Protein AF-0000000085167012 (afdb_homodimer)

Structure (mmCIF, N/CA/C/O backbone):
data_AF-0000000085167012-model_v1
#
loop_
_entity.id
_entity.type
_entity.pdbx_description
1 polymer 'Inorganic triphosphatase'
#
loop_
_atom_site.group_PDB
_atom_site.id
_atom_site.type_symbol
_atom_site.label_atom_id
_atom_site.label_alt_id
_atom_site.label_comp_id
_atom_site.label_asym_id
_atom_site.label_entity_id
_atom_site.label_seq_id
_atom_site.pdbx_PDB_ins_code
_atom_site.Cartn_x
_atom_site.Cartn_y
_atom_site.Cartn_z
_atom_site.occupancy
_atom_site.B_iso_or_equiv
_atom_site.auth_seq_id
_atom_site.auth_comp_id
_atom_site.auth_asym_id
_atom_site.auth_atom_id
_atom_site.pdbx_PDB_model_num
ATOM 1 N N . MET A 1 1 ? -0.28 58.875 21.297 1 77.25 1 MET A N 1
ATOM 2 C CA . MET A 1 1 ? -0.541 57.469 21 1 77.25 1 MET A CA 1
ATOM 3 C C . MET A 1 1 ? -1.607 56.906 21.938 1 77.25 1 MET A C 1
ATOM 5 O O . MET A 1 1 ? -1.54 57.094 23.141 1 77.25 1 MET A O 1
ATOM 9 N N . GLU A 1 2 ? -2.568 56.375 21.328 1 84.88 2 GLU A N 1
ATOM 10 C CA . GLU A 1 2 ? -3.668 55.75 22.062 1 84.88 2 GLU A CA 1
ATOM 11 C C . GLU A 1 2 ? -3.385 54.281 22.375 1 84.88 2 GLU A C 1
ATOM 13 O O . GLU A 1 2 ? -2.867 53.562 21.516 1 84.88 2 GLU A O 1
ATOM 18 N N . THR A 1 3 ? -3.592 53.875 23.672 1 90.06 3 THR A N 1
ATOM 19 C CA . THR A 1 3 ? -3.504 52.5 24.062 1 90.06 3 THR A CA 1
ATOM 20 C C . THR A 1 3 ? -4.859 51.969 24.547 1 90.06 3 THR A C 1
ATOM 22 O O . THR A 1 3 ? -5.449 52.531 25.469 1 90.06 3 THR A O 1
ATOM 25 N N . GLU A 1 4 ? -5.328 51.031 23.844 1 94.56 4 GLU A N 1
ATOM 26 C CA . GLU A 1 4 ? -6.645 50.5 24.203 1 94.56 4 GLU A CA 1
ATOM 27 C C . GLU A 1 4 ? -6.668 48.969 24.156 1 94.56 4 GLU A C 1
ATOM 29 O O . GLU A 1 4 ? -5.98 48.375 23.328 1 94.56 4 GLU A O 1
ATOM 34 N N . LEU A 1 5 ? -7.352 48.344 25.062 1 95.31 5 LEU A N 1
ATOM 35 C CA . LEU A 1 5 ? -7.621 46.906 25.078 1 95.31 5 LEU A CA 1
ATOM 36 C C . LEU A 1 5 ? -9.055 46.625 24.641 1 95.31 5 LEU A C 1
ATOM 38 O O . LEU A 1 5 ? -9.992 47.25 25.141 1 95.31 5 LEU A O 1
ATOM 42 N N . LYS A 1 6 ? -9.172 45.75 23.703 1 94.88 6 LYS A N 1
ATOM 43 C CA . LYS A 1 6 ? -10.5 45.375 23.219 1 94.88 6 LYS A CA 1
ATOM 44 C C . LYS A 1 6 ? -10.883 43.969 23.641 1 94.88 6 LYS A C 1
ATOM 46 O O . LYS A 1 6 ? -10.094 43.031 23.484 1 94.88 6 LYS A O 1
ATOM 51 N N . LEU A 1 7 ? -12.086 43.844 24.172 1 95.75 7 LEU A N 1
ATOM 52 C CA . LEU A 1 7 ? -12.656 42.562 24.578 1 95.75 7 LEU A CA 1
ATOM 53 C C . LEU A 1 7 ? -14.039 42.375 23.969 1 95.75 7 LEU A C 1
ATOM 55 O O . LEU A 1 7 ? -14.82 43.312 23.875 1 95.75 7 LEU A O 1
ATOM 59 N N . LEU A 1 8 ? -14.258 41.219 23.484 1 95 8 LEU A N 1
ATOM 60 C CA . LEU A 1 8 ? -15.586 40.875 22.969 1 95 8 LEU A CA 1
ATOM 61 C C . LEU A 1 8 ? -16.453 40.281 24.078 1 95 8 LEU A C 1
ATOM 63 O O . LEU A 1 8 ? -15.969 39.531 24.922 1 95 8 LEU A O 1
ATOM 67 N N . ILE A 1 9 ? -17.719 40.656 24.078 1 96.44 9 ILE A N 1
ATOM 68 C CA . ILE A 1 9 ? -18.688 40.156 25.047 1 96.44 9 ILE A CA 1
ATOM 69 C C . ILE A 1 9 ? -19.969 39.75 24.328 1 96.44 9 ILE A C 1
ATOM 71 O O . ILE A 1 9 ? -20.391 40.438 23.375 1 96.44 9 ILE A O 1
ATOM 75 N N . ALA A 1 10 ? -20.547 38.656 24.766 1 95 10 ALA A N 1
ATOM 76 C CA . ALA A 1 10 ? -21.844 38.281 24.203 1 95 10 ALA A CA 1
ATOM 77 C C . ALA A 1 10 ? -22.922 39.25 24.656 1 95 10 ALA A C 1
ATOM 79 O O . ALA A 1 10 ? -22.922 39.688 25.797 1 95 10 ALA A O 1
ATOM 80 N N . PRO A 1 11 ? -23.859 39.438 23.75 1 95.88 11 PRO A N 1
ATOM 81 C CA . PRO A 1 11 ? -24.953 40.344 24.094 1 95.88 11 PRO A CA 1
ATOM 82 C C . PRO A 1 11 ? -25.672 39.938 25.391 1 95.88 11 PRO A C 1
ATOM 84 O O . PRO A 1 11 ? -26.062 40.781 26.172 1 95.88 11 PRO A O 1
ATOM 87 N N . ALA A 1 12 ? -25.719 38.719 25.609 1 96.12 12 ALA A N 1
ATOM 88 C CA . ALA A 1 12 ? -26.422 38.188 26.766 1 96.12 12 ALA A CA 1
ATOM 89 C C . ALA A 1 12 ? -25.719 38.594 28.062 1 96.12 12 ALA A C 1
ATOM 91 O O . ALA A 1 12 ? -26.344 38.562 29.141 1 96.12 12 ALA A O 1
ATOM 92 N N . HIS A 1 13 ? -24.484 39.031 28.016 1 97.06 13 HIS A N 1
ATOM 93 C CA . HIS A 1 13 ? -23.719 39.312 29.219 1 97.06 13 HIS A CA 1
ATOM 94 C C . HIS A 1 13 ? -23.531 40.812 29.422 1 97.06 13 HIS A C 1
ATOM 96 O O . HIS A 1 13 ? -22.844 41.219 30.359 1 97.06 13 HIS A O 1
ATOM 102 N N . THR A 1 14 ? -24.109 41.656 28.594 1 97.56 14 THR A N 1
ATOM 103 C CA . THR A 1 14 ? -23.875 43.094 28.656 1 97.56 14 THR A CA 1
ATOM 104 C C . THR A 1 14 ? -24.469 43.688 29.953 1 97.56 14 THR A C 1
ATOM 106 O O . THR A 1 14 ? -23.875 44.594 30.547 1 97.56 14 THR A O 1
ATOM 109 N N . GLN A 1 15 ? -25.609 43.156 30.359 1 97.19 15 GLN A N 1
ATOM 110 C CA . GLN A 1 15 ? -26.219 43.656 31.578 1 97.19 15 GLN A CA 1
ATOM 111 C C . GLN A 1 15 ? -25.359 43.312 32.781 1 97.19 15 GLN A C 1
ATOM 113 O O . GLN A 1 15 ? -25.219 44.125 33.719 1 97.19 15 GLN A O 1
ATOM 118 N N . ALA A 1 16 ? -24.891 42.125 32.75 1 97.5 16 ALA A N 1
ATOM 119 C CA . ALA A 1 16 ? -23.984 41.719 33.844 1 97.5 16 ALA A CA 1
ATOM 120 C C . ALA A 1 16 ? -22.75 42.625 33.875 1 97.5 16 ALA A C 1
ATOM 122 O O . ALA A 1 16 ? -22.234 42.906 34.969 1 97.5 16 ALA A O 1
ATOM 123 N N . PHE A 1 17 ? -22.297 43.031 32.781 1 97.69 17 PHE A N 1
ATOM 124 C CA . PHE A 1 17 ? -21.141 43.938 32.719 1 97.69 17 PHE A CA 1
ATOM 125 C C . PHE A 1 17 ? -21.484 45.312 33.25 1 97.69 17 PHE A C 1
ATOM 127 O O . PHE A 1 17 ? -20.734 45.875 34.062 1 97.69 17 PHE A O 1
ATOM 134 N N . ILE A 1 18 ? -22.609 45.844 32.938 1 97.62 18 ILE A N 1
ATOM 135 C CA . ILE A 1 18 ? -23.047 47.156 33.344 1 97.62 18 ILE A CA 1
ATOM 136 C C . ILE A 1 18 ? -23.203 47.219 34.844 1 97.62 18 ILE A C 1
ATOM 138 O O . ILE A 1 18 ? -22.859 48.219 35.469 1 97.62 18 ILE A O 1
ATOM 142 N N . ARG A 1 19 ? -23.578 46.156 35.375 1 96.81 19 ARG A N 1
ATOM 143 C CA . ARG A 1 19 ? -23.844 46.094 36.812 1 96.81 19 ARG A CA 1
ATOM 144 C C . ARG A 1 19 ? -22.656 45.5 37.562 1 96.81 19 ARG A C 1
ATOM 146 O O . ARG A 1 19 ? -22.766 45.219 38.75 1 96.81 19 ARG A O 1
ATOM 153 N N . HIS A 1 20 ? -21.641 45.25 36.875 1 97.44 20 HIS A N 1
ATOM 154 C CA . HIS A 1 20 ? -20.516 44.562 37.469 1 97.44 20 HIS A CA 1
ATOM 155 C C . HIS A 1 20 ? -19.938 45.344 38.656 1 97.44 20 HIS A C 1
ATOM 157 O O . HIS A 1 20 ? -19.781 46.562 38.562 1 97.44 20 HIS A O 1
ATOM 163 N N . PRO A 1 21 ? -19.562 44.719 39.719 1 97.06 21 PRO A N 1
ATOM 164 C CA . PRO A 1 21 ? -19.047 45.406 40.906 1 97.06 21 PRO A CA 1
ATOM 165 C C . PRO A 1 21 ? -17.797 46.25 40.625 1 97.06 21 PRO A C 1
ATOM 167 O O . PRO A 1 21 ? -17.594 47.281 41.25 1 97.06 21 PRO A O 1
ATOM 170 N N . LEU A 1 22 ? -17.016 45.781 39.75 1 97.19 22 LEU A N 1
ATOM 171 C CA . LEU A 1 22 ? -15.797 46.5 39.438 1 97.19 22 LEU A CA 1
ATOM 172 C C . LEU A 1 22 ? -16.109 47.844 38.781 1 97.19 22 LEU A C 1
ATOM 174 O O . LEU A 1 22 ? -15.406 48.844 39 1 97.19 22 LEU A O 1
ATOM 178 N N . ILE A 1 23 ? -17.109 47.906 37.938 1 97.06 23 ILE A N 1
ATOM 179 C CA . ILE A 1 23 ? -17.516 49.156 37.312 1 97.06 23 ILE A CA 1
ATOM 180 C C . ILE A 1 23 ? -18.062 50.094 38.375 1 97.06 23 ILE A C 1
ATOM 182 O O . ILE A 1 23 ? -17.703 51.281 38.406 1 97.06 23 ILE A O 1
ATOM 186 N N . LYS A 1 24 ? -18.828 49.562 39.25 1 95.31 24 LYS A N 1
ATOM 187 C CA . LYS A 1 24 ? -19.391 50.375 40.344 1 95.31 24 LYS A CA 1
ATOM 188 C C . LYS A 1 24 ? -18.297 50.938 41.219 1 95.31 24 LYS A C 1
ATOM 190 O O . LYS A 1 24 ? -18.359 52.094 41.656 1 95.31 24 LYS A O 1
ATOM 195 N N . ARG A 1 25 ? -17.375 50.156 41.469 1 96.88 25 ARG A N 1
ATOM 196 C CA . ARG A 1 25 ? -16.312 50.531 42.375 1 96.88 25 ARG A CA 1
ATOM 197 C C . ARG A 1 25 ? -15.445 51.625 41.781 1 96.88 25 ARG A C 1
ATOM 199 O O . ARG A 1 25 ? -15.031 52.562 42.5 1 96.88 25 ARG A O 1
ATOM 206 N N . TYR A 1 26 ? -15.156 51.562 40.531 1 97.62 26 TYR A N 1
ATOM 207 C CA . TYR A 1 26 ? -14.094 52.375 39.969 1 97.62 26 TYR A CA 1
ATOM 208 C C . TYR A 1 26 ? -14.672 53.562 39.188 1 97.62 26 TYR A C 1
ATOM 210 O O . TYR A 1 26 ? -13.961 54.531 38.875 1 97.62 26 TYR A O 1
ATOM 218 N N . ALA A 1 27 ? -15.938 53.5 38.844 1 97.5 27 ALA A N 1
ATOM 219 C CA . ALA A 1 27 ? -16.547 54.562 38.031 1 97.5 27 ALA A CA 1
ATOM 220 C C . ALA A 1 27 ? -16.641 55.844 38.812 1 97.5 27 ALA A C 1
ATOM 222 O O . ALA A 1 27 ? -17.062 55.844 39.969 1 97.5 27 ALA A O 1
ATOM 223 N N . LEU A 1 28 ? -16.25 56.875 38.219 1 96.56 28 LEU A N 1
ATOM 224 C CA . LEU A 1 28 ? -16.297 58.188 38.875 1 96.56 28 LEU A CA 1
ATOM 225 C C . LEU A 1 28 ? -17.703 58.781 38.812 1 96.56 28 LEU A C 1
ATOM 227 O O . LEU A 1 28 ? -18.031 59.656 39.594 1 96.56 28 LEU A O 1
ATOM 231 N N . ALA A 1 29 ? -18.469 58.438 37.812 1 95.62 29 ALA A N 1
ATOM 232 C CA . ALA A 1 29 ? -19.828 58.906 37.625 1 95.62 29 ALA A CA 1
ATOM 233 C C . ALA A 1 29 ? -20.641 57.906 36.812 1 95.62 29 ALA A C 1
ATOM 235 O O . ALA A 1 29 ? -20.125 56.875 36.406 1 95.62 29 ALA A O 1
ATOM 236 N N . ALA A 1 30 ? -21.938 58.156 36.75 1 95.31 30 ALA A N 1
ATOM 237 C CA . ALA A 1 30 ? -22.797 57.375 35.875 1 95.31 30 ALA A CA 1
ATOM 238 C C . ALA A 1 30 ? -22.328 57.438 34.438 1 95.31 30 ALA A C 1
ATOM 240 O O . ALA A 1 30 ? -21.719 58.406 34 1 95.31 30 ALA A O 1
ATOM 241 N N . PRO A 1 31 ? -22.609 56.344 33.75 1 96.81 31 PRO A N 1
ATOM 242 C CA . PRO A 1 31 ? -22.141 56.344 32.344 1 96.81 31 PRO A CA 1
ATOM 243 C C . PRO A 1 31 ? -22.875 57.375 31.469 1 96.81 31 PRO A C 1
ATOM 245 O O . PRO A 1 31 ? -24.047 57.656 31.719 1 96.81 31 PRO A O 1
ATOM 248 N N . ARG A 1 32 ? -22.156 57.812 30.5 1 96.75 32 ARG A N 1
ATOM 249 C CA . ARG A 1 32 ? -22.734 58.594 29.422 1 96.75 32 ARG A CA 1
ATOM 250 C C . ARG A 1 32 ? -23.094 57.688 28.234 1 96.75 32 ARG A C 1
ATOM 252 O O . ARG A 1 32 ? -22.328 56.781 27.906 1 96.75 32 ARG A O 1
ATOM 259 N N . ILE A 1 33 ? -24.281 57.969 27.703 1 96.31 33 ILE A N 1
ATOM 260 C CA . ILE A 1 33 ? -24.734 57.188 26.562 1 96.31 33 ILE A CA 1
ATOM 261 C C . ILE A 1 33 ? -24.734 58.062 25.312 1 96.31 33 ILE A C 1
ATOM 263 O O . ILE A 1 33 ? -25.234 59.188 25.328 1 96.31 33 ILE A O 1
ATOM 267 N N . LYS A 1 34 ? -24.125 57.5 24.266 1 95.56 34 LYS A N 1
ATOM 268 C CA . LYS A 1 34 ? -24.031 58.219 22.984 1 95.56 34 LYS A CA 1
ATOM 269 C C . LYS A 1 34 ? -24.438 57.312 21.828 1 95.56 34 LYS A C 1
ATOM 271 O O . LYS A 1 34 ? -24.062 56.125 21.797 1 95.56 34 LYS A O 1
ATOM 276 N N . ASP A 1 35 ? -25.234 57.875 20.953 1 96.12 35 ASP A N 1
ATOM 277 C CA . ASP A 1 35 ? -25.469 57.219 19.672 1 96.12 35 ASP A CA 1
ATOM 278 C C . ASP A 1 35 ? -24.547 57.781 18.594 1 96.12 35 ASP A C 1
ATOM 280 O O . ASP A 1 35 ? -24.547 58.969 18.312 1 96.12 35 ASP A O 1
ATOM 284 N N . GLN A 1 36 ? -23.828 56.844 18.031 1 96.44 36 GLN A N 1
ATOM 285 C CA . GLN A 1 36 ? -22.781 57.281 17.109 1 96.44 36 GLN A CA 1
ATOM 286 C C . GLN A 1 36 ? -22.922 56.594 15.758 1 96.44 36 GLN A C 1
ATOM 288 O O . GLN A 1 36 ? -23.109 55.375 15.695 1 96.44 36 GLN A O 1
ATOM 293 N N . ILE A 1 37 ? -22.891 57.344 14.711 1 96.62 37 ILE A N 1
ATOM 294 C CA . ILE A 1 37 ? -22.828 56.812 13.352 1 96.62 37 ILE A CA 1
ATOM 295 C C . ILE A 1 37 ? -21.5 57.188 12.719 1 96.62 37 ILE A C 1
ATOM 297 O O . ILE A 1 37 ? -21.172 58.375 12.57 1 96.62 37 ILE A O 1
ATOM 301 N N . GLY A 1 38 ? -20.703 56.188 12.453 1 96.88 38 GLY A N 1
ATOM 302 C CA . GLY A 1 38 ? -19.406 56.438 11.828 1 96.88 38 GLY A CA 1
ATOM 303 C C . GLY A 1 38 ? -19.344 55.969 10.383 1 96.88 38 GLY A C 1
ATOM 304 O O . GLY A 1 38 ? -19.734 54.844 10.07 1 96.88 38 GLY A O 1
ATOM 305 N N . THR A 1 39 ? -18.938 56.844 9.484 1 97.62 39 THR A N 1
ATOM 306 C CA . THR A 1 39 ? -18.719 56.5 8.086 1 97.62 39 THR A CA 1
ATOM 307 C C . THR A 1 39 ? -17.219 56.438 7.777 1 97.62 39 THR A C 1
ATOM 309 O O . THR A 1 39 ? -16.5 57.406 8.023 1 97.62 39 THR A O 1
ATOM 312 N N . TYR A 1 40 ? -16.828 55.312 7.289 1 97.94 40 TYR A N 1
ATOM 313 C CA . TYR A 1 40 ? -15.422 55.125 6.945 1 97.94 40 TYR A CA 1
ATOM 314 C C . TYR A 1 40 ? -15.18 55.406 5.469 1 97.94 40 TYR A C 1
ATOM 316 O O . TYR A 1 40 ? -15.984 55 4.617 1 97.94 40 TYR A O 1
ATOM 324 N N . PHE A 1 41 ? -14.094 56.094 5.227 1 97.19 41 PHE A N 1
ATOM 325 C CA . PHE A 1 41 ? -13.766 56.5 3.869 1 97.19 41 PHE A CA 1
ATOM 326 C C . PHE A 1 41 ? -12.445 55.875 3.42 1 97.19 41 PHE A C 1
ATOM 328 O O . PHE A 1 41 ? -11.508 55.75 4.215 1 97.19 41 PHE A O 1
ATOM 335 N N . ASP A 1 42 ? -12.367 55.531 2.199 1 97.19 42 ASP A N 1
ATOM 336 C CA . ASP A 1 42 ? -11.156 55.062 1.527 1 97.19 42 ASP A CA 1
ATOM 337 C C . ASP A 1 42 ? -11.258 55.25 0.016 1 97.19 42 ASP A C 1
ATOM 339 O O . ASP A 1 42 ? -12.305 55.656 -0.492 1 97.19 42 ASP A O 1
ATOM 343 N N . THR A 1 43 ? -10.156 55.156 -0.646 1 95.62 43 THR A N 1
ATOM 344 C CA . THR A 1 43 ? -10.219 55.125 -2.104 1 95.62 43 THR A CA 1
ATOM 345 C C . THR A 1 43 ? -10.742 53.781 -2.596 1 95.62 43 THR A C 1
ATOM 347 O O . THR A 1 43 ? -10.719 52.781 -1.861 1 95.62 43 THR A O 1
ATOM 350 N N . PRO A 1 44 ? -11.227 53.75 -3.824 1 91.12 44 PRO A N 1
ATOM 351 C CA . PRO A 1 44 ? -11.75 52.5 -4.344 1 91.12 44 PRO A CA 1
ATOM 352 C C . PRO A 1 44 ? -10.711 51.375 -4.34 1 91.12 44 PRO A C 1
ATOM 354 O O . PRO A 1 44 ? -11.062 50.188 -4.207 1 91.12 44 PRO A O 1
ATOM 357 N N . ASP A 1 45 ? -9.516 51.719 -4.477 1 91.19 45 ASP A N 1
ATOM 358 C CA . ASP A 1 45 ? -8.445 50.719 -4.484 1 91.19 45 ASP A CA 1
ATOM 359 C C . ASP A 1 45 ? -7.883 50.5 -3.084 1 91.19 45 ASP A C 1
ATOM 361 O O . ASP A 1 45 ? -6.855 49.844 -2.914 1 91.19 45 ASP A O 1
ATOM 365 N N . LEU A 1 46 ? -8.492 51.125 -2.137 1 93.38 46 LEU A N 1
ATOM 366 C CA . LEU A 1 46 ? -8.18 50.938 -0.724 1 93.38 46 LEU A CA 1
ATOM 367 C C . LEU A 1 46 ? -6.762 51.406 -0.408 1 93.38 46 LEU A C 1
ATOM 369 O O . LEU A 1 46 ? -5.98 50.656 0.187 1 93.38 46 LEU A O 1
ATOM 373 N N . LEU A 1 47 ? -6.488 52.531 -0.814 1 93.38 47 LEU A N 1
ATOM 374 C CA . LEU A 1 47 ? -5.164 53.094 -0.597 1 93.38 47 LEU A CA 1
ATOM 375 C C . LEU A 1 47 ? -4.891 53.281 0.893 1 93.38 47 LEU A C 1
ATOM 377 O O . LEU A 1 47 ? -3.777 53.031 1.358 1 93.38 47 LEU A O 1
ATOM 381 N N . LEU A 1 48 ? -5.875 53.812 1.674 1 93.69 48 LEU A N 1
ATOM 382 C CA . LEU A 1 48 ? -5.664 54.031 3.104 1 93.69 48 LEU A CA 1
ATOM 383 C C . LEU A 1 48 ? -5.414 52.688 3.814 1 93.69 48 LEU A C 1
ATOM 385 O O . LEU A 1 48 ? -4.441 52.562 4.562 1 93.69 48 LEU A O 1
ATOM 389 N N . ARG A 1 49 ? -6.258 51.75 3.568 1 90.69 49 ARG A N 1
ATOM 390 C CA . ARG A 1 49 ? -6.086 50.406 4.156 1 90.69 49 ARG A CA 1
ATOM 391 C C . ARG A 1 49 ? -4.711 49.844 3.82 1 90.69 49 ARG A C 1
ATOM 393 O O . ARG A 1 49 ? -4.062 49.25 4.676 1 90.69 49 ARG A O 1
ATOM 400 N N . GLY A 1 50 ? -4.305 50.031 2.584 1 88.19 50 GLY A N 1
ATOM 401 C CA . GLY A 1 50 ? -3.01 49.531 2.133 1 88.19 50 GLY A CA 1
ATOM 402 C C . GLY A 1 50 ? -1.846 50.188 2.854 1 88.19 50 GLY A C 1
ATOM 403 O O . GLY A 1 50 ? -0.736 49.656 2.865 1 88.19 50 GLY A O 1
ATOM 404 N N . ASN A 1 51 ? -2.115 51.281 3.4 1 87.56 51 ASN A N 1
ATOM 405 C CA . ASN A 1 51 ? -1.082 52 4.145 1 87.56 51 ASN A CA 1
ATOM 406 C C . ASN A 1 51 ? -1.354 51.969 5.645 1 87.56 51 ASN A C 1
ATOM 408 O O . ASN A 1 51 ? -0.88 52.844 6.383 1 87.56 51 ASN A O 1
ATOM 412 N N . ASP A 1 52 ? -2.176 51.094 6.059 1 86.69 52 ASP A N 1
ATOM 413 C CA . ASP A 1 52 ? -2.514 50.875 7.457 1 86.69 52 ASP A CA 1
ATOM 414 C C . ASP A 1 52 ? -3.102 52.125 8.109 1 86.69 52 ASP A C 1
ATOM 416 O O . ASP A 1 52 ? -2.738 52.469 9.227 1 86.69 52 ASP A O 1
ATOM 420 N N . ALA A 1 53 ? -3.881 52.75 7.355 1 89.88 53 ALA A N 1
ATOM 421 C CA . ALA A 1 53 ? -4.57 53.938 7.848 1 89.88 53 ALA A CA 1
ATOM 422 C C . ALA A 1 53 ? -6.086 53.781 7.734 1 89.88 53 ALA A C 1
ATOM 424 O O . ALA A 1 53 ? -6.574 53.062 6.871 1 89.88 53 ALA A O 1
ATOM 425 N N . GLY A 1 54 ? -6.82 54.438 8.664 1 93.69 54 GLY A N 1
ATOM 426 C CA . GLY A 1 54 ? -8.273 54.469 8.656 1 93.69 54 GLY A CA 1
ATOM 427 C C . GLY A 1 54 ? -8.836 55.875 8.891 1 93.69 54 GLY A C 1
ATOM 428 O O . GLY A 1 54 ? -8.383 56.594 9.781 1 93.69 54 GLY A O 1
ATOM 429 N N . LEU A 1 55 ? -9.734 56.188 7.988 1 96.38 55 LEU A N 1
ATOM 430 C CA . LEU A 1 55 ? -10.359 57.531 8.055 1 96.38 55 LEU A CA 1
ATOM 431 C C . LEU A 1 55 ? -11.867 57.406 8.266 1 96.38 55 LEU A C 1
ATOM 433 O O . LEU A 1 55 ? -12.539 56.656 7.539 1 96.38 55 LEU A O 1
ATOM 437 N N . ARG A 1 56 ? -12.297 58.156 9.273 1 97.56 56 ARG A N 1
ATOM 438 C CA . ARG A 1 56 ? -13.711 58.094 9.602 1 97.56 56 ARG A CA 1
ATOM 439 C C . ARG A 1 56 ? -14.258 59.469 9.914 1 97.56 56 ARG A C 1
ATOM 441 O O . ARG A 1 56 ? -13.547 60.312 10.453 1 97.56 56 ARG A O 1
ATOM 448 N N . VAL A 1 57 ? -15.547 59.656 9.57 1 97.69 57 VAL A N 1
ATOM 449 C CA . VAL A 1 57 ? -16.328 60.781 10.109 1 97.69 57 VAL A CA 1
ATOM 450 C C . VAL A 1 57 ? -17.453 60.219 10.992 1 97.69 57 VAL A C 1
ATOM 452 O O . VAL A 1 57 ? -18.266 59.406 10.539 1 97.69 57 VAL A O 1
ATOM 455 N N . ARG A 1 58 ? -17.422 60.656 12.18 1 97.19 58 ARG A N 1
ATOM 456 C CA . ARG A 1 58 ? -18.422 60.188 13.148 1 97.19 58 ARG A CA 1
ATOM 457 C C . ARG A 1 58 ? -19.406 61.281 13.5 1 97.19 58 ARG A C 1
ATOM 459 O O . ARG A 1 58 ? -19.016 62.406 13.828 1 97.19 58 ARG A O 1
ATOM 466 N N . ARG A 1 59 ? -20.688 60.969 13.383 1 96.5 59 ARG A N 1
ATOM 467 C CA . ARG A 1 59 ? -21.734 61.875 13.82 1 96.5 59 ARG A CA 1
ATOM 468 C C . ARG A 1 59 ? -22.219 61.5 15.227 1 96.5 59 ARG A C 1
ATOM 470 O O . ARG A 1 59 ? -22.578 60.375 15.492 1 96.5 59 ARG A O 1
ATOM 477 N N . THR A 1 60 ? -22.156 62.406 16.062 1 92.19 60 THR A N 1
ATOM 478 C CA . THR A 1 60 ? -22.734 62.344 17.406 1 92.19 60 THR A CA 1
ATOM 479 C C . THR A 1 60 ? -23.641 63.562 17.656 1 92.19 60 THR A C 1
ATOM 481 O O . THR A 1 60 ? -23.156 64.688 17.844 1 92.19 60 THR A O 1
ATOM 484 N N . GLY A 1 61 ? -24.891 63.344 17.828 1 90.38 61 GLY A N 1
ATOM 485 C CA . GLY A 1 61 ? -25.781 64.5 17.844 1 90.38 61 GLY A CA 1
ATOM 486 C C . GLY A 1 61 ? -25.688 65.375 16.609 1 90.38 61 GLY A C 1
ATOM 487 O O . GLY A 1 61 ? -25.906 64.875 15.492 1 90.38 61 GLY A O 1
ATOM 488 N N . LYS A 1 62 ? -25.266 66.562 16.828 1 90.62 62 LYS A N 1
ATOM 489 C CA . LYS A 1 62 ? -25.172 67.5 15.703 1 90.62 62 LYS A CA 1
ATOM 490 C C . LYS A 1 62 ? -23.719 67.75 15.305 1 90.62 62 LYS A C 1
ATOM 492 O O . LYS A 1 62 ? -23.438 68.5 14.352 1 90.62 62 LYS A O 1
ATOM 497 N N . GLU A 1 63 ? -22.922 67.062 15.922 1 94.75 63 GLU A N 1
ATOM 498 C CA . GLU A 1 63 ? -21.5 67.312 15.68 1 94.75 63 GLU A CA 1
ATOM 499 C C . GLU A 1 63 ? -20.906 66.188 14.805 1 94.75 63 GLU A C 1
ATOM 501 O O . GLU A 1 63 ? -21.297 65.062 14.922 1 94.75 63 GLU A O 1
ATOM 506 N N . TYR A 1 64 ? -20.031 66.625 13.953 1 96.44 64 TYR A N 1
ATOM 507 C CA . TYR A 1 64 ? -19.266 65.75 13.109 1 96.44 64 TYR A CA 1
ATOM 508 C C . TYR A 1 64 ? -17.781 65.812 13.453 1 96.44 64 TYR A C 1
ATOM 510 O O . TYR A 1 64 ? -17.172 66.875 13.414 1 96.44 64 TYR A O 1
ATOM 518 N N . ILE A 1 65 ? -17.312 64.625 13.75 1 96.62 65 ILE A N 1
ATOM 519 C CA . ILE A 1 65 ? -15.891 64.562 14.086 1 96.62 65 ILE A CA 1
ATOM 520 C C . ILE A 1 65 ? -15.188 63.594 13.102 1 96.62 65 ILE A C 1
ATOM 522 O O . ILE A 1 65 ? -15.586 62.438 12.945 1 96.62 65 ILE A O 1
ATOM 526 N N . GLN A 1 66 ? -14.117 64.125 12.422 1 96.81 66 GLN A N 1
ATOM 527 C CA . GLN A 1 66 ? -13.289 63.219 11.594 1 96.81 66 GLN A CA 1
ATOM 528 C C . GLN A 1 66 ? -12.117 62.656 12.391 1 96.81 66 GLN A C 1
ATOM 530 O O . GLN A 1 66 ? -11.547 63.375 13.234 1 96.81 66 GLN A O 1
ATOM 535 N N . THR A 1 67 ? -11.758 61.438 12.172 1 95.69 67 THR A N 1
ATOM 536 C CA . THR A 1 67 ? -10.664 60.781 12.859 1 95.69 67 THR A CA 1
ATOM 537 C C . THR A 1 67 ? -9.797 60 11.859 1 95.69 67 THR A C 1
ATOM 539 O O . THR A 1 67 ? -10.312 59.25 11.031 1 95.69 67 THR A O 1
ATOM 542 N N . LEU A 1 68 ? -8.516 60.219 11.898 1 94.31 68 LEU A N 1
ATOM 543 C CA . LEU A 1 68 ? -7.543 59.406 11.18 1 94.31 68 LEU A CA 1
ATOM 544 C C . LEU A 1 68 ? -6.676 58.625 12.148 1 94.31 68 LEU A C 1
ATOM 546 O O . LEU A 1 68 ? -6.117 59.156 13.094 1 94.31 68 LEU A O 1
ATOM 550 N N . LYS A 1 69 ? -6.711 57.344 12 1 91.75 69 LYS A N 1
ATOM 551 C CA . LYS A 1 69 ? -5.797 56.469 12.742 1 91.75 69 LYS A CA 1
ATOM 552 C C . LYS A 1 69 ? -4.758 55.844 11.812 1 91.75 69 LYS A C 1
ATOM 554 O O . LYS A 1 69 ? -5.07 55.469 10.688 1 91.75 69 LYS A O 1
ATOM 559 N N . ALA A 1 70 ? -3.502 55.938 12.242 1 87.38 70 ALA A N 1
ATOM 560 C CA . ALA A 1 70 ? -2.445 55.344 11.422 1 87.38 70 ALA A CA 1
ATOM 561 C C . ALA A 1 70 ? -1.295 54.844 12.289 1 87.38 70 ALA A C 1
ATOM 563 O O . ALA A 1 70 ? -1.111 55.281 13.414 1 87.38 70 ALA A O 1
ATOM 564 N N . GLY A 1 71 ? -0.639 53.906 11.695 1 76.62 71 GLY A N 1
ATOM 565 C CA . GLY A 1 71 ? 0.537 53.375 12.375 1 76.62 71 GLY A CA 1
ATOM 566 C C . GLY A 1 71 ? 0.2 52.531 13.594 1 76.62 71 GLY A C 1
ATOM 567 O O . GLY A 1 71 ? -0.972 52.281 13.859 1 76.62 71 GLY A O 1
ATOM 568 N N . GLY A 1 72 ? 1.164 52.031 14.266 1 73.75 72 GLY A N 1
ATOM 569 C CA . GLY A 1 72 ? 1.031 51.219 15.469 1 73.75 72 GLY A CA 1
ATOM 570 C C . GLY A 1 72 ? 0.736 49.781 15.18 1 73.75 72 GLY A C 1
ATOM 571 O O . GLY A 1 72 ? 1.138 49.25 14.141 1 73.75 72 GLY A O 1
ATOM 572 N N . GLY A 1 73 ? 0.302 49.156 16.188 1 72.44 73 GLY A N 1
ATOM 573 C CA . GLY A 1 73 ? 0.043 47.719 16.047 1 72.44 73 GLY A CA 1
ATOM 574 C C . GLY A 1 73 ? -0.796 47.156 17.172 1 72.44 73 GLY A C 1
ATOM 575 O O . GLY A 1 73 ? -1.291 47.906 18.016 1 72.44 73 GLY A O 1
ATOM 576 N N . VAL A 1 74 ? -1.163 45.938 17 1 71.75 74 VAL A N 1
ATOM 577 C CA . VAL A 1 74 ? -1.949 45.219 17.984 1 71.75 74 VAL A CA 1
ATOM 578 C C . VAL A 1 74 ? -1.123 44.062 18.562 1 71.75 74 VAL A C 1
ATOM 580 O O . VAL A 1 74 ? -0.419 43.375 17.844 1 71.75 74 VAL A O 1
ATOM 583 N N . SER A 1 75 ? -1.068 44 19.766 1 72.81 75 SER A N 1
ATOM 584 C CA . SER A 1 75 ? -0.445 42.875 20.438 1 72.81 75 SER A CA 1
ATOM 585 C C . SER A 1 75 ? -1.27 42.438 21.641 1 72.81 75 SER A C 1
ATOM 587 O O . SER A 1 75 ? -1.438 43.188 22.609 1 72.81 75 SER A O 1
ATOM 589 N N . GLY A 1 76 ? -1.769 41.281 21.625 1 68.38 76 GLY A N 1
ATOM 590 C CA . GLY A 1 76 ? -2.549 40.75 22.734 1 68.38 76 GLY A CA 1
ATOM 591 C C . GLY A 1 76 ? -3.803 41.562 23.016 1 68.38 76 GLY A C 1
ATOM 592 O O . GLY A 1 76 ? -4.117 41.844 24.188 1 68.38 76 GLY A O 1
ATOM 593 N N . GLY A 1 77 ? -4.395 42.062 22.016 1 74.25 77 GLY A N 1
ATOM 594 C CA . GLY A 1 77 ? -5.594 42.875 22.203 1 74.25 77 GLY A CA 1
ATOM 595 C C . GLY A 1 77 ? -5.305 44.344 22.516 1 74.25 77 GLY A C 1
ATOM 596 O O . GLY A 1 77 ? -6.215 45.156 22.516 1 74.25 77 GLY A O 1
ATOM 597 N N . LEU A 1 78 ? -4.109 44.5 22.797 1 82.75 78 LEU A N 1
ATOM 598 C CA . LEU A 1 78 ? -3.69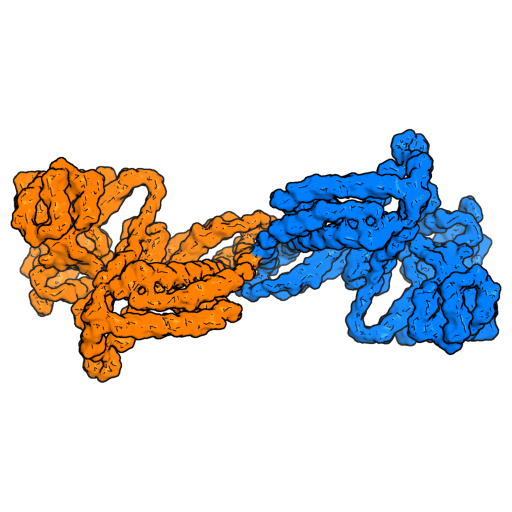7 45.875 23.016 1 82.75 78 LEU A CA 1
ATOM 599 C C . LEU A 1 78 ? -3.447 46.594 21.688 1 82.75 78 LEU A C 1
ATOM 601 O O . LEU A 1 78 ? -2.525 46.25 20.953 1 82.75 78 LEU A O 1
ATOM 605 N N . HIS A 1 79 ? -4.277 47.531 21.422 1 84.69 79 HIS A N 1
ATOM 606 C CA . HIS A 1 79 ? -4.164 48.344 20.219 1 84.69 79 HIS A CA 1
ATOM 607 C C . HIS A 1 79 ? -3.434 49.656 20.484 1 84.69 79 HIS A C 1
ATOM 609 O O . HIS A 1 79 ? -3.795 50.375 21.406 1 84.69 79 HIS A O 1
ATOM 615 N N . GLN A 1 80 ? -2.436 49.844 19.828 1 83.69 80 GLN A N 1
ATOM 616 C CA . GLN A 1 80 ? -1.701 51.094 19.906 1 83.69 80 GLN A CA 1
ATOM 617 C C . GLN A 1 80 ? -1.607 51.75 18.531 1 83.69 80 GLN A C 1
ATOM 619 O O . GLN A 1 80 ? -1.118 51.156 17.578 1 83.69 80 GLN A O 1
ATOM 624 N N . ARG A 1 81 ? -2.244 52.969 18.469 1 86 81 ARG A N 1
ATOM 625 C CA . ARG A 1 81 ? -2.27 53.719 17.203 1 86 81 ARG A CA 1
ATOM 626 C C . ARG A 1 81 ? -2.137 55.219 17.422 1 86 81 ARG A C 1
ATOM 628 O O . ARG A 1 81 ? -2.535 55.719 18.469 1 86 81 ARG A O 1
ATOM 635 N N . HIS A 1 82 ? -1.515 55.812 16.359 1 87.12 82 HIS A N 1
ATOM 636 C CA . HIS A 1 82 ? -1.638 57.281 16.312 1 87.12 82 HIS A CA 1
ATOM 637 C C . HIS A 1 82 ? -3.041 57.688 15.891 1 87.12 82 HIS A C 1
ATOM 639 O O . HIS A 1 82 ? -3.643 57.062 15.008 1 87.12 82 HIS A O 1
ATOM 645 N N . GLU A 1 83 ? -3.562 58.688 16.562 1 91.06 83 GLU A N 1
ATOM 646 C CA . GLU A 1 83 ? -4.918 59.156 16.297 1 91.06 83 GLU A CA 1
ATOM 647 C C . GLU A 1 83 ? -4.973 60.656 16.234 1 91.06 83 GLU A C 1
ATOM 649 O O . GLU A 1 83 ? -4.402 61.344 17.078 1 91.06 83 GLU A O 1
ATOM 654 N N . TRP A 1 84 ? -5.555 61.156 15.148 1 92.06 84 TRP A N 1
ATOM 655 C CA . TRP A 1 84 ? -5.805 62.562 14.969 1 92.06 84 TRP A CA 1
ATOM 656 C C . TRP A 1 84 ? -7.285 62.844 14.742 1 92.06 84 TRP A C 1
ATOM 658 O O . TRP A 1 84 ? -7.934 62.156 13.953 1 92.06 84 TRP A O 1
ATOM 668 N N . GLU A 1 85 ? -7.812 63.844 15.453 1 93.94 85 GLU A N 1
ATOM 669 C CA . GLU A 1 85 ? -9.234 64.125 15.352 1 93.94 85 GLU A CA 1
ATOM 670 C C . GLU A 1 85 ? -9.461 65.625 15.156 1 93.94 85 GLU A C 1
ATOM 672 O O . GLU A 1 85 ? -8.648 66.438 15.609 1 93.94 85 GLU A O 1
ATOM 677 N N . SER A 1 86 ? -10.492 66 14.43 1 95.12 86 SER A N 1
ATOM 678 C CA . SER A 1 86 ? -10.938 67.375 14.289 1 95.12 86 SER A CA 1
ATOM 679 C C . SER A 1 86 ? -12.422 67.438 13.961 1 95.12 86 SER A C 1
ATOM 681 O O . SER A 1 86 ? -13 66.5 13.445 1 95.12 86 SER A O 1
ATOM 683 N N . LEU A 1 87 ? -13 68.562 14.289 1 94.81 87 LEU A N 1
ATOM 684 C CA . LEU A 1 87 ? -14.375 68.812 13.867 1 94.81 87 LEU A CA 1
ATOM 685 C C . LEU A 1 87 ? -14.445 69.062 12.367 1 94.81 87 LEU A C 1
ATOM 687 O O . LEU A 1 87 ? -13.516 69.625 11.781 1 94.81 87 LEU A O 1
ATOM 691 N N . VAL A 1 88 ? -15.562 68.625 11.805 1 94.81 88 VAL A N 1
ATOM 692 C CA . VAL A 1 88 ? -15.828 68.938 10.406 1 94.81 88 VAL A CA 1
ATOM 693 C C . VAL A 1 88 ? -17.281 69.438 10.242 1 94.81 88 VAL A C 1
ATOM 695 O O . VAL A 1 88 ? -18.109 69.188 11.125 1 94.81 88 VAL A O 1
ATOM 698 N N . GLU A 1 89 ? -17.5 70.125 9.141 1 91.44 89 GLU A N 1
ATOM 699 C CA . GLU A 1 89 ? -18.766 70.812 8.945 1 91.44 89 GLU A CA 1
ATOM 700 C C . GLU A 1 89 ? -19.891 69.812 8.602 1 91.44 89 GLU A C 1
ATOM 702 O O . GLU A 1 89 ? -21.062 70.125 8.828 1 91.44 89 GLU A O 1
ATOM 707 N N . GLY A 1 90 ? -19.547 68.688 8.117 1 92.44 90 GLY A N 1
ATOM 708 C CA . GLY A 1 90 ? -20.562 67.75 7.668 1 92.44 90 GLY A CA 1
ATOM 709 C C . GLY A 1 90 ? -20.062 66.312 7.602 1 92.44 90 GLY A C 1
ATOM 710 O O . GLY A 1 90 ? -19.172 65.938 8.352 1 92.44 90 GLY A O 1
ATOM 711 N N . GLU A 1 91 ? -20.703 65.625 6.699 1 93.12 91 GLU A N 1
ATOM 712 C CA . GLU A 1 91 ? -20.5 64.188 6.645 1 93.12 91 GLU A CA 1
ATOM 713 C C . GLU A 1 91 ? -19.234 63.875 5.859 1 93.12 91 GLU A C 1
ATOM 715 O O . GLU A 1 91 ? -18.734 62.75 5.934 1 93.12 91 GLU A O 1
ATOM 720 N N . GLN A 1 92 ? -18.688 64.812 5.188 1 94.25 92 GLN A N 1
ATOM 721 C CA . GLN A 1 92 ? -17.5 64.562 4.379 1 94.25 92 GLN A CA 1
ATOM 722 C C . GLN A 1 92 ? -16.234 64.938 5.152 1 94.25 92 GLN A C 1
ATOM 724 O O . GLN A 1 92 ? -16.203 65.875 5.914 1 94.25 92 GLN A O 1
ATOM 729 N N . PRO A 1 93 ? -15.234 64.125 4.98 1 95.75 93 PRO A N 1
ATOM 730 C CA . PRO A 1 93 ? -13.969 64.438 5.656 1 95.75 93 PRO A CA 1
ATOM 731 C C . PRO A 1 93 ? -13.25 65.625 5.031 1 95.75 93 PRO A C 1
ATOM 733 O O . PRO A 1 93 ? -13.492 65.938 3.865 1 95.75 93 PRO A O 1
ATOM 736 N N . ASP A 1 94 ? -12.469 66.25 5.812 1 93.12 94 ASP A N 1
ATOM 737 C CA . ASP A 1 94 ? -11.602 67.312 5.379 1 93.12 94 ASP A CA 1
ATOM 738 C C . ASP A 1 94 ? -10.133 67 5.637 1 93.12 94 ASP A C 1
ATOM 740 O O . ASP A 1 94 ? -9.602 67.25 6.715 1 93.12 94 ASP A O 1
ATOM 744 N N . LEU A 1 95 ? -9.445 66.562 4.652 1 92.31 95 LEU A N 1
ATOM 745 C CA . LEU A 1 95 ? -8.086 66.062 4.805 1 92.31 95 LEU A CA 1
ATOM 746 C C . LEU A 1 95 ? -7.098 67.188 5.039 1 92.31 95 LEU A C 1
ATOM 748 O O . LEU A 1 95 ? -6.059 67 5.676 1 92.31 95 LEU A O 1
ATOM 752 N N . ALA A 1 96 ? -7.465 68.25 4.527 1 88.31 96 ALA A N 1
ATOM 753 C CA . ALA A 1 96 ? -6.57 69.438 4.688 1 88.31 96 ALA A CA 1
ATOM 754 C C . ALA A 1 96 ? -6.43 69.812 6.16 1 88.31 96 ALA A C 1
ATOM 756 O O . ALA A 1 96 ? -5.332 70.125 6.625 1 88.31 96 ALA A O 1
ATOM 757 N N . VAL A 1 97 ? -7.496 69.75 6.789 1 91.12 97 VAL A N 1
ATOM 758 C CA . VAL A 1 97 ? -7.488 70.062 8.211 1 91.12 97 VAL A CA 1
ATOM 759 C C . VAL A 1 97 ? -6.711 69 8.984 1 91.12 97 VAL A C 1
ATOM 761 O O . VAL A 1 97 ? -5.945 69.312 9.898 1 91.12 97 VAL A O 1
ATOM 764 N N . LEU A 1 98 ? -6.871 67.812 8.656 1 92.19 98 LEU A N 1
ATOM 765 C CA . LEU A 1 98 ? -6.176 66.75 9.336 1 92.19 98 LEU A CA 1
ATOM 766 C C . LEU A 1 98 ? -4.676 66.812 9.07 1 92.19 98 LEU A C 1
ATOM 768 O O . LEU A 1 98 ? -3.873 66.438 9.945 1 92.19 98 LEU A O 1
ATOM 772 N N . ARG A 1 99 ? -4.352 67.125 7.863 1 90.12 99 ARG A N 1
ATOM 773 C CA . ARG A 1 99 ? -2.943 67.188 7.488 1 90.12 99 ARG A CA 1
ATOM 774 C C . ARG A 1 99 ? -2.176 68.188 8.391 1 90.12 99 ARG A C 1
ATOM 776 O O . ARG A 1 99 ? -1.01 67.938 8.711 1 90.12 99 ARG A O 1
ATOM 783 N N . GLU A 1 100 ? -2.785 69.125 8.844 1 89.5 100 GLU A N 1
ATOM 784 C CA . GLU A 1 100 ? -2.162 70.125 9.719 1 89.5 100 GLU A CA 1
ATOM 785 C C . GLU A 1 100 ? -1.875 69.562 11.094 1 89.5 100 GLU A C 1
ATOM 787 O O . GLU A 1 100 ? -0.973 70 11.797 1 89.5 100 GLU A O 1
ATOM 792 N N . LEU A 1 101 ? -2.605 68.562 11.391 1 88.88 101 LEU A N 1
ATOM 793 C CA . LEU A 1 101 ? -2.467 67.938 12.719 1 88.88 101 LEU A CA 1
ATOM 794 C C . LEU A 1 101 ? -1.414 66.812 12.703 1 88.88 101 LEU A C 1
ATOM 796 O O . LEU A 1 101 ? -0.822 66.5 13.742 1 88.88 101 LEU A O 1
ATOM 800 N N . VAL A 1 102 ? -1.224 66.25 11.586 1 86.12 102 VAL A N 1
ATOM 801 C CA . VAL A 1 102 ? -0.334 65.062 11.477 1 86.12 102 VAL A CA 1
ATOM 802 C C . VAL A 1 102 ? 1.104 65.562 11.289 1 86.12 102 VAL A C 1
ATOM 804 O O . VAL A 1 102 ? 1.426 66.188 10.289 1 86.12 102 VAL A O 1
ATOM 807 N N . ASP A 1 103 ? 1.893 65.25 12.297 1 80 103 ASP A N 1
ATOM 808 C CA . ASP A 1 103 ? 3.291 65.625 12.266 1 80 103 ASP A CA 1
ATOM 809 C C . ASP A 1 103 ? 4.176 64.562 11.672 1 80 103 ASP A C 1
ATOM 811 O O . ASP A 1 103 ? 5.004 63.969 12.375 1 80 103 ASP A O 1
ATOM 815 N N . SER A 1 104 ? 3.799 64 10.672 1 75.75 104 SER A N 1
ATOM 816 C CA . SER A 1 104 ? 4.625 62.969 10.047 1 75.75 104 SER A CA 1
ATOM 817 C C . SER A 1 104 ? 4.809 63.25 8.562 1 75.75 104 SER A C 1
ATOM 819 O O . SER A 1 104 ? 3.863 63.656 7.875 1 75.75 104 SER A O 1
ATOM 821 N N . ASP A 1 105 ? 6.008 63.094 8.172 1 78.44 105 ASP A N 1
ATOM 822 C CA . ASP A 1 105 ? 6.289 63.219 6.742 1 78.44 105 ASP A CA 1
ATOM 823 C C . ASP A 1 105 ? 6.691 61.844 6.164 1 78.44 105 ASP A C 1
ATOM 825 O O . ASP A 1 105 ? 7.398 61.781 5.152 1 78.44 105 ASP A O 1
ATOM 829 N N . ALA A 1 106 ? 6.258 60.875 6.91 1 80.88 106 ALA A N 1
ATOM 830 C CA . ALA A 1 106 ? 6.539 59.531 6.441 1 80.88 106 ALA A CA 1
ATOM 831 C C . ALA A 1 106 ? 5.828 59.25 5.121 1 80.88 106 ALA A C 1
ATOM 833 O O . ALA A 1 106 ? 4.891 59.969 4.746 1 80.88 106 ALA A O 1
ATOM 834 N N . PRO A 1 107 ? 6.352 58.312 4.406 1 83.06 107 PRO A N 1
ATOM 835 C CA . PRO A 1 107 ? 5.781 58.031 3.088 1 83.06 107 PRO A CA 1
ATOM 836 C C . PRO A 1 107 ? 4.277 57.75 3.141 1 83.06 107 PRO A C 1
ATOM 838 O O . PRO A 1 107 ? 3.539 58.188 2.244 1 83.06 107 PRO A O 1
ATOM 841 N N . TRP A 1 108 ? 3.826 57.094 4.129 1 83.69 108 TRP A N 1
ATOM 842 C CA . TRP A 1 108 ? 2.396 56.812 4.219 1 83.69 108 TRP A CA 1
ATOM 843 C C . TRP A 1 108 ? 1.594 58.125 4.285 1 83.69 108 TRP A C 1
ATOM 845 O O . TRP A 1 108 ? 0.537 58.25 3.66 1 83.69 108 TRP A O 1
ATOM 855 N N . ALA A 1 109 ? 2.061 59.094 5.02 1 87.44 109 ALA A N 1
ATOM 856 C CA . ALA A 1 109 ? 1.364 60.375 5.195 1 87.44 109 ALA A CA 1
ATOM 857 C C . ALA A 1 109 ? 1.285 61.156 3.881 1 87.44 109 ALA A C 1
ATOM 859 O O . ALA A 1 109 ? 0.255 61.75 3.568 1 87.44 109 ALA A O 1
ATOM 860 N N . ARG A 1 110 ? 2.391 61.031 3.139 1 88.19 110 ARG A N 1
ATOM 861 C CA . ARG A 1 110 ? 2.402 61.719 1.846 1 88.19 110 ARG A CA 1
ATOM 862 C C . ARG A 1 110 ? 1.354 61.125 0.909 1 88.19 110 ARG A C 1
ATOM 864 O O . ARG A 1 110 ? 0.693 61.844 0.168 1 88.19 110 ARG A O 1
ATOM 871 N N . LYS A 1 111 ? 1.247 59.906 0.964 1 90.44 111 LYS A N 1
ATOM 872 C CA . LYS A 1 111 ? 0.291 59.25 0.098 1 90.44 111 LYS A CA 1
ATOM 873 C C . LYS A 1 111 ? -1.144 59.5 0.543 1 90.44 111 LYS A C 1
ATOM 875 O O . LYS A 1 111 ? -2.006 59.812 -0.279 1 90.44 111 LYS A O 1
ATOM 880 N N . VAL A 1 112 ? -1.381 59.438 1.783 1 90.06 112 VAL A N 1
ATOM 881 C CA . VAL A 1 112 ? -2.723 59.531 2.346 1 90.06 112 VAL A CA 1
ATOM 882 C C . VAL A 1 112 ? -3.25 60.969 2.178 1 90.06 112 VAL A C 1
ATOM 884 O O . VAL A 1 112 ? -4.438 61.156 1.907 1 90.06 112 VAL A O 1
ATOM 887 N N . PHE A 1 113 ? -2.32 61.938 2.221 1 90.94 113 PHE A N 1
ATOM 888 C CA . PHE A 1 113 ? -2.773 63.312 2.221 1 90.94 113 PHE A CA 1
ATOM 889 C C . PHE A 1 113 ? -2.566 63.938 0.851 1 90.94 113 PHE A C 1
ATOM 891 O O . PHE A 1 113 ? -2.664 65.188 0.706 1 90.94 113 PHE A O 1
ATOM 898 N N . SER A 1 114 ? -2.295 63.156 -0.072 1 91.06 114 SER A N 1
ATOM 899 C CA . SER A 1 114 ? -2.139 63.688 -1.424 1 91.06 114 SER A CA 1
ATOM 900 C C . SER A 1 114 ? -3.463 64.188 -1.967 1 91.06 114 SER A C 1
ATOM 902 O O . SER A 1 114 ? -4.535 63.781 -1.543 1 91.06 114 SER A O 1
ATOM 904 N N . ARG A 1 115 ? -3.375 65.125 -2.943 1 90.19 115 ARG A N 1
ATOM 905 C CA . ARG A 1 115 ? -4.555 65.688 -3.598 1 90.19 115 ARG A CA 1
ATOM 906 C C . ARG A 1 115 ? -5.324 64.625 -4.352 1 90.19 115 ARG A C 1
ATOM 908 O O . ARG A 1 115 ? -6.555 64.625 -4.414 1 90.19 115 ARG A O 1
ATOM 915 N N . GLN A 1 116 ? -4.621 63.812 -4.918 1 91.62 116 GLN A N 1
ATOM 916 C CA . GLN A 1 116 ? -5.238 62.719 -5.66 1 91.62 116 GLN A CA 1
ATOM 917 C C . GLN A 1 116 ? -6.078 61.812 -4.742 1 91.62 116 GLN A C 1
ATOM 919 O O . GLN A 1 116 ? -7.184 61.406 -5.105 1 91.62 116 GLN A O 1
ATOM 924 N N . THR A 1 117 ? -5.508 61.469 -3.576 1 92.56 117 THR A N 1
ATOM 925 C CA . THR A 1 117 ? -6.234 60.656 -2.621 1 92.56 117 THR A CA 1
ATOM 926 C C . THR A 1 117 ? -7.488 61.375 -2.131 1 92.56 117 THR A C 1
ATOM 928 O O . THR A 1 117 ? -8.57 60.781 -2.08 1 92.56 117 THR A O 1
ATOM 931 N N . ALA A 1 118 ? -7.355 62.625 -1.85 1 91.69 118 ALA A N 1
ATOM 932 C CA . ALA A 1 118 ? -8.469 63.406 -1.336 1 91.69 118 ALA A CA 1
ATOM 933 C C . ALA A 1 118 ? -9.633 63.438 -2.326 1 91.69 118 ALA A C 1
ATOM 935 O O . ALA A 1 118 ? -10.797 63.375 -1.927 1 91.69 118 ALA A O 1
ATOM 936 N N . ALA A 1 119 ? -9.289 63.469 -3.559 1 92.5 119 ALA A N 1
ATOM 937 C CA . ALA A 1 119 ? -10.297 63.594 -4.605 1 92.5 119 ALA A CA 1
ATOM 938 C C . ALA A 1 119 ? -11.016 62.25 -4.82 1 92.5 119 ALA A C 1
ATOM 940 O O . ALA A 1 119 ? -12.117 62.219 -5.371 1 92.5 119 ALA A O 1
ATOM 941 N N . ARG A 1 120 ? -10.453 61.25 -4.387 1 94.56 120 ARG A N 1
ATOM 942 C CA . ARG A 1 120 ? -10.984 59.938 -4.711 1 94.56 120 ARG A CA 1
ATOM 943 C C . ARG A 1 120 ? -11.617 59.281 -3.49 1 94.56 120 ARG A C 1
ATOM 945 O O . ARG A 1 120 ? -12.141 58.156 -3.574 1 94.56 120 ARG A O 1
ATOM 952 N N . LEU A 1 121 ? -11.656 59.906 -2.385 1 95.75 121 LEU A N 1
ATOM 953 C CA . LEU A 1 121 ? -12.227 59.344 -1.169 1 95.75 121 LEU A CA 1
ATOM 954 C C . LEU A 1 121 ? -13.727 59.094 -1.324 1 95.75 121 LEU A C 1
ATOM 956 O O . LEU A 1 121 ? -14.445 60 -1.778 1 95.75 121 LEU A O 1
ATOM 960 N N . THR A 1 122 ? -14.109 57.969 -1.036 1 95.88 122 THR A N 1
ATOM 961 C CA . THR A 1 122 ? -15.523 57.625 -1.041 1 95.88 122 THR A CA 1
ATOM 962 C C . THR A 1 122 ? -15.891 56.844 0.218 1 95.88 122 THR A C 1
ATOM 964 O O . THR A 1 122 ? -15.047 56.156 0.802 1 95.88 122 THR A O 1
ATOM 967 N N . PRO A 1 123 ? -17.156 56.969 0.678 1 96 123 PRO A N 1
ATOM 968 C CA . PRO A 1 123 ? -17.562 56.125 1.792 1 96 123 PRO A CA 1
ATOM 969 C C . PRO A 1 123 ? -17.516 54.625 1.448 1 96 123 PRO A C 1
ATOM 971 O O . PRO A 1 123 ? -17.969 54.219 0.376 1 96 123 PRO A O 1
ATOM 974 N N . ILE A 1 124 ? -16.984 53.875 2.291 1 95 124 ILE A N 1
ATOM 975 C CA . ILE A 1 124 ? -16.812 52.469 2.018 1 95 124 ILE A CA 1
ATOM 976 C C . ILE A 1 124 ? -17.734 51.625 2.908 1 95 124 ILE A C 1
ATOM 978 O O . ILE A 1 124 ? -18.375 50.688 2.443 1 95 124 ILE A O 1
ATOM 982 N N . PHE A 1 125 ? -17.797 51.812 4.16 1 95.88 125 PHE A N 1
ATOM 983 C CA . PHE A 1 125 ? -18.703 51.188 5.113 1 95.88 125 PHE A CA 1
ATOM 984 C C . PHE A 1 125 ? -19.016 52.125 6.27 1 95.88 125 PHE A C 1
ATOM 986 O O . PHE A 1 125 ? -18.422 53.219 6.375 1 95.88 125 PHE A O 1
ATOM 993 N N . SER A 1 126 ? -19.969 51.719 7.098 1 97.44 126 SER A N 1
ATOM 994 C CA . SER A 1 126 ? -20.406 52.531 8.219 1 97.44 126 SER A CA 1
ATOM 995 C C . SER A 1 126 ? -20.594 51.688 9.484 1 97.44 126 SER A C 1
ATOM 997 O O . SER A 1 126 ? -20.719 50.469 9.406 1 97.44 126 SER A O 1
ATOM 999 N N . THR A 1 127 ? -20.5 52.344 10.578 1 97.19 127 THR A N 1
ATOM 1000 C CA . THR A 1 127 ? -20.812 51.75 11.859 1 97.19 127 THR A CA 1
ATOM 1001 C C . THR A 1 127 ? -21.969 52.469 12.539 1 97.19 127 THR A C 1
ATOM 1003 O O . THR A 1 127 ? -22.094 53.688 12.422 1 97.19 127 THR A O 1
ATOM 1006 N N . ARG A 1 128 ? -22.875 51.781 13.094 1 97.38 128 ARG A N 1
ATOM 1007 C CA . ARG A 1 128 ? -23.938 52.281 13.953 1 97.38 128 ARG A CA 1
ATOM 1008 C C . ARG A 1 128 ? -23.812 51.719 15.367 1 97.38 128 ARG A C 1
ATOM 1010 O O . ARG A 1 128 ? -24.219 50.594 15.617 1 97.38 128 ARG A O 1
ATOM 1017 N N . ILE A 1 129 ? -23.453 52.625 16.281 1 97.56 129 ILE A N 1
ATOM 1018 C CA . ILE A 1 129 ? -23.047 52.125 17.578 1 97.56 129 ILE A CA 1
ATOM 1019 C C . ILE A 1 129 ? -23.734 52.906 18.688 1 97.56 129 ILE A C 1
ATOM 1021 O O . ILE A 1 129 ? -23.781 54.125 18.641 1 97.56 129 ILE A O 1
ATOM 1025 N N . GLN A 1 130 ? -24.359 52.25 19.594 1 97.88 130 GLN A N 1
ATOM 1026 C CA . GLN A 1 130 ? -24.688 52.812 20.891 1 97.88 130 GLN A CA 1
ATOM 1027 C C . GLN A 1 130 ? -23.547 52.625 21.891 1 97.88 130 GLN A C 1
ATOM 1029 O O . GLN A 1 130 ? -23.172 51.469 22.172 1 97.88 130 GLN A O 1
ATOM 1034 N N . ARG A 1 131 ? -23 53.75 22.344 1 98.06 131 ARG A N 1
ATOM 1035 C CA . ARG A 1 131 ? -21.828 53.688 23.203 1 98.06 131 ARG A CA 1
ATOM 1036 C C . ARG A 1 131 ? -22.172 54.125 24.625 1 98.06 131 ARG A C 1
ATOM 1038 O O . ARG A 1 131 ? -22.766 55.188 24.828 1 98.06 131 ARG A O 1
ATOM 1045 N N . MET A 1 132 ? -21.844 53.25 25.578 1 97.88 132 MET A N 1
ATOM 1046 C CA . MET A 1 132 ? -21.859 53.625 27 1 97.88 132 MET A CA 1
ATOM 1047 C C . MET A 1 132 ? -20.453 53.844 27.516 1 97.88 132 MET A C 1
ATOM 1049 O O . MET A 1 132 ? -19.562 53 27.312 1 97.88 132 MET A O 1
ATOM 1053 N N . VAL A 1 133 ? -20.25 55.031 28.203 1 98 133 VAL A N 1
ATOM 1054 C CA . VAL A 1 133 ? -18.891 55.406 28.578 1 98 133 VAL A CA 1
ATOM 1055 C C . VAL A 1 133 ? -18.812 55.625 30.094 1 98 133 VAL A C 1
ATOM 1057 O O . VAL A 1 133 ? -19.625 56.375 30.656 1 98 133 VAL A O 1
ATOM 1060 N N . TRP A 1 134 ? -17.844 54.969 30.75 1 98.19 134 TRP A N 1
ATOM 1061 C CA . TRP A 1 134 ? -17.484 55.219 32.125 1 98.19 134 TRP A CA 1
ATOM 1062 C C . TRP A 1 134 ? -16.062 55.781 32.25 1 98.19 134 TRP A C 1
ATOM 1064 O O . TRP A 1 134 ? -15.172 55.344 31.516 1 98.19 134 TRP A O 1
ATOM 1074 N N . ASP A 1 135 ? -15.906 56.719 33.062 1 98.19 135 ASP A N 1
ATOM 1075 C CA . ASP A 1 135 ? -14.57 57.125 33.5 1 98.19 135 ASP A CA 1
ATOM 1076 C C . ASP A 1 135 ? -14.188 56.375 34.781 1 98.19 135 ASP A C 1
ATOM 1078 O O . ASP A 1 135 ? -14.836 56.562 35.812 1 98.19 135 ASP A O 1
ATOM 1082 N N . LEU A 1 136 ? -13.133 55.625 34.625 1 98.12 136 LEU A N 1
ATOM 1083 C CA . LEU A 1 136 ? -12.719 54.812 35.781 1 98.12 136 LEU A CA 1
ATOM 1084 C C . LEU A 1 136 ? -11.406 55.344 36.344 1 98.12 136 LEU A C 1
ATOM 1086 O O . LEU A 1 136 ? -10.531 55.781 35.625 1 98.12 136 LEU A O 1
ATOM 1090 N N . LYS A 1 137 ? -11.297 55.281 37.594 1 98.19 137 LYS A N 1
ATOM 1091 C CA . LYS A 1 137 ? -10.039 55.438 38.312 1 98.19 137 LYS A CA 1
ATOM 1092 C C . LYS A 1 137 ? -9.703 54.188 39.125 1 98.19 137 LYS A C 1
ATOM 1094 O O . LYS A 1 137 ? -10.344 53.906 40.125 1 98.19 137 LYS A O 1
ATOM 1099 N N . LEU A 1 138 ? -8.703 53.531 38.719 1 97.31 138 LEU A N 1
ATOM 1100 C CA . LEU A 1 138 ? -8.352 52.25 39.312 1 97.31 138 LEU A CA 1
ATOM 1101 C C . LEU A 1 138 ? -7.523 52.438 40.562 1 97.31 138 LEU A C 1
ATOM 1103 O O . LEU A 1 138 ? -7.133 53.562 40.906 1 97.31 138 LEU A O 1
ATOM 1107 N N . ASP A 1 139 ? -7.215 51.344 41.25 1 94.81 139 ASP A N 1
ATOM 1108 C CA . ASP A 1 139 ? -6.535 51.375 42.531 1 94.81 139 ASP A CA 1
ATOM 1109 C C . ASP A 1 139 ? -5.109 51.906 42.406 1 94.81 139 ASP A C 1
ATOM 1111 O O . ASP A 1 139 ? -4.586 52.562 43.312 1 94.81 139 ASP A O 1
ATOM 1115 N N . ASP A 1 140 ? -4.496 51.625 41.312 1 94.44 140 ASP A N 1
ATOM 1116 C CA . ASP A 1 140 ? -3.102 52.031 41.125 1 94.44 140 ASP A CA 1
ATOM 1117 C C . ASP A 1 140 ? -2.994 53.438 40.594 1 94.44 140 ASP A C 1
ATOM 1119 O O . ASP A 1 140 ? -1.902 53.906 40.219 1 94.44 140 ASP A O 1
ATOM 1123 N N . GLY A 1 141 ? -4.121 54.094 40.438 1 95.44 141 GLY A N 1
ATOM 1124 C CA . GLY A 1 141 ? -4.137 55.469 40 1 95.44 141 GLY A CA 1
ATOM 1125 C C . GLY A 1 141 ? -4.375 55.625 38.5 1 95.44 141 GLY A C 1
ATOM 1126 O O . GLY A 1 141 ? -4.562 56.75 38.031 1 95.44 141 GLY A O 1
ATOM 1127 N N . ALA A 1 142 ? -4.41 54.562 37.781 1 96.38 142 ALA A N 1
ATOM 1128 C CA . ALA A 1 142 ? -4.629 54.625 36.344 1 96.38 142 ALA A CA 1
ATOM 1129 C C . ALA A 1 142 ? -6.027 55.156 36.031 1 96.38 142 ALA A C 1
ATOM 1131 O O . ALA A 1 142 ? -6.996 54.812 36.719 1 96.38 142 ALA A O 1
ATOM 1132 N N . GLU A 1 143 ? -6.09 56 35.094 1 97.69 143 GLU A N 1
ATOM 1133 C CA . GLU A 1 143 ? -7.359 56.5 34.562 1 97.69 143 GLU A CA 1
ATOM 1134 C C . GLU A 1 143 ? -7.703 55.812 33.25 1 97.69 143 GLU A C 1
ATOM 1136 O O . GLU A 1 143 ? -6.895 55.812 32.312 1 97.69 143 GLU A O 1
ATOM 1141 N N . VAL A 1 144 ? -8.891 55.219 33.219 1 97.56 144 VAL A N 1
ATOM 1142 C CA . VAL A 1 144 ? -9.289 54.375 32.094 1 97.56 144 VAL A CA 1
ATOM 1143 C C . VAL A 1 144 ? -10.672 54.812 31.609 1 97.56 144 VAL A C 1
ATOM 1145 O O . VAL A 1 144 ? -11.594 54.969 32.406 1 97.56 144 VAL A O 1
ATOM 1148 N N . GLU A 1 145 ? -10.781 55.062 30.359 1 97.88 145 GLU A N 1
ATOM 1149 C CA . GLU A 1 145 ? -12.102 55.156 29.75 1 97.88 145 GLU A CA 1
ATOM 1150 C C . GLU A 1 145 ? -12.648 53.781 29.375 1 97.88 145 GLU A C 1
ATOM 1152 O O . GLU A 1 145 ? -12.07 53.094 28.516 1 97.88 145 GLU A O 1
ATOM 1157 N N . CYS A 1 146 ? -13.664 53.375 30.062 1 98.12 146 CYS A N 1
ATOM 1158 C CA . CYS A 1 146 ? -14.312 52.094 29.812 1 98.12 146 CYS A CA 1
ATOM 1159 C C . CYS A 1 146 ? -15.562 52.25 28.969 1 98.12 146 CYS A C 1
ATOM 1161 O O . CYS A 1 146 ? -16.469 53.031 29.328 1 98.12 146 CYS A O 1
ATOM 1163 N N . VAL A 1 147 ? -15.562 51.531 27.891 1 97.94 147 VAL A N 1
ATOM 1164 C CA . VAL A 1 147 ? -16.641 51.719 26.922 1 97.94 147 VAL A CA 1
ATOM 1165 C C . VAL A 1 147 ? -17.312 50.375 26.625 1 97.94 147 VAL A C 1
ATOM 1167 O O . VAL A 1 147 ? -16.656 49.344 26.516 1 97.94 147 VAL A O 1
ATOM 1170 N N . LEU A 1 148 ? -18.625 50.344 26.594 1 98.31 148 LEU A N 1
ATOM 1171 C CA . LEU A 1 148 ? -19.422 49.281 26 1 98.31 148 LEU A CA 1
ATOM 1172 C C . LEU A 1 148 ? -20.047 49.719 24.688 1 98.31 148 LEU A C 1
ATOM 1174 O O . LEU A 1 148 ? -20.891 50.625 24.672 1 98.31 148 LEU A O 1
ATOM 1178 N N . ASP A 1 149 ? -19.609 49.125 23.625 1 98 149 ASP A N 1
ATOM 1179 C CA . ASP A 1 149 ? -20.141 49.438 22.297 1 98 149 ASP A CA 1
ATOM 1180 C C . ASP A 1 149 ? -21.078 48.344 21.812 1 98 149 ASP A C 1
ATOM 1182 O O . ASP A 1 149 ? -20.703 47.156 21.812 1 98 149 ASP A O 1
ATOM 1186 N N . ARG A 1 150 ? -22.266 48.656 21.391 1 97.94 150 ARG A N 1
ATOM 1187 C CA . ARG A 1 150 ? -23.234 47.719 20.797 1 97.94 150 ARG A CA 1
ATOM 1188 C C . ARG A 1 150 ? -23.812 48.281 19.5 1 97.94 150 ARG A C 1
ATOM 1190 O O . ARG A 1 150 ? -24.141 49.469 19.438 1 97.94 150 ARG A O 1
ATOM 1197 N N . GLY A 1 151 ? -23.812 47.469 18.5 1 97.75 151 GLY A N 1
ATOM 1198 C CA . GLY A 1 151 ? -24.375 47.906 17.234 1 97.75 151 GLY A CA 1
ATOM 1199 C C . GLY A 1 151 ? -23.938 47.062 16.062 1 97.75 151 GLY A C 1
ATOM 1200 O O . GLY A 1 151 ? -23.906 45.812 16.141 1 97.75 151 GLY A O 1
ATOM 1201 N N . THR A 1 152 ? -23.656 47.781 14.883 1 97.06 152 THR A N 1
ATOM 1202 C CA . THR A 1 152 ? -23.328 47.031 13.672 1 97.06 152 THR A CA 1
ATOM 1203 C C . THR A 1 152 ? -22.266 47.75 12.852 1 97.06 152 THR A C 1
ATOM 1205 O O . THR A 1 152 ? -22.094 48.969 12.984 1 97.06 152 THR A O 1
ATOM 1208 N N . VAL A 1 153 ? -21.516 47 12.203 1 96.69 153 VAL A N 1
ATOM 1209 C CA . VAL A 1 153 ? -20.75 47.469 11.047 1 96.69 153 VAL A CA 1
ATOM 1210 C C . VAL A 1 153 ? -21.484 47.094 9.766 1 96.69 153 VAL A C 1
ATOM 1212 O O . VAL A 1 153 ? -21.953 45.969 9.625 1 96.69 153 VAL A O 1
ATOM 1215 N N . GLU A 1 154 ? -21.562 48.031 8.805 1 96.69 154 GLU A N 1
ATOM 1216 C CA . GLU A 1 154 ? -22.438 47.781 7.656 1 96.69 154 GLU A CA 1
ATOM 1217 C C . GLU A 1 154 ? -21.75 48.188 6.355 1 96.69 154 GLU A C 1
ATOM 1219 O O . GLU A 1 154 ? -21.062 49.219 6.301 1 96.69 154 GLU A O 1
ATOM 1224 N N . HIS A 1 155 ? -21.844 47.375 5.379 1 94.56 155 HIS A N 1
ATOM 1225 C CA . HIS A 1 155 ? -21.5 47.688 3.994 1 94.56 155 HIS A CA 1
ATOM 1226 C C . HIS A 1 155 ? -22.578 47.156 3.037 1 94.56 155 HIS A C 1
ATOM 1228 O O . HIS A 1 155 ? -22.672 45.969 2.793 1 94.56 155 HIS A O 1
ATOM 1234 N N . GLY A 1 156 ? -23.25 48.125 2.389 1 89.94 156 GLY A N 1
ATOM 1235 C CA . GLY A 1 156 ? -24.359 47.688 1.558 1 89.94 156 GLY A CA 1
ATOM 1236 C C . GLY A 1 156 ? -25.406 46.906 2.32 1 89.94 156 GLY A C 1
ATOM 1237 O O . GLY A 1 156 ? -25.906 47.344 3.346 1 89.94 156 GLY A O 1
ATOM 1238 N N . ALA A 1 157 ? -25.641 45.656 1.807 1 90.62 157 ALA A N 1
ATOM 1239 C CA . ALA A 1 157 ? -26.625 44.781 2.434 1 90.62 157 ALA A CA 1
ATOM 1240 C C . ALA A 1 157 ? -25.984 43.906 3.504 1 90.62 157 ALA A C 1
ATOM 1242 O O . ALA A 1 157 ? -26.688 43.281 4.297 1 90.62 157 ALA A O 1
ATOM 1243 N N . LEU A 1 158 ? -24.719 43.969 3.576 1 92.25 158 LEU A N 1
ATOM 1244 C CA . LEU A 1 158 ? -24 43.125 4.527 1 92.25 158 LEU A CA 1
ATOM 1245 C C . LEU A 1 158 ? -23.812 43.844 5.859 1 92.25 158 LEU A C 1
ATOM 1247 O O . LEU A 1 158 ? -23.625 45.062 5.891 1 92.25 158 LEU A O 1
ATOM 1251 N N . GLN A 1 159 ? -23.938 43.125 6.938 1 94.75 159 GLN A N 1
ATOM 1252 C CA . GLN A 1 159 ? -23.719 43.719 8.258 1 94.75 159 GLN A CA 1
ATOM 1253 C C . GLN A 1 159 ? -23.125 42.688 9.219 1 94.75 159 GLN A C 1
ATOM 1255 O O . GLN A 1 159 ? -23.281 41.469 9.016 1 94.75 159 GLN A O 1
ATOM 1260 N N . THR A 1 160 ? -22.422 43.094 10.172 1 92.25 160 THR A N 1
ATOM 1261 C CA . THR A 1 160 ? -21.938 42.281 11.273 1 92.25 160 THR A CA 1
ATOM 1262 C C . THR A 1 160 ? -22.172 43 12.617 1 92.25 160 THR A C 1
ATOM 1264 O O . THR A 1 160 ? -22.047 44.219 12.711 1 92.25 160 THR A O 1
ATOM 1267 N N . GLU A 1 161 ? -22.516 42.188 13.594 1 93.5 161 GLU A N 1
ATOM 1268 C CA . GLU A 1 161 ? -22.812 42.75 14.914 1 93.5 161 GLU A CA 1
ATOM 1269 C C . GLU A 1 161 ? -21.531 43.125 15.656 1 93.5 161 GLU A C 1
ATOM 1271 O O . GLU A 1 161 ? -20.5 42.438 15.508 1 93.5 161 GLU A O 1
ATOM 1276 N N . VAL A 1 162 ? -21.641 44.188 16.391 1 95.56 162 VAL A N 1
ATOM 1277 C CA . VAL A 1 162 ? -20.562 44.625 17.266 1 95.56 162 VAL A CA 1
ATOM 1278 C C . VAL A 1 162 ? -21.047 44.625 18.719 1 95.56 162 VAL A C 1
ATOM 1280 O O . VAL A 1 162 ? -22.078 45.219 19.031 1 95.56 162 VAL A O 1
ATOM 1283 N N . CYS A 1 163 ? -20.469 43.938 19.562 1 96.81 163 CYS A N 1
ATOM 1284 C CA . CYS A 1 163 ? -20.641 43.969 21.016 1 96.81 163 CYS A CA 1
ATOM 1285 C C . CYS A 1 163 ? -19.297 43.812 21.719 1 96.81 163 CYS A C 1
ATOM 1287 O O . CYS A 1 163 ? -18.797 42.688 21.844 1 96.81 163 CYS A O 1
ATOM 1289 N N . GLU A 1 164 ? -18.734 44.938 22.109 1 97.12 164 GLU A N 1
ATOM 1290 C CA . GLU A 1 164 ? -17.359 44.844 22.609 1 97.12 164 GLU A CA 1
ATOM 1291 C C . GLU A 1 164 ? -17.141 45.844 23.734 1 97.12 164 GLU A C 1
ATOM 1293 O O . GLU A 1 164 ? -17.859 46.844 23.859 1 97.12 164 GLU A O 1
ATOM 1298 N N . ILE A 1 165 ? -16.219 45.5 24.594 1 97.69 165 ILE A N 1
ATOM 1299 C CA . ILE A 1 165 ? -15.695 46.375 25.641 1 97.69 165 ILE A CA 1
ATOM 1300 C C . ILE A 1 165 ? -14.352 46.969 25.219 1 97.69 165 ILE A C 1
ATOM 1302 O O . ILE A 1 165 ? -13.469 46.219 24.75 1 97.69 165 ILE A O 1
ATOM 1306 N N . GLU A 1 166 ? -14.219 48.25 25.281 1 97.19 166 GLU A N 1
ATOM 1307 C CA . GLU A 1 166 ? -12.93 48.906 25.047 1 97.19 166 GLU A CA 1
ATOM 1308 C C . GLU A 1 166 ? -12.43 49.594 26.312 1 97.19 166 GLU A C 1
ATOM 1310 O O . GLU A 1 166 ? -13.18 50.312 26.969 1 97.19 166 GLU A O 1
ATOM 1315 N N . LEU A 1 167 ? -11.242 49.312 26.703 1 97.38 167 LEU A N 1
ATOM 1316 C CA . LEU A 1 167 ? -10.547 49.969 27.797 1 97.38 167 LEU A CA 1
ATOM 1317 C C . LEU A 1 167 ? -9.422 50.844 27.266 1 97.38 167 LEU A C 1
ATOM 1319 O O . LEU A 1 167 ? -8.367 50.344 26.859 1 97.38 167 LEU A O 1
ATOM 1323 N N . GLU A 1 168 ? -9.648 52.094 27.281 1 96.56 168 GLU A N 1
ATOM 1324 C CA . GLU A 1 168 ? -8.648 53.031 26.781 1 96.56 168 GLU A CA 1
ATOM 1325 C C . GLU A 1 168 ? -7.875 53.656 27.938 1 96.56 168 GLU A C 1
ATOM 1327 O O . GLU A 1 168 ? -8.469 54.219 28.859 1 96.56 168 GLU A O 1
ATOM 1332 N N . LEU A 1 169 ? -6.602 53.594 27.828 1 96 169 LEU A N 1
ATOM 1333 C CA . LEU A 1 169 ? -5.738 54.156 28.859 1 96 169 LEU A CA 1
ATOM 1334 C C . LEU A 1 169 ? -5.629 55.688 28.703 1 96 169 LEU A C 1
ATOM 1336 O O . LEU A 1 169 ? -5.141 56.156 27.688 1 96 169 LEU A O 1
ATOM 1340 N N . LYS A 1 170 ? -6.094 56.406 29.672 1 95.44 170 LYS A N 1
ATOM 1341 C CA . LYS A 1 170 ? -5.945 57.875 29.672 1 95.44 170 LYS A CA 1
ATOM 1342 C C . LYS A 1 170 ? -4.68 58.281 30.406 1 95.44 170 LYS A C 1
ATOM 1344 O O . LYS A 1 170 ? -4.016 59.25 30.016 1 95.44 170 LYS A O 1
ATOM 1349 N N . SER A 1 171 ? -4.418 57.625 31.469 1 95.25 171 SER A N 1
ATOM 1350 C CA . SER A 1 171 ? -3.178 57.781 32.219 1 95.25 171 SER A CA 1
ATOM 1351 C C . SER A 1 171 ? -2.816 56.531 32.969 1 95.25 171 SER A C 1
ATOM 1353 O O . SER A 1 171 ? -3.701 55.781 33.406 1 95.25 171 SER A O 1
ATOM 1355 N N . GLY A 1 172 ? -1.537 56.312 33.094 1 94.38 172 GLY A N 1
ATOM 1356 C CA . GLY A 1 172 ? -1.067 55.125 33.781 1 94.38 172 GLY A CA 1
ATOM 1357 C C . GLY A 1 172 ? -0.344 54.156 32.875 1 94.38 172 GLY A C 1
ATOM 1358 O O . GLY A 1 172 ? 0.169 54.562 31.812 1 94.38 172 GLY A O 1
ATOM 1359 N N . GLU A 1 173 ? -0.277 52.844 33.344 1 93.06 173 GLU A N 1
ATOM 1360 C CA . GLU A 1 173 ? 0.439 51.844 32.594 1 93.06 173 GLU A CA 1
ATOM 1361 C C . GLU A 1 173 ? -0.53 50.875 31.891 1 93.06 173 GLU A C 1
ATOM 1363 O O . GLU A 1 173 ? -1.595 50.562 32.438 1 93.06 173 GLU A O 1
ATOM 1368 N N . ALA A 1 174 ? -0.073 50.438 30.781 1 92.88 174 ALA A N 1
ATOM 1369 C CA . ALA A 1 174 ? -0.901 49.5 30 1 92.88 174 ALA A CA 1
ATOM 1370 C C . ALA A 1 174 ? -1.222 48.25 30.797 1 92.88 174 ALA A C 1
ATOM 1372 O O . ALA A 1 174 ? -2.275 47.625 30.609 1 92.88 174 ALA A O 1
ATOM 1373 N N . THR A 1 175 ? -0.374 47.812 31.703 1 93.94 175 THR A N 1
ATOM 1374 C CA . THR A 1 175 ? -0.572 46.625 32.5 1 93.94 175 THR A CA 1
ATOM 1375 C C . THR A 1 175 ? -1.82 46.75 33.375 1 93.94 175 THR A C 1
ATOM 1377 O O . THR A 1 175 ? -2.434 45.75 33.75 1 93.94 175 THR A O 1
ATOM 1380 N N . SER A 1 176 ? -2.197 47.969 33.688 1 95.44 176 SER A N 1
ATOM 1381 C CA . SER A 1 176 ? -3.404 48.219 34.469 1 95.44 176 SER A CA 1
ATOM 1382 C C . SER A 1 176 ? -4.652 47.75 33.719 1 95.44 176 SER A C 1
ATOM 1384 O O . SER A 1 176 ? -5.582 47.219 34.312 1 95.44 176 SER A O 1
ATOM 1386 N N . LEU A 1 177 ? -4.648 48 32.406 1 96.31 177 LEU A N 1
ATOM 1387 C CA . LEU A 1 177 ? -5.762 47.531 31.578 1 96.31 177 LEU A CA 1
ATOM 1388 C C . LEU A 1 177 ? -5.875 46.031 31.625 1 96.31 177 LEU A C 1
ATOM 1390 O O . LEU A 1 177 ? -6.973 45.469 31.766 1 96.31 177 LEU A O 1
ATOM 1394 N N . LEU A 1 178 ? -4.746 45.375 31.5 1 96.06 178 LEU A N 1
ATOM 1395 C CA . LEU A 1 178 ? -4.711 43.906 31.484 1 96.06 178 LEU A CA 1
ATOM 1396 C C . LEU A 1 178 ? -5.168 43.312 32.812 1 96.06 178 LEU A C 1
ATOM 1398 O O . LEU A 1 178 ? -5.922 42.344 32.844 1 96.06 178 LEU A O 1
ATOM 1402 N N . GLY A 1 179 ? -4.66 43.938 33.906 1 96.12 179 GLY A N 1
ATOM 1403 C CA . GLY A 1 179 ? -5.094 43.5 35.219 1 96.12 179 GLY A CA 1
ATOM 1404 C C . GLY A 1 179 ? -6.59 43.656 35.438 1 96.12 179 GLY A C 1
ATOM 1405 O O . GLY A 1 179 ? -7.234 42.75 36 1 96.12 179 GLY A O 1
ATOM 1406 N N . PHE A 1 180 ? -7.09 44.75 35.031 1 96.88 180 PHE A N 1
ATOM 1407 C CA . PHE A 1 180 ? -8.523 45 35.156 1 96.88 180 PHE A CA 1
ATOM 1408 C C . PHE A 1 180 ? -9.32 44 34.344 1 96.88 180 PHE A C 1
ATOM 1410 O O . PHE A 1 180 ? -10.305 43.438 34.812 1 96.88 180 PHE A O 1
ATOM 1417 N N . ALA A 1 181 ? -8.914 43.75 33.125 1 97.25 181 ALA A N 1
ATOM 1418 C CA . ALA A 1 181 ? -9.586 42.781 32.25 1 97.25 181 ALA A CA 1
ATOM 1419 C C . ALA A 1 181 ? -9.586 41.375 32.875 1 97.25 181 ALA A C 1
ATOM 1421 O O . ALA A 1 181 ? -10.578 40.656 32.781 1 97.25 181 ALA A O 1
ATOM 1422 N N . LEU A 1 182 ? -8.414 40.969 33.469 1 97.38 182 LEU A N 1
ATOM 1423 C CA . LEU A 1 182 ? -8.305 39.656 34.094 1 97.38 182 LEU A CA 1
ATOM 1424 C C . LEU A 1 182 ? -9.297 39.5 35.25 1 97.38 182 LEU A C 1
ATOM 1426 O O . LEU A 1 182 ? -9.867 38.438 35.469 1 97.38 182 LEU A O 1
ATOM 1430 N N . ARG A 1 183 ? -9.523 40.625 35.906 1 97.31 183 ARG A N 1
ATOM 1431 C CA . ARG A 1 183 ? -10.5 40.594 37 1 97.31 183 ARG A CA 1
ATOM 1432 C C . ARG A 1 183 ? -11.922 40.5 36.438 1 97.31 183 ARG A C 1
ATOM 1434 O O . ARG A 1 183 ? -12.75 39.75 37 1 97.31 183 ARG A O 1
ATOM 1441 N N . LEU A 1 184 ? -12.227 41.188 35.406 1 97.38 184 LEU A N 1
ATOM 1442 C CA . LEU A 1 184 ? -13.539 41.094 34.781 1 97.38 184 LEU A CA 1
ATOM 1443 C C . LEU A 1 184 ? -13.805 39.656 34.312 1 97.38 184 LEU A C 1
ATOM 1445 O O . LEU A 1 184 ? -14.93 39.156 34.406 1 97.38 184 LEU A O 1
ATOM 1449 N N . LEU A 1 185 ? -12.758 39 33.844 1 96.69 185 LEU A N 1
ATOM 1450 C CA . LEU A 1 185 ? -12.852 37.688 33.219 1 96.69 185 LEU A CA 1
ATOM 1451 C C . LEU A 1 185 ? -13.219 36.625 34.281 1 96.69 185 LEU A C 1
ATOM 1453 O O . LEU A 1 185 ? -13.68 35.531 33.938 1 96.69 185 LEU A O 1
ATOM 1457 N N . GLN A 1 186 ? -12.992 36.938 35.5 1 96.69 186 GLN A N 1
ATOM 1458 C CA . GLN A 1 186 ? -13.367 36.031 36.562 1 96.69 186 GLN A CA 1
ATOM 1459 C C . GLN A 1 186 ? -14.883 35.844 36.625 1 96.69 186 GLN A C 1
ATOM 1461 O O . GLN A 1 186 ? -15.367 34.781 37.031 1 96.69 186 GLN A O 1
ATOM 1466 N N . ASP A 1 187 ? -15.609 36.875 36.125 1 96.38 187 ASP A N 1
ATOM 1467 C CA . ASP A 1 187 ? -17.062 36.812 36.281 1 96.38 187 ASP A CA 1
ATOM 1468 C C . ASP A 1 187 ? -17.75 36.844 34.906 1 96.38 187 ASP A C 1
ATOM 1470 O O . ASP A 1 187 ? -18.938 36.531 34.812 1 96.38 187 ASP A O 1
ATOM 1474 N N . LEU A 1 188 ? -17.078 37.281 33.906 1 97.06 188 LEU A N 1
ATOM 1475 C CA . LEU A 1 188 ? -17.656 37.406 32.562 1 97.06 188 LEU A CA 1
ATOM 1476 C C . LEU A 1 188 ? -16.859 36.656 31.531 1 97.06 188 LEU A C 1
ATOM 1478 O O . LEU A 1 188 ? -15.625 36.75 31.484 1 97.06 188 LEU A O 1
ATOM 1482 N N . PRO A 1 189 ? -17.5 35.812 30.688 1 96.44 189 PRO A N 1
ATOM 1483 C CA . PRO A 1 189 ? -16.781 35.094 29.625 1 96.44 189 PRO A CA 1
ATOM 1484 C C . PRO A 1 189 ? -16.391 36 28.453 1 96.44 189 PRO A C 1
ATOM 1486 O O . PRO A 1 189 ? -17.016 35.938 27.391 1 96.44 189 PRO A O 1
ATOM 1489 N N . LEU A 1 190 ? -15.328 36.75 28.609 1 96.5 190 LEU A N 1
ATOM 1490 C CA . LEU A 1 190 ? -14.867 37.688 27.609 1 96.5 190 LEU A CA 1
ATOM 1491 C C . LEU A 1 190 ? -13.867 37.031 26.656 1 96.5 190 LEU A C 1
ATOM 1493 O O . LEU A 1 190 ? -13.195 36.062 27.031 1 96.5 190 LEU A O 1
ATOM 1497 N N . ARG A 1 191 ? -13.844 37.5 25.5 1 94.69 191 ARG A N 1
ATOM 1498 C CA . ARG A 1 191 ? -12.875 37.062 24.5 1 94.69 191 ARG A CA 1
ATOM 1499 C C . ARG A 1 191 ? -11.984 38.219 24.047 1 94.69 191 ARG A C 1
ATOM 1501 O O . ARG A 1 191 ? -12.414 39.375 24.047 1 94.69 191 ARG A O 1
ATOM 1508 N N . ILE A 1 192 ? -10.797 37.875 23.703 1 92.06 192 ILE A N 1
ATOM 1509 C CA . ILE A 1 192 ? -9.875 38.906 23.234 1 92.06 192 ILE A CA 1
ATOM 1510 C C . ILE A 1 192 ? -10.359 39.438 21.891 1 92.06 192 ILE A C 1
ATOM 1512 O O . ILE A 1 192 ? -10.766 38.656 21.016 1 92.06 192 ILE A O 1
ATOM 1516 N N . GLY A 1 193 ? -10.422 40.719 21.766 1 90.94 193 GLY A N 1
ATOM 1517 C CA . GLY A 1 193 ? -10.773 41.375 20.516 1 90.94 193 GLY A CA 1
ATOM 1518 C C . GLY A 1 193 ? -9.562 41.781 19.688 1 90.94 193 GLY A C 1
ATOM 1519 O O . GLY A 1 193 ? -8.859 42.719 20.047 1 90.94 193 GLY A O 1
ATOM 1520 N N . ILE A 1 194 ? -9.367 41.125 18.562 1 85.56 194 ILE A N 1
ATOM 1521 C CA . ILE A 1 194 ? -8.172 41.375 17.766 1 85.56 194 ILE A CA 1
ATOM 1522 C C . ILE A 1 194 ? -8.508 42.281 16.609 1 85.56 194 ILE A C 1
ATOM 1524 O O . ILE A 1 194 ? -7.707 43.156 16.234 1 85.56 194 ILE A O 1
ATOM 1528 N N . GLN A 1 195 ? -9.672 42.25 16.156 1 86.31 195 GLN A N 1
ATOM 1529 C CA . GLN A 1 195 ? -10.062 43.062 14.992 1 86.31 195 GLN A CA 1
ATOM 1530 C C . GLN A 1 195 ? -10.688 44.375 15.422 1 86.31 195 GLN A C 1
ATOM 1532 O O . GLN A 1 195 ? -11.539 44.406 16.312 1 86.31 195 GLN A O 1
ATOM 1537 N N . SER A 1 196 ? -10.219 45.375 14.758 1 88.44 196 SER A N 1
ATOM 1538 C CA . SER A 1 196 ? -10.875 46.656 14.93 1 88.44 196 SER A CA 1
ATOM 1539 C C . SER A 1 196 ? -12.188 46.719 14.148 1 88.44 196 SER A C 1
ATOM 1541 O O . SER A 1 196 ? -12.453 45.875 13.305 1 88.44 196 SER A O 1
ATOM 1543 N N . LYS A 1 197 ? -13.008 47.688 14.461 1 92.06 197 LYS A N 1
ATOM 1544 C CA . LYS A 1 197 ? -14.258 47.875 13.719 1 92.06 197 LYS A CA 1
ATOM 1545 C C . LYS A 1 197 ? -13.984 48.156 12.25 1 92.06 197 LYS A C 1
ATOM 1547 O O . LYS A 1 197 ? -14.742 47.75 11.375 1 92.06 197 LYS A O 1
ATOM 1552 N N . ALA A 1 198 ? -12.883 48.906 12.07 1 91.12 198 ALA A N 1
ATOM 1553 C CA . ALA A 1 198 ? -12.492 49.188 10.695 1 91.12 198 ALA A CA 1
ATOM 1554 C C . ALA A 1 198 ? -12.156 47.906 9.953 1 91.12 198 ALA A C 1
ATOM 1556 O O . ALA A 1 198 ? -12.57 47.719 8.805 1 91.12 198 ALA A O 1
ATOM 1557 N N . GLN A 1 199 ? -11.391 47.062 10.539 1 87.62 199 GLN A N 1
ATOM 1558 C CA . GLN A 1 199 ? -11.008 45.812 9.914 1 87.62 199 GLN A CA 1
ATOM 1559 C C . GLN A 1 199 ? -12.242 44.969 9.594 1 87.62 199 GLN A C 1
ATOM 1561 O O . GLN A 1 199 ? -12.297 44.312 8.539 1 87.62 199 GLN A O 1
ATOM 1566 N N . ARG A 1 200 ? -13.172 44.906 10.469 1 89.44 200 ARG A N 1
ATOM 1567 C CA . ARG A 1 200 ? -14.422 44.188 10.219 1 89.44 200 ARG A CA 1
ATOM 1568 C C . ARG A 1 200 ? -15.156 44.781 9.016 1 89.44 200 ARG A C 1
ATOM 1570 O O . ARG A 1 200 ? -15.742 44.031 8.219 1 89.44 200 ARG A O 1
ATOM 1577 N N . GLY A 1 201 ? -15.172 46.094 8.953 1 92.06 201 GLY A N 1
ATOM 1578 C CA . GLY A 1 201 ? -15.781 46.75 7.805 1 92.06 201 GLY A CA 1
ATOM 1579 C C . GLY A 1 201 ? -15.117 46.375 6.488 1 92.06 201 GLY A C 1
ATOM 1580 O O . GLY A 1 201 ? -15.797 46.125 5.5 1 92.06 201 GLY A O 1
ATOM 1581 N N . TYR A 1 202 ? -13.789 46.438 6.508 1 90.44 202 TYR A N 1
ATOM 1582 C CA . TYR A 1 202 ? -13.062 46.062 5.297 1 90.44 202 TYR A CA 1
ATOM 1583 C C . TYR A 1 202 ? -13.344 44.625 4.91 1 90.44 202 TYR A C 1
ATOM 1585 O O . TYR A 1 202 ? -13.383 44.281 3.725 1 90.44 202 TYR A O 1
ATOM 1593 N N . THR A 1 203 ? -13.5 43.75 5.883 1 86 203 THR A N 1
ATOM 1594 C CA . THR A 1 203 ? -13.859 42.375 5.613 1 86 203 THR A CA 1
ATOM 1595 C C . THR A 1 203 ? -15.188 42.312 4.863 1 86 203 THR A C 1
ATOM 1597 O O . THR A 1 203 ? -15.32 41.531 3.902 1 86 203 THR A O 1
ATOM 1600 N N . LEU A 1 204 ? -16.172 43.031 5.305 1 88.69 204 LEU A N 1
ATOM 1601 C CA . LEU A 1 204 ? -17.453 43.094 4.629 1 88.69 204 LEU A CA 1
ATOM 1602 C C . LEU A 1 204 ? -17.297 43.594 3.205 1 88.69 204 LEU A C 1
ATOM 1604 O O . LEU A 1 204 ? -17.953 43.125 2.281 1 88.69 204 LEU A O 1
ATOM 1608 N N . PHE A 1 205 ? -16.484 44.625 3.125 1 90.19 205 PHE A N 1
ATOM 1609 C CA . PHE A 1 205 ? -16.219 45.188 1.814 1 90.19 205 PHE A CA 1
ATOM 1610 C C . PHE A 1 205 ? -15.688 44.125 0.85 1 90.19 205 PHE A C 1
ATOM 1612 O O . PHE A 1 205 ? -16.156 44.031 -0.283 1 90.19 205 PHE A O 1
ATOM 1619 N N . HIS A 1 206 ? -14.734 43.375 1.272 1 85.62 206 HIS A N 1
ATOM 1620 C CA . HIS A 1 206 ? -14.148 42.344 0.441 1 85.62 206 HIS A CA 1
ATOM 1621 C C . HIS A 1 206 ? -15.156 41.219 0.142 1 85.62 206 HIS A C 1
ATOM 1623 O O . HIS A 1 206 ? -15.172 40.688 -0.964 1 85.62 206 HIS A O 1
ATOM 1629 N N . GLN A 1 207 ? -15.93 40.906 1.117 1 83.62 207 GLN A N 1
ATOM 1630 C CA . GLN A 1 207 ? -16.953 39.875 0.929 1 83.62 207 GLN A CA 1
ATOM 1631 C C . GLN A 1 207 ? -17.953 40.281 -0.151 1 83.62 207 GLN A C 1
ATOM 1633 O O . GLN A 1 207 ? -18.375 39.438 -0.95 1 83.62 207 GLN A O 1
ATOM 1638 N N . ALA A 1 208 ? -18.297 41.438 -0.128 1 85.44 208 ALA A N 1
ATOM 1639 C CA . ALA A 1 208 ? -19.266 41.969 -1.1 1 85.44 208 ALA A CA 1
ATOM 1640 C C . ALA A 1 208 ? -18.688 41.906 -2.514 1 85.44 208 ALA A C 1
ATOM 1642 O O . ALA A 1 208 ? -19.422 41.688 -3.479 1 85.44 208 ALA A O 1
ATOM 1643 N N . ARG A 1 209 ? -17.453 42.156 -2.641 1 82.88 209 ARG A N 1
ATOM 1644 C CA . ARG A 1 209 ? -16.812 42.188 -3.945 1 82.88 209 ARG A CA 1
ATOM 1645 C C . ARG A 1 209 ? -16.562 40.781 -4.465 1 82.88 209 ARG A C 1
ATOM 1647 O O . ARG A 1 209 ? -16.5 40.562 -5.676 1 82.88 209 ARG A O 1
ATOM 1654 N N . GLN A 1 210 ? -16.078 39.938 -3.623 1 75.44 210 GLN A N 1
ATOM 1655 C CA . GLN A 1 210 ? -15.773 38.562 -4.031 1 75.44 210 GLN A CA 1
ATOM 1656 C C . GLN A 1 210 ? -17.031 37.844 -4.469 1 75.44 210 GLN A C 1
ATOM 1658 O O . GLN A 1 210 ? -16.969 36.938 -5.312 1 75.44 210 GLN A O 1
ATOM 1663 N N . GLY A 1 211 ? -18.156 38.344 -4.195 1 61.47 211 GLY A N 1
ATOM 1664 C CA . GLY A 1 211 ? -19.375 37.625 -4.543 1 61.47 211 GLY A CA 1
ATOM 1665 C C . GLY A 1 211 ? -19.328 36.156 -4.16 1 61.47 211 GLY A C 1
ATOM 1666 O O . GLY A 1 211 ? -19.047 35.812 -3.012 1 61.47 211 GLY A O 1
ATOM 1667 N N . ASP A 1 212 ? -19.656 35.125 -5.176 1 58.44 212 ASP A N 1
ATOM 1668 C CA . ASP A 1 212 ? -19.766 33.688 -5.012 1 58.44 212 ASP A CA 1
ATOM 1669 C C . ASP A 1 212 ? -18.391 33.031 -5.121 1 58.44 212 ASP A C 1
ATOM 1671 O O . ASP A 1 212 ? -18.297 31.797 -5.098 1 58.44 212 ASP A O 1
ATOM 1675 N N . ALA A 1 213 ? -17.422 33.844 -5.289 1 55.78 213 ALA A N 1
ATOM 1676 C CA . ALA A 1 213 ? -16.141 33.188 -5.512 1 55.78 213 ALA A CA 1
ATOM 1677 C C . ALA A 1 213 ? -15.602 32.562 -4.219 1 55.78 213 ALA A C 1
ATOM 1679 O O . ALA A 1 213 ? -15.914 33.031 -3.125 1 55.78 213 ALA A O 1
ATOM 1680 N N . ALA A 1 214 ? -15.133 31.484 -4.492 1 54.91 214 ALA A N 1
ATOM 1681 C CA . ALA A 1 214 ? -14.555 30.734 -3.373 1 54.91 214 ALA A CA 1
ATOM 1682 C C . ALA A 1 214 ? -13.688 31.641 -2.508 1 54.91 214 ALA A C 1
ATOM 1684 O O . ALA A 1 214 ? -12.859 32.406 -3.023 1 54.91 214 ALA A O 1
ATOM 1685 N N . ALA A 1 215 ? -14.023 31.734 -1.283 1 56.41 215 ALA A N 1
ATOM 1686 C CA . ALA A 1 215 ? -13.406 32.656 -0.316 1 56.41 215 ALA A CA 1
ATOM 1687 C C . ALA A 1 215 ? -11.898 32.406 -0.237 1 56.41 215 ALA A C 1
ATOM 1689 O O . ALA A 1 215 ? -11.445 31.281 -0.093 1 56.41 215 ALA A O 1
ATOM 1690 N N . SER A 1 216 ? -11.055 33.219 -0.928 1 65 216 SER A N 1
ATOM 1691 C CA . SER A 1 216 ? -9.609 33.188 -0.705 1 65 216 SER A CA 1
ATOM 1692 C C . SER A 1 216 ? -9.281 33.281 0.779 1 65 216 SER A C 1
ATOM 1694 O O . SER A 1 216 ? -10.016 33.938 1.537 1 65 216 SER A O 1
ATOM 1696 N N . SER A 1 217 ? -8.344 32.5 1.273 1 75.31 217 SER A N 1
ATOM 1697 C CA . SER A 1 217 ? -7.949 32.5 2.68 1 75.31 217 SER A CA 1
ATOM 1698 C C . SER A 1 217 ? -7.457 33.875 3.121 1 75.31 217 SER A C 1
ATOM 1700 O O . SER A 1 217 ? -6.801 34.594 2.354 1 75.31 217 SER A O 1
ATOM 1702 N N . SER A 1 218 ? -7.848 34.344 4.25 1 79.62 218 SER A N 1
ATOM 1703 C CA . SER A 1 218 ? -7.383 35.594 4.848 1 79.62 218 SER A CA 1
ATOM 1704 C C . SER A 1 218 ? -6.203 35.344 5.781 1 79.62 218 SER A C 1
ATOM 1706 O O . SER A 1 218 ? -5.887 36.188 6.617 1 79.62 218 SER A O 1
ATOM 1708 N N . ALA A 1 219 ? -5.586 34.156 5.641 1 88.31 219 ALA A N 1
ATOM 1709 C CA . ALA A 1 219 ? -4.469 33.812 6.508 1 88.31 219 ALA A CA 1
ATOM 1710 C C . ALA A 1 219 ? -3.289 34.75 6.305 1 88.31 219 ALA A C 1
ATOM 1712 O O . ALA A 1 219 ? -3.078 35.281 5.199 1 88.31 219 ALA A O 1
ATOM 1713 N N . THR A 1 220 ? -2.639 35.094 7.34 1 88.69 220 THR A N 1
ATOM 1714 C CA . THR A 1 220 ? -1.478 35.969 7.32 1 88.69 220 THR A CA 1
ATOM 1715 C C . THR A 1 220 ? -0.215 35.188 7.719 1 88.69 220 THR A C 1
ATOM 1717 O O . THR A 1 220 ? -0.206 34.469 8.719 1 88.69 220 THR A O 1
ATOM 1720 N N . ARG A 1 221 ? 0.855 35.438 7.008 1 89.88 221 ARG A N 1
ATOM 1721 C CA . ARG A 1 221 ? 2.152 34.844 7.32 1 89.88 221 ARG A CA 1
ATOM 1722 C C . ARG A 1 221 ? 2.98 35.781 8.203 1 89.88 221 ARG A C 1
ATOM 1724 O O . ARG A 1 221 ? 2.635 36.938 8.375 1 89.88 221 ARG A O 1
ATOM 1731 N N . ALA A 1 222 ? 4.004 35.219 8.703 1 92.12 222 ALA A N 1
ATOM 1732 C CA . ALA A 1 222 ? 4.914 36 9.516 1 92.12 222 ALA A CA 1
ATOM 1733 C C . ALA A 1 222 ? 5.555 37.125 8.695 1 92.12 222 ALA A C 1
ATOM 1735 O O . ALA A 1 222 ? 5.906 36.906 7.527 1 92.12 222 ALA A O 1
ATOM 1736 N N . GLN A 1 223 ? 5.734 38.25 9.297 1 88.62 223 GLN A N 1
ATOM 1737 C CA . GLN A 1 223 ? 6.41 39.375 8.656 1 88.62 223 GLN A CA 1
ATOM 1738 C C . GLN A 1 223 ? 7.922 39.312 8.875 1 88.62 223 GLN A C 1
ATOM 1740 O O . GLN A 1 223 ? 8.383 38.719 9.852 1 88.62 223 GLN A O 1
ATOM 1745 N N . PRO A 1 224 ? 8.672 39.906 7.977 1 89.44 224 PRO A N 1
ATOM 1746 C CA . PRO A 1 224 ? 10.117 39.938 8.211 1 89.44 224 PRO A CA 1
ATOM 1747 C C . PRO A 1 224 ? 10.484 40.781 9.453 1 89.44 224 PRO A C 1
ATOM 1749 O O . PRO A 1 224 ? 9.867 41.812 9.719 1 89.44 224 PRO A O 1
ATOM 1752 N N . LEU A 1 225 ? 11.461 40.312 10.109 1 92.44 225 LEU A N 1
ATOM 1753 C CA . LEU A 1 225 ? 11.93 41 11.32 1 92.44 225 LEU A CA 1
ATOM 1754 C C . LEU A 1 225 ? 12.984 42.031 10.984 1 92.44 225 LEU A C 1
ATOM 1756 O O . LEU A 1 225 ? 13.805 41.844 10.086 1 92.44 225 LEU A O 1
ATOM 1760 N N . GLN A 1 226 ? 12.891 43.125 11.68 1 90.69 226 GLN A N 1
ATOM 1761 C CA . GLN A 1 226 ? 13.914 44.156 11.57 1 90.69 226 GLN A CA 1
ATOM 1762 C C . GLN A 1 226 ? 14.844 44.125 12.781 1 90.69 226 GLN A C 1
ATOM 1764 O O . GLN A 1 226 ? 14.57 44.781 13.789 1 90.69 226 GLN A O 1
ATOM 1769 N N . LEU A 1 227 ? 15.922 43.406 12.641 1 94.12 227 LEU A N 1
ATOM 1770 C CA . LEU A 1 227 ? 16.922 43.312 13.695 1 94.12 227 LEU A CA 1
ATOM 1771 C C . LEU A 1 227 ? 18.266 43.875 13.25 1 94.12 227 LEU A C 1
ATOM 1773 O O . LEU A 1 227 ? 18.562 43.906 12.055 1 94.12 227 LEU A O 1
ATOM 1777 N N . THR A 1 228 ? 18.969 44.375 14.203 1 94.44 228 THR A N 1
ATOM 1778 C CA . THR A 1 228 ? 20.312 44.906 13.922 1 94.44 228 THR A CA 1
ATOM 1779 C C . THR A 1 228 ? 21.359 44.125 14.727 1 94.44 228 THR A C 1
ATOM 1781 O O . THR A 1 228 ? 21.047 43.562 15.781 1 94.44 228 THR A O 1
ATOM 1784 N N . ARG A 1 229 ? 22.562 44.188 14.305 1 93.75 229 ARG A N 1
ATOM 1785 C CA . ARG A 1 229 ? 23.656 43.438 14.891 1 93.75 229 ARG A CA 1
ATOM 1786 C C . ARG A 1 229 ? 23.953 43.875 16.312 1 93.75 229 ARG A C 1
ATOM 1788 O O . ARG A 1 229 ? 24.219 43.062 17.188 1 93.75 229 ARG A O 1
ATOM 1795 N N . LYS A 1 230 ? 23.828 45.156 16.578 1 94.38 230 LYS A N 1
ATOM 1796 C CA . LYS A 1 230 ? 24.219 45.719 17.859 1 94.38 230 LYS A CA 1
ATOM 1797 C C . LYS A 1 230 ? 23.016 45.812 18.797 1 94.38 230 LYS A C 1
ATOM 1799 O O . LYS A 1 230 ? 23.156 46.188 19.969 1 94.38 230 LYS A O 1
ATOM 1804 N N . MET A 1 231 ? 21.906 45.375 18.312 1 94.56 231 MET A N 1
ATOM 1805 C CA . MET A 1 231 ? 20.688 45.406 19.109 1 94.56 231 MET A CA 1
ATOM 1806 C C . MET A 1 231 ? 20.844 44.562 20.375 1 94.56 231 MET A C 1
ATOM 1808 O O . MET A 1 231 ? 21.359 43.469 20.328 1 94.56 231 MET A O 1
ATOM 1812 N N . PRO A 1 232 ? 20.516 45.188 21.547 1 95.06 232 PRO A N 1
ATOM 1813 C CA . PRO A 1 232 ? 20.578 44.375 22.766 1 95.06 232 PRO A CA 1
ATOM 1814 C C . PRO A 1 232 ? 19.672 43.156 22.703 1 95.06 232 PRO A C 1
ATOM 1816 O O . PRO A 1 232 ? 18.578 43.219 22.141 1 95.06 232 PRO A O 1
ATOM 1819 N N . LEU A 1 233 ? 20.078 42.156 23.328 1 94.69 233 LEU A N 1
ATOM 1820 C CA . LEU A 1 233 ? 19.406 40.875 23.266 1 94.69 233 LEU A CA 1
ATOM 1821 C C . LEU A 1 233 ? 17.953 40.969 23.734 1 94.69 233 LEU A C 1
ATOM 1823 O O . LEU A 1 233 ? 17.062 40.344 23.172 1 94.69 233 LEU A O 1
ATOM 1827 N N . GLU A 1 234 ? 17.734 41.719 24.734 1 94.19 234 GLU A N 1
ATOM 1828 C CA . GLU A 1 234 ? 16.375 41.875 25.25 1 94.19 234 GLU A CA 1
ATOM 1829 C C . GLU A 1 234 ? 15.453 42.5 24.219 1 94.19 234 GLU A C 1
ATOM 1831 O O . GLU A 1 234 ? 14.297 42.094 24.078 1 94.19 234 GLU A O 1
ATOM 1836 N N . GLN A 1 235 ? 15.984 43.469 23.562 1 94.31 235 GLN A N 1
ATOM 1837 C CA . GLN A 1 235 ? 15.203 44.125 22.5 1 94.31 235 GLN A CA 1
ATOM 1838 C C . GLN A 1 235 ? 14.914 43.156 21.359 1 94.31 235 GLN A C 1
ATOM 1840 O O . GLN A 1 235 ? 13.82 43.156 20.797 1 94.31 235 GLN A O 1
ATOM 1845 N N . ALA A 1 236 ? 15.898 42.375 21.062 1 95.44 236 ALA A N 1
ATOM 1846 C CA . ALA A 1 236 ? 15.727 41.375 20.016 1 95.44 236 ALA A CA 1
ATOM 1847 C C . ALA A 1 236 ? 14.688 40.312 20.422 1 95.44 236 ALA A C 1
ATOM 1849 O O . ALA A 1 236 ? 13.875 39.906 19.594 1 95.44 236 ALA A O 1
ATOM 1850 N N . PHE A 1 237 ? 14.766 39.938 21.656 1 95.25 237 PHE A N 1
ATOM 1851 C CA . PHE A 1 237 ? 13.797 39 22.203 1 95.25 237 PHE A CA 1
ATOM 1852 C C . PHE A 1 237 ? 12.375 39.5 22.031 1 95.25 237 PHE A C 1
ATOM 1854 O O . PHE A 1 237 ? 11.508 38.812 21.516 1 95.25 237 PHE A O 1
ATOM 1861 N N . LEU A 1 238 ? 12.156 40.719 22.406 1 94.12 238 LEU A N 1
ATOM 1862 C CA . LEU A 1 238 ? 10.836 41.344 22.328 1 94.12 238 LEU A CA 1
ATOM 1863 C C . LEU A 1 238 ? 10.367 41.438 20.875 1 94.12 238 LEU A C 1
ATOM 1865 O O . LEU A 1 238 ? 9.188 41.25 20.578 1 94.12 238 LEU A O 1
ATOM 1869 N N . ALA A 1 239 ? 11.273 41.719 20 1 94.31 239 ALA A N 1
ATOM 1870 C CA . ALA A 1 239 ? 10.938 41.812 18.578 1 94.31 239 ALA A CA 1
ATOM 1871 C C . ALA A 1 239 ? 10.508 40.469 18.016 1 94.31 239 ALA A C 1
ATOM 1873 O O . ALA A 1 239 ? 9.5 40.375 17.297 1 94.31 239 ALA A O 1
ATOM 1874 N N . VAL A 1 240 ? 11.25 39.438 18.328 1 95.94 240 VAL A N 1
ATOM 1875 C CA . VAL A 1 240 ? 10.977 38.094 17.812 1 95.94 240 VAL A CA 1
ATOM 1876 C C . VAL A 1 240 ? 9.656 37.594 18.375 1 95.94 240 VAL A C 1
ATOM 1878 O O . VAL A 1 240 ? 8.812 37.094 17.641 1 95.94 240 VAL A O 1
ATOM 1881 N N . ILE A 1 241 ? 9.5 37.719 19.672 1 96.31 241 ILE A N 1
ATOM 1882 C CA . ILE A 1 241 ? 8.289 37.25 20.328 1 96.31 241 ILE A CA 1
ATOM 1883 C C . ILE A 1 241 ? 7.082 38.031 19.812 1 96.31 241 ILE A C 1
ATOM 1885 O O . ILE A 1 241 ? 6.043 37.438 19.5 1 96.31 241 ILE A O 1
ATOM 1889 N N . GLY A 1 242 ? 7.242 39.344 19.734 1 93.31 242 GLY A N 1
ATOM 1890 C CA . GLY A 1 242 ? 6.18 40.156 19.172 1 93.31 242 GLY A CA 1
ATOM 1891 C C . GLY A 1 242 ? 5.773 39.75 17.766 1 93.31 242 GLY A C 1
ATOM 1892 O O . GLY A 1 242 ? 4.586 39.75 17.438 1 93.31 242 GLY A O 1
ATOM 1893 N N . ASN A 1 243 ? 6.738 39.406 16.984 1 94.06 243 ASN A N 1
ATOM 1894 C CA . ASN A 1 243 ? 6.508 38.938 15.625 1 94.06 243 ASN A CA 1
ATOM 1895 C C . ASN A 1 243 ? 5.676 37.656 15.609 1 94.06 243 ASN A C 1
ATOM 1897 O O . ASN A 1 243 ? 4.746 37.531 14.812 1 94.06 243 ASN A O 1
ATOM 1901 N N . CYS A 1 244 ? 5.988 36.719 16.469 1 96.31 244 CYS A N 1
ATOM 1902 C CA . CYS A 1 244 ? 5.262 35.469 16.562 1 96.31 244 CYS A CA 1
ATOM 1903 C C . CYS A 1 244 ? 3.83 35.688 17.031 1 96.31 244 CYS A C 1
ATOM 1905 O O . CYS A 1 244 ? 2.887 35.125 16.484 1 96.31 244 CYS A O 1
ATOM 1907 N N . VAL A 1 245 ? 3.715 36.531 18 1 94.62 245 VAL A N 1
ATOM 1908 C CA . VAL A 1 245 ? 2.404 36.812 18.578 1 94.62 245 VAL A CA 1
ATOM 1909 C C . VAL A 1 245 ? 1.521 37.5 17.531 1 94.62 245 VAL A C 1
ATOM 1911 O O . VAL A 1 245 ? 0.332 37.188 17.422 1 94.62 245 VAL A O 1
ATOM 1914 N N . ALA A 1 246 ? 2.094 38.375 16.812 1 91.19 246 ALA A N 1
ATOM 1915 C CA . ALA A 1 246 ? 1.347 39.062 15.75 1 91.19 246 ALA A CA 1
ATOM 1916 C C . ALA A 1 246 ? 0.796 38.062 14.742 1 91.19 246 ALA A C 1
ATOM 1918 O O . ALA A 1 246 ? -0.345 38.188 14.289 1 91.19 246 ALA A O 1
ATOM 1919 N N . GLN A 1 247 ? 1.579 37.125 14.414 1 93.62 247 GLN A N 1
ATOM 1920 C CA . GLN A 1 247 ? 1.144 36.094 13.477 1 93.62 247 GLN A CA 1
ATOM 1921 C C . GLN A 1 247 ? 0.011 35.25 14.062 1 93.62 247 GLN A C 1
ATOM 1923 O O . GLN A 1 247 ? -0.964 34.938 13.375 1 93.62 247 GLN A O 1
ATOM 1928 N N . ILE A 1 248 ? 0.152 34.844 15.305 1 95.25 248 ILE A N 1
ATOM 1929 C CA . ILE A 1 248 ? -0.871 34.062 15.984 1 95.25 248 ILE A CA 1
ATOM 1930 C C . ILE A 1 248 ? -2.188 34.844 16.016 1 95.25 248 ILE A C 1
ATOM 1932 O O . ILE A 1 248 ? -3.234 34.312 15.633 1 95.25 248 ILE A O 1
ATOM 1936 N N . GLN A 1 249 ? -2.119 36.094 16.344 1 90.88 249 GLN A N 1
ATOM 1937 C CA . GLN A 1 249 ? -3.311 36.906 16.516 1 90.88 249 GLN A CA 1
ATOM 1938 C C . GLN A 1 249 ? -3.953 37.25 15.18 1 90.88 249 GLN A C 1
ATOM 1940 O O . GLN A 1 249 ? -5.18 37.25 15.055 1 90.88 249 GLN A O 1
ATOM 1945 N N . ALA A 1 250 ? -3.139 37.5 14.195 1 87.94 250 ALA A N 1
ATOM 1946 C CA . ALA A 1 250 ? -3.658 37.812 12.859 1 87.94 250 ALA A CA 1
ATOM 1947 C C . ALA A 1 250 ? -4.441 36.625 12.297 1 87.94 250 ALA A C 1
ATOM 1949 O O . ALA A 1 250 ? -5.297 36.781 11.422 1 87.94 250 ALA A O 1
ATOM 1950 N N . ASN A 1 251 ? -4.184 35.469 12.859 1 92.31 251 ASN A N 1
ATOM 1951 C CA . ASN A 1 251 ? -4.82 34.25 12.336 1 92.31 251 ASN A CA 1
ATOM 1952 C C . ASN A 1 251 ? -5.793 33.656 13.344 1 92.31 251 ASN A C 1
ATOM 1954 O O . ASN A 1 251 ? -6.078 32.469 13.305 1 92.31 251 ASN A O 1
ATOM 1958 N N . ASP A 1 252 ? -6.215 34.469 14.258 1 89.94 252 ASP A N 1
ATOM 1959 C CA . ASP A 1 252 ? -7.188 34 15.242 1 89.94 252 ASP A CA 1
ATOM 1960 C C . ASP A 1 252 ? -8.406 33.375 14.555 1 89.94 252 ASP A C 1
ATOM 1962 O O . ASP A 1 252 ? -9.18 34.094 13.906 1 89.94 252 ASP A O 1
ATOM 1966 N N . ILE A 1 253 ? -8.672 32.125 14.766 1 87.75 253 ILE A N 1
ATOM 1967 C CA . ILE A 1 253 ? -9.648 31.359 14 1 87.75 253 ILE A CA 1
ATOM 1968 C C . ILE A 1 253 ? -11.031 31.5 14.633 1 87.75 253 ILE A C 1
ATOM 1970 O O . ILE A 1 253 ? -12.031 31.062 14.062 1 87.75 253 ILE A O 1
ATOM 1974 N N . ALA A 1 254 ? -11.078 32 15.766 1 86.75 254 ALA A N 1
ATOM 1975 C CA . ALA A 1 254 ? -12.383 32.188 16.406 1 86.75 254 ALA A CA 1
ATOM 1976 C C . ALA A 1 254 ? -13.055 33.469 15.875 1 86.75 254 ALA A C 1
ATOM 1978 O O . ALA A 1 254 ? -14.25 33.688 16.109 1 86.75 254 ALA A O 1
ATOM 1979 N N . ASP A 1 255 ? -12.188 34.188 15.133 1 75.44 255 ASP A N 1
ATOM 1980 C CA . ASP A 1 255 ? -12.711 35.438 14.602 1 75.44 255 ASP A CA 1
ATOM 1981 C C . ASP A 1 255 ? -13.258 35.25 13.188 1 75.44 255 ASP A C 1
ATOM 1983 O O . ASP A 1 255 ? -12.555 34.75 12.305 1 75.44 255 ASP A O 1
ATOM 1987 N N . GLN A 1 256 ? -14.438 35.594 12.703 1 64.56 256 GLN A N 1
ATOM 1988 C CA . GLN A 1 256 ? -15.211 35.75 11.469 1 64.56 256 GLN A CA 1
ATOM 1989 C C . GLN A 1 256 ? -15.039 34.531 10.578 1 64.56 256 GLN A C 1
ATOM 1991 O O . GLN A 1 256 ? -16.016 34.031 10.008 1 64.56 256 GLN A O 1
ATOM 1996 N N . ASP A 1 257 ? -13.609 33.938 10.367 1 76.69 257 ASP A N 1
ATOM 1997 C CA . ASP A 1 257 ? -13.406 32.875 9.367 1 76.69 257 ASP A CA 1
ATOM 1998 C C . ASP A 1 257 ? -13.016 31.562 10.031 1 76.69 257 ASP A C 1
ATOM 2000 O O . ASP A 1 257 ? -11.984 30.984 9.703 1 76.69 257 ASP A O 1
ATOM 2004 N N . SER A 1 258 ? -14.008 31.047 10.734 1 77.94 258 SER A N 1
ATOM 2005 C CA . SER A 1 258 ? -13.711 29.875 11.555 1 77.94 258 SER A CA 1
ATOM 2006 C C . SER A 1 258 ? -13.531 28.625 10.703 1 77.94 258 SER A C 1
ATOM 2008 O O . SER A 1 258 ? -12.992 27.625 11.172 1 77.94 258 SER A O 1
ATOM 2010 N N . GLY A 1 259 ? -13.883 28.734 9.492 1 84.62 259 GLY A N 1
ATOM 2011 C CA . GLY A 1 259 ? -13.742 27.562 8.633 1 84.62 259 GLY A CA 1
ATOM 2012 C C . GLY A 1 259 ? -12.477 27.594 7.797 1 84.62 259 GLY A C 1
ATOM 2013 O O . GLY A 1 259 ? -12.18 26.641 7.086 1 84.62 259 GLY A O 1
ATOM 2014 N N . ASP A 1 260 ? -11.75 28.594 7.867 1 88.62 260 ASP A N 1
ATOM 2015 C CA . ASP A 1 260 ? -10.555 28.766 7.051 1 88.62 260 ASP A CA 1
ATOM 2016 C C . ASP A 1 260 ? -9.414 27.859 7.535 1 88.62 260 ASP A C 1
ATOM 2018 O O . ASP A 1 260 ? -8.75 28.172 8.523 1 88.62 260 ASP A O 1
ATOM 2022 N N . ILE A 1 261 ? -9.102 26.875 6.836 1 92.38 261 ILE A N 1
ATOM 2023 C CA . ILE A 1 261 ? -8.109 25.875 7.203 1 92.38 261 ILE A CA 1
ATOM 2024 C C . ILE A 1 261 ? -6.715 26.5 7.184 1 92.38 261 ILE A C 1
ATOM 2026 O O . ILE A 1 261 ? -5.867 26.172 8.016 1 92.38 261 ILE A O 1
ATOM 2030 N N . GLU A 1 262 ? -6.508 27.391 6.293 1 93.62 262 GLU A N 1
ATOM 2031 C CA . GLU A 1 262 ? -5.191 28.016 6.191 1 93.62 262 GLU A CA 1
ATOM 2032 C C . GLU A 1 262 ? -4.926 28.938 7.375 1 93.62 262 GLU A C 1
ATOM 2034 O O . GLU A 1 262 ? -3.785 29.062 7.824 1 93.62 262 GLU A O 1
ATOM 2039 N N . ARG A 1 263 ? -5.93 29.609 7.883 1 93.56 263 ARG A N 1
ATOM 2040 C CA . ARG A 1 263 ? -5.77 30.422 9.086 1 93.56 263 ARG A CA 1
ATOM 2041 C C . ARG A 1 263 ? -5.344 29.562 10.273 1 93.56 263 ARG A C 1
ATOM 2043 O O . ARG A 1 263 ? -4.449 29.938 11.031 1 93.56 263 ARG A O 1
ATOM 2050 N N . LEU A 1 264 ? -6.035 28.469 10.375 1 95.69 264 LEU A N 1
ATOM 2051 C CA . LEU A 1 264 ? -5.656 27.547 11.438 1 95.69 264 LEU A CA 1
ATOM 2052 C C . LEU A 1 264 ? -4.207 27.094 11.273 1 95.69 264 LEU A C 1
ATOM 2054 O O . LEU A 1 264 ? -3.461 27.031 12.258 1 95.69 264 LEU A O 1
ATOM 2058 N N . HIS A 1 265 ? -3.832 26.812 10.086 1 95.56 265 HIS A N 1
ATOM 2059 C CA . HIS A 1 265 ? -2.463 26.406 9.789 1 95.56 265 HIS A CA 1
ATOM 2060 C C . HIS A 1 265 ? -1.464 27.469 10.203 1 95.56 265 HIS A C 1
ATOM 2062 O O . HIS A 1 265 ? -0.473 27.188 10.875 1 95.56 265 HIS A O 1
ATOM 2068 N N . GLN A 1 266 ? -1.718 28.656 9.836 1 96.06 266 GLN A N 1
ATOM 2069 C CA . GLN A 1 266 ? -0.792 29.75 10.133 1 96.06 266 GLN A CA 1
ATOM 2070 C C . GLN A 1 266 ? -0.771 30.062 11.625 1 96.06 266 GLN A C 1
ATOM 2072 O O . GLN A 1 266 ? 0.269 30.438 12.172 1 96.06 266 GLN A O 1
ATOM 2077 N N . MET A 1 267 ? -1.921 29.953 12.25 1 96.19 267 MET A N 1
ATOM 2078 C CA . MET A 1 267 ? -1.929 30.094 13.703 1 96.19 267 MET A CA 1
ATOM 2079 C C . MET A 1 267 ? -1.015 29.062 14.352 1 96.19 267 MET A C 1
ATOM 2081 O O . MET A 1 267 ? -0.249 29.391 15.266 1 96.19 267 MET A O 1
ATOM 2085 N N . ARG A 1 268 ? -1.072 27.828 13.852 1 96.75 268 ARG A N 1
ATOM 2086 C CA . ARG A 1 268 ? -0.199 26.766 14.344 1 96.75 268 ARG A CA 1
ATOM 2087 C C . ARG A 1 268 ? 1.268 27.109 14.102 1 96.75 268 ARG A C 1
ATOM 2089 O O . ARG A 1 268 ? 2.109 26.906 14.977 1 96.75 268 ARG A O 1
ATOM 2096 N N . VAL A 1 269 ? 1.537 27.547 12.906 1 96 269 VAL A N 1
ATOM 2097 C CA . VAL A 1 269 ? 2.908 27.922 12.57 1 96 269 VAL A CA 1
ATOM 2098 C C . VAL A 1 269 ? 3.393 29.016 13.531 1 96 269 VAL A C 1
ATOM 2100 O O . VAL A 1 269 ? 4.512 28.938 14.039 1 96 269 VAL A O 1
ATOM 2103 N N . GLY A 1 270 ? 2.559 30 13.773 1 96.94 270 GLY A N 1
ATOM 2104 C CA . GLY A 1 270 ? 2.906 31.047 14.719 1 96.94 270 GLY A CA 1
ATOM 2105 C C . GLY A 1 270 ? 3.207 30.516 16.109 1 96.94 270 GLY A C 1
ATOM 2106 O O . GLY A 1 270 ? 4.16 30.953 16.75 1 96.94 270 GLY A O 1
ATOM 2107 N N . LEU A 1 271 ? 2.4 29.594 16.547 1 97.5 271 LEU A N 1
ATOM 2108 C CA . LEU A 1 271 ? 2.609 28.984 17.859 1 97.5 271 LEU A CA 1
ATOM 2109 C C . LEU A 1 271 ? 3.916 28.203 17.891 1 97.5 271 LEU A C 1
ATOM 2111 O O . LEU A 1 271 ? 4.637 28.234 18.891 1 97.5 271 LEU A O 1
ATOM 2115 N N . ARG A 1 272 ? 4.199 27.531 16.844 1 95.69 272 ARG A N 1
ATOM 2116 C CA . ARG A 1 272 ? 5.441 26.781 16.766 1 95.69 272 ARG A CA 1
ATOM 2117 C C . ARG A 1 272 ? 6.648 27.703 16.75 1 95.69 272 ARG A C 1
ATOM 2119 O O . ARG A 1 272 ? 7.668 27.406 17.391 1 95.69 272 ARG A O 1
ATOM 2126 N N . ARG A 1 273 ? 6.582 28.734 16 1 96.81 273 ARG A N 1
ATOM 2127 C CA . ARG A 1 273 ? 7.633 29.75 15.992 1 96.81 273 ARG A CA 1
ATOM 2128 C C . ARG A 1 273 ? 7.844 30.328 17.391 1 96.81 273 ARG A C 1
ATOM 2130 O O . ARG A 1 273 ? 8.984 30.531 17.812 1 96.81 273 ARG A O 1
ATOM 2137 N N . LEU A 1 274 ? 6.734 30.609 18.047 1 97.25 274 LEU A N 1
ATOM 2138 C CA . LEU A 1 274 ? 6.809 31.141 19.406 1 97.25 274 LEU A CA 1
ATOM 2139 C C . LEU A 1 274 ? 7.555 30.172 20.328 1 97.25 274 LEU A C 1
ATOM 2141 O O . LEU A 1 274 ? 8.43 30.594 21.094 1 97.25 274 LEU A O 1
ATOM 2145 N N . ARG A 1 275 ? 7.172 28.922 20.234 1 95.69 275 ARG A N 1
ATOM 2146 C CA . ARG A 1 275 ? 7.848 27.906 21.031 1 95.69 275 ARG A CA 1
ATOM 2147 C C . ARG A 1 275 ? 9.336 27.844 20.703 1 95.69 275 ARG A C 1
ATOM 2149 O O . ARG A 1 275 ? 10.172 27.75 21.609 1 95.69 275 ARG A O 1
ATOM 2156 N N . SER A 1 276 ? 9.656 27.891 19.453 1 95.31 276 SER A N 1
ATOM 2157 C CA . SER A 1 276 ? 11.047 27.875 19.016 1 95.31 276 SER A CA 1
ATOM 2158 C C . SER A 1 276 ? 11.805 29.094 19.531 1 95.31 276 SER A C 1
ATOM 2160 O O . SER A 1 276 ? 12.977 28.984 19.906 1 95.31 276 SER A O 1
ATOM 2162 N N . ALA A 1 277 ? 11.18 30.188 19.516 1 96.56 277 ALA A N 1
ATOM 2163 C CA . ALA A 1 277 ? 11.789 31.422 20 1 96.56 277 ALA A CA 1
ATOM 2164 C C . ALA A 1 277 ? 12.141 31.312 21.484 1 96.56 277 ALA A C 1
ATOM 2166 O O . ALA A 1 277 ? 13.227 31.719 21.906 1 96.56 277 ALA A O 1
ATOM 2167 N N . PHE A 1 278 ? 11.273 30.75 22.234 1 95.88 278 PHE A N 1
ATOM 2168 C CA . PHE A 1 278 ? 11.539 30.609 23.656 1 95.88 278 PHE A CA 1
ATOM 2169 C C . PHE A 1 278 ? 12.648 29.594 23.906 1 95.88 278 PHE A C 1
ATOM 2171 O O . PHE A 1 278 ? 13.43 29.734 24.859 1 95.88 278 PHE A O 1
ATOM 2178 N N . THR A 1 279 ? 12.688 28.594 23.062 1 93.38 279 THR A N 1
ATOM 2179 C CA . THR A 1 279 ? 13.812 27.656 23.156 1 93.38 279 THR A CA 1
ATOM 2180 C C . THR A 1 279 ? 15.117 28.359 22.797 1 93.38 279 THR A C 1
ATOM 2182 O O . THR A 1 279 ? 16.141 28.141 23.469 1 93.38 279 THR A O 1
ATOM 2185 N N . LEU A 1 280 ? 15.07 29.141 21.812 1 93.44 280 LEU A N 1
ATOM 2186 C CA . LEU A 1 280 ? 16.219 29.875 21.312 1 93.44 280 LEU A CA 1
ATOM 2187 C C . LEU A 1 280 ? 16.781 30.812 22.391 1 93.44 280 LEU A C 1
ATOM 2189 O O . LEU A 1 280 ? 17.984 30.859 22.609 1 93.44 280 LEU A O 1
ATOM 2193 N N . PHE A 1 281 ? 15.914 31.562 23.078 1 94.12 281 PHE A N 1
ATOM 2194 C CA . PHE A 1 281 ? 16.328 32.562 24.062 1 94.12 281 PHE A CA 1
ATOM 2195 C C . PHE A 1 281 ? 16.312 31.953 25.469 1 94.12 281 PHE A C 1
ATOM 2197 O O . PHE A 1 281 ? 16.516 32.688 26.453 1 94.12 281 PHE A O 1
ATOM 2204 N N . GLY A 1 282 ? 16.062 30.719 25.609 1 91.62 282 GLY A N 1
ATOM 2205 C CA . GLY A 1 282 ? 15.773 30.062 26.875 1 91.62 282 GLY A CA 1
ATOM 2206 C C . GLY A 1 282 ? 16.891 30.203 27.891 1 91.62 282 GLY A C 1
ATOM 2207 O O . GLY A 1 282 ? 16.625 30.188 29.094 1 91.62 282 GLY A O 1
ATOM 2208 N N . GLN A 1 283 ? 18.109 30.375 27.453 1 86.44 283 GLN A N 1
ATOM 2209 C CA . GLN A 1 283 ? 19.234 30.5 28.375 1 86.44 283 GLN A CA 1
ATOM 2210 C C . GLN A 1 283 ? 19.234 31.875 29.047 1 86.44 283 GLN A C 1
ATOM 2212 O O . GLN A 1 283 ? 19.812 32.031 30.125 1 86.44 283 GLN A O 1
ATOM 2217 N N . VAL A 1 284 ? 18.625 32.812 28.484 1 89.38 284 VAL A N 1
ATOM 2218 C CA . VAL A 1 284 ? 18.656 34.156 28.984 1 89.38 284 VAL A CA 1
ATOM 2219 C C . VAL A 1 284 ? 17.281 34.562 29.547 1 89.38 284 VAL A C 1
ATOM 2221 O O . VAL A 1 284 ? 17.188 35.219 30.578 1 89.38 284 VAL A O 1
ATOM 2224 N N . ILE A 1 285 ? 16.25 34.188 28.859 1 92.69 285 ILE A N 1
ATOM 2225 C CA . ILE A 1 285 ? 14.875 34.469 29.25 1 92.69 285 ILE A CA 1
ATOM 2226 C C . ILE A 1 285 ? 14.055 33.188 29.266 1 92.69 285 ILE A C 1
ATOM 2228 O O . ILE A 1 285 ? 13.898 32.531 28.234 1 92.69 285 ILE A O 1
ATOM 2232 N N . THR A 1 286 ? 13.508 32.938 30.375 1 91.56 286 THR A N 1
ATOM 2233 C CA . THR A 1 286 ? 12.75 31.703 30.531 1 91.56 286 THR A CA 1
ATOM 2234 C C . THR A 1 286 ? 11.258 32 30.672 1 91.56 286 THR A C 1
ATOM 2236 O O . THR A 1 286 ? 10.859 32.844 31.469 1 91.56 286 THR A O 1
ATOM 2239 N N . LEU A 1 287 ? 10.469 31.344 29.938 1 94.06 287 LEU A N 1
ATOM 2240 C CA . LEU A 1 287 ? 9.016 31.422 30.031 1 94.06 287 LEU A CA 1
ATOM 2241 C C . L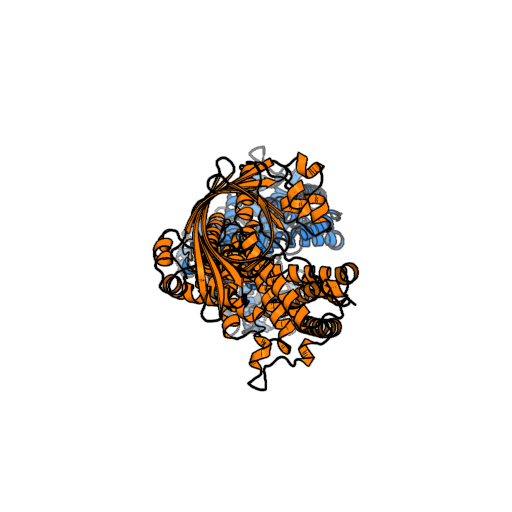EU A 1 287 ? 8.516 30.734 31.297 1 94.06 287 LEU A C 1
ATOM 2243 O O . LEU A 1 287 ? 8.891 29.594 31.578 1 94.06 287 LEU A O 1
ATOM 2247 N N . PRO A 1 288 ? 7.707 31.391 32.062 1 94.5 288 PRO A N 1
ATOM 2248 C CA . PRO A 1 288 ? 7.16 30.75 33.25 1 94.5 288 PRO A CA 1
ATOM 2249 C C . PRO A 1 288 ? 6.414 29.453 32.938 1 94.5 288 PRO A C 1
ATOM 2251 O O . PRO A 1 288 ? 5.707 29.375 31.938 1 94.5 288 PRO A O 1
ATOM 2254 N N . ALA A 1 289 ? 6.48 28.516 33.812 1 94.94 289 ALA A N 1
ATOM 2255 C CA . ALA A 1 289 ? 5.922 27.188 33.625 1 94.94 289 ALA A CA 1
ATOM 2256 C C . ALA A 1 289 ? 4.418 27.25 33.375 1 94.94 289 ALA A C 1
ATOM 2258 O O . ALA A 1 289 ? 3.877 26.484 32.562 1 94.94 289 ALA A O 1
ATOM 2259 N N . ALA A 1 290 ? 3.789 28.062 34.094 1 95.56 290 ALA A N 1
ATOM 2260 C CA . ALA A 1 290 ? 2.34 28.188 33.969 1 95.56 290 ALA A CA 1
ATOM 2261 C C . ALA A 1 290 ? 1.948 28.625 32.562 1 95.56 290 ALA A C 1
ATOM 2263 O O . ALA A 1 290 ? 0.982 28.109 32 1 95.56 290 ALA A O 1
ATOM 2264 N N . LEU A 1 291 ? 2.666 29.578 31.984 1 96.88 291 LEU A N 1
ATOM 2265 C CA . LEU A 1 291 ? 2.4 30.031 30.625 1 96.88 291 LEU A CA 1
ATOM 2266 C C . LEU A 1 291 ? 2.764 28.969 29.594 1 96.88 291 LEU A C 1
ATOM 2268 O O . LEU A 1 291 ? 2.051 28.781 28.609 1 96.88 291 LEU A O 1
ATOM 2272 N N . GLU A 1 292 ? 3.818 28.312 29.844 1 97 292 GLU A N 1
ATOM 2273 C CA . GLU A 1 292 ? 4.238 27.234 28.969 1 97 292 GLU A CA 1
ATOM 2274 C C . GLU A 1 292 ? 3.156 26.172 28.844 1 97 292 GLU A C 1
ATOM 2276 O O . GLU A 1 292 ? 2.861 25.703 27.734 1 97 292 GLU A O 1
ATOM 2281 N N . SER A 1 293 ? 2.623 25.797 29.969 1 97.5 293 SER A N 1
ATOM 2282 C CA . SER A 1 293 ? 1.573 24.797 29.984 1 97.5 293 SER A CA 1
ATOM 2283 C C . SER A 1 293 ? 0.358 25.234 29.172 1 97.5 293 SER A C 1
ATOM 2285 O O . SER A 1 293 ? -0.266 24.438 28.484 1 97.5 293 SER A O 1
ATOM 2287 N N . GLU A 1 294 ? 0.019 26.484 29.297 1 97.94 294 GLU A N 1
ATOM 2288 C CA . GLU A 1 294 ? -1.127 27 28.562 1 97.94 294 GLU A CA 1
ATOM 2289 C C . GLU A 1 294 ? -0.854 27.031 27.062 1 97.94 294 GLU A C 1
ATOM 2291 O O . GLU A 1 294 ? -1.745 26.75 26.25 1 97.94 294 GLU A O 1
ATOM 2296 N N . PHE A 1 295 ? 0.351 27.391 26.672 1 97.88 295 PHE A N 1
ATOM 2297 C CA . PHE A 1 295 ? 0.708 27.391 25.266 1 97.88 295 PHE A CA 1
ATOM 2298 C C . PHE A 1 295 ? 0.715 25.969 24.719 1 97.88 295 PHE A C 1
ATOM 2300 O O . PHE A 1 295 ? 0.359 25.75 23.547 1 97.88 295 PHE A O 1
ATOM 2307 N N . GLU A 1 296 ? 1.109 25.016 25.531 1 97.38 296 GLU A N 1
ATOM 2308 C CA . GLU A 1 296 ? 1.053 23.609 25.125 1 97.38 296 GLU A CA 1
ATOM 2309 C C . GLU A 1 296 ? -0.386 23.172 24.891 1 97.38 296 GLU A C 1
ATOM 2311 O O . GLU A 1 296 ? -0.668 22.453 23.922 1 97.38 296 GLU A O 1
ATOM 2316 N N . TRP A 1 297 ? -1.213 23.547 25.797 1 97.75 297 TRP A N 1
ATOM 2317 C CA . TRP A 1 297 ? -2.631 23.219 25.688 1 97.75 297 TRP A CA 1
ATOM 2318 C C . TRP A 1 297 ? -3.199 23.719 24.359 1 97.75 297 TRP A C 1
ATOM 2320 O O . TRP A 1 297 ? -3.811 22.938 23.609 1 97.75 297 TRP A O 1
ATOM 2330 N N . ILE A 1 298 ? -3.008 25 24 1 97.94 298 ILE A N 1
ATOM 2331 C CA . ILE A 1 298 ? -3.607 25.562 22.797 1 97.94 298 ILE A CA 1
ATOM 2332 C C . ILE A 1 298 ? -2.92 24.984 21.562 1 97.94 298 ILE A C 1
ATOM 2334 O O . ILE A 1 298 ? -3.561 24.766 20.531 1 97.94 298 ILE A O 1
ATOM 2338 N N . ALA A 1 299 ? -1.627 24.734 21.625 1 97.75 299 ALA A N 1
ATOM 2339 C CA . ALA A 1 299 ? -0.89 24.125 20.516 1 97.75 299 ALA A CA 1
ATOM 2340 C C . ALA A 1 299 ? -1.412 22.734 20.203 1 97.75 299 ALA A C 1
ATOM 2342 O O . ALA A 1 299 ? -1.5 22.344 19.031 1 97.75 299 ALA A O 1
ATOM 2343 N N . GLU A 1 300 ? -1.718 22.016 21.219 1 97.31 300 GLU A N 1
ATOM 2344 C CA . GLU A 1 300 ? -2.246 20.672 21.047 1 97.31 300 GLU A CA 1
ATOM 2345 C C . GLU A 1 300 ? -3.613 20.703 20.375 1 97.31 300 GLU A C 1
ATOM 2347 O O . GLU A 1 300 ? -3.879 19.906 19.469 1 97.31 300 GLU A O 1
ATOM 2352 N N . ALA A 1 301 ? -4.434 21.562 20.844 1 96.94 301 ALA A N 1
ATOM 2353 C CA . ALA A 1 301 ? -5.766 21.672 20.266 1 96.94 301 ALA A CA 1
ATOM 2354 C C . ALA A 1 301 ? -5.691 22.031 18.781 1 96.94 301 ALA A C 1
ATOM 2356 O O . ALA A 1 301 ? -6.359 21.406 17.953 1 96.94 301 ALA A O 1
ATOM 2357 N N . ILE A 1 302 ? -4.898 22.984 18.453 1 97.56 302 ILE A N 1
ATOM 2358 C CA . ILE A 1 302 ? -4.766 23.453 17.078 1 97.56 302 ILE A CA 1
ATOM 2359 C C . ILE A 1 302 ? -4.051 22.406 16.234 1 97.56 302 ILE A C 1
ATOM 2361 O O . ILE A 1 302 ? -4.406 22.172 15.078 1 97.56 302 ILE A O 1
ATOM 2365 N N . GLY A 1 303 ? -3.084 21.75 16.812 1 97.06 303 GLY A N 1
ATOM 2366 C CA . GLY A 1 303 ? -2.328 20.719 16.125 1 97.06 303 GLY A CA 1
ATOM 2367 C C . GLY A 1 303 ? -3.182 19.531 15.711 1 97.06 303 GLY A C 1
ATOM 2368 O O . GLY A 1 303 ? -3.061 19.047 14.586 1 97.06 303 GLY A O 1
ATOM 2369 N N . THR A 1 304 ? -4 19.047 16.609 1 97.06 304 THR A N 1
ATOM 2370 C CA . THR A 1 304 ? -4.895 17.938 16.312 1 97.06 304 THR A CA 1
ATOM 2371 C C . THR A 1 304 ? -5.812 18.266 15.141 1 97.06 304 THR A C 1
ATOM 2373 O O . THR A 1 304 ? -5.98 17.469 14.227 1 97.06 304 THR A O 1
ATOM 2376 N N . ALA A 1 305 ? -6.375 19.453 15.219 1 97.56 305 ALA A N 1
ATOM 2377 C CA . ALA A 1 305 ? -7.258 19.906 14.141 1 97.56 305 ALA A CA 1
ATOM 2378 C C . ALA A 1 305 ? -6.508 19.969 12.812 1 97.56 305 ALA A C 1
ATOM 2380 O O . ALA A 1 305 ? -7.023 19.531 11.781 1 97.56 305 ALA A O 1
ATOM 2381 N N . ARG A 1 306 ? -5.336 20.469 12.859 1 96.75 306 ARG A N 1
ATOM 2382 C CA . ARG A 1 306 ? -4.527 20.609 11.656 1 96.75 306 ARG A CA 1
ATOM 2383 C C . ARG A 1 306 ? -4.23 19.25 11.039 1 96.75 306 ARG A C 1
ATOM 2385 O O . ARG A 1 306 ? -4.25 19.094 9.82 1 96.75 306 ARG A O 1
ATOM 2392 N N . ASP A 1 307 ? -3.898 18.328 11.828 1 96.81 307 ASP A N 1
ATOM 2393 C CA . ASP A 1 307 ? -3.568 16.984 11.336 1 96.81 307 ASP A CA 1
ATOM 2394 C C . ASP A 1 307 ? -4.754 16.375 10.594 1 96.81 307 ASP A C 1
ATOM 2396 O O . ASP A 1 307 ? -4.582 15.789 9.523 1 96.81 307 ASP A O 1
ATOM 2400 N N . TRP A 1 308 ? -5.883 16.531 11.125 1 97.44 308 TRP A N 1
ATOM 2401 C CA . TRP A 1 308 ? -7.082 15.992 10.484 1 97.44 308 TRP A CA 1
ATOM 2402 C C . TRP A 1 308 ? -7.398 16.75 9.203 1 97.44 308 TRP A C 1
ATOM 2404 O O . TRP A 1 308 ? -7.805 16.141 8.203 1 97.44 308 TRP A O 1
ATOM 2414 N N . ASP A 1 309 ? -7.207 18.094 9.25 1 96.12 309 ASP A N 1
ATOM 2415 C CA . ASP A 1 309 ? -7.406 18.891 8.039 1 96.12 309 ASP A CA 1
ATOM 2416 C C . ASP A 1 309 ? -6.508 18.406 6.906 1 96.12 309 ASP A C 1
ATOM 2418 O O . ASP A 1 309 ? -6.961 18.25 5.773 1 96.12 309 ASP A O 1
ATOM 2422 N N . VAL A 1 310 ? -5.281 18.188 7.246 1 95.12 310 VAL A N 1
ATOM 2423 C CA . VAL A 1 310 ? -4.309 17.75 6.246 1 95.12 310 VAL A CA 1
ATOM 2424 C C . VAL A 1 310 ? -4.695 16.375 5.707 1 95.12 310 VAL A C 1
ATOM 2426 O O . VAL A 1 310 ? -4.656 16.156 4.496 1 95.12 310 VAL A O 1
ATOM 2429 N N . LEU A 1 311 ? -5.07 15.469 6.574 1 96.31 311 LEU A N 1
ATOM 2430 C CA . LEU A 1 311 ? -5.48 14.141 6.129 1 96.31 311 LEU A CA 1
ATOM 2431 C C . LEU A 1 311 ? -6.66 14.227 5.164 1 96.31 311 LEU A C 1
ATOM 2433 O O . LEU A 1 311 ? -6.617 13.664 4.07 1 96.31 311 LEU A O 1
ATOM 2437 N N . ALA A 1 312 ? -7.68 14.977 5.543 1 96.62 312 ALA A N 1
ATOM 2438 C CA . ALA A 1 312 ? -8.969 14.984 4.848 1 96.62 312 ALA A CA 1
ATOM 2439 C C . ALA A 1 312 ? -8.891 15.797 3.559 1 96.62 312 ALA A C 1
ATOM 2441 O O . ALA A 1 312 ? -9.547 15.461 2.568 1 96.62 312 ALA A O 1
ATOM 2442 N N . THR A 1 313 ? -8.039 16.844 3.557 1 94.12 313 THR A N 1
ATOM 2443 C CA . THR A 1 313 ? -8.141 17.781 2.445 1 94.12 313 THR A CA 1
ATOM 2444 C C . THR A 1 313 ? -6.902 17.719 1.561 1 94.12 313 THR A C 1
ATOM 2446 O O . THR A 1 313 ? -6.91 18.219 0.431 1 94.12 313 THR A O 1
ATOM 2449 N N . GLU A 1 314 ? -5.875 17.125 2.023 1 91.94 314 GLU A N 1
ATOM 2450 C CA . GLU A 1 314 ? -4.648 17.078 1.228 1 91.94 314 GLU A CA 1
ATOM 2451 C C . GLU A 1 314 ? -4.203 15.641 0.991 1 91.94 314 GLU A C 1
ATOM 2453 O O . GLU A 1 314 ? -4.164 15.18 -0.15 1 91.94 314 GLU A O 1
ATOM 2458 N N . THR A 1 315 ? -3.969 14.891 2.02 1 92.12 315 THR A N 1
ATOM 2459 C CA . THR A 1 315 ? -3.363 13.562 1.921 1 92.12 315 THR A CA 1
ATOM 2460 C C . THR A 1 315 ? -4.27 12.609 1.15 1 92.12 315 THR A C 1
ATOM 2462 O O . THR A 1 315 ? -3.871 12.055 0.123 1 92.12 315 THR A O 1
ATOM 2465 N N . LEU A 1 316 ? -5.488 12.422 1.584 1 93.19 316 LEU A N 1
ATOM 2466 C CA . LEU A 1 316 ? -6.387 11.43 0.993 1 93.19 316 LEU A CA 1
ATOM 2467 C C . LEU A 1 316 ? -6.754 11.82 -0.435 1 93.19 316 LEU A C 1
ATOM 2469 O O . LEU A 1 316 ? -6.707 10.984 -1.341 1 93.19 316 LEU A O 1
ATOM 2473 N N . PRO A 1 317 ? -7.023 13.156 -0.685 1 89.81 317 PRO A N 1
ATOM 2474 C CA . PRO A 1 317 ? -7.398 13.531 -2.051 1 89.81 317 PRO A CA 1
ATOM 2475 C C . PRO A 1 317 ? -6.23 13.43 -3.031 1 89.81 317 PRO A C 1
ATOM 2477 O O . PRO A 1 317 ? -6.445 13.203 -4.227 1 89.81 317 PRO A O 1
ATOM 2480 N N . LEU A 1 318 ? -5.035 13.57 -2.59 1 80.38 318 LEU A N 1
ATOM 2481 C CA . LEU A 1 318 ? -3.881 13.609 -3.479 1 80.38 318 LEU A CA 1
ATOM 2482 C C . LEU A 1 318 ? -3.375 12.195 -3.768 1 80.38 318 LEU A C 1
ATOM 2484 O O . LEU A 1 318 ? -2.607 11.992 -4.711 1 80.38 318 LEU A O 1
ATOM 2488 N N . LEU A 1 319 ? -3.832 11.258 -2.961 1 80.62 319 LEU A N 1
ATOM 2489 C CA . LEU A 1 319 ? -3.404 9.883 -3.199 1 80.62 319 LEU A CA 1
ATOM 2490 C C . LEU A 1 319 ? -4.125 9.297 -4.406 1 80.62 319 LEU A C 1
ATOM 2492 O O . LEU A 1 319 ? -5.355 9.328 -4.48 1 80.62 319 LEU A O 1
ATOM 2496 N N . GLU A 1 320 ? -3.393 8.922 -5.414 1 81.25 320 GLU A N 1
ATOM 2497 C CA . GLU A 1 320 ? -3.955 8.203 -6.555 1 81.25 320 GLU A CA 1
ATOM 2498 C C . GLU A 1 320 ? -4.191 6.734 -6.223 1 81.25 320 GLU A C 1
ATOM 2500 O O . GLU A 1 320 ? -3.367 5.879 -6.547 1 81.25 320 GLU A O 1
ATOM 2505 N N . MET A 1 321 ? -5.297 6.469 -5.664 1 84.94 321 MET A N 1
ATOM 2506 C CA . MET A 1 321 ? -5.633 5.105 -5.262 1 84.94 321 MET A CA 1
ATOM 2507 C C . MET A 1 321 ? -6.484 4.422 -6.328 1 84.94 321 MET A C 1
ATOM 2509 O O . MET A 1 321 ? -7.488 4.973 -6.777 1 84.94 321 MET A O 1
ATOM 2513 N N . PRO A 1 322 ? -6.059 3.205 -6.723 1 83.38 322 PRO A N 1
ATOM 2514 C CA . PRO A 1 322 ? -6.902 2.467 -7.664 1 83.38 322 PRO A CA 1
ATOM 2515 C C . PRO A 1 322 ? -8.203 1.969 -7.031 1 83.38 322 PRO A C 1
ATOM 2517 O O . PRO A 1 322 ? -8.289 1.862 -5.805 1 83.38 322 PRO A O 1
ATOM 2520 N N . THR A 1 323 ? -9.156 1.743 -7.949 1 84.62 323 THR A N 1
ATOM 2521 C CA . THR A 1 323 ? -10.383 1.115 -7.473 1 84.62 323 THR A CA 1
ATOM 2522 C C . THR A 1 323 ? -10.117 -0.312 -7.004 1 84.62 323 THR A C 1
ATOM 2524 O O . THR A 1 323 ? -9.336 -1.039 -7.629 1 84.62 323 THR A O 1
ATOM 2527 N N . ALA A 1 324 ? -10.648 -0.679 -5.902 1 86.94 324 ALA A N 1
ATOM 2528 C CA . ALA A 1 324 ? -10.5 -2.021 -5.344 1 86.94 324 ALA A CA 1
ATOM 2529 C C . ALA A 1 324 ? -11.852 -2.6 -4.941 1 86.94 324 ALA A C 1
ATOM 2531 O O . ALA A 1 324 ? -12.672 -1.909 -4.332 1 86.94 324 ALA A O 1
ATOM 2532 N N . ALA A 1 325 ? -12.047 -3.812 -5.359 1 86.94 325 ALA A N 1
ATOM 2533 C CA . ALA A 1 325 ? -13.305 -4.473 -5.039 1 86.94 325 ALA A CA 1
ATOM 2534 C C . ALA A 1 325 ? -13.516 -4.551 -3.529 1 86.94 325 ALA A C 1
ATOM 2536 O O . ALA A 1 325 ? -12.602 -4.914 -2.787 1 86.94 325 ALA A O 1
ATOM 2537 N N . GLY A 1 326 ? -14.695 -4.102 -3.078 1 87.25 326 GLY A N 1
ATOM 2538 C CA . GLY A 1 326 ? -15.055 -4.199 -1.672 1 87.25 326 GLY A CA 1
ATOM 2539 C C . GLY A 1 326 ? -14.531 -3.039 -0.843 1 87.25 326 GLY A C 1
ATOM 2540 O O . GLY A 1 326 ? -14.641 -3.053 0.385 1 87.25 326 GLY A O 1
ATOM 2541 N N . VAL A 1 327 ? -13.922 -2.061 -1.483 1 92.06 327 VAL A N 1
ATOM 2542 C CA . VAL A 1 327 ? -13.375 -0.905 -0.78 1 92.06 327 VAL A CA 1
ATOM 2543 C C . VAL A 1 327 ? -14.125 0.357 -1.197 1 92.06 327 VAL A C 1
ATOM 2545 O O . VAL A 1 327 ? -14.25 0.648 -2.389 1 92.06 327 VAL A O 1
ATOM 2548 N N . ASP A 1 328 ? -14.656 1.037 -0.254 1 93.94 328 ASP A N 1
ATOM 2549 C CA . ASP A 1 328 ? -15.375 2.285 -0.499 1 93.94 328 ASP A CA 1
ATOM 2550 C C . ASP A 1 328 ? -14.523 3.492 -0.115 1 93.94 328 ASP A C 1
ATOM 2552 O O . ASP A 1 328 ? -14.617 3.998 1.005 1 93.94 328 ASP A O 1
ATOM 2556 N N . LEU A 1 329 ? -13.766 4.008 -1.03 1 94 329 LEU A N 1
ATOM 2557 C CA . LEU A 1 329 ? -12.82 5.098 -0.791 1 94 329 LEU A CA 1
ATOM 2558 C C . LEU A 1 329 ? -13.555 6.398 -0.498 1 94 329 LEU A C 1
ATOM 2560 O O . LEU A 1 329 ? -13.094 7.211 0.306 1 94 329 LEU A O 1
ATOM 2564 N N . ASP A 1 330 ? -14.719 6.555 -1.123 1 94.38 330 ASP A N 1
ATOM 2565 C CA . ASP A 1 330 ? -15.508 7.762 -0.901 1 94.38 330 ASP A CA 1
ATOM 2566 C C . ASP A 1 330 ? -16.031 7.824 0.533 1 94.38 330 ASP A C 1
ATOM 2568 O O . ASP A 1 330 ? -16.062 8.891 1.143 1 94.38 330 ASP A O 1
ATOM 2572 N N . ALA A 1 331 ? -16.406 6.691 0.973 1 94.62 331 ALA A N 1
ATOM 2573 C CA . ALA A 1 331 ? -16.875 6.637 2.354 1 94.62 331 ALA A CA 1
ATOM 2574 C C . ALA A 1 331 ? -15.75 6.988 3.328 1 94.62 331 ALA A C 1
ATOM 2576 O O . ALA A 1 331 ? -15.992 7.645 4.348 1 94.62 331 ALA A O 1
ATOM 2577 N N . VAL A 1 332 ? -14.555 6.562 3.041 1 95.44 332 VAL A N 1
ATOM 2578 C CA . VAL A 1 332 ? -13.406 6.859 3.895 1 95.44 332 VAL A CA 1
ATOM 2579 C C . VAL A 1 332 ? -13.125 8.359 3.871 1 95.44 332 VAL A C 1
ATOM 2581 O O . VAL A 1 332 ? -12.922 8.977 4.918 1 95.44 332 VAL A O 1
ATOM 2584 N N . ARG A 1 333 ? -13.156 8.977 2.676 1 95.69 333 ARG A N 1
ATOM 2585 C CA . ARG A 1 333 ? -12.914 10.406 2.525 1 95.69 333 ARG A CA 1
ATOM 2586 C C . ARG A 1 333 ? -13.961 11.219 3.271 1 95.69 333 ARG A C 1
ATOM 2588 O O . ARG A 1 333 ? -13.625 12.195 3.947 1 95.69 333 ARG A O 1
ATOM 2595 N N . LYS A 1 334 ? -15.195 10.805 3.143 1 95.88 334 LYS A N 1
ATOM 2596 C CA . LYS A 1 334 ? -16.281 11.492 3.816 1 95.88 334 LYS A CA 1
ATOM 2597 C C . LYS A 1 334 ? -16.141 11.398 5.332 1 95.88 334 LYS A C 1
ATOM 2599 O O . LYS A 1 334 ? -16.359 12.383 6.043 1 95.88 334 LYS A O 1
ATOM 2604 N N . ALA A 1 335 ? -15.773 10.219 5.793 1 96.19 335 ALA A N 1
ATOM 2605 C CA . ALA A 1 335 ? -15.586 10.031 7.23 1 96.19 335 ALA A CA 1
ATOM 2606 C C . ALA A 1 335 ? -14.453 10.898 7.754 1 96.19 335 ALA A C 1
ATOM 2608 O O . ALA A 1 335 ? -14.555 11.469 8.844 1 96.19 335 ALA A O 1
ATOM 2609 N N . ALA A 1 336 ? -13.383 11.008 7.012 1 96.75 336 ALA A N 1
ATOM 2610 C CA . ALA A 1 336 ? -12.25 11.836 7.398 1 96.75 336 ALA A CA 1
ATOM 2611 C C . ALA A 1 336 ? -12.633 13.312 7.426 1 96.75 336 ALA A C 1
ATOM 2613 O O . ALA A 1 336 ? -12.234 14.055 8.328 1 96.75 336 ALA A O 1
ATOM 2614 N N . LEU A 1 337 ? -13.453 13.719 6.461 1 96.62 337 LEU A N 1
ATOM 2615 C CA . LEU A 1 337 ? -13.906 15.102 6.387 1 96.62 337 LEU A CA 1
ATOM 2616 C C . LEU A 1 337 ? -14.781 15.453 7.582 1 96.62 337 LEU A C 1
ATOM 2618 O O . LEU A 1 337 ? -14.664 16.531 8.148 1 96.62 337 LEU A O 1
ATOM 2622 N N . ILE A 1 338 ? -15.641 14.516 7.918 1 96.75 338 ILE A N 1
ATOM 2623 C CA . ILE A 1 338 ? -16.531 14.719 9.055 1 96.75 338 ILE A CA 1
ATOM 2624 C C . ILE A 1 338 ? -15.711 14.859 10.336 1 96.75 338 ILE A C 1
ATOM 2626 O O . ILE A 1 338 ? -15.938 15.773 11.133 1 96.75 338 ILE A O 1
ATOM 2630 N N . GLN A 1 339 ? -14.75 13.992 10.492 1 96.81 339 GLN A N 1
ATOM 2631 C CA . GLN A 1 339 ? -13.914 14.039 11.688 1 96.81 339 GLN A CA 1
ATOM 2632 C C . GLN A 1 339 ? -13.062 15.305 11.711 1 96.81 339 GLN A C 1
ATOM 2634 O O . GLN A 1 339 ? -12.867 15.914 12.766 1 96.81 339 GLN A O 1
ATOM 2639 N N . ALA A 1 340 ? -12.547 15.75 10.586 1 97.38 340 ALA A N 1
ATOM 2640 C CA . ALA A 1 340 ? -11.789 17 10.484 1 97.38 340 ALA A CA 1
ATOM 2641 C C . ALA A 1 340 ? -12.633 18.188 10.906 1 97.38 340 ALA A C 1
ATOM 2643 O O . ALA A 1 340 ? -12.148 19.078 11.617 1 97.38 340 ALA A O 1
ATOM 2644 N N . GLY A 1 341 ? -13.859 18.188 10.469 1 96.88 341 GLY A N 1
ATOM 2645 C CA . GLY A 1 341 ? -14.766 19.25 10.859 1 96.88 341 GLY A CA 1
ATOM 2646 C C . GLY A 1 341 ? -14.992 19.312 12.359 1 96.88 341 GLY A C 1
ATOM 2647 O O . GLY A 1 341 ? -15.023 20.406 12.938 1 96.88 341 GLY A O 1
ATOM 2648 N N . LYS A 1 342 ? -15.117 18.125 12.938 1 96.62 342 LYS A N 1
ATOM 2649 C CA . LYS A 1 342 ? -15.32 18.062 14.383 1 96.62 342 LYS A CA 1
ATOM 2650 C C . LYS A 1 342 ? -14.102 18.594 15.133 1 96.62 342 LYS A C 1
ATOM 2652 O O . LYS A 1 342 ? -14.242 19.391 16.062 1 96.62 342 LYS A O 1
ATOM 2657 N N . GLU A 1 343 ? -12.938 18.172 14.727 1 97.25 343 GLU A N 1
ATOM 2658 C CA . GLU A 1 343 ? -11.719 18.609 15.398 1 97.25 343 GLU A CA 1
ATOM 2659 C C . GLU A 1 343 ? -11.453 20.094 15.164 1 97.25 343 GLU A C 1
ATOM 2661 O O . GLU A 1 343 ? -10.945 20.781 16.047 1 97.25 343 GLU A O 1
ATOM 2666 N N . HIS A 1 344 ? -11.766 20.562 13.984 1 97 344 HIS A N 1
ATOM 2667 C CA . HIS A 1 344 ? -11.633 21.984 13.68 1 97 344 HIS A CA 1
ATOM 2668 C C . HIS A 1 344 ? -12.531 22.812 14.578 1 97 344 HIS A C 1
ATOM 2670 O O . HIS A 1 344 ? -12.102 23.844 15.109 1 97 344 HIS A O 1
ATOM 2676 N N . ALA A 1 345 ? -13.734 22.375 14.781 1 96.5 345 ALA A N 1
ATOM 2677 C CA . ALA A 1 345 ? -14.672 23.078 15.648 1 96.5 345 ALA A CA 1
ATOM 2678 C C . ALA A 1 345 ? -14.164 23.109 17.094 1 96.5 345 ALA A C 1
ATOM 2680 O O . ALA A 1 345 ? -14.336 24.109 17.797 1 96.5 345 ALA A O 1
ATOM 2681 N N . LEU A 1 346 ? -13.57 22.047 17.484 1 97 346 LEU A N 1
ATOM 2682 C CA . LEU A 1 346 ? -13.008 21.984 18.828 1 97 346 LEU A CA 1
ATOM 2683 C C . LEU A 1 346 ? -11.867 22.969 18.984 1 97 346 LEU A C 1
ATOM 2685 O O . LEU A 1 346 ? -11.727 23.594 20.047 1 97 346 LEU A O 1
ATOM 2689 N N . ALA A 1 347 ? -11.055 23.109 17.969 1 97.5 347 ALA A N 1
ATOM 2690 C CA . ALA A 1 347 ? -9.969 24.078 18 1 97.5 347 ALA A CA 1
ATOM 2691 C C . ALA A 1 347 ? -10.508 25.5 18.062 1 97.5 347 ALA A C 1
ATOM 2693 O O . ALA A 1 347 ? -9.992 26.344 18.812 1 97.5 347 ALA A O 1
ATOM 2694 N N . VAL A 1 348 ? -11.539 25.766 17.297 1 96.31 348 VAL A N 1
ATOM 2695 C CA . VAL A 1 348 ? -12.172 27.078 17.297 1 96.31 348 VAL A CA 1
ATOM 2696 C C . VAL A 1 348 ? -12.734 27.391 18.672 1 96.31 348 VAL A C 1
ATOM 2698 O O . VAL A 1 348 ? -12.57 28.5 19.188 1 96.31 348 VAL A O 1
ATOM 2701 N N . HIS A 1 349 ? -13.336 26.422 19.312 1 96.06 349 HIS A N 1
ATOM 2702 C CA . HIS A 1 349 ? -13.891 26.594 20.641 1 96.06 349 HIS A CA 1
ATOM 2703 C C . HIS A 1 349 ? -12.789 26.875 21.672 1 96.06 349 HIS A C 1
ATOM 2705 O O . HIS A 1 349 ? -12.992 27.672 22.594 1 96.06 349 HIS A O 1
ATOM 2711 N N . ALA A 1 350 ? -11.68 26.219 21.469 1 97.19 350 ALA A N 1
ATOM 2712 C CA . ALA A 1 350 ? -10.555 26.453 22.375 1 97.19 350 ALA A CA 1
ATOM 2713 C C . ALA A 1 350 ? -10.055 27.891 22.266 1 97.19 350 ALA A C 1
ATOM 2715 O O . ALA A 1 350 ? -9.828 28.547 23.281 1 97.19 350 ALA A O 1
ATOM 2716 N N . VAL A 1 351 ? -9.945 28.406 21.062 1 96.12 351 VAL A N 1
ATOM 2717 C CA . VAL A 1 351 ? -9.445 29.766 20.828 1 96.12 351 VAL A CA 1
ATOM 2718 C C . VAL A 1 351 ? -10.484 30.781 21.281 1 96.12 351 VAL A C 1
ATOM 2720 O O . VAL A 1 351 ? -10.133 31.875 21.734 1 96.12 351 VAL A O 1
ATOM 2723 N N . ALA A 1 352 ? -11.75 30.438 21.234 1 94.5 352 ALA A N 1
ATOM 2724 C CA . ALA A 1 352 ? -12.836 31.328 21.625 1 94.5 352 ALA A CA 1
ATOM 2725 C C . ALA A 1 352 ? -13.078 31.266 23.125 1 94.5 352 ALA A C 1
ATOM 2727 O O . ALA A 1 352 ? -13.891 32.031 23.656 1 94.5 352 ALA A O 1
ATOM 2728 N N . SER A 1 353 ? -12.344 30.5 23.844 1 95.69 353 SER A N 1
ATOM 2729 C CA . SER A 1 353 ? -12.609 30.25 25.266 1 95.69 353 SER A CA 1
ATOM 2730 C C . SER A 1 353 ? -12.047 31.359 26.141 1 95.69 353 SER A C 1
ATOM 2732 O O . SER A 1 353 ? -11.078 32.031 25.75 1 95.69 353 SER A O 1
ATOM 2734 N N . PRO A 1 354 ? -12.602 31.516 27.312 1 95.94 354 PRO A N 1
ATOM 2735 C CA . PRO A 1 354 ? -12.008 32.438 28.297 1 95.94 354 PRO A CA 1
ATOM 2736 C C . PRO A 1 354 ? -10.594 32.031 28.703 1 95.94 354 PRO A C 1
ATOM 2738 O O . PRO A 1 354 ? -9.758 32.875 29 1 95.94 354 PRO A O 1
ATOM 2741 N N . ARG A 1 355 ? -10.367 30.719 28.641 1 96.94 355 ARG A N 1
ATOM 2742 C CA . ARG A 1 355 ? -9.039 30.219 28.969 1 96.94 355 ARG A CA 1
ATOM 2743 C C . ARG A 1 355 ? -7.977 30.797 28.047 1 96.94 355 ARG A C 1
ATOM 2745 O O . ARG A 1 355 ? -6.906 31.203 28.5 1 96.94 355 ARG A O 1
ATOM 2752 N N . TYR A 1 356 ? -8.305 30.844 26.781 1 97.12 356 TYR A N 1
ATOM 2753 C CA . TYR A 1 356 ? -7.371 31.422 25.812 1 97.12 356 TYR A CA 1
ATOM 2754 C C . TYR A 1 356 ? -7.199 32.906 26.047 1 97.12 356 TYR A C 1
ATOM 2756 O O . TYR A 1 356 ? -6.094 33.438 25.922 1 97.12 356 TYR A O 1
ATOM 2764 N N . THR A 1 357 ? -8.25 33.594 26.391 1 96.31 357 THR A N 1
ATOM 2765 C CA . THR A 1 357 ? -8.188 35.031 26.688 1 96.31 357 THR A CA 1
ATOM 2766 C C . THR A 1 357 ? -7.273 35.281 27.891 1 96.31 357 THR A C 1
ATOM 2768 O O . THR A 1 357 ? -6.449 36.219 27.859 1 96.31 357 THR A O 1
ATOM 2771 N N . VAL A 1 358 ? -7.406 34.469 28.875 1 97.38 358 VAL A N 1
ATOM 2772 C CA . VAL A 1 358 ? -6.559 34.594 30.047 1 97.38 358 VAL A CA 1
ATOM 2773 C C . VAL A 1 358 ? -5.094 34.406 29.656 1 97.38 358 VAL A C 1
ATOM 2775 O O . VAL A 1 358 ? -4.223 35.156 30.109 1 97.38 358 VAL A O 1
ATOM 2778 N N . LEU A 1 359 ? -4.859 33.406 28.844 1 97.44 359 LEU A N 1
ATOM 2779 C CA . LEU A 1 359 ? -3.502 33.156 28.375 1 97.44 359 LEU A CA 1
ATOM 2780 C C . LEU A 1 359 ? -2.918 34.375 27.672 1 97.44 359 LEU A C 1
ATOM 2782 O O . LEU A 1 359 ? -1.799 34.781 27.984 1 97.44 359 LEU A O 1
ATOM 2786 N N . VAL A 1 360 ? -3.668 34.969 26.781 1 96.19 360 VAL A N 1
ATOM 2787 C CA . VAL A 1 360 ? -3.199 36.125 26 1 96.19 360 VAL A CA 1
ATOM 2788 C C . VAL A 1 360 ? -2.928 37.312 26.922 1 96.19 360 VAL A C 1
ATOM 2790 O O . VAL A 1 360 ? -1.877 37.938 26.828 1 96.19 360 VAL A O 1
ATOM 2793 N N . LEU A 1 361 ? -3.807 37.531 27.859 1 96.12 361 LEU A N 1
ATOM 2794 C CA . LEU A 1 361 ? -3.68 38.688 28.766 1 96.12 361 LEU A CA 1
ATOM 2795 C C . LEU A 1 361 ? -2.5 38.5 29.703 1 96.12 361 LEU A C 1
ATOM 2797 O O . LEU A 1 361 ? -1.721 39.438 29.922 1 96.12 361 LEU A O 1
ATOM 2801 N N . GLN A 1 362 ? -2.408 37.344 30.25 1 96.44 362 GLN A N 1
ATOM 2802 C CA . GLN A 1 362 ? -1.323 37.062 31.188 1 96.44 362 GLN A CA 1
ATOM 2803 C C . GLN A 1 362 ? 0.033 37.125 30.484 1 96.44 362 GLN A C 1
ATOM 2805 O O . GLN A 1 362 ? 1.013 37.594 31.062 1 96.44 362 GLN A O 1
ATOM 2810 N N . PHE A 1 363 ? 0.045 36.594 29.359 1 96.44 363 PHE A N 1
ATOM 2811 C CA . PHE A 1 363 ? 1.287 36.594 28.594 1 96.44 363 PHE A CA 1
ATOM 2812 C C . PHE A 1 363 ? 1.701 38.031 28.266 1 96.44 363 PHE A C 1
ATOM 2814 O O . PHE A 1 363 ? 2.867 38.406 28.422 1 96.44 363 PHE A O 1
ATOM 2821 N N . ASN A 1 364 ? 0.755 38.812 27.781 1 94.06 364 ASN A N 1
ATOM 2822 C CA . ASN A 1 364 ? 1.036 40.219 27.469 1 94.06 364 ASN A CA 1
ATOM 2823 C C . ASN A 1 364 ? 1.481 41 28.703 1 94.06 364 ASN A C 1
ATOM 2825 O O . ASN A 1 364 ? 2.363 41.844 28.625 1 94.06 364 ASN A O 1
ATOM 2829 N N . ARG A 1 365 ? 0.84 40.719 29.766 1 94 365 ARG A N 1
ATOM 2830 C CA . ARG A 1 365 ? 1.23 41.344 31.016 1 94 365 ARG A CA 1
ATOM 2831 C C . ARG A 1 365 ? 2.666 41 31.391 1 94 365 ARG A C 1
ATOM 2833 O O . ARG A 1 365 ? 3.443 41.875 31.781 1 94 365 ARG A O 1
ATOM 2840 N N . TRP A 1 366 ? 3.006 39.719 31.25 1 94.5 366 TRP A N 1
ATOM 2841 C CA . TRP A 1 366 ? 4.355 39.219 31.531 1 94.5 366 TRP A CA 1
ATOM 2842 C C . TRP A 1 366 ? 5.383 39.938 30.656 1 94.5 366 TRP A C 1
ATOM 2844 O O . TRP A 1 366 ? 6.461 40.312 31.125 1 94.5 366 TRP A O 1
ATOM 2854 N N . LEU A 1 367 ? 5.055 40.156 29.406 1 93.75 367 LEU A N 1
ATOM 2855 C CA . LEU A 1 367 ? 5.949 40.812 28.469 1 93.75 367 LEU A CA 1
ATOM 2856 C C . LEU A 1 367 ? 6.121 42.281 28.828 1 93.75 367 LEU A C 1
ATOM 2858 O O . LEU A 1 367 ? 7.246 42.812 28.875 1 93.75 367 LEU A O 1
ATOM 2862 N N . LEU A 1 368 ? 5.062 42.969 29.094 1 91.06 368 LEU A N 1
ATOM 2863 C CA . LEU A 1 368 ? 5.082 44.406 29.359 1 91.06 368 LEU A CA 1
ATOM 2864 C C . LEU A 1 368 ? 5.836 44.688 30.656 1 91.06 368 LEU A C 1
ATOM 2866 O O . LEU A 1 368 ? 6.512 45.719 30.766 1 91.06 368 LEU A O 1
ATOM 2870 N N . GLN A 1 369 ? 5.738 43.812 31.547 1 91.5 369 GLN A N 1
ATOM 2871 C CA . GLN A 1 369 ? 6.395 44 32.844 1 91.5 369 GLN A CA 1
ATOM 2872 C C . GLN A 1 369 ? 7.84 43.531 32.812 1 91.5 369 GLN A C 1
ATOM 2874 O O . GLN A 1 369 ? 8.57 43.625 33.781 1 91.5 369 GLN A O 1
ATOM 2879 N N . ARG A 1 370 ? 8.18 42.969 31.688 1 92.31 370 ARG A N 1
ATOM 2880 C CA . ARG A 1 370 ? 9.492 42.344 31.609 1 92.31 370 ARG A CA 1
ATOM 2881 C C . ARG A 1 370 ? 9.688 41.375 32.781 1 92.31 370 ARG A C 1
ATOM 2883 O O . ARG A 1 370 ? 10.703 41.438 33.469 1 92.31 370 ARG A O 1
ATOM 2890 N N . GLY A 1 371 ? 8.711 40.531 32.938 1 90.69 371 GLY A N 1
ATOM 2891 C CA . GLY A 1 371 ? 8.609 39.625 34.094 1 90.69 371 GLY A CA 1
ATOM 2892 C C . GLY A 1 371 ? 9.844 38.781 34.25 1 90.69 371 GLY A C 1
ATOM 2893 O O . GLY A 1 371 ? 10.039 38.156 35.312 1 90.69 371 GLY A O 1
ATOM 2894 N N . TRP A 1 372 ? 10.703 38.719 33.281 1 90.94 372 TRP A N 1
ATOM 2895 C CA . TRP A 1 372 ? 11.914 37.875 33.344 1 90.94 372 TRP A CA 1
ATOM 2896 C C . TRP A 1 372 ? 12.992 38.594 34.156 1 90.94 372 TRP A C 1
ATOM 2898 O O . TRP A 1 372 ? 13.984 37.969 34.562 1 90.94 372 TRP A O 1
ATOM 2908 N N . ARG A 1 373 ? 12.781 39.969 34.406 1 87.31 373 ARG A N 1
ATOM 2909 C CA . ARG A 1 373 ? 13.781 40.688 35.188 1 87.31 373 ARG A CA 1
ATOM 2910 C C . ARG A 1 373 ? 13.562 40.5 36.688 1 87.31 373 ARG A C 1
ATOM 2912 O O . ARG A 1 373 ? 14.5 40.625 37.469 1 87.31 373 ARG A O 1
ATOM 2919 N N . GLU A 1 374 ? 12.289 40.562 37.219 1 70.06 374 GLU A N 1
ATOM 2920 C CA . GLU A 1 374 ? 11.945 40.531 38.656 1 70.06 374 GLU A CA 1
ATOM 2921 C C . GLU A 1 374 ? 12.219 39.125 39.219 1 70.06 374 GLU A C 1
ATOM 2923 O O . GLU A 1 374 ? 12.445 39 40.438 1 70.06 374 GLU A O 1
ATOM 2928 N N . ASN A 1 375 ? 11.938 38.188 38.531 1 54.38 375 ASN A N 1
ATOM 2929 C CA . ASN A 1 375 ? 12.195 36.906 39.188 1 54.38 375 ASN A CA 1
ATOM 2930 C C . ASN A 1 375 ? 13.617 36.844 39.75 1 54.38 375 ASN A C 1
ATOM 2932 O O . ASN A 1 375 ? 14.148 35.75 40 1 54.38 375 ASN A O 1
ATOM 2936 N N . GLN A 1 376 ? 14.203 38.062 39.812 1 45.69 376 GLN A N 1
ATOM 2937 C CA . GLN A 1 376 ? 15.586 38.125 40.281 1 45.69 376 GLN A CA 1
ATOM 2938 C C . GLN A 1 376 ? 15.672 37.75 41.781 1 45.69 376 GLN A C 1
ATOM 2940 O O . GLN A 1 376 ? 16.75 37.812 42.344 1 45.69 376 GLN A O 1
ATOM 2945 N N . GLY A 1 377 ? 14.727 37.875 42.469 1 42.66 377 GLY A N 1
ATOM 2946 C CA . GLY A 1 377 ? 15.047 37.531 43.844 1 42.66 377 GLY A CA 1
ATOM 2947 C C . GLY A 1 377 ? 15.703 36.156 43.969 1 42.66 377 GLY A C 1
ATOM 2948 O O . GLY A 1 377 ? 16.312 35.875 45 1 42.66 377 GLY A O 1
ATOM 2949 N N . GLN A 1 378 ? 15.055 35.062 43.594 1 44.38 378 GLN A N 1
ATOM 2950 C CA . GLN A 1 378 ? 15.805 33.844 43.812 1 44.38 378 GLN A CA 1
ATOM 2951 C C . GLN A 1 378 ? 16.969 33.719 42.844 1 44.38 378 GLN A C 1
ATOM 2953 O O . GLN A 1 378 ? 16.859 34.094 41.688 1 44.38 378 GLN A O 1
ATOM 2958 N N . GLU A 1 379 ? 18.234 33.594 43.281 1 44.78 379 GLU A N 1
ATOM 2959 C CA . GLU A 1 379 ? 19.594 33.656 42.75 1 44.78 379 GLU A CA 1
ATOM 2960 C C . GLU A 1 379 ? 19.656 33.156 41.312 1 44.78 379 GLU A C 1
ATOM 2962 O O . GLU A 1 379 ? 20.359 33.719 40.5 1 44.78 379 GLU A O 1
ATOM 2967 N N . GLN A 1 380 ? 19.141 31.906 41 1 47.56 380 GLN A N 1
ATOM 2968 C CA . GLN A 1 380 ? 19.656 31.047 39.906 1 47.56 380 GLN A CA 1
ATOM 2969 C C . GLN A 1 380 ? 19.047 31.438 38.562 1 47.56 380 GLN A C 1
ATOM 2971 O O . GLN A 1 380 ? 19.656 31.219 37.531 1 47.56 380 GLN A O 1
ATOM 2976 N N . ASP A 1 381 ? 17.688 31.828 38.406 1 49.53 381 ASP A N 1
ATOM 2977 C CA . ASP A 1 381 ? 17.109 31.766 37.062 1 49.53 381 ASP A CA 1
ATOM 2978 C C . ASP A 1 381 ? 16.953 33.156 36.469 1 49.53 381 ASP A C 1
ATOM 2980 O O . ASP A 1 381 ? 16.094 33.406 35.625 1 49.53 381 ASP A O 1
ATOM 2984 N N . GLN A 1 382 ? 17.422 34.281 37.062 1 54.59 382 GLN A N 1
ATOM 2985 C CA . GLN A 1 382 ? 17.281 35.625 36.531 1 54.59 382 GLN A CA 1
ATOM 2986 C C . GLN A 1 382 ? 18.25 35.875 35.375 1 54.59 382 GLN A C 1
ATOM 2988 O O . GLN A 1 382 ? 19.406 35.438 35.438 1 54.59 382 GLN A O 1
ATOM 2993 N N . ALA A 1 383 ? 17.578 36.438 34.281 1 64.31 383 ALA A N 1
ATOM 2994 C CA . ALA A 1 383 ? 18.453 36.812 33.188 1 64.31 383 ALA A CA 1
ATOM 2995 C C . ALA A 1 383 ? 19.438 37.906 33.625 1 64.31 383 ALA A C 1
ATOM 2997 O O . ALA A 1 383 ? 19.016 38.969 34.125 1 64.31 383 ALA A O 1
ATOM 2998 N N . ALA A 1 384 ? 20.719 37.625 33.75 1 73.06 384 ALA A N 1
ATOM 2999 C CA . ALA A 1 384 ? 21.75 38.625 34.094 1 73.06 384 ALA A CA 1
ATOM 3000 C C . ALA A 1 384 ? 21.672 39.844 33.188 1 73.06 384 ALA A C 1
ATOM 3002 O O . ALA A 1 384 ? 21.562 39.719 31.969 1 73.06 384 ALA A O 1
ATOM 3003 N N . PRO A 1 385 ? 21.406 41 33.844 1 75.69 385 PRO A N 1
ATOM 3004 C CA . PRO A 1 385 ? 21.359 42.25 33.031 1 75.69 385 PRO A CA 1
ATOM 3005 C C . PRO A 1 385 ? 22.453 42.281 31.969 1 75.69 385 PRO A C 1
ATOM 3007 O O . PRO A 1 385 ? 22.203 42.781 30.859 1 75.69 385 PRO A O 1
ATOM 3010 N N . SER A 1 386 ? 23.516 41.781 32.344 1 81.06 386 SER A N 1
ATOM 3011 C CA . SER A 1 386 ? 24.609 41.75 31.375 1 81.06 386 SER A CA 1
ATOM 3012 C C . SER A 1 386 ? 24.297 40.875 30.172 1 81.06 386 SER A C 1
ATOM 3014 O O . SER A 1 386 ? 24.625 41.188 29.031 1 81.06 386 SER A O 1
ATOM 3016 N N . ALA A 1 387 ? 23.641 39.844 30.484 1 86.38 387 ALA A N 1
ATOM 3017 C CA . ALA A 1 387 ? 23.281 38.938 29.422 1 86.38 387 ALA A CA 1
ATOM 3018 C C . ALA A 1 387 ? 22.219 39.531 28.5 1 86.38 387 ALA A C 1
ATOM 3020 O O . ALA A 1 387 ? 22.25 39.312 27.281 1 86.38 387 ALA A O 1
ATOM 3021 N N . LEU A 1 388 ? 21.359 40.281 29.016 1 90.44 388 LEU A N 1
ATOM 3022 C CA . LEU A 1 388 ? 20.281 40.938 28.266 1 90.44 388 LEU A CA 1
ATOM 3023 C C . LEU A 1 388 ? 20.797 42.062 27.391 1 90.44 388 LEU A C 1
ATOM 3025 O O . LEU A 1 388 ? 20.188 42.406 26.375 1 90.44 388 LEU A O 1
ATOM 3029 N N . ALA A 1 389 ? 21.938 42.531 27.781 1 91.44 389 ALA A N 1
ATOM 3030 C CA . ALA A 1 389 ? 22.484 43.719 27.094 1 91.44 389 ALA A CA 1
ATOM 3031 C C . ALA A 1 389 ? 23.484 43.281 26.016 1 91.44 389 ALA A C 1
ATOM 3033 O O . ALA A 1 389 ? 23.938 44.125 25.219 1 91.44 389 ALA A O 1
ATOM 3034 N N . GLN A 1 390 ? 23.75 42.031 25.938 1 92.19 390 GLN A N 1
ATOM 3035 C CA . GLN A 1 390 ? 24.719 41.562 24.953 1 92.19 390 GLN A CA 1
ATOM 3036 C C . GLN A 1 390 ? 24.219 41.812 23.531 1 92.19 390 GLN A C 1
ATOM 3038 O O . GLN A 1 390 ? 23.031 41.75 23.25 1 92.19 390 GLN A O 1
ATOM 3043 N N . PRO A 1 391 ? 25.203 42.094 22.625 1 93.75 391 PRO A N 1
ATOM 3044 C CA . PRO A 1 391 ? 24.812 42.312 21.234 1 93.75 391 PRO A CA 1
ATOM 3045 C C . PRO A 1 391 ? 24.234 41.062 20.578 1 93.75 391 PRO A C 1
ATOM 3047 O O . PRO A 1 391 ? 24.719 39.938 20.828 1 93.75 391 PRO A O 1
ATOM 3050 N N . LEU A 1 392 ? 23.281 41.219 19.766 1 94.81 392 LEU A N 1
ATOM 3051 C CA . LEU A 1 392 ? 22.5 40.125 19.156 1 94.81 392 LEU A CA 1
ATOM 3052 C C . LEU A 1 392 ? 23.359 39.281 18.25 1 94.81 392 LEU A C 1
ATOM 3054 O O . LEU A 1 392 ? 23.188 38.062 18.172 1 94.81 392 LEU A O 1
ATOM 3058 N N . ALA A 1 393 ? 24.297 39.906 17.547 1 94.25 393 ALA A N 1
ATOM 3059 C CA . ALA A 1 393 ? 25.094 39.219 16.531 1 94.25 393 ALA A CA 1
ATOM 3060 C C . ALA A 1 393 ? 25.844 38.031 17.125 1 94.25 393 ALA A C 1
ATOM 3062 O O . ALA A 1 393 ? 25.891 36.969 16.531 1 94.25 393 ALA A O 1
ATOM 3063 N N . ARG A 1 394 ? 26.422 38.219 18.234 1 91.88 394 ARG A N 1
ATOM 3064 C CA . ARG A 1 394 ? 27.172 37.156 18.891 1 91.88 394 ARG A CA 1
ATOM 3065 C C . ARG A 1 394 ? 26.25 36 19.328 1 91.88 394 ARG A C 1
ATOM 3067 O O . ARG A 1 394 ? 26.562 34.844 19.141 1 91.88 394 ARG A O 1
ATOM 3074 N N . PHE A 1 395 ? 25.219 36.375 19.906 1 93.69 395 PHE A N 1
ATOM 3075 C CA . PHE A 1 395 ? 24.234 35.406 20.359 1 93.69 395 PHE A CA 1
ATOM 3076 C C . PHE A 1 395 ? 23.688 34.594 19.188 1 93.69 395 PHE A C 1
ATOM 3078 O O . PHE A 1 395 ? 23.594 33.375 19.266 1 93.69 395 PHE A O 1
ATOM 3085 N N . ALA A 1 396 ? 23.312 35.281 18.156 1 94.75 396 ALA A N 1
ATOM 3086 C CA . ALA A 1 396 ? 22.734 34.656 16.969 1 94.75 396 ALA A CA 1
ATOM 3087 C C . ALA A 1 396 ? 23.688 33.625 16.375 1 94.75 396 ALA A C 1
ATOM 3089 O O . ALA A 1 396 ? 23.281 32.5 16.031 1 94.75 396 ALA A O 1
ATOM 3090 N N . ARG A 1 397 ? 24.906 34 16.25 1 93.06 397 ARG A N 1
ATOM 3091 C CA . ARG A 1 397 ? 25.922 33.094 15.688 1 93.06 397 ARG A CA 1
ATOM 3092 C C . ARG A 1 397 ? 26.078 31.844 16.547 1 93.06 397 ARG A C 1
ATOM 3094 O O . ARG A 1 397 ? 26.125 30.734 16.031 1 93.06 397 ARG A O 1
ATOM 3101 N N . GLN A 1 398 ? 26.156 32.062 17.781 1 93.44 398 GLN A N 1
ATOM 3102 C CA . GLN A 1 398 ? 26.344 30.953 18.703 1 93.44 398 GLN A CA 1
ATOM 3103 C C . GLN A 1 398 ? 25.156 30 18.641 1 93.44 398 GLN A C 1
ATOM 3105 O O . GLN A 1 398 ? 25.344 28.781 18.594 1 93.44 398 GLN A O 1
ATOM 3110 N N . MET A 1 399 ? 23.969 30.516 18.641 1 94 399 MET A N 1
ATOM 3111 C CA . MET A 1 399 ? 22.766 29.703 18.641 1 94 399 MET A CA 1
ATOM 3112 C C . MET A 1 399 ? 22.609 28.938 17.328 1 94 399 MET A C 1
ATOM 3114 O O . MET A 1 399 ? 22.234 27.766 17.328 1 94 399 MET A O 1
ATOM 3118 N N . LEU A 1 400 ? 22.906 29.578 16.203 1 94.38 400 LEU A N 1
ATOM 3119 C CA . LEU A 1 400 ? 22.781 28.922 14.898 1 94.38 400 LEU A CA 1
ATOM 3120 C C . LEU A 1 400 ? 23.781 27.797 14.766 1 94.38 400 LEU A C 1
ATOM 3122 O O . LEU A 1 400 ? 23.469 26.75 14.188 1 94.38 400 LEU A O 1
ATOM 3126 N N . GLN A 1 401 ? 24.953 28.016 15.289 1 94.81 401 GLN A N 1
ATOM 3127 C CA . GLN A 1 401 ? 25.969 26.969 15.266 1 94.81 401 GLN A CA 1
ATOM 3128 C C . GLN A 1 401 ? 25.531 25.766 16.109 1 94.81 401 GLN A C 1
ATOM 3130 O O . GLN A 1 401 ? 25.734 24.625 15.695 1 94.81 401 GLN A O 1
ATOM 3135 N N . ARG A 1 402 ? 24.984 26.062 17.188 1 94 402 ARG A N 1
ATOM 3136 C CA . ARG A 1 402 ? 24.484 25 18.062 1 94 402 ARG A CA 1
ATOM 3137 C C . ARG A 1 402 ? 23.375 24.219 17.375 1 94 402 ARG A C 1
ATOM 3139 O O . ARG A 1 402 ? 23.344 22.984 17.438 1 94 402 ARG A O 1
ATOM 3146 N N . ASP A 1 403 ? 22.438 24.906 16.781 1 93.94 403 ASP A N 1
ATOM 3147 C CA . ASP A 1 403 ? 21.328 24.25 16.094 1 93.94 403 ASP A CA 1
ATOM 3148 C C . ASP A 1 403 ? 21.797 23.438 14.906 1 93.94 403 ASP A C 1
ATOM 3150 O O . ASP A 1 403 ? 21.266 22.359 14.625 1 93.94 403 ASP A O 1
ATOM 3154 N N . GLN A 1 404 ? 22.766 23.984 14.195 1 94.06 404 GLN A N 1
ATOM 3155 C CA . GLN A 1 404 ? 23.328 23.234 13.07 1 94.06 404 GLN A CA 1
ATOM 3156 C C . GLN A 1 404 ? 23.984 21.938 13.547 1 94.06 404 GLN A C 1
ATOM 3158 O O . GLN A 1 404 ? 23.844 20.906 12.898 1 94.06 404 GLN A O 1
ATOM 3163 N N . LYS A 1 405 ? 24.703 22.016 14.633 1 94.31 405 LYS A N 1
ATOM 3164 C CA . LYS A 1 405 ? 25.312 20.828 15.211 1 94.31 405 LYS A CA 1
ATOM 3165 C C . LYS A 1 405 ? 24.266 19.812 15.625 1 94.31 405 LYS A C 1
ATOM 3167 O O . LYS A 1 405 ? 24.422 18.609 15.391 1 94.31 405 LYS A O 1
ATOM 3172 N N . ARG A 1 406 ? 23.234 20.281 16.219 1 93.44 406 ARG A N 1
ATOM 3173 C CA . ARG A 1 406 ? 22.141 19.406 16.656 1 93.44 406 ARG A CA 1
ATOM 3174 C C . ARG A 1 406 ? 21.469 18.734 15.453 1 93.44 406 ARG A C 1
ATOM 3176 O O . ARG A 1 406 ? 21.188 17.531 15.492 1 93.44 406 ARG A O 1
ATOM 3183 N N . LEU A 1 407 ? 21.188 19.484 14.398 1 93.88 407 LEU A N 1
ATOM 3184 C CA . LEU A 1 407 ? 20.578 18.953 13.188 1 93.88 407 LEU A CA 1
ATOM 3185 C C . LEU A 1 407 ? 21.484 17.906 12.547 1 93.88 407 LEU A C 1
ATOM 3187 O O . LEU A 1 407 ? 21.016 16.859 12.117 1 93.88 407 LEU A O 1
ATOM 3191 N N . SER A 1 408 ? 22.75 18.219 12.531 1 93.19 408 SER A N 1
ATOM 3192 C CA . SER A 1 408 ? 23.719 17.281 11.961 1 93.19 408 SER A CA 1
ATOM 3193 C C . SER A 1 408 ? 23.766 15.977 12.75 1 93.19 408 SER A C 1
ATOM 3195 O O . SER A 1 408 ? 23.812 14.891 12.164 1 93.19 408 SER A O 1
ATOM 3197 N N . LYS A 1 409 ? 23.703 16.062 14.016 1 92.94 409 LYS A N 1
ATOM 3198 C CA . LYS A 1 409 ? 23.734 14.883 14.875 1 92.94 409 LYS A CA 1
ATOM 3199 C C . LYS A 1 409 ? 22.484 14.031 14.688 1 92.94 409 LYS A C 1
ATOM 3201 O O . LYS A 1 409 ? 22.578 12.812 14.562 1 92.94 409 LYS A O 1
ATOM 3206 N N . ARG A 1 410 ? 21.375 14.617 14.656 1 91.25 410 ARG A N 1
ATOM 3207 C CA . ARG A 1 410 ? 20.125 13.898 14.5 1 91.25 410 ARG A CA 1
ATOM 3208 C C . ARG A 1 410 ? 19.984 13.312 13.102 1 91.25 410 ARG A C 1
ATOM 3210 O O . ARG A 1 410 ? 19.484 12.203 12.922 1 91.25 410 ARG A O 1
ATOM 3217 N N . GLY A 1 411 ? 20.469 14.062 12.141 1 89.38 411 GLY A N 1
ATOM 3218 C CA . GLY A 1 411 ? 20.375 13.641 10.75 1 89.38 411 GLY A CA 1
ATOM 3219 C C . GLY A 1 411 ? 21.25 12.438 10.438 1 89.38 411 GLY A C 1
ATOM 3220 O O . GLY A 1 411 ? 20.984 11.719 9.469 1 89.38 411 GLY A O 1
ATOM 3221 N N . ALA A 1 412 ? 22.188 12.188 11.25 1 87.56 412 ALA A N 1
ATOM 3222 C CA . ALA A 1 412 ? 23.062 11.031 11.07 1 87.56 412 ALA A CA 1
ATOM 3223 C C . ALA A 1 412 ? 22.281 9.727 11.25 1 87.56 412 ALA A C 1
ATOM 3225 O O . ALA A 1 412 ? 22.703 8.68 10.75 1 87.56 412 ALA A O 1
ATOM 3226 N N . HIS A 1 413 ? 21.172 9.797 11.875 1 85.19 413 HIS A N 1
ATOM 3227 C CA . HIS A 1 413 ? 20.359 8.609 12.164 1 85.19 413 HIS A CA 1
ATOM 3228 C C . HIS A 1 413 ? 19.062 8.617 11.359 1 85.19 413 HIS A C 1
ATOM 3230 O O . HIS A 1 413 ? 18.109 7.918 11.711 1 85.19 413 HIS A O 1
ATOM 3236 N N . LEU A 1 414 ? 19.047 9.352 10.289 1 83.31 414 LEU A N 1
ATOM 3237 C CA . LEU A 1 414 ? 17.844 9.672 9.539 1 83.31 414 LEU A CA 1
ATOM 3238 C C . LEU A 1 414 ? 17.203 8.406 8.969 1 83.31 414 LEU A C 1
ATOM 3240 O O . LEU A 1 414 ? 15.977 8.336 8.836 1 83.31 414 LEU A O 1
ATOM 3244 N N . GLU A 1 415 ? 17.969 7.336 8.75 1 78.5 415 GLU A N 1
ATOM 3245 C CA . GLU A 1 415 ? 17.453 6.168 8.047 1 78.5 415 GLU A CA 1
ATOM 3246 C C . GLU A 1 415 ? 17.094 5.047 9.016 1 78.5 415 GLU A C 1
ATOM 3248 O O . GLU A 1 415 ? 16.609 3.988 8.602 1 78.5 415 GLU A O 1
ATOM 3253 N N . GLU A 1 416 ? 17.188 5.312 10.281 1 79.12 416 GLU A N 1
ATOM 3254 C CA . GLU A 1 416 ? 17.078 4.242 11.266 1 79.12 416 GLU A CA 1
ATOM 3255 C C . GLU A 1 416 ? 15.617 3.934 11.578 1 79.12 416 GLU A C 1
ATOM 3257 O O . GLU A 1 416 ? 15.25 2.771 11.758 1 79.12 416 GLU A O 1
ATOM 3262 N N . SER A 1 417 ? 14.812 4.969 11.734 1 82.38 417 SER A N 1
ATOM 3263 C CA . SER A 1 417 ? 13.43 4.75 12.133 1 82.38 417 SER A CA 1
ATOM 3264 C C . SER A 1 417 ? 12.57 5.977 11.844 1 82.38 417 SER A C 1
ATOM 3266 O O . SER A 1 417 ? 13.094 7.055 11.562 1 82.38 417 SER A O 1
ATOM 3268 N N . ASP A 1 418 ? 11.266 5.793 11.938 1 81.19 418 ASP A N 1
ATOM 3269 C CA . ASP A 1 418 ? 10.336 6.91 11.82 1 81.19 418 ASP A CA 1
ATOM 3270 C C . ASP A 1 418 ? 10.562 7.934 12.93 1 81.19 418 ASP A C 1
ATOM 3272 O O . ASP A 1 418 ? 10.445 9.141 12.711 1 81.19 418 ASP A O 1
ATOM 3276 N N . ARG A 1 419 ? 10.859 7.438 14.055 1 85.12 419 ARG A N 1
ATOM 3277 C CA . ARG A 1 419 ? 11.125 8.305 15.195 1 85.12 419 ARG A CA 1
ATOM 3278 C C . ARG A 1 419 ? 12.352 9.172 14.953 1 85.12 419 ARG A C 1
ATOM 3280 O O . ARG A 1 419 ? 12.344 10.367 15.25 1 85.12 419 ARG A O 1
ATOM 3287 N N . ALA A 1 420 ? 13.383 8.523 14.391 1 88.31 420 ALA A N 1
ATOM 3288 C CA . ALA A 1 420 ? 14.609 9.25 14.086 1 88.31 420 ALA A CA 1
ATOM 3289 C C . ALA A 1 420 ? 14.352 10.328 13.031 1 88.31 420 ALA A C 1
ATOM 3291 O O . ALA A 1 420 ? 14.844 11.453 13.156 1 88.31 420 ALA A O 1
ATOM 3292 N N . ARG A 1 421 ? 13.578 10.008 12.078 1 88.19 421 ARG A N 1
ATOM 3293 C CA . ARG A 1 421 ? 13.234 10.961 11.031 1 88.19 421 ARG A CA 1
ATOM 3294 C C . ARG A 1 421 ? 12.422 12.117 11.594 1 88.19 421 ARG A C 1
ATOM 3296 O O . ARG A 1 421 ? 12.617 13.273 11.211 1 88.19 421 ARG A O 1
ATOM 3303 N N . HIS A 1 422 ? 11.586 11.766 12.492 1 89.62 422 HIS A N 1
ATOM 3304 C CA . HIS A 1 422 ? 10.75 12.781 13.117 1 89.62 422 HIS A CA 1
ATOM 3305 C C . HIS A 1 422 ? 11.594 13.758 13.93 1 89.62 422 HIS A C 1
ATOM 3307 O O . HIS A 1 422 ? 11.367 14.969 13.883 1 89.62 422 HIS A O 1
ATOM 3313 N N . ARG A 1 423 ? 12.539 13.289 14.633 1 91.38 423 ARG A N 1
ATOM 3314 C CA . ARG A 1 423 ? 13.438 14.133 15.414 1 91.38 423 ARG A CA 1
ATOM 3315 C C . ARG A 1 423 ? 14.266 15.039 14.516 1 91.38 423 ARG A C 1
ATOM 3317 O O . ARG A 1 423 ? 14.492 16.203 14.836 1 91.38 423 ARG A O 1
ATOM 3324 N N . THR A 1 424 ? 14.711 14.445 13.43 1 91.62 424 THR A N 1
ATOM 3325 C CA . THR A 1 424 ? 15.461 15.227 12.461 1 91.62 424 THR A CA 1
ATOM 3326 C C . THR A 1 424 ? 14.602 16.344 11.867 1 91.62 424 THR A C 1
ATOM 3328 O O . THR A 1 424 ? 15.055 17.469 11.703 1 91.62 424 THR A O 1
ATOM 3331 N N . ARG A 1 425 ? 13.375 16.031 11.625 1 91.38 425 ARG A N 1
ATOM 3332 C CA . ARG A 1 425 ? 12.43 17.016 11.094 1 91.38 425 ARG A CA 1
ATOM 3333 C C . ARG A 1 425 ? 12.258 18.188 12.07 1 91.38 425 ARG A C 1
ATOM 3335 O O . ARG A 1 425 ? 12.258 19.344 11.656 1 91.38 425 ARG A O 1
ATOM 3342 N N . ILE A 1 426 ? 12.109 17.875 13.32 1 92 426 ILE A N 1
ATOM 3343 C CA . ILE A 1 426 ? 11.914 18.891 14.344 1 92 426 ILE A CA 1
ATOM 3344 C C . ILE A 1 426 ? 13.141 19.812 14.406 1 92 426 ILE A C 1
ATOM 3346 O O . ILE A 1 426 ? 13.008 21.031 14.484 1 92 426 ILE A O 1
ATOM 3350 N N . ALA A 1 427 ? 14.281 19.156 14.328 1 93.31 427 ALA A N 1
ATOM 3351 C CA . ALA A 1 427 ? 15.523 19.922 14.352 1 93.31 427 ALA A CA 1
ATOM 3352 C C . ALA A 1 427 ? 15.648 20.812 13.117 1 93.31 427 ALA A C 1
ATOM 3354 O O . ALA A 1 427 ? 16.109 21.953 13.211 1 93.31 427 ALA A O 1
ATOM 3355 N N . ALA A 1 428 ? 15.281 20.281 12.008 1 93.69 428 ALA A N 1
ATOM 3356 C CA . ALA A 1 428 ? 15.336 21.047 10.766 1 93.69 428 ALA A CA 1
ATOM 3357 C C . ALA A 1 428 ? 14.391 22.234 10.812 1 93.69 428 ALA A C 1
ATOM 3359 O O . ALA A 1 428 ? 14.734 23.344 10.375 1 93.69 428 ALA A O 1
ATOM 3360 N N . LYS A 1 429 ? 13.219 22.062 11.344 1 93.44 429 LYS A N 1
ATOM 3361 C CA . LYS A 1 429 ? 12.242 23.141 11.477 1 93.44 429 LYS A CA 1
ATOM 3362 C C . LYS A 1 429 ? 12.758 24.234 12.398 1 93.44 429 LYS A C 1
ATOM 3364 O O . LYS A 1 429 ? 12.625 25.422 12.094 1 93.44 429 LYS A O 1
ATOM 3369 N N . LYS A 1 430 ? 13.258 23.781 13.508 1 93.62 430 LYS A N 1
ATOM 3370 C CA . LYS A 1 430 ? 13.812 24.75 14.461 1 93.62 430 LYS A CA 1
ATOM 3371 C C . LYS A 1 430 ? 14.938 25.562 13.828 1 93.62 430 LYS A C 1
ATOM 3373 O O . LYS A 1 430 ? 14.984 26.781 13.977 1 93.62 430 LYS A O 1
ATOM 3378 N N . MET A 1 431 ? 15.797 24.844 13.125 1 94.06 431 MET A N 1
ATOM 3379 C CA . MET A 1 431 ? 16.891 25.516 12.438 1 94.06 431 MET A CA 1
ATOM 3380 C C . MET A 1 431 ? 16.359 26.547 11.438 1 94.06 431 MET A C 1
ATOM 3382 O O . MET A 1 431 ? 16.859 27.656 11.359 1 94.06 431 MET A O 1
ATOM 3386 N N . ARG A 1 432 ? 15.414 26.125 10.766 1 94.31 432 ARG A N 1
ATOM 3387 C CA . ARG A 1 432 ? 14.844 27.031 9.766 1 94.31 432 ARG A CA 1
ATOM 3388 C C . ARG A 1 432 ? 14.25 28.266 10.422 1 94.31 432 ARG A C 1
ATOM 3390 O O . ARG A 1 432 ? 14.5 29.391 9.977 1 94.31 432 ARG A O 1
ATOM 3397 N N . TYR A 1 433 ? 13.469 28.109 11.477 1 93.56 433 TYR A N 1
ATOM 3398 C CA . TYR A 1 433 ? 12.867 29.234 12.18 1 93.56 433 TYR A CA 1
ATOM 3399 C C . TYR A 1 433 ? 13.938 30.188 12.719 1 93.56 433 TYR A C 1
ATOM 3401 O O . TYR A 1 433 ? 13.82 31.406 12.586 1 93.56 433 TYR A O 1
ATOM 3409 N N . ASP A 1 434 ? 14.945 29.625 13.273 1 93.88 434 ASP A N 1
ATOM 3410 C CA . ASP A 1 434 ? 16 30.438 13.867 1 93.88 434 ASP A CA 1
ATOM 3411 C C . ASP A 1 434 ? 16.734 31.234 12.805 1 93.88 434 ASP A C 1
ATOM 3413 O O . ASP A 1 434 ? 17.047 32.406 13 1 93.88 434 ASP A O 1
ATOM 3417 N N . VAL A 1 435 ? 17 30.609 11.688 1 93.5 435 VAL A N 1
ATOM 3418 C CA . VAL A 1 435 ? 17.656 31.328 10.594 1 93.5 435 VAL A CA 1
ATOM 3419 C C . VAL A 1 435 ? 16.734 32.438 10.07 1 93.5 435 VAL A C 1
ATOM 3421 O O . VAL A 1 435 ? 17.188 33.531 9.758 1 93.5 435 VAL A O 1
ATOM 3424 N N . GLU A 1 436 ? 15.508 32.156 10.031 1 94.19 436 GLU A N 1
ATOM 3425 C CA . GLU A 1 436 ? 14.539 33.156 9.57 1 94.19 436 GLU A CA 1
ATOM 3426 C C . GLU A 1 436 ? 14.438 34.312 10.547 1 94.19 436 GLU A C 1
ATOM 3428 O O . GLU A 1 436 ? 14.328 35.469 10.133 1 94.19 436 GLU A O 1
ATOM 3433 N N . PHE A 1 437 ? 14.477 34 11.828 1 94.81 437 PHE A N 1
ATOM 3434 C CA . PHE A 1 437 ? 14.453 35.062 12.836 1 94.81 437 PHE A CA 1
ATOM 3435 C C . PHE A 1 437 ? 15.625 36 12.656 1 94.81 437 PHE A C 1
ATOM 3437 O O . PHE A 1 437 ? 15.469 37.219 12.797 1 94.81 437 PHE A O 1
ATOM 3444 N N . PHE A 1 438 ? 16.797 35.5 12.281 1 94.56 438 PHE A N 1
ATOM 3445 C CA . PHE A 1 438 ? 18.016 36.281 12.266 1 94.56 438 PHE A CA 1
ATOM 3446 C C . PHE A 1 438 ? 18.375 36.688 10.844 1 94.56 438 PHE A C 1
ATOM 3448 O O . PHE A 1 438 ? 19.484 37.156 10.586 1 94.56 438 PHE A O 1
ATOM 3455 N N . GLN A 1 439 ? 17.484 36.469 9.953 1 92.69 439 GLN A N 1
ATOM 3456 C CA . GLN A 1 439 ? 17.781 36.688 8.547 1 92.69 439 GLN A CA 1
ATOM 3457 C C . GLN A 1 439 ? 18.219 38.125 8.312 1 92.69 439 GLN A C 1
ATOM 3459 O O . GLN A 1 439 ? 19.078 38.375 7.457 1 92.69 439 GLN A O 1
ATOM 3464 N N . ALA A 1 440 ? 17.703 39.062 9.047 1 91.06 440 ALA A N 1
ATOM 3465 C CA . ALA A 1 440 ? 18.016 40.5 8.906 1 91.06 440 ALA A CA 1
ATOM 3466 C C . ALA A 1 440 ? 19.484 40.75 9.219 1 91.06 440 ALA A C 1
ATOM 3468 O O . ALA A 1 440 ? 20.062 41.719 8.711 1 91.06 440 ALA A O 1
ATOM 3469 N N . LEU A 1 441 ? 20.078 39.969 9.984 1 92.88 441 LEU A N 1
ATOM 3470 C CA . LEU A 1 441 ? 21.484 40.156 10.375 1 92.88 441 LEU A CA 1
ATOM 3471 C C . LEU A 1 441 ? 22.422 39.781 9.227 1 92.88 441 LEU A C 1
ATOM 3473 O O . LEU A 1 441 ? 23.547 40.281 9.156 1 92.88 441 LEU A O 1
ATOM 3477 N N . TYR A 1 442 ? 21.906 38.906 8.359 1 91.5 442 TYR A N 1
ATOM 3478 C CA . TYR A 1 442 ? 22.797 38.312 7.363 1 91.5 442 TYR A CA 1
ATOM 3479 C C . TYR A 1 442 ? 22.391 38.719 5.957 1 91.5 442 TYR A C 1
ATOM 3481 O O . TYR A 1 442 ? 23.188 38.656 5.02 1 91.5 442 TYR A O 1
ATOM 3489 N N . GLY A 1 443 ? 21.172 39.156 5.824 1 89.94 443 GLY A N 1
ATOM 3490 C CA . GLY A 1 443 ? 20.672 39.531 4.512 1 89.94 443 GLY A CA 1
ATOM 3491 C C . GLY A 1 443 ? 20 38.375 3.779 1 89.94 443 GLY A C 1
ATOM 3492 O O . GLY A 1 443 ? 20.328 37.219 3.998 1 89.94 443 GLY A O 1
ATOM 3493 N N . GLU A 1 444 ? 19.125 38.719 2.951 1 88.06 444 GLU A N 1
ATOM 3494 C CA . GLU A 1 444 ? 18.344 37.719 2.201 1 88.06 444 GLU A CA 1
ATOM 3495 C C . GLU A 1 444 ? 19.219 36.938 1.234 1 88.06 444 GLU A C 1
ATOM 3497 O O . GLU A 1 444 ? 19.078 35.719 1.104 1 88.06 444 GLU A O 1
ATOM 3502 N N . LYS A 1 445 ? 20.078 37.531 0.59 1 89.06 445 LYS A N 1
ATOM 3503 C CA . LYS A 1 445 ? 20.922 36.906 -0.417 1 89.06 445 LYS A CA 1
ATOM 3504 C C . LYS A 1 445 ? 21.859 35.875 0.215 1 89.06 445 LYS A C 1
ATOM 3506 O O . LYS A 1 445 ? 22.016 34.75 -0.314 1 89.06 445 LYS A O 1
ATOM 3511 N N . ASN A 1 446 ? 22.391 36.188 1.374 1 89.56 446 ASN A N 1
ATOM 3512 C CA . ASN A 1 446 ? 23.359 35.312 2.027 1 89.56 446 ASN A CA 1
ATOM 3513 C C . ASN A 1 446 ? 22.688 34.125 2.703 1 89.56 446 ASN A C 1
ATOM 3515 O O . ASN A 1 446 ? 23.344 33.125 3 1 89.56 446 ASN A O 1
ATOM 3519 N N . SER A 1 447 ? 21.391 34.25 2.906 1 92.06 447 SER A N 1
ATOM 3520 C CA . SER A 1 447 ? 20.688 33.219 3.637 1 92.06 447 SER A CA 1
ATOM 3521 C C . SER A 1 447 ? 19.859 32.344 2.699 1 92.06 447 SER A C 1
ATOM 3523 O O . SER A 1 447 ? 19.422 31.25 3.082 1 92.06 447 SER A O 1
ATOM 3525 N N . ARG A 1 448 ? 19.703 32.75 1.521 1 91.62 448 ARG A N 1
ATOM 3526 C CA . ARG A 1 448 ? 18.734 32.156 0.601 1 91.62 448 ARG A CA 1
ATOM 3527 C C . ARG A 1 448 ? 19.047 30.703 0.321 1 91.62 448 ARG A C 1
ATOM 3529 O O . ARG A 1 448 ? 18.172 29.844 0.419 1 91.62 448 ARG A O 1
ATOM 3536 N N . ALA A 1 449 ? 20.281 30.422 -0.029 1 92.44 449 ALA A N 1
ATOM 3537 C CA . ALA A 1 449 ? 20.672 29.062 -0.395 1 92.44 449 ALA A CA 1
ATOM 3538 C C . ALA A 1 449 ? 20.5 28.109 0.786 1 92.44 449 ALA A C 1
ATOM 3540 O O . ALA A 1 449 ? 20 26.984 0.624 1 92.44 449 ALA A O 1
ATOM 3541 N N . TYR A 1 450 ? 20.953 28.531 1.923 1 93.5 450 TYR A N 1
ATOM 3542 C CA . TYR A 1 450 ? 20.844 27.719 3.135 1 93.5 450 TYR A CA 1
ATOM 3543 C C . TYR A 1 450 ? 19.391 27.453 3.482 1 93.5 450 TYR A C 1
ATOM 3545 O O . TYR A 1 450 ? 19.016 26.312 3.773 1 93.5 450 TYR A O 1
ATOM 3553 N N . LEU A 1 451 ? 18.562 28.438 3.395 1 93.69 451 LEU A N 1
ATOM 3554 C CA . LEU A 1 451 ? 17.156 28.328 3.738 1 93.69 451 LEU A CA 1
ATOM 3555 C C . LEU A 1 451 ? 16.422 27.469 2.721 1 93.69 451 LEU A C 1
ATOM 3557 O O . LEU A 1 451 ? 15.523 26.703 3.086 1 93.69 451 LEU A O 1
ATOM 3561 N N . LYS A 1 452 ? 16.781 27.609 1.512 1 93.62 452 LYS A N 1
ATOM 3562 C CA . LYS A 1 452 ? 16.141 26.812 0.467 1 93.62 452 LYS A CA 1
ATOM 3563 C C . LYS A 1 452 ? 16.438 25.328 0.659 1 93.62 452 LYS A C 1
ATOM 3565 O O . LYS A 1 452 ? 15.531 24.484 0.549 1 93.62 452 LYS A O 1
ATOM 3570 N N . ALA A 1 453 ? 17.672 25.016 0.909 1 93.19 453 ALA A N 1
ATOM 3571 C CA . ALA A 1 453 ? 18.047 23.625 1.146 1 93.19 453 ALA A CA 1
ATOM 3572 C C . ALA A 1 453 ? 17.344 23.062 2.379 1 93.19 453 ALA A C 1
ATOM 3574 O O . ALA A 1 453 ? 16.875 21.922 2.367 1 93.19 453 ALA A O 1
ATOM 3575 N N . LEU A 1 454 ? 17.328 23.875 3.359 1 93.06 454 LEU A N 1
ATOM 3576 C CA . LEU A 1 454 ? 16.672 23.453 4.598 1 93.06 454 LEU A CA 1
ATOM 3577 C C . LEU A 1 454 ? 15.172 23.266 4.387 1 93.06 454 LEU A C 1
ATOM 3579 O O . LEU A 1 454 ? 14.578 22.328 4.922 1 93.06 454 LEU A O 1
ATOM 3583 N N . ALA A 1 455 ? 14.586 24.141 3.668 1 93.31 455 ALA A N 1
ATOM 3584 C CA . ALA A 1 455 ? 13.156 24.062 3.381 1 93.31 455 ALA A CA 1
ATOM 3585 C C . ALA A 1 455 ? 12.828 22.797 2.602 1 93.31 455 ALA A C 1
ATOM 3587 O O . ALA A 1 455 ? 11.82 22.125 2.881 1 93.31 455 ALA A O 1
ATOM 3588 N N . ARG A 1 456 ? 13.617 22.438 1.668 1 92.25 456 ARG A N 1
ATOM 3589 C CA . ARG A 1 456 ? 13.406 21.234 0.871 1 92.25 456 ARG A CA 1
ATOM 3590 C C . ARG A 1 456 ? 13.523 19.984 1.73 1 92.25 456 ARG A C 1
ATOM 3592 O O . ARG A 1 456 ? 12.719 19.062 1.598 1 92.25 456 ARG A O 1
ATOM 3599 N N . LEU A 1 457 ? 14.555 19.969 2.52 1 91.75 457 LEU A N 1
ATOM 3600 C CA . LEU A 1 457 ? 14.742 18.844 3.434 1 91.75 457 LEU A CA 1
ATOM 3601 C C . LEU A 1 457 ? 13.547 18.703 4.379 1 91.75 457 LEU A C 1
ATOM 3603 O O . LEU A 1 457 ? 13 17.609 4.539 1 91.75 457 LEU A O 1
ATOM 3607 N N . GLN A 1 458 ? 13.156 19.828 4.922 1 91.06 458 GLN A N 1
ATOM 3608 C CA . GLN A 1 458 ? 12.039 19.844 5.859 1 91.06 458 GLN A CA 1
ATOM 3609 C C . GLN A 1 458 ? 10.742 19.422 5.18 1 91.06 458 GLN A C 1
ATOM 3611 O O . GLN A 1 458 ? 9.938 18.688 5.766 1 91.06 458 GLN A O 1
ATOM 3616 N N . ASP A 1 459 ? 10.57 19.859 4.008 1 89.88 459 ASP A N 1
ATOM 3617 C CA . ASP A 1 459 ? 9.367 19.516 3.26 1 89.88 459 ASP A CA 1
ATOM 3618 C C . ASP A 1 459 ? 9.281 18.016 3.002 1 89.88 459 ASP A C 1
ATOM 3620 O O . ASP A 1 459 ? 8.219 17.422 3.162 1 89.88 459 ASP A O 1
ATOM 3624 N N . HIS A 1 460 ? 10.383 17.484 2.584 1 88.44 460 HIS A N 1
ATOM 3625 C CA . HIS A 1 460 ? 10.414 16.062 2.305 1 88.44 460 HIS A CA 1
ATOM 3626 C C . HIS A 1 460 ? 10.188 15.242 3.574 1 88.44 460 HIS A C 1
ATOM 3628 O O . HIS A 1 460 ? 9.406 14.289 3.57 1 88.44 460 HIS A O 1
ATOM 3634 N N . LEU A 1 461 ? 10.867 15.602 4.656 1 89 461 LEU A N 1
ATOM 3635 C CA . LEU A 1 461 ? 10.672 14.922 5.93 1 89 461 LEU A CA 1
ATOM 3636 C C . LEU A 1 461 ? 9.242 15.109 6.426 1 89 461 LEU A C 1
ATOM 3638 O O . LEU A 1 461 ? 8.672 14.211 7.055 1 89 461 LEU A O 1
ATOM 3642 N N . GLY A 1 462 ? 8.695 16.281 6.102 1 89.62 462 GLY A N 1
ATOM 3643 C CA . GLY A 1 462 ? 7.316 16.578 6.453 1 89.62 462 GLY A CA 1
ATOM 3644 C C . GLY A 1 462 ? 6.316 15.68 5.738 1 89.62 462 GLY A C 1
ATOM 3645 O O . GLY A 1 462 ? 5.348 15.219 6.344 1 89.62 462 GLY A O 1
ATOM 3646 N N . GLN A 1 463 ? 6.57 15.453 4.551 1 85.38 463 GLN A N 1
ATOM 3647 C CA . GLN A 1 463 ? 5.703 14.57 3.777 1 85.38 463 GLN A CA 1
ATOM 3648 C C . GLN A 1 463 ? 5.723 13.156 4.332 1 85.38 463 GLN A C 1
ATOM 3650 O O . GLN A 1 463 ? 4.68 12.508 4.434 1 85.38 463 GLN A O 1
ATOM 3655 N N . GLN A 1 464 ? 6.871 12.695 4.645 1 84.25 464 GLN A N 1
ATOM 3656 C CA . GLN A 1 464 ? 7 11.367 5.227 1 84.25 464 GLN A CA 1
ATOM 3657 C C . GLN A 1 464 ? 6.277 11.281 6.57 1 84.25 464 GLN A C 1
ATOM 3659 O O . GLN A 1 464 ? 5.625 10.273 6.867 1 84.25 464 GLN A O 1
ATOM 3664 N N . ASN A 1 465 ? 6.434 12.297 7.336 1 88.44 465 ASN A N 1
ATOM 3665 C CA . ASN A 1 465 ? 5.758 12.336 8.633 1 88.44 465 ASN A CA 1
ATOM 3666 C C . ASN A 1 465 ? 4.242 12.383 8.469 1 88.44 465 ASN A C 1
ATOM 3668 O O . ASN A 1 465 ? 3.508 11.812 9.281 1 88.44 465 ASN A O 1
ATOM 3672 N N . ASP A 1 466 ? 3.811 13.117 7.465 1 88.5 466 ASP A N 1
ATOM 3673 C CA . ASP A 1 466 ? 2.377 13.211 7.215 1 88.5 466 ASP A CA 1
ATOM 3674 C C . ASP A 1 466 ? 1.774 11.836 6.945 1 88.5 466 ASP A C 1
ATOM 3676 O O . ASP A 1 466 ? 0.628 11.57 7.312 1 88.5 466 ASP A O 1
ATOM 3680 N N . LEU A 1 467 ? 2.531 11 6.355 1 85.81 467 LEU A N 1
ATOM 3681 C CA . LEU A 1 467 ? 2.047 9.656 6.082 1 85.81 467 LEU A CA 1
ATOM 3682 C C . LEU A 1 467 ? 1.921 8.852 7.375 1 85.81 467 LEU A C 1
ATOM 3684 O O . LEU A 1 467 ? 0.958 8.102 7.555 1 85.81 467 LEU A O 1
ATOM 3688 N N . VAL A 1 468 ? 2.887 8.969 8.219 1 87.69 468 VAL A N 1
ATOM 3689 C CA . VAL A 1 468 ? 2.863 8.289 9.508 1 87.69 468 VAL A CA 1
ATOM 3690 C C . VAL A 1 468 ? 1.674 8.781 10.328 1 87.69 468 VAL A C 1
ATOM 3692 O O . VAL A 1 468 ? 0.939 7.973 10.906 1 87.69 468 VAL A O 1
ATOM 3695 N N . VAL A 1 469 ? 1.492 10.07 10.305 1 93.44 469 VAL A N 1
ATOM 3696 C CA . VAL A 1 469 ? 0.387 10.664 11.047 1 93.44 469 VAL A CA 1
ATOM 3697 C C . VAL A 1 469 ? -0.942 10.234 10.43 1 93.44 469 VAL A C 1
ATOM 3699 O O . VAL A 1 469 ? -1.901 9.945 11.148 1 93.44 469 VAL A O 1
ATOM 3702 N N . ALA A 1 470 ? -0.984 10.211 9.133 1 94.5 470 ALA A N 1
ATOM 3703 C CA . ALA A 1 470 ? -2.193 9.781 8.438 1 94.5 470 ALA A CA 1
ATOM 3704 C C . ALA A 1 470 ? -2.607 8.375 8.875 1 94.5 470 ALA A C 1
ATOM 3706 O O . ALA A 1 470 ? -3.785 8.125 9.141 1 94.5 470 ALA A O 1
ATOM 3707 N N . ASP A 1 471 ? -1.681 7.496 8.93 1 93.25 471 ASP A N 1
ATOM 3708 C CA . ASP A 1 471 ? -1.979 6.129 9.352 1 93.25 471 ASP A CA 1
ATOM 3709 C C . ASP A 1 471 ? -2.564 6.105 10.758 1 93.25 471 ASP A C 1
ATOM 3711 O O . ASP A 1 471 ? -3.531 5.387 11.023 1 93.25 471 ASP A O 1
ATOM 3715 N N . ALA A 1 472 ? -1.94 6.863 11.664 1 94.19 472 ALA A N 1
ATOM 3716 C CA . ALA A 1 472 ? -2.416 6.91 13.047 1 94.19 472 ALA A CA 1
ATOM 3717 C C . ALA A 1 472 ? -3.838 7.457 13.117 1 94.19 472 ALA A C 1
ATOM 3719 O O . ALA A 1 472 ? -4.668 6.945 13.875 1 94.19 472 ALA A O 1
ATOM 3720 N N . LEU A 1 473 ? -4.148 8.453 12.375 1 96.75 473 LEU A N 1
ATOM 3721 C CA . LEU A 1 473 ? -5.477 9.055 12.367 1 96.75 473 LEU A CA 1
ATOM 3722 C C . LEU A 1 473 ? -6.5 8.102 11.766 1 96.75 473 LEU A C 1
ATOM 3724 O O . LEU A 1 473 ? -7.617 7.98 12.273 1 96.75 473 LEU A O 1
ATOM 3728 N N . LEU A 1 474 ? -6.102 7.465 10.711 1 96.31 474 LEU A N 1
ATOM 3729 C CA . LEU A 1 474 ? -6.992 6.5 10.078 1 96.31 474 LEU A CA 1
ATOM 3730 C C . LEU A 1 474 ? -7.266 5.324 11.016 1 96.31 474 LEU A C 1
ATOM 3732 O O . LEU A 1 474 ? -8.375 4.777 11.031 1 96.31 474 LEU A O 1
ATOM 3736 N N . GLN A 1 475 ? -6.227 4.926 11.75 1 94.44 475 GLN A N 1
ATOM 3737 C CA . GLN A 1 475 ? -6.434 3.887 12.75 1 94.44 475 GLN A CA 1
ATOM 3738 C C . GLN A 1 475 ? -7.488 4.309 13.773 1 94.44 475 GLN A C 1
ATOM 3740 O O . GLN A 1 475 ? -8.336 3.506 14.164 1 94.44 475 GLN A O 1
ATOM 3745 N N . GLN A 1 476 ? -7.391 5.539 14.195 1 94.25 476 GLN A N 1
ATOM 3746 C CA . GLN A 1 476 ? -8.391 6.082 15.109 1 94.25 476 GLN A CA 1
ATOM 3747 C C . GLN A 1 476 ? -9.781 6.07 14.477 1 94.25 476 GLN A C 1
ATOM 3749 O O . GLN A 1 476 ? -10.758 5.699 15.117 1 94.25 476 GLN A O 1
ATOM 3754 N N . LEU A 1 477 ? -9.828 6.461 13.242 1 94.31 477 LEU A N 1
ATOM 3755 C CA . LEU A 1 477 ? -11.086 6.48 12.508 1 94.31 477 LEU A CA 1
ATOM 3756 C C . LEU A 1 477 ? -11.664 5.074 12.383 1 94.31 477 LEU A C 1
ATOM 3758 O O . LEU A 1 477 ? -12.875 4.883 12.5 1 94.31 477 LEU A O 1
ATOM 3762 N N . GLN A 1 478 ? -10.758 4.117 12.109 1 92.5 478 GLN A N 1
ATOM 3763 C CA . GLN A 1 478 ? -11.133 2.717 11.938 1 92.5 478 GLN A CA 1
ATOM 3764 C C . GLN A 1 478 ? -11.797 2.172 13.203 1 92.5 478 GLN A C 1
ATOM 3766 O O . GLN A 1 478 ? -12.75 1.391 13.117 1 92.5 478 GLN A O 1
ATOM 3771 N N . GLN A 1 479 ? -11.297 2.553 14.344 1 89.56 479 GLN A N 1
ATOM 3772 C CA . GLN A 1 479 ? -11.82 2.09 15.625 1 89.56 479 GLN A CA 1
ATOM 3773 C C . GLN A 1 479 ? -13.242 2.602 15.852 1 89.56 479 GLN A C 1
ATOM 3775 O O . GLN A 1 479 ? -14.055 1.936 16.5 1 89.56 479 GLN A O 1
ATOM 3780 N N . GLY A 1 480 ? -13.57 3.729 15.242 1 85.75 480 GLY A N 1
ATOM 3781 C CA . GLY A 1 480 ? -14.883 4.32 15.453 1 85.75 480 GLY A CA 1
ATOM 3782 C C . GLY A 1 480 ? -15.875 3.971 14.359 1 85.75 480 GLY A C 1
ATOM 3783 O O . GLY A 1 480 ? -17.062 4.277 14.469 1 85.75 480 GLY A O 1
ATOM 3784 N N . GLN A 1 481 ? -15.367 3.324 13.312 1 86.19 481 GLN A N 1
ATOM 3785 C CA . GLN A 1 481 ? -16.203 3.021 12.156 1 86.19 481 GLN A CA 1
ATOM 3786 C C . GLN A 1 481 ? -16.125 1.542 11.797 1 86.19 481 GLN A C 1
ATOM 3788 O O . GLN A 1 481 ? -15.469 1.173 10.82 1 86.19 481 GLN A O 1
ATOM 3793 N N . THR A 1 482 ? -16.969 0.697 12.344 1 82.19 482 THR A N 1
ATOM 3794 C CA . THR A 1 482 ? -16.891 -0.75 12.172 1 82.19 482 THR A CA 1
ATOM 3795 C C . THR A 1 482 ? -17.234 -1.143 10.742 1 82.19 482 THR A C 1
ATOM 3797 O O . THR A 1 482 ? -16.562 -1.986 10.148 1 82.19 482 THR A O 1
ATOM 3800 N N . ARG A 1 483 ? -18.203 -0.432 10.172 1 85.75 483 ARG A N 1
ATOM 3801 C CA . ARG A 1 483 ? -18.672 -0.785 8.828 1 85.75 483 ARG A CA 1
ATOM 3802 C C . ARG A 1 483 ? -17.625 -0.45 7.777 1 85.75 483 ARG A C 1
ATOM 3804 O O . ARG A 1 483 ? -17.484 -1.162 6.781 1 85.75 483 ARG A O 1
ATOM 3811 N N . GLN A 1 484 ? -16.859 0.593 8.039 1 91.25 484 GLN A N 1
ATOM 3812 C CA . GLN A 1 484 ? -15.898 1.062 7.051 1 91.25 484 GLN A CA 1
ATOM 3813 C C . GLN A 1 484 ? -14.492 0.573 7.383 1 91.25 484 GLN A C 1
ATOM 3815 O O . GLN A 1 484 ? -13.523 0.951 6.719 1 91.25 484 GLN A O 1
ATOM 3820 N N . ALA A 1 485 ? -14.398 -0.276 8.391 1 93.19 485 ALA A N 1
ATOM 3821 C CA . ALA A 1 485 ? -13.094 -0.676 8.906 1 93.19 485 ALA A CA 1
ATOM 3822 C C . ALA A 1 485 ? -12.234 -1.313 7.816 1 93.19 485 ALA A C 1
ATOM 3824 O O . ALA A 1 485 ? -11.062 -0.979 7.668 1 93.19 485 ALA A O 1
ATOM 3825 N N . PRO A 1 486 ? -12.812 -2.211 6.926 1 93.38 486 PRO A N 1
ATOM 3826 C CA . PRO A 1 486 ? -11.969 -2.789 5.875 1 93.38 486 PRO A CA 1
ATOM 3827 C C . PRO A 1 486 ? -11.492 -1.752 4.859 1 93.38 486 PRO A C 1
ATOM 3829 O O . PRO A 1 486 ? -10.344 -1.798 4.41 1 93.38 486 PRO A O 1
ATOM 3832 N N . SER A 1 487 ? -12.391 -0.811 4.547 1 95.62 487 SER A N 1
ATOM 3833 C CA . SER A 1 487 ? -12.016 0.229 3.596 1 95.62 487 SER A CA 1
ATOM 3834 C C . SER A 1 487 ? -10.93 1.132 4.16 1 95.62 487 SER A C 1
ATOM 3836 O O . SER A 1 487 ? -9.992 1.503 3.449 1 95.62 487 SER A O 1
ATOM 3838 N N . ILE A 1 488 ? -11.047 1.5 5.422 1 96.19 488 ILE A N 1
ATOM 3839 C CA . ILE A 1 488 ? -10.047 2.336 6.082 1 96.19 488 ILE A CA 1
ATOM 3840 C C . ILE A 1 488 ? -8.719 1.584 6.168 1 96.19 488 ILE A C 1
ATOM 3842 O O . ILE A 1 488 ? -7.66 2.15 5.895 1 96.19 488 ILE A O 1
ATOM 3846 N N . ALA A 1 489 ? -8.805 0.291 6.555 1 95.5 489 ALA A N 1
ATOM 3847 C CA . ALA A 1 489 ? -7.602 -0.536 6.641 1 95.5 489 ALA A CA 1
ATOM 3848 C C . ALA A 1 489 ? -6.898 -0.625 5.289 1 95.5 489 ALA A C 1
ATOM 3850 O O . ALA A 1 489 ? -5.668 -0.615 5.219 1 95.5 489 ALA A O 1
ATOM 3851 N N . TRP A 1 490 ? -7.688 -0.765 4.18 1 95.62 490 TRP A N 1
ATOM 3852 C CA . TRP A 1 490 ? -7.121 -0.795 2.836 1 95.62 490 TRP A CA 1
ATOM 3853 C C . TRP A 1 490 ? -6.309 0.465 2.561 1 95.62 490 TRP A C 1
ATOM 3855 O O . TRP A 1 490 ? -5.188 0.39 2.053 1 95.62 490 TRP A O 1
ATOM 3865 N N . VAL A 1 491 ? -6.848 1.604 2.9 1 95.31 491 VAL A N 1
ATOM 3866 C CA . VAL A 1 491 ? -6.164 2.873 2.68 1 95.31 491 VAL A CA 1
ATOM 3867 C C . VAL A 1 491 ? -4.875 2.914 3.496 1 95.31 491 VAL A C 1
ATOM 3869 O O . VAL A 1 491 ? -3.838 3.375 3.012 1 95.31 491 VAL A O 1
ATOM 3872 N N . ARG A 1 492 ? -4.961 2.506 4.754 1 94.56 492 ARG A N 1
ATOM 3873 C CA . ARG A 1 492 ? -3.779 2.447 5.605 1 94.56 492 ARG A CA 1
ATOM 3874 C C . ARG A 1 492 ? -2.688 1.591 4.969 1 94.56 492 ARG A C 1
ATOM 3876 O O . ARG A 1 492 ? -1.516 1.971 4.965 1 94.56 492 ARG A O 1
ATOM 3883 N N . GLY A 1 493 ? -3.08 0.43 4.477 1 93.06 493 GLY A N 1
ATOM 3884 C CA . GLY A 1 493 ? -2.131 -0.417 3.771 1 93.06 493 GLY A CA 1
ATOM 3885 C C . GLY A 1 493 ? -1.519 0.254 2.557 1 93.06 493 GLY A C 1
ATOM 3886 O O . GLY A 1 493 ? -0.313 0.148 2.324 1 93.06 493 GLY A O 1
ATOM 3887 N N . PHE A 1 494 ? -2.373 0.897 1.798 1 92.31 494 PHE A N 1
ATOM 3888 C CA . PHE A 1 494 ? -1.918 1.611 0.611 1 92.31 494 PHE A CA 1
ATOM 3889 C C . PHE A 1 494 ? -0.855 2.643 0.973 1 92.31 494 PHE A C 1
ATOM 3891 O O . PHE A 1 494 ? 0.169 2.75 0.296 1 92.31 494 PHE A O 1
ATOM 3898 N N . LEU A 1 495 ? -1.112 3.365 2.027 1 90.5 495 LEU A N 1
ATOM 3899 C CA . LEU A 1 495 ? -0.161 4.359 2.51 1 90.5 495 LEU A CA 1
ATOM 3900 C C . LEU A 1 495 ? 1.17 3.709 2.871 1 90.5 495 LEU A C 1
ATOM 3902 O O . LEU A 1 495 ? 2.234 4.23 2.531 1 90.5 495 LEU A O 1
ATOM 3906 N N . ALA A 1 496 ? 1.132 2.604 3.539 1 88.19 496 ALA A N 1
ATOM 3907 C CA . ALA A 1 496 ? 2.33 1.882 3.961 1 88.19 496 ALA A CA 1
ATOM 3908 C C . ALA A 1 496 ? 3.141 1.413 2.756 1 88.19 496 ALA A C 1
ATOM 3910 O O . ALA A 1 496 ? 4.371 1.373 2.807 1 88.19 496 ALA A O 1
ATOM 3911 N N . GLY A 1 497 ? 2.441 1.062 1.732 1 84 497 GLY A N 1
ATOM 3912 C CA . GLY A 1 497 ? 3.102 0.596 0.523 1 84 497 GLY A CA 1
ATOM 3913 C C . GLY A 1 497 ? 3.781 1.709 -0.251 1 84 497 GLY A C 1
ATOM 3914 O O . GLY A 1 497 ? 4.703 1.456 -1.033 1 84 497 GLY A O 1
ATOM 3915 N N . GLN A 1 498 ? 3.398 2.951 -0.043 1 77.81 498 GLN A N 1
ATOM 3916 C CA . GLN A 1 498 ? 3.943 4.109 -0.747 1 77.81 498 GLN A CA 1
ATOM 3917 C C . GLN A 1 498 ? 5.281 4.531 -0.151 1 77.81 498 GLN A C 1
ATOM 3919 O O . GLN A 1 498 ? 6.051 5.258 -0.789 1 77.81 498 GLN A O 1
ATOM 3924 N N . THR A 1 499 ? 5.66 4.234 1.044 1 68.44 499 THR A N 1
ATOM 3925 C CA . THR A 1 499 ? 6.781 4.781 1.801 1 68.44 499 THR A CA 1
ATOM 3926 C C . THR A 1 499 ? 8.102 4.227 1.279 1 68.44 499 THR A C 1
ATOM 3928 O O . THR A 1 499 ? 9.164 4.805 1.528 1 68.44 499 THR A O 1
ATOM 3931 N N . ARG A 1 500 ? 8.32 3.332 0.375 1 60.66 500 ARG A N 1
ATOM 3932 C CA . ARG A 1 500 ? 9.594 2.691 0.064 1 60.66 500 ARG A CA 1
ATOM 3933 C C . ARG A 1 500 ? 10.539 3.662 -0.64 1 60.66 500 ARG A C 1
ATOM 3935 O O . ARG A 1 500 ? 11.75 3.633 -0.415 1 60.66 500 ARG A O 1
ATOM 3942 N N . ASP A 1 501 ? 10.148 4.379 -1.654 1 58.88 501 ASP A N 1
ATOM 3943 C CA . ASP A 1 501 ? 11.117 5.062 -2.502 1 58.88 501 ASP A CA 1
ATOM 3944 C C . ASP A 1 501 ? 11.672 6.309 -1.813 1 58.88 501 ASP A C 1
ATOM 3946 O O . ASP A 1 501 ? 12.438 7.066 -2.41 1 58.88 501 ASP A O 1
ATOM 3950 N N . GLY A 1 502 ? 11.516 6.52 -0.431 1 63.41 502 GLY A N 1
ATOM 3951 C CA . GLY A 1 502 ? 11.805 7.84 0.103 1 63.41 502 GLY A CA 1
ATOM 3952 C C . GLY A 1 502 ? 13.188 7.945 0.717 1 63.41 502 GLY A C 1
ATOM 3953 O O . GLY A 1 502 ? 13.68 9.047 0.975 1 63.41 502 GLY A O 1
ATOM 3954 N N . HIS A 1 503 ? 13.969 6.773 0.713 1 71.19 503 HIS A N 1
ATOM 3955 C CA . HIS A 1 503 ? 15.234 6.824 1.442 1 71.19 503 HIS A CA 1
ATOM 3956 C C . HIS A 1 503 ? 16.328 7.457 0.598 1 71.19 503 HIS A C 1
ATOM 3958 O O . HIS A 1 503 ? 17.109 8.281 1.095 1 71.19 503 HIS A O 1
ATOM 3964 N N . ALA A 1 504 ? 16.344 7.117 -0.651 1 76.12 504 ALA A N 1
ATOM 3965 C CA . ALA A 1 504 ? 17.375 7.691 -1.517 1 76.12 504 ALA A CA 1
ATOM 3966 C C . ALA A 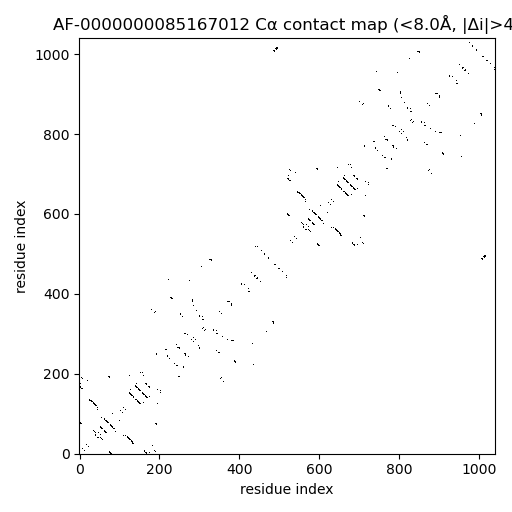1 504 ? 17.188 9.195 -1.678 1 76.12 504 ALA A C 1
ATOM 3968 O O . ALA A 1 504 ? 18.156 9.953 -1.656 1 76.12 504 ALA A O 1
ATOM 3969 N N . HIS A 1 505 ? 15.984 9.594 -1.79 1 82.69 505 HIS A N 1
ATOM 3970 C CA . HIS A 1 505 ? 15.68 11.016 -1.939 1 82.69 505 HIS A CA 1
ATOM 3971 C C . HIS A 1 505 ? 15.992 11.781 -0.662 1 82.69 505 HIS A C 1
ATOM 3973 O O . HIS A 1 505 ? 16.516 12.898 -0.718 1 82.69 505 HIS A O 1
ATOM 3979 N N . THR A 1 506 ? 15.734 11.234 0.461 1 85 506 THR A N 1
ATOM 3980 C CA . THR A 1 506 ? 16.047 11.844 1.749 1 85 506 THR A CA 1
ATOM 3981 C C . THR A 1 506 ? 17.547 12.062 1.897 1 85 506 THR A C 1
ATOM 3983 O O . THR A 1 506 ? 17.984 13.125 2.348 1 85 506 THR A O 1
ATOM 3986 N N . ARG A 1 507 ? 18.297 11.07 1.422 1 84.75 507 ARG A N 1
ATOM 3987 C CA . ARG A 1 507 ? 19.75 11.156 1.514 1 84.75 507 ARG A CA 1
ATOM 3988 C C . ARG A 1 507 ? 20.297 12.266 0.62 1 84.75 507 ARG A C 1
ATOM 3990 O O . ARG A 1 507 ? 21.219 12.977 1.002 1 84.75 507 ARG A O 1
ATOM 3997 N N . ARG A 1 508 ? 19.719 12.398 -0.495 1 88.06 508 ARG A N 1
ATOM 3998 C CA . ARG A 1 508 ? 20.156 13.438 -1.425 1 88.06 508 ARG A CA 1
ATOM 3999 C C . ARG A 1 508 ? 19.891 14.828 -0.853 1 88.06 508 ARG A C 1
ATOM 4001 O O . ARG A 1 508 ? 20.75 15.711 -0.938 1 88.06 508 ARG A O 1
ATOM 4008 N N . LEU A 1 509 ? 18.719 15.047 -0.309 1 89.56 509 LEU A N 1
ATOM 4009 C CA . LEU A 1 509 ? 18.359 16.344 0.271 1 89.56 509 LEU A CA 1
ATOM 4010 C C . LEU A 1 509 ? 19.219 16.641 1.501 1 89.56 509 LEU A C 1
ATOM 4012 O O . LEU A 1 509 ? 19.594 17.781 1.739 1 89.56 509 LEU A O 1
ATOM 4016 N N . TRP A 1 510 ? 19.516 15.57 2.248 1 90.44 510 TRP A N 1
ATOM 4017 C CA . TRP A 1 510 ? 20.375 15.703 3.422 1 90.44 510 TRP A CA 1
ATOM 4018 C C . TRP A 1 510 ? 21.766 16.172 3.029 1 90.44 510 TRP A C 1
ATOM 4020 O O . TRP A 1 510 ? 22.297 17.109 3.615 1 90.44 510 TRP A O 1
ATOM 4030 N N . LYS A 1 511 ? 22.328 15.539 1.998 1 90.5 511 LYS A N 1
ATOM 4031 C CA . LYS A 1 511 ? 23.656 15.898 1.509 1 90.5 511 LYS A CA 1
ATOM 4032 C C . LYS A 1 511 ? 23.672 17.328 0.958 1 90.5 511 LYS A C 1
ATOM 4034 O O . LYS A 1 511 ? 24.656 18.047 1.135 1 90.5 511 LYS A O 1
ATOM 4039 N N . LYS A 1 512 ? 22.641 17.688 0.298 1 91 512 LYS A N 1
ATOM 4040 C CA . LYS A 1 512 ? 22.531 19.047 -0.242 1 91 512 LYS A CA 1
ATOM 4041 C C . LYS A 1 512 ? 22.547 20.078 0.875 1 91 512 LYS A C 1
ATOM 4043 O O . LYS A 1 512 ? 23.203 21.109 0.757 1 91 512 LYS A O 1
ATOM 4048 N N . TRP A 1 513 ? 21.859 19.828 1.913 1 90.81 513 TRP A N 1
ATOM 4049 C CA . TRP A 1 513 ? 21.844 20.75 3.033 1 90.81 513 TRP A CA 1
ATOM 4050 C C . TRP A 1 513 ? 23.219 20.797 3.715 1 90.81 513 TRP A C 1
ATOM 4052 O O . TRP A 1 513 ? 23.703 21.875 4.062 1 90.81 513 TRP A O 1
ATOM 4062 N N . GLN A 1 514 ? 23.828 19.641 3.855 1 90.19 514 GLN A N 1
ATOM 4063 C CA . GLN A 1 514 ? 25.125 19.562 4.516 1 90.19 514 GLN A CA 1
ATOM 4064 C C . GLN A 1 514 ? 26.172 20.359 3.754 1 90.19 514 GLN A C 1
ATOM 4066 O O . GLN A 1 514 ? 27.141 20.859 4.352 1 90.19 514 GLN A O 1
ATOM 4071 N N . SER A 1 515 ? 25.922 20.5 2.514 1 90.94 515 SER A N 1
ATOM 4072 C CA . SER A 1 515 ? 26.906 21.188 1.677 1 90.94 515 SER A CA 1
ATOM 4073 C C . SER A 1 515 ? 26.75 22.703 1.787 1 90.94 515 SER A C 1
ATOM 4075 O O . SER A 1 515 ? 27.609 23.453 1.325 1 90.94 515 SER A O 1
ATOM 4077 N N . GLN A 1 516 ? 25.703 23.125 2.424 1 90.5 516 GLN A N 1
ATOM 4078 C CA . GLN A 1 516 ? 25.484 24.562 2.562 1 90.5 516 GLN A CA 1
ATOM 4079 C C . GLN A 1 516 ? 26.234 25.125 3.764 1 90.5 516 GLN A C 1
ATOM 4081 O O . GLN A 1 516 ? 26.438 24.422 4.758 1 90.5 516 GLN A O 1
ATOM 4086 N N . GLU A 1 517 ? 26.625 26.422 3.633 1 90.12 517 GLU A N 1
ATOM 4087 C CA . GLU A 1 517 ? 27.281 27.109 4.73 1 90.12 517 GLU A CA 1
ATOM 4088 C C . GLU A 1 517 ? 26.297 28 5.5 1 90.12 517 GLU A C 1
ATOM 4090 O O . GLU A 1 517 ? 25.422 28.625 4.902 1 90.12 517 GLU A O 1
ATOM 4095 N N . LEU A 1 518 ? 26.484 27.984 6.781 1 90.94 518 LEU A N 1
ATOM 4096 C CA . LEU A 1 518 ? 25.688 28.875 7.613 1 90.94 518 LEU A CA 1
ATOM 4097 C C . LEU A 1 518 ? 25.859 30.328 7.168 1 90.94 518 LEU A C 1
ATOM 4099 O O . LEU A 1 518 ? 26.969 30.766 6.852 1 90.94 518 LEU A O 1
ATOM 4103 N N . PRO A 1 519 ? 24.812 30.969 7.117 1 87.69 519 PRO A N 1
ATOM 4104 C CA . PRO A 1 519 ? 24.906 32.375 6.715 1 87.69 519 PRO A CA 1
ATOM 4105 C C . PRO A 1 519 ? 25.844 33.188 7.613 1 87.69 519 PRO A C 1
ATOM 4107 O O . PRO A 1 519 ? 25.891 32.969 8.828 1 87.69 519 PRO A O 1
ATOM 4110 N N . ARG A 1 520 ? 26.672 34.094 6.887 1 83.75 520 ARG A N 1
ATOM 4111 C CA . ARG A 1 520 ? 27.594 34.938 7.605 1 83.75 520 ARG A CA 1
ATOM 4112 C C . ARG A 1 520 ? 27.453 36.406 7.16 1 83.75 520 ARG A C 1
ATOM 4114 O O . ARG A 1 520 ? 27.062 36.656 6.02 1 83.75 520 ARG A O 1
ATOM 4121 N N . MET B 1 1 ? 9.578 -55.531 -27.688 1 77.06 1 MET B N 1
ATOM 4122 C CA . MET B 1 1 ? 9.102 -54.406 -26.906 1 77.06 1 MET B CA 1
ATOM 4123 C C . MET B 1 1 ? 7.77 -54.719 -26.234 1 77.06 1 MET B C 1
ATOM 4125 O O . MET B 1 1 ? 6.855 -55.25 -26.891 1 77.06 1 MET B O 1
ATOM 4129 N N . GLU B 1 2 ? 7.754 -54.531 -24.984 1 84.94 2 GLU B N 1
ATOM 4130 C CA . GLU B 1 2 ? 6.547 -54.781 -24.203 1 84.94 2 GLU B CA 1
ATOM 4131 C C . GLU B 1 2 ? 5.684 -53.531 -24.109 1 84.94 2 GLU B C 1
ATOM 4133 O O . GLU B 1 2 ? 6.199 -52.438 -23.922 1 84.94 2 GLU B O 1
ATOM 4138 N N . THR B 1 3 ? 4.332 -53.688 -24.391 1 89.94 3 THR B N 1
ATOM 4139 C CA . THR B 1 3 ? 3.365 -52.625 -24.203 1 89.94 3 THR B CA 1
ATOM 4140 C C . THR B 1 3 ? 2.361 -52.969 -23.109 1 89.94 3 THR B C 1
ATOM 4142 O O . THR B 1 3 ? 1.677 -54 -23.203 1 89.94 3 THR B O 1
ATOM 4145 N N . GLU B 1 4 ? 2.369 -52.188 -22.109 1 94.44 4 GLU B N 1
ATOM 4146 C CA . GLU B 1 4 ? 1.473 -52.5 -21 1 94.44 4 GLU B CA 1
ATOM 4147 C C . GLU B 1 4 ? 0.794 -51.219 -20.469 1 94.44 4 GLU B C 1
ATOM 4149 O O . GLU B 1 4 ? 1.381 -50.156 -20.5 1 94.44 4 GLU B O 1
ATOM 4154 N N . LEU B 1 5 ? -0.446 -51.312 -20.109 1 95.31 5 LEU B N 1
ATOM 4155 C CA . LEU B 1 5 ? -1.209 -50.281 -19.438 1 95.31 5 LEU B CA 1
ATOM 4156 C C . LEU B 1 5 ? -1.368 -50.562 -17.953 1 95.31 5 LEU B C 1
ATOM 4158 O O . LEU B 1 5 ? -1.734 -51.688 -17.578 1 95.31 5 LEU B O 1
ATOM 4162 N N . LYS B 1 6 ? -1.019 -49.594 -17.156 1 94.88 6 LYS B N 1
ATOM 4163 C CA . LYS B 1 6 ? -1.136 -49.781 -15.719 1 94.88 6 LYS B CA 1
ATOM 4164 C C . LYS B 1 6 ? -2.266 -48.906 -15.148 1 94.88 6 LYS B C 1
ATOM 4166 O O . LYS B 1 6 ? -2.359 -47.719 -15.453 1 94.88 6 LYS B O 1
ATOM 4171 N N . LEU B 1 7 ? -3.092 -49.562 -14.336 1 95.81 7 LEU B N 1
ATOM 4172 C CA . LEU B 1 7 ? -4.188 -48.875 -13.641 1 95.81 7 LEU B CA 1
ATOM 4173 C C . LEU B 1 7 ? -4.145 -49.188 -12.148 1 95.81 7 LEU B C 1
ATOM 4175 O O . LEU B 1 7 ? -3.844 -50.312 -11.742 1 95.81 7 LEU B O 1
ATOM 4179 N N . LEU B 1 8 ? -4.316 -48.188 -11.375 1 95.06 8 LEU B N 1
ATOM 4180 C CA . LEU B 1 8 ? -4.402 -48.344 -9.93 1 95.06 8 LEU B CA 1
ATOM 4181 C C . LEU B 1 8 ? -5.844 -48.625 -9.5 1 95.06 8 LEU B C 1
ATOM 4183 O O . LEU B 1 8 ? -6.777 -48.031 -10.047 1 95.06 8 LEU B O 1
ATOM 4187 N N . ILE B 1 9 ? -6.016 -49.5 -8.555 1 96.44 9 ILE B N 1
ATOM 4188 C CA . ILE B 1 9 ? -7.324 -49.875 -8.016 1 96.44 9 ILE B CA 1
ATOM 4189 C C . ILE B 1 9 ? -7.25 -49.906 -6.488 1 96.44 9 ILE B C 1
ATOM 4191 O O . ILE B 1 9 ? -6.258 -50.375 -5.926 1 96.44 9 ILE B O 1
ATOM 4195 N N . ALA B 1 10 ? -8.289 -49.406 -5.863 1 94.94 10 ALA B N 1
ATOM 4196 C CA . ALA B 1 10 ? -8.344 -49.531 -4.406 1 94.94 10 ALA B CA 1
ATOM 4197 C C . ALA B 1 10 ? -8.562 -51 -3.992 1 94.94 10 ALA B C 1
ATOM 4199 O O . ALA B 1 10 ? -9.312 -51.719 -4.641 1 94.94 10 ALA B O 1
ATOM 4200 N N . PRO B 1 11 ? -7.949 -51.312 -2.871 1 95.88 11 PRO B N 1
ATOM 4201 C CA . PRO B 1 11 ? -8.117 -52.688 -2.385 1 95.88 11 PRO B CA 1
ATOM 4202 C C . PRO B 1 11 ? -9.586 -53.062 -2.23 1 95.88 11 PRO B C 1
ATOM 4204 O O . PRO B 1 11 ? -9.945 -54.219 -2.512 1 95.88 11 PRO B O 1
ATOM 4207 N N . ALA B 1 12 ? -10.359 -52.156 -1.904 1 96.06 12 ALA B N 1
ATOM 4208 C CA . ALA B 1 12 ? -11.781 -52.406 -1.654 1 96.06 12 ALA B CA 1
ATOM 4209 C C . ALA B 1 12 ? -12.5 -52.812 -2.939 1 96.06 12 ALA B C 1
ATOM 4211 O O . ALA B 1 12 ? -13.562 -53.438 -2.893 1 96.06 12 ALA B O 1
ATOM 4212 N N . HIS B 1 13 ? -11.906 -52.594 -4.094 1 97 13 HIS B N 1
ATOM 4213 C CA . HIS B 1 13 ? -12.594 -52.844 -5.355 1 97 13 HIS B CA 1
ATOM 4214 C C . HIS B 1 13 ? -12.008 -54.031 -6.078 1 97 13 HIS B C 1
ATOM 4216 O O . HIS B 1 13 ? -12.406 -54.344 -7.203 1 97 13 HIS B O 1
ATOM 4222 N N . THR B 1 14 ? -11.07 -54.75 -5.496 1 97.56 14 THR B N 1
ATOM 4223 C CA . THR B 1 14 ? -10.383 -55.844 -6.168 1 97.56 14 THR B CA 1
ATOM 4224 C C . THR B 1 14 ? -11.344 -57 -6.43 1 97.56 14 THR B C 1
ATOM 4226 O O . THR B 1 14 ? -11.266 -57.656 -7.473 1 97.56 14 THR B O 1
ATOM 4229 N N . GLN B 1 15 ? -12.234 -57.25 -5.48 1 97.12 15 GLN B N 1
ATOM 4230 C CA . GLN B 1 15 ? -13.195 -58.344 -5.676 1 97.12 15 GLN B CA 1
ATOM 4231 C C . GLN B 1 15 ? -14.141 -58.031 -6.832 1 97.12 15 GLN B C 1
ATOM 4233 O O . GLN B 1 15 ? -14.5 -58.906 -7.605 1 97.12 15 GLN B O 1
ATOM 4238 N N . ALA B 1 16 ? -14.555 -56.812 -6.828 1 97.5 16 ALA B N 1
ATOM 4239 C CA . ALA B 1 16 ? -15.406 -56.375 -7.938 1 97.5 16 ALA B CA 1
ATOM 4240 C C . ALA B 1 16 ? -14.695 -56.562 -9.273 1 97.5 16 ALA B C 1
ATOM 4242 O O . ALA B 1 16 ? -15.32 -56.906 -10.281 1 97.5 16 ALA B O 1
ATOM 4243 N N . PHE B 1 17 ? -13.453 -56.344 -9.312 1 97.69 17 PHE B N 1
ATOM 4244 C CA . PHE B 1 17 ? -12.656 -56.531 -10.523 1 97.69 17 PHE B CA 1
ATOM 4245 C C . PHE B 1 17 ? -12.578 -58 -10.906 1 97.69 17 PHE B C 1
ATOM 4247 O O . PHE B 1 17 ? -12.797 -58.344 -12.07 1 97.69 17 PHE B O 1
ATOM 4254 N N . ILE B 1 18 ? -12.328 -58.875 -9.984 1 97.62 18 ILE B N 1
ATOM 4255 C CA . ILE B 1 18 ? -12.156 -60.281 -10.203 1 97.62 18 ILE B CA 1
ATOM 4256 C C . ILE B 1 18 ? -13.453 -60.875 -10.773 1 97.62 18 ILE B C 1
ATOM 4258 O O . ILE B 1 18 ? -13.414 -61.75 -11.656 1 97.62 18 ILE B O 1
ATOM 4262 N N . ARG B 1 19 ? -14.5 -60.344 -10.344 1 96.75 19 ARG B N 1
ATOM 4263 C CA . ARG B 1 19 ? -15.805 -60.875 -10.734 1 96.75 19 ARG B CA 1
ATOM 4264 C C . ARG B 1 19 ? -16.406 -60.062 -11.875 1 96.75 19 ARG B C 1
ATOM 4266 O O . ARG B 1 19 ? -17.578 -60.219 -12.219 1 96.75 19 ARG B O 1
ATOM 4273 N N . HIS B 1 20 ? -15.664 -59.156 -12.352 1 97.44 20 HIS B N 1
ATOM 4274 C CA . HIS B 1 20 ? -16.203 -58.219 -13.344 1 97.44 20 HIS B CA 1
ATOM 4275 C C . HIS B 1 20 ? -16.656 -58.969 -14.594 1 97.44 20 HIS B C 1
ATOM 4277 O O . HIS B 1 20 ? -15.969 -59.875 -15.07 1 97.44 20 HIS B O 1
ATOM 4283 N N . PRO B 1 21 ? -17.766 -58.625 -15.211 1 97 21 PRO B N 1
ATOM 4284 C CA . PRO B 1 21 ? -18.312 -59.312 -16.375 1 97 21 PRO B CA 1
ATOM 4285 C C . PRO B 1 21 ? -17.344 -59.312 -17.562 1 97 21 PRO B C 1
ATOM 4287 O O . PRO B 1 21 ? -17.328 -60.281 -18.344 1 97 21 PRO B O 1
ATOM 4290 N N . LEU B 1 22 ? -16.609 -58.312 -17.672 1 97.12 22 LEU B N 1
ATOM 4291 C CA . LEU B 1 22 ? -15.672 -58.219 -18.797 1 97.12 22 LEU B CA 1
ATOM 4292 C C . LEU B 1 22 ? -14.578 -59.281 -18.656 1 97.12 22 LEU B C 1
ATOM 4294 O O . LEU B 1 22 ? -14.125 -59.844 -19.672 1 97.12 22 LEU B O 1
ATOM 4298 N N . ILE B 1 23 ? -14.094 -59.531 -17.469 1 97.12 23 ILE B N 1
ATOM 4299 C CA . ILE B 1 23 ? -13.094 -60.562 -17.234 1 97.12 23 ILE B CA 1
ATOM 4300 C C . ILE B 1 23 ? -13.688 -61.938 -17.531 1 97.12 23 ILE B C 1
ATOM 4302 O O . ILE B 1 23 ? -13.062 -62.75 -18.219 1 97.12 23 ILE B O 1
ATOM 4306 N N . LYS B 1 24 ? -14.891 -62.125 -17.109 1 95.31 24 LYS B N 1
ATOM 4307 C CA . LYS B 1 24 ? -15.578 -63.406 -17.375 1 95.31 24 LYS B CA 1
ATOM 4308 C C . LYS B 1 24 ? -15.766 -63.625 -18.859 1 95.31 24 LYS B C 1
ATOM 4310 O O . LYS B 1 24 ? -15.586 -64.75 -19.359 1 95.31 24 LYS B O 1
ATOM 4315 N N . ARG B 1 25 ? -16.094 -62.625 -19.484 1 96.88 25 ARG B N 1
ATOM 4316 C CA . ARG B 1 25 ? -16.406 -62.719 -20.906 1 96.88 25 ARG B CA 1
ATOM 4317 C C . ARG B 1 25 ? -15.156 -63.031 -21.734 1 96.88 25 ARG B C 1
ATOM 4319 O O . ARG B 1 25 ? -15.211 -63.812 -22.672 1 96.88 25 ARG B O 1
ATOM 4326 N N . TYR B 1 26 ? -14.047 -62.438 -21.391 1 97.62 26 TYR B N 1
ATOM 4327 C CA . TYR B 1 26 ? -12.914 -62.438 -22.297 1 97.62 26 TYR B CA 1
ATOM 4328 C C . TYR B 1 26 ? -11.844 -63.438 -21.828 1 97.62 26 TYR B C 1
ATOM 4330 O O . TYR B 1 26 ? -10.953 -63.812 -22.594 1 97.62 26 TYR B O 1
ATOM 4338 N N . ALA B 1 27 ? -11.922 -63.875 -20.594 1 97.56 27 ALA B N 1
ATOM 4339 C CA . ALA B 1 27 ? -10.914 -64.75 -20.062 1 97.56 27 ALA B CA 1
ATOM 4340 C C . ALA B 1 27 ? -10.992 -66.125 -20.734 1 97.56 27 ALA B C 1
ATOM 4342 O O . ALA B 1 27 ? -12.078 -66.688 -20.891 1 97.56 27 ALA B O 1
ATOM 4343 N N . LEU B 1 28 ? -9.898 -66.625 -21.109 1 96.62 28 LEU B N 1
ATOM 4344 C CA . LEU B 1 28 ? -9.836 -67.938 -21.781 1 96.62 28 LEU B CA 1
ATOM 4345 C C . LEU B 1 28 ? -9.891 -69.062 -20.766 1 96.62 28 LEU B C 1
ATOM 4347 O O . LEU B 1 28 ? -10.281 -70.188 -21.094 1 96.62 28 LEU B O 1
ATOM 4351 N N . ALA B 1 29 ? -9.422 -68.812 -19.578 1 95.62 29 ALA B N 1
ATOM 4352 C CA . ALA B 1 29 ? -9.406 -69.812 -18.5 1 95.62 29 ALA B CA 1
ATOM 4353 C C . ALA B 1 29 ? -9.414 -69.125 -17.141 1 95.62 29 ALA B C 1
ATOM 4355 O O . ALA B 1 29 ? -9.422 -67.875 -17.062 1 95.62 29 ALA B O 1
ATOM 4356 N N . ALA B 1 30 ? -9.586 -69.875 -16.094 1 95.31 30 ALA B N 1
ATOM 4357 C CA . ALA B 1 30 ? -9.469 -69.375 -14.734 1 95.31 30 ALA B CA 1
ATOM 4358 C C . ALA B 1 30 ? -8.094 -68.75 -14.508 1 95.31 30 ALA B C 1
ATOM 4360 O O . ALA B 1 30 ? -7.113 -69.125 -15.148 1 95.31 30 ALA B O 1
ATOM 4361 N N . PRO B 1 31 ? -8.07 -67.812 -13.633 1 96.88 31 PRO B N 1
ATOM 4362 C CA . PRO B 1 31 ? -6.777 -67.125 -13.422 1 96.88 31 PRO B CA 1
ATOM 4363 C C . PRO B 1 31 ? -5.766 -68.062 -12.727 1 96.88 31 PRO B C 1
ATOM 4365 O O . PRO B 1 31 ? -6.145 -68.875 -11.938 1 96.88 31 PRO B O 1
ATOM 4368 N N . ARG B 1 32 ? -4.555 -67.75 -13.039 1 96.81 32 ARG B N 1
ATOM 4369 C CA . ARG B 1 32 ? -3.439 -68.375 -12.297 1 96.81 32 ARG B CA 1
ATOM 4370 C C . ARG B 1 32 ? -2.961 -67.438 -11.203 1 96.81 32 ARG B C 1
ATOM 4372 O O . ARG B 1 32 ? -2.904 -66.188 -11.406 1 96.81 32 ARG B O 1
ATOM 4379 N N . ILE B 1 33 ? -2.697 -68.062 -10.055 1 96.38 33 ILE B N 1
ATOM 4380 C CA . ILE B 1 33 ? -2.227 -67.25 -8.922 1 96.38 33 ILE B CA 1
ATOM 4381 C C . ILE B 1 33 ? -0.763 -67.562 -8.641 1 96.38 33 ILE B C 1
ATOM 4383 O O . ILE B 1 33 ? -0.382 -68.75 -8.578 1 96.38 33 ILE B O 1
ATOM 4387 N N . LYS B 1 34 ? 0.015 -66.5 -8.5 1 95.62 34 LYS B N 1
ATOM 4388 C CA . LYS B 1 34 ? 1.442 -66.688 -8.234 1 95.62 34 LYS B CA 1
ATOM 4389 C C . LYS B 1 34 ? 1.889 -65.75 -7.109 1 95.62 34 LYS B C 1
ATOM 4391 O O . LYS B 1 34 ? 1.462 -64.562 -7.039 1 95.62 34 LYS B O 1
ATOM 4396 N N . ASP B 1 35 ? 2.674 -66.312 -6.219 1 96.12 35 ASP B N 1
ATOM 4397 C CA . ASP B 1 35 ? 3.381 -65.5 -5.246 1 96.12 35 ASP B CA 1
ATOM 4398 C C . ASP B 1 35 ? 4.797 -65.188 -5.723 1 96.12 35 ASP B C 1
ATOM 4400 O O . ASP B 1 35 ? 5.598 -66.062 -5.957 1 96.12 35 ASP B O 1
ATOM 4404 N N . GLN B 1 36 ? 5.023 -63.875 -5.805 1 96.44 36 GLN B N 1
ATOM 4405 C CA . GLN B 1 36 ? 6.285 -63.469 -6.406 1 96.44 36 GLN B CA 1
ATOM 4406 C C . GLN B 1 36 ? 7.066 -62.562 -5.473 1 96.44 36 GLN B C 1
ATOM 4408 O O . GLN B 1 36 ? 6.496 -61.625 -4.898 1 96.44 36 GLN B O 1
ATOM 4413 N N . ILE B 1 37 ? 8.305 -62.844 -5.266 1 96.69 37 ILE B N 1
ATOM 4414 C CA . ILE B 1 37 ? 9.219 -61.969 -4.555 1 96.69 37 ILE B CA 1
ATOM 4415 C C . ILE B 1 37 ? 10.289 -61.438 -5.52 1 96.69 37 ILE B C 1
ATOM 4417 O O . ILE B 1 37 ? 11.062 -62.219 -6.074 1 96.69 37 ILE B O 1
ATOM 4421 N N . GLY B 1 38 ? 10.258 -60.156 -5.766 1 96.88 38 GLY B N 1
ATOM 4422 C CA . GLY B 1 38 ? 11.242 -59.562 -6.648 1 96.88 38 GLY B CA 1
ATOM 4423 C C . GLY B 1 38 ? 12.25 -58.688 -5.914 1 96.88 38 GLY B C 1
ATOM 4424 O O . GLY B 1 38 ? 11.883 -57.844 -5.113 1 96.88 38 GLY B O 1
ATOM 4425 N N . THR B 1 39 ? 13.531 -58.938 -6.117 1 97.62 39 THR B N 1
ATOM 4426 C CA . THR B 1 39 ? 14.602 -58.125 -5.582 1 97.62 39 THR B CA 1
ATOM 4427 C C . THR B 1 39 ? 15.242 -57.281 -6.684 1 97.62 39 THR B C 1
ATOM 4429 O O . THR B 1 39 ? 15.695 -57.812 -7.695 1 97.62 39 THR B O 1
ATOM 4432 N N . TYR B 1 40 ? 15.219 -56 -6.457 1 97.94 40 TYR B N 1
ATOM 4433 C CA . TYR B 1 40 ? 15.797 -55.094 -7.43 1 97.94 40 TYR B CA 1
ATOM 4434 C C . TYR B 1 40 ? 17.234 -54.75 -7.066 1 97.94 40 TYR B C 1
ATOM 4436 O O . TYR B 1 40 ? 17.562 -54.531 -5.891 1 97.94 40 TYR B O 1
ATOM 4444 N N . PHE B 1 41 ? 18.047 -54.719 -8.07 1 97.19 41 PHE B N 1
ATOM 4445 C CA . PHE B 1 41 ? 19.484 -54.5 -7.883 1 97.19 41 PHE B CA 1
ATOM 4446 C C . PHE B 1 41 ? 19.922 -53.219 -8.602 1 97.19 41 PHE B C 1
ATOM 4448 O O . PHE B 1 41 ? 19.438 -52.906 -9.695 1 97.19 41 PHE B O 1
ATOM 4455 N N . ASP B 1 42 ? 20.812 -52.5 -8.031 1 97.19 42 ASP B N 1
ATOM 4456 C CA . ASP B 1 42 ? 21.484 -51.344 -8.602 1 97.19 42 ASP B CA 1
ATOM 4457 C C . ASP B 1 42 ? 22.812 -51.094 -7.906 1 97.19 42 ASP B C 1
ATOM 4459 O O . ASP B 1 42 ? 23.141 -51.75 -6.922 1 97.19 42 ASP B O 1
ATOM 4463 N N . THR B 1 43 ? 23.609 -50.281 -8.508 1 95.62 43 THR B N 1
ATOM 4464 C CA . THR B 1 43 ? 24.812 -49.844 -7.805 1 95.62 43 THR B CA 1
ATOM 4465 C C . THR B 1 43 ? 24.453 -48.812 -6.727 1 95.62 43 THR B C 1
ATOM 4467 O O . THR B 1 43 ? 23.375 -48.219 -6.77 1 95.62 43 THR B O 1
ATOM 4470 N N . PRO B 1 44 ? 25.328 -48.656 -5.75 1 91.12 44 PRO B N 1
ATOM 4471 C CA . PRO B 1 44 ? 25.031 -47.688 -4.688 1 91.12 44 PRO B CA 1
ATOM 4472 C C . PRO B 1 44 ? 24.781 -46.281 -5.215 1 91.12 44 PRO B C 1
ATOM 4474 O O . PRO B 1 44 ? 24.031 -45.5 -4.609 1 91.12 44 PRO B O 1
ATOM 4477 N N . ASP B 1 45 ? 25.391 -45.938 -6.262 1 91.12 45 ASP B N 1
ATOM 4478 C CA . ASP B 1 45 ? 25.219 -44.625 -6.844 1 91.12 45 ASP B CA 1
ATOM 4479 C C . ASP B 1 45 ? 24.094 -44.594 -7.879 1 91.12 45 ASP B C 1
ATOM 4481 O O . ASP B 1 45 ? 23.922 -43.625 -8.609 1 91.12 45 ASP B O 1
ATOM 4485 N N . LEU B 1 46 ? 23.422 -45.688 -7.984 1 93.31 46 LEU B N 1
ATOM 4486 C CA . LEU B 1 46 ? 22.219 -45.844 -8.805 1 93.31 46 LEU B CA 1
ATOM 4487 C C . LEU B 1 46 ? 22.547 -45.656 -10.281 1 93.31 46 LEU B C 1
ATOM 4489 O O . LEU B 1 46 ? 21.906 -44.844 -10.969 1 93.31 46 LEU B O 1
ATOM 4493 N N . LEU B 1 47 ? 23.5 -46.312 -10.688 1 93.31 47 LEU B N 1
ATOM 4494 C CA . LEU B 1 47 ? 23.953 -46.25 -12.078 1 93.31 47 LEU B CA 1
ATOM 4495 C C . LEU B 1 47 ? 22.859 -46.719 -13.023 1 93.31 47 LEU B C 1
ATOM 4497 O O . LEU B 1 47 ? 22.641 -46.125 -14.086 1 93.31 47 LEU B O 1
ATOM 4501 N N . LEU B 1 48 ? 22.188 -47.875 -12.711 1 93.56 48 LEU B N 1
ATOM 4502 C CA . LEU B 1 48 ? 21.141 -48.406 -13.578 1 93.56 48 LEU B CA 1
ATOM 4503 C C . LEU B 1 48 ? 19.984 -47.406 -13.695 1 93.56 48 LEU B C 1
ATOM 4505 O O . LEU B 1 48 ? 19.547 -47.062 -14.797 1 93.56 48 LEU B O 1
ATOM 4509 N N . ARG B 1 49 ? 19.516 -46.938 -12.562 1 90.62 49 ARG B N 1
ATOM 4510 C CA . ARG B 1 49 ? 18.438 -45.938 -12.555 1 90.62 49 ARG B CA 1
ATOM 4511 C C . ARG B 1 49 ? 18.812 -44.719 -13.383 1 90.62 49 ARG B C 1
ATOM 4513 O O . ARG B 1 49 ? 18 -44.188 -14.133 1 90.62 49 ARG B O 1
ATOM 4520 N N . GLY B 1 50 ? 20.047 -44.281 -13.242 1 88 50 GLY B N 1
ATOM 4521 C CA . GLY B 1 50 ? 20.547 -43.125 -13.984 1 88 50 GLY B CA 1
ATOM 4522 C C . GLY B 1 50 ? 20.562 -43.344 -15.484 1 88 50 GLY B C 1
ATOM 4523 O O . GLY B 1 50 ? 20.594 -42.375 -16.25 1 88 50 GLY B O 1
ATOM 4524 N N . ASN B 1 51 ? 20.547 -44.562 -15.844 1 87.31 51 ASN B N 1
ATOM 4525 C CA . ASN B 1 51 ? 20.531 -44.906 -17.266 1 87.31 51 ASN B CA 1
ATOM 4526 C C . ASN B 1 51 ? 19.188 -45.469 -17.688 1 87.31 51 ASN B C 1
ATOM 4528 O O . ASN B 1 51 ? 19.109 -46.219 -18.672 1 87.31 51 ASN B O 1
ATOM 4532 N N . ASP B 1 52 ? 18.203 -45.25 -16.906 1 86.56 52 ASP B N 1
ATOM 4533 C CA . ASP B 1 52 ? 16.828 -45.656 -17.156 1 86.56 52 ASP B CA 1
ATOM 4534 C C . ASP B 1 52 ? 16.703 -47.156 -17.344 1 86.56 52 ASP B C 1
ATOM 4536 O O . ASP B 1 52 ? 16.031 -47.625 -18.266 1 86.56 52 ASP B O 1
ATOM 4540 N N . ALA B 1 53 ? 17.422 -47.812 -16.562 1 89.75 53 ALA B N 1
ATOM 4541 C CA . ALA B 1 53 ? 17.375 -49.281 -16.562 1 89.75 53 ALA B CA 1
ATOM 4542 C C . ALA B 1 53 ? 17 -49.812 -15.188 1 89.75 53 ALA B C 1
ATOM 4544 O O . ALA B 1 53 ? 17.234 -49.188 -14.172 1 89.75 53 ALA B O 1
ATOM 4545 N N . GLY B 1 54 ? 16.328 -51 -15.195 1 93.56 54 GLY B N 1
ATOM 4546 C CA . GLY B 1 54 ? 15.969 -51.719 -13.977 1 93.56 54 GLY B CA 1
ATOM 4547 C C . GLY B 1 54 ? 16.266 -53.219 -14.039 1 93.56 54 GLY B C 1
ATOM 4548 O O . GLY B 1 54 ? 15.977 -53.875 -15.039 1 93.56 54 GLY B O 1
ATOM 4549 N N . LEU B 1 55 ? 16.953 -53.625 -12.992 1 96.38 55 LEU B N 1
ATOM 4550 C CA . LEU B 1 55 ? 17.344 -55.031 -12.914 1 96.38 55 LEU B CA 1
ATOM 4551 C C . LEU B 1 55 ? 16.703 -55.688 -11.703 1 96.38 55 LEU B C 1
ATOM 4553 O O . LEU B 1 55 ? 16.797 -55.188 -10.586 1 96.38 55 LEU B O 1
ATOM 4557 N N . ARG B 1 56 ? 16.109 -56.844 -12.023 1 97.56 56 ARG B N 1
ATOM 4558 C CA . ARG B 1 56 ? 15.414 -57.562 -10.961 1 97.56 56 ARG B CA 1
ATOM 4559 C C . ARG B 1 56 ? 15.656 -59.062 -11.07 1 97.56 56 ARG B C 1
ATOM 4561 O O . ARG B 1 56 ? 15.797 -59.594 -12.18 1 97.56 56 ARG B O 1
ATOM 4568 N N . VAL B 1 57 ? 15.695 -59.719 -9.898 1 97.69 57 VAL B N 1
ATOM 4569 C CA . VAL B 1 57 ? 15.555 -61.156 -9.828 1 97.69 57 VAL B CA 1
ATOM 4570 C C . VAL B 1 57 ? 14.258 -61.5 -9.094 1 97.69 57 VAL B C 1
ATOM 4572 O O . VAL B 1 57 ? 14.039 -61.094 -7.957 1 97.69 57 VAL B O 1
ATOM 4575 N N . ARG B 1 58 ? 13.461 -62.219 -9.773 1 97.19 58 ARG B N 1
ATOM 4576 C CA . ARG B 1 58 ? 12.164 -62.594 -9.219 1 97.19 58 ARG B CA 1
ATOM 4577 C C . ARG B 1 58 ? 12.117 -64.062 -8.883 1 97.19 58 ARG B C 1
ATOM 4579 O O . ARG B 1 58 ? 12.469 -64.938 -9.711 1 97.19 58 ARG B O 1
ATOM 4586 N N . ARG B 1 59 ? 11.734 -64.375 -7.672 1 96.5 59 ARG B N 1
ATOM 4587 C CA . ARG B 1 59 ? 11.5 -65.75 -7.258 1 96.5 59 ARG B CA 1
ATOM 4588 C C . ARG B 1 59 ? 10.023 -66.125 -7.359 1 96.5 59 ARG B C 1
ATOM 4590 O O . ARG B 1 59 ? 9.172 -65.438 -6.805 1 96.5 59 ARG B O 1
ATOM 4597 N N . THR B 1 60 ? 9.75 -67.125 -8.062 1 92.25 60 THR B N 1
ATOM 4598 C CA . THR B 1 60 ? 8.438 -67.75 -8.125 1 92.25 60 THR B CA 1
ATOM 4599 C C . THR B 1 60 ? 8.539 -69.25 -7.855 1 92.25 60 THR B C 1
ATOM 4601 O O . THR B 1 60 ? 9.031 -70 -8.695 1 92.25 60 THR B O 1
ATOM 4604 N N . GLY B 1 61 ? 7.973 -69.688 -6.824 1 90.5 61 GLY B N 1
ATOM 4605 C CA . GLY B 1 61 ? 8.25 -71.062 -6.434 1 90.5 61 GLY B CA 1
ATOM 4606 C C . GLY B 1 61 ? 9.727 -71.375 -6.23 1 90.5 61 GLY B C 1
ATOM 4607 O O . GLY B 1 61 ? 10.375 -70.688 -5.402 1 90.5 61 GLY B O 1
ATOM 4608 N N . LYS B 1 62 ? 10.234 -72.25 -7.07 1 90.62 62 LYS B N 1
ATOM 4609 C CA . LYS B 1 62 ? 11.641 -72.625 -6.938 1 90.62 62 LYS B CA 1
ATOM 4610 C C . LYS B 1 62 ? 12.477 -72 -8.055 1 90.62 62 LYS B C 1
ATOM 4612 O O . LYS B 1 62 ? 13.695 -72.188 -8.102 1 90.62 62 LYS B O 1
ATOM 4617 N N . GLU B 1 63 ? 11.852 -71.25 -8.797 1 94.75 63 GLU B N 1
ATOM 4618 C CA . GLU B 1 63 ? 12.539 -70.75 -9.953 1 94.75 63 GLU B CA 1
ATOM 4619 C C . GLU B 1 63 ? 12.922 -69.25 -9.727 1 94.75 63 GLU B C 1
ATOM 4621 O O . GLU B 1 63 ? 12.172 -68.5 -9.094 1 94.75 63 GLU B O 1
ATOM 4626 N N . TYR B 1 64 ? 14.086 -68.938 -10.219 1 96.44 64 TYR B N 1
ATOM 4627 C CA . TYR B 1 64 ? 14.57 -67.562 -10.203 1 96.44 64 TYR B CA 1
ATOM 4628 C C . TYR B 1 64 ? 14.703 -67 -11.625 1 96.44 64 TYR B C 1
ATOM 4630 O O . TYR B 1 64 ? 15.398 -67.625 -12.453 1 96.44 64 TYR B O 1
ATOM 4638 N N . ILE B 1 65 ? 14.047 -65.938 -11.797 1 96.56 65 ILE B N 1
ATOM 4639 C CA . ILE B 1 65 ? 14.102 -65.312 -13.109 1 96.56 65 ILE B CA 1
ATOM 4640 C C . ILE B 1 65 ? 14.672 -63.906 -12.977 1 96.56 65 ILE B C 1
ATOM 4642 O O . ILE B 1 65 ? 14.156 -63.062 -12.211 1 96.56 65 ILE B O 1
ATOM 4646 N N . GLN B 1 66 ? 15.773 -63.594 -13.742 1 96.75 66 GLN B N 1
ATOM 4647 C CA . GLN B 1 66 ? 16.266 -62.219 -13.789 1 96.75 66 GLN B CA 1
ATOM 4648 C C . GLN B 1 66 ? 15.656 -61.469 -14.961 1 96.75 66 GLN B C 1
ATOM 4650 O O . GLN B 1 66 ? 15.43 -62.031 -16.031 1 96.75 66 GLN B O 1
ATOM 4655 N N . THR B 1 67 ? 15.359 -60.219 -14.781 1 95.69 67 THR B N 1
ATOM 4656 C CA . THR B 1 67 ? 14.75 -59.375 -15.789 1 95.69 67 THR B CA 1
ATOM 4657 C C . THR B 1 67 ? 15.461 -58 -15.836 1 95.69 67 THR B C 1
ATOM 4659 O O . THR B 1 67 ? 15.672 -57.375 -14.805 1 95.69 67 THR B O 1
ATOM 4662 N N . LEU B 1 68 ? 15.883 -57.594 -17 1 94.19 68 LEU B N 1
ATOM 4663 C CA . LEU B 1 68 ? 16.375 -56.25 -17.25 1 94.19 68 LEU B CA 1
ATOM 4664 C C . LEU B 1 68 ? 15.414 -55.469 -18.156 1 94.19 68 LEU B C 1
ATOM 4666 O O . LEU B 1 68 ? 15.031 -55.969 -19.219 1 94.19 68 LEU B O 1
ATOM 4670 N N . LYS B 1 69 ? 14.93 -54.406 -17.656 1 91.62 69 LYS B N 1
ATOM 4671 C CA . LYS B 1 69 ? 14.141 -53.469 -18.484 1 91.62 69 LYS B CA 1
ATOM 4672 C C . LYS B 1 69 ? 14.906 -52.188 -18.75 1 91.62 69 LYS B C 1
ATOM 4674 O O . LYS B 1 69 ? 15.594 -51.688 -17.875 1 91.62 69 LYS B O 1
ATOM 4679 N N . ALA B 1 70 ? 14.93 -51.781 -20.016 1 87.19 70 ALA B N 1
ATOM 4680 C CA . ALA B 1 70 ? 15.625 -50.531 -20.359 1 87.19 70 ALA B CA 1
ATOM 4681 C C . ALA B 1 70 ? 14.969 -49.844 -21.562 1 87.19 70 ALA B C 1
ATOM 4683 O O . ALA B 1 70 ? 14.297 -50.5 -22.359 1 87.19 70 ALA B O 1
ATOM 4684 N N . GLY B 1 71 ? 15.219 -48.594 -21.562 1 76.31 71 GLY B N 1
ATOM 4685 C CA . GLY B 1 71 ? 14.719 -47.844 -22.688 1 76.31 71 GLY B CA 1
ATOM 4686 C C . GLY B 1 71 ? 13.211 -47.656 -22.672 1 76.31 71 GLY B C 1
ATOM 4687 O O . GLY B 1 71 ? 12.547 -48.062 -21.719 1 76.31 71 GLY B O 1
ATOM 4688 N N . GLY B 1 72 ? 12.664 -47.031 -23.641 1 73.31 72 GLY B N 1
ATOM 4689 C CA . GLY B 1 72 ? 11.234 -46.781 -23.812 1 73.31 72 GLY B CA 1
ATOM 4690 C C . GLY B 1 72 ? 10.711 -45.625 -22.984 1 73.31 72 GLY B C 1
ATOM 4691 O O . GLY B 1 72 ? 11.453 -44.688 -22.688 1 73.31 72 GLY B O 1
ATOM 4692 N N . GLY B 1 73 ? 9.461 -45.625 -22.875 1 71.81 73 GLY B N 1
ATOM 4693 C CA . GLY B 1 73 ? 8.852 -44.531 -22.141 1 71.81 73 GLY B CA 1
ATOM 4694 C C . GLY B 1 73 ? 7.406 -44.812 -21.766 1 71.81 73 GLY B C 1
ATOM 4695 O O . GLY B 1 73 ? 6.902 -45.906 -21.969 1 71.81 73 GLY B O 1
ATOM 4696 N N . VAL B 1 74 ? 6.879 -43.938 -20.984 1 71.31 74 VAL B N 1
ATOM 4697 C CA . VAL B 1 74 ? 5.488 -44 -20.547 1 71.31 74 VAL B CA 1
ATOM 4698 C C . VAL B 1 74 ? 4.688 -42.875 -21.141 1 71.31 74 VAL B C 1
ATOM 4700 O O . VAL B 1 74 ? 5.156 -41.719 -21.172 1 71.31 74 VAL B O 1
ATOM 4703 N N . SER B 1 75 ? 3.662 -43.156 -21.703 1 72.38 75 SER B N 1
ATOM 4704 C CA . SER B 1 75 ? 2.727 -42.125 -22.172 1 72.38 75 SER B CA 1
ATOM 4705 C C . SER B 1 75 ? 1.285 -42.531 -21.875 1 72.38 75 SER B C 1
ATOM 4707 O O . SER B 1 75 ? 0.792 -43.531 -22.391 1 72.38 75 SER B O 1
ATOM 4709 N N . GLY B 1 76 ? 0.631 -41.812 -21.094 1 68.38 76 GLY B N 1
ATOM 4710 C CA . GLY B 1 76 ? -0.758 -42.094 -20.766 1 68.38 76 GLY B CA 1
ATOM 4711 C C . GLY B 1 76 ? -0.956 -43.438 -20.078 1 68.38 76 GLY B C 1
ATOM 4712 O O . GLY B 1 76 ? -1.885 -44.188 -20.406 1 68.38 76 GLY B O 1
ATOM 4713 N N . GLY B 1 77 ? -0.032 -43.812 -19.297 1 74.06 77 GLY B N 1
ATOM 4714 C CA . GLY B 1 77 ? -0.141 -45.094 -18.625 1 74.06 77 GLY B CA 1
ATOM 4715 C C . GLY B 1 77 ? 0.368 -46.25 -19.453 1 74.06 77 GLY B C 1
ATOM 4716 O O . GLY B 1 77 ? 0.495 -47.375 -18.953 1 74.06 77 GLY B O 1
ATOM 4717 N N . LEU B 1 78 ? 0.52 -45.938 -20.641 1 82.62 78 LEU B N 1
ATOM 4718 C CA . LEU B 1 78 ? 1.093 -46.938 -21.516 1 82.62 78 LEU B CA 1
ATOM 4719 C C . LEU B 1 78 ? 2.609 -47 -21.359 1 82.62 78 LEU B C 1
ATOM 4721 O O . LEU B 1 78 ? 3.307 -46.031 -21.688 1 82.62 78 LEU B O 1
ATOM 4725 N N . HIS B 1 79 ? 3.055 -48.062 -20.844 1 84.44 79 HIS B N 1
ATOM 4726 C CA . HIS B 1 79 ? 4.48 -48.312 -20.641 1 84.44 79 HIS B CA 1
ATOM 4727 C C . HIS B 1 79 ? 5.059 -49.125 -21.797 1 84.44 79 HIS B C 1
ATOM 4729 O O . HIS B 1 79 ? 4.535 -50.188 -22.125 1 84.44 79 HIS B O 1
ATOM 4735 N N . GLN B 1 80 ? 5.977 -48.625 -22.406 1 83.19 80 GLN B N 1
ATOM 4736 C CA . GLN B 1 80 ? 6.699 -49.344 -23.453 1 83.19 80 GLN B CA 1
ATOM 4737 C C . GLN B 1 80 ? 8.188 -49.406 -23.125 1 83.19 80 GLN B C 1
ATOM 4739 O O . GLN B 1 80 ? 8.844 -48.375 -22.938 1 83.19 80 GLN B O 1
ATOM 4744 N N . ARG B 1 81 ? 8.648 -50.719 -22.953 1 85.88 81 ARG B N 1
ATOM 4745 C CA . ARG B 1 81 ? 10.055 -50.906 -22.594 1 85.88 81 ARG B CA 1
ATOM 4746 C C . ARG B 1 81 ? 10.609 -52.156 -23.266 1 85.88 81 ARG B C 1
ATOM 4748 O O . ARG B 1 81 ? 9.859 -53.094 -23.562 1 85.88 81 ARG B O 1
ATOM 4755 N N . HIS B 1 82 ? 11.961 -52.031 -23.5 1 86.81 82 HIS B N 1
ATOM 4756 C CA . HIS B 1 82 ? 12.641 -53.281 -23.828 1 86.81 82 HIS B CA 1
ATOM 4757 C C . HIS B 1 82 ? 12.812 -54.156 -22.594 1 86.81 82 HIS B C 1
ATOM 4759 O O . HIS B 1 82 ? 13.094 -53.656 -21.5 1 86.81 82 HIS B O 1
ATOM 4765 N N . GLU B 1 83 ? 12.562 -55.438 -22.75 1 90.88 83 GLU B N 1
ATOM 4766 C CA . GLU B 1 83 ? 12.648 -56.375 -21.641 1 90.88 83 GLU B CA 1
ATOM 4767 C C . GLU B 1 83 ? 13.398 -57.656 -22.047 1 90.88 83 GLU B C 1
ATOM 4769 O O . GLU B 1 83 ? 13.148 -58.219 -23.109 1 90.88 83 GLU B O 1
ATOM 4774 N N . TRP B 1 84 ? 14.375 -57.969 -21.219 1 91.94 84 TRP B N 1
ATOM 4775 C CA . TRP B 1 84 ? 15.125 -59.219 -21.375 1 91.94 84 TRP B CA 1
ATOM 4776 C C . TRP B 1 84 ? 15.047 -60.062 -20.109 1 91.94 84 TRP B C 1
ATOM 4778 O O . TRP B 1 84 ? 15.227 -59.531 -19 1 91.94 84 TRP B O 1
ATOM 4788 N N . GLU B 1 85 ? 14.789 -61.344 -20.297 1 93.94 85 GLU B N 1
ATOM 4789 C CA . GLU B 1 85 ? 14.633 -62.25 -19.156 1 93.94 85 GLU B CA 1
ATOM 4790 C C . GLU B 1 85 ? 15.438 -63.531 -19.344 1 93.94 85 GLU B C 1
ATOM 4792 O O . GLU B 1 85 ? 15.656 -63.969 -20.484 1 93.94 85 GLU B O 1
ATOM 4797 N N . SER B 1 86 ? 15.93 -64.062 -18.266 1 95.12 86 SER B N 1
ATOM 4798 C CA . SER B 1 86 ? 16.578 -65.375 -18.266 1 95.12 86 SER B CA 1
ATOM 4799 C C . SER B 1 86 ? 16.484 -66 -16.891 1 95.12 86 SER B C 1
ATOM 4801 O O . SER B 1 86 ? 16.312 -65.375 -15.875 1 95.12 86 SER B O 1
ATOM 4803 N N . LEU B 1 87 ? 16.578 -67.312 -16.906 1 94.81 87 LEU B N 1
ATOM 4804 C CA . LEU B 1 87 ? 16.688 -68.062 -15.641 1 94.81 87 LEU B CA 1
ATOM 4805 C C . LEU B 1 87 ? 18.047 -67.812 -14.992 1 94.81 87 LEU B C 1
ATOM 4807 O O . LEU B 1 87 ? 19.047 -67.688 -15.695 1 94.81 87 LEU B O 1
ATOM 4811 N N . VAL B 1 88 ? 18.031 -67.812 -13.672 1 94.81 88 VAL B N 1
ATOM 4812 C CA . VAL B 1 88 ? 19.281 -67.75 -12.922 1 94.81 88 VAL B CA 1
ATOM 4813 C C . VAL B 1 88 ? 19.25 -68.812 -11.789 1 94.81 88 VAL B C 1
ATOM 4815 O O . VAL B 1 88 ? 18.172 -69.25 -11.398 1 94.81 88 VAL B O 1
ATOM 4818 N N . GLU B 1 89 ? 20.422 -69.125 -11.32 1 91.44 89 GLU B N 1
ATOM 4819 C CA . GLU B 1 89 ? 20.578 -70.188 -10.391 1 91.44 89 GLU B CA 1
ATOM 4820 C C . GLU B 1 89 ? 20.109 -69.812 -8.992 1 91.44 89 GLU B C 1
ATOM 4822 O O . GLU B 1 89 ? 19.734 -70.688 -8.188 1 91.44 89 GLU B O 1
ATOM 4827 N N . GLY B 1 90 ? 20.078 -68.562 -8.703 1 92.44 90 GLY B N 1
ATOM 4828 C CA . GLY B 1 90 ? 19.75 -68.125 -7.355 1 92.44 90 GLY B CA 1
ATOM 4829 C C . GLY B 1 90 ? 19.266 -66.688 -7.301 1 92.44 90 GLY B C 1
ATOM 4830 O O . GLY B 1 90 ? 18.672 -66.188 -8.266 1 92.44 90 GLY B O 1
ATOM 4831 N N . GLU B 1 91 ? 19.531 -66.188 -6.148 1 93.12 91 GLU B N 1
ATOM 4832 C CA . GLU B 1 91 ? 18.953 -64.875 -5.848 1 93.12 91 GLU B CA 1
ATOM 4833 C C . GLU B 1 91 ? 19.797 -63.75 -6.457 1 93.12 91 GLU B C 1
ATOM 4835 O O . GLU B 1 91 ? 19.344 -62.625 -6.539 1 93.12 91 GLU B O 1
ATOM 4840 N N . GLN B 1 92 ? 20.969 -64.062 -6.93 1 94.19 92 GLN B N 1
ATOM 4841 C CA . GLN B 1 92 ? 21.859 -63.062 -7.492 1 94.19 92 GLN B CA 1
ATOM 4842 C C . GLN B 1 92 ? 21.703 -63 -9.008 1 94.19 92 GLN B C 1
ATOM 4844 O O . GLN B 1 92 ? 21.531 -64 -9.68 1 94.19 92 GLN B O 1
ATOM 4849 N N . PRO B 1 93 ? 21.719 -61.812 -9.523 1 95.69 93 PRO B N 1
ATOM 4850 C CA . PRO B 1 93 ? 21.641 -61.688 -10.984 1 95.69 93 PRO B CA 1
ATOM 4851 C C . PRO B 1 93 ? 22.922 -62.125 -11.68 1 95.69 93 PRO B C 1
ATOM 4853 O O . PRO B 1 93 ? 23.984 -62.156 -11.07 1 95.69 93 PRO B O 1
ATOM 4856 N N . ASP B 1 94 ? 22.766 -62.531 -12.883 1 92.88 94 ASP B N 1
ATOM 4857 C CA . ASP B 1 94 ? 23.875 -62.875 -13.758 1 92.88 94 ASP B CA 1
ATOM 4858 C C . ASP B 1 94 ? 23.891 -62 -15 1 92.88 94 ASP B C 1
ATOM 4860 O O . ASP B 1 94 ? 23.266 -62.312 -16.016 1 92.88 94 ASP B O 1
ATOM 4864 N N . LEU B 1 95 ? 24.703 -61 -15.008 1 92.31 95 LEU B N 1
ATOM 4865 C CA . LEU B 1 95 ? 24.703 -60 -16.062 1 92.31 95 LEU B CA 1
ATOM 4866 C C . LEU B 1 95 ? 25.297 -60.531 -17.344 1 92.31 95 LEU B C 1
ATOM 4868 O O . LEU B 1 95 ? 24.953 -60.094 -18.438 1 92.31 95 LEU B O 1
ATOM 4872 N N . ALA B 1 96 ? 26.141 -61.438 -17.141 1 88.19 96 ALA B N 1
ATOM 4873 C CA . ALA B 1 96 ? 26.781 -62.031 -18.328 1 88.19 96 ALA B CA 1
ATOM 4874 C C . ALA B 1 96 ? 25.75 -62.75 -19.219 1 88.19 96 ALA B C 1
ATOM 4876 O O . ALA B 1 96 ? 25.797 -62.625 -20.438 1 88.19 96 ALA B O 1
ATOM 4877 N N . VAL B 1 97 ? 24.922 -63.375 -18.562 1 91.06 97 VAL B N 1
ATOM 4878 C CA . VAL B 1 97 ? 23.875 -64.125 -19.297 1 91.06 97 VAL B CA 1
ATOM 4879 C C . VAL B 1 97 ? 22.938 -63.094 -19.969 1 91.06 97 VAL B C 1
ATOM 4881 O O . VAL B 1 97 ? 22.531 -63.281 -21.109 1 91.06 97 VAL B O 1
ATOM 4884 N N . LEU B 1 98 ? 22.609 -62.094 -19.312 1 92.19 98 LEU B N 1
ATOM 4885 C CA . LEU B 1 98 ? 21.719 -61.062 -19.859 1 92.19 98 LEU B CA 1
ATOM 4886 C C . LEU B 1 98 ? 22.359 -60.344 -21.016 1 92.19 98 LEU B C 1
ATOM 4888 O O . LEU B 1 98 ? 21.688 -59.969 -21.984 1 92.19 98 LEU B O 1
ATOM 4892 N N . ARG B 1 99 ? 23.641 -60.094 -20.875 1 90.12 99 ARG B N 1
ATOM 4893 C CA . ARG B 1 99 ? 24.359 -59.344 -21.922 1 90.12 99 ARG B CA 1
ATOM 4894 C C . ARG B 1 99 ? 24.25 -60.062 -23.266 1 90.12 99 ARG B C 1
ATOM 4896 O O . ARG B 1 99 ? 24.172 -59.438 -24.312 1 90.12 99 ARG B O 1
ATOM 4903 N N . GLU B 1 100 ? 24.172 -61.312 -23.234 1 89.31 100 GLU B N 1
ATOM 4904 C CA . GLU B 1 100 ? 24.078 -62.094 -24.453 1 89.31 100 GLU B CA 1
ATOM 4905 C C . GLU B 1 100 ? 22.719 -61.906 -25.125 1 89.31 100 GLU B C 1
ATOM 4907 O O . GLU B 1 100 ? 22.578 -62.094 -26.344 1 89.31 100 GLU B O 1
ATOM 4912 N N . LEU B 1 101 ? 21.797 -61.531 -24.328 1 88.81 101 LEU B N 1
ATOM 4913 C CA . LEU B 1 101 ? 20.438 -61.375 -24.844 1 88.81 101 LEU B CA 1
ATOM 4914 C C . LEU B 1 101 ? 20.219 -59.969 -25.375 1 88.81 101 LEU B C 1
ATOM 4916 O O . LEU B 1 101 ? 19.359 -59.75 -26.234 1 88.81 101 LEU B O 1
ATOM 4920 N N . VAL B 1 102 ? 20.922 -59.031 -24.859 1 86 102 VAL B N 1
ATOM 4921 C CA . VAL B 1 102 ? 20.719 -57.625 -25.203 1 86 102 VAL B CA 1
ATOM 4922 C C . VAL B 1 102 ? 21.484 -57.281 -26.469 1 86 102 VAL B C 1
ATOM 4924 O O . VAL B 1 102 ? 22.719 -57.344 -26.5 1 86 102 VAL B O 1
ATOM 4927 N N . ASP B 1 103 ? 20.688 -57 -27.5 1 79.81 103 ASP B N 1
ATOM 4928 C CA . ASP B 1 103 ? 21.281 -56.656 -28.781 1 79.81 103 ASP B CA 1
ATOM 4929 C C . ASP B 1 103 ? 21.516 -55.156 -28.938 1 79.81 103 ASP B C 1
ATOM 4931 O O . ASP B 1 103 ? 20.875 -54.5 -29.766 1 79.81 103 ASP B O 1
ATOM 4935 N N . SER B 1 104 ? 21.969 -54.562 -28 1 75.75 104 SER B N 1
ATOM 4936 C CA . SER B 1 104 ? 22.234 -53.125 -28.094 1 75.75 104 SER B CA 1
ATOM 4937 C C . SER B 1 104 ? 23.656 -52.812 -27.672 1 75.75 104 SER B C 1
ATOM 4939 O O . SER B 1 104 ? 24.156 -53.344 -26.688 1 75.75 104 SER B O 1
ATOM 4941 N N . ASP B 1 105 ? 24.266 -52 -28.469 1 78.25 105 ASP B N 1
ATOM 4942 C CA . ASP B 1 105 ? 25.578 -51.531 -28.094 1 78.25 105 ASP B CA 1
ATOM 4943 C C . ASP B 1 105 ? 25.547 -50.031 -27.766 1 78.25 105 ASP B C 1
ATOM 4945 O O . ASP B 1 105 ? 26.547 -49.344 -27.906 1 78.25 105 ASP B O 1
ATOM 4949 N N . ALA B 1 106 ? 24.328 -49.656 -27.422 1 80.81 106 ALA B N 1
ATOM 4950 C CA . ALA B 1 106 ? 24.172 -48.25 -27.031 1 80.81 106 ALA B CA 1
ATOM 4951 C C . ALA B 1 106 ? 24.953 -47.938 -25.766 1 80.81 106 ALA B C 1
ATOM 4953 O O . ALA B 1 106 ? 25.359 -48.875 -25.031 1 80.81 106 ALA B O 1
ATOM 4954 N N . PRO B 1 107 ? 25.266 -46.688 -25.609 1 83.12 107 PRO B N 1
ATOM 4955 C CA . PRO B 1 107 ? 26.094 -46.312 -24.453 1 83.12 107 PRO B CA 1
ATOM 4956 C C . PRO B 1 107 ? 25.516 -46.812 -23.125 1 83.12 107 PRO B C 1
ATOM 4958 O O . PRO B 1 107 ? 26.266 -47.219 -22.234 1 83.12 107 PRO B O 1
ATOM 4961 N N . TRP B 1 108 ? 24.25 -46.812 -22.984 1 83.44 108 TRP B N 1
ATOM 4962 C CA . TRP B 1 108 ? 23.672 -47.25 -21.734 1 83.44 108 TRP B CA 1
ATOM 4963 C C . TRP B 1 108 ? 24 -48.719 -21.484 1 83.44 108 TRP B C 1
ATOM 4965 O O . TRP B 1 108 ? 24.297 -49.125 -20.359 1 83.44 108 TRP B O 1
ATOM 4975 N N . ALA B 1 109 ? 23.969 -49.562 -22.516 1 87.38 109 ALA B N 1
ATOM 4976 C CA . ALA B 1 109 ? 24.219 -50.969 -22.406 1 87.38 109 ALA B CA 1
ATOM 4977 C C . ALA B 1 109 ? 25.672 -51.25 -22 1 87.38 109 ALA B C 1
ATOM 4979 O O . ALA B 1 109 ? 25.938 -52.125 -21.172 1 87.38 109 ALA B O 1
ATOM 4980 N N . ARG B 1 110 ? 26.547 -50.406 -22.578 1 88.06 110 ARG B N 1
ATOM 4981 C CA . ARG B 1 110 ? 27.953 -50.562 -22.234 1 88.06 110 ARG B CA 1
ATOM 4982 C C . ARG B 1 110 ? 28.188 -50.25 -20.75 1 88.06 110 ARG B C 1
ATOM 4984 O O . ARG B 1 110 ? 28.969 -50.938 -20.094 1 88.06 110 ARG B O 1
ATOM 4991 N N . LYS B 1 111 ? 27.547 -49.344 -20.312 1 90.38 111 LYS B N 1
ATOM 4992 C CA . LYS B 1 111 ? 27.703 -48.969 -18.906 1 90.38 111 LYS B CA 1
ATOM 4993 C C . LYS B 1 111 ? 27.062 -50 -17.984 1 90.38 111 LYS B C 1
ATOM 4995 O O . LYS B 1 111 ? 27.672 -50.406 -16.984 1 90.38 111 LYS B O 1
ATOM 5000 N N . VAL B 1 112 ? 25.922 -50.438 -18.297 1 90 112 VAL B N 1
ATOM 5001 C CA . VAL B 1 112 ? 25.141 -51.312 -17.453 1 90 112 VAL B CA 1
ATOM 5002 C C . VAL B 1 112 ? 25.812 -52.688 -17.375 1 90 112 VAL B C 1
ATOM 5004 O O . VAL B 1 112 ? 25.828 -53.312 -16.312 1 90 112 VAL B O 1
ATOM 5007 N N . PHE B 1 113 ? 26.469 -53.062 -18.469 1 90.88 113 PHE B N 1
ATOM 5008 C CA . PHE B 1 113 ? 27 -54.438 -18.531 1 90.88 113 PHE B CA 1
ATOM 5009 C C . PHE B 1 113 ? 28.5 -54.438 -18.297 1 90.88 113 PHE B C 1
ATOM 5011 O O . PHE B 1 113 ? 29.172 -55.438 -18.531 1 90.88 113 PHE B O 1
ATOM 5018 N N . SER B 1 114 ? 28.984 -53.344 -17.875 1 90.88 114 SER B N 1
ATOM 5019 C CA . SER B 1 114 ? 30.406 -53.281 -17.578 1 90.88 114 SER B CA 1
ATOM 5020 C C . SER B 1 114 ? 30.766 -54.188 -16.391 1 90.88 114 SER B C 1
ATOM 5022 O O . SER B 1 114 ? 29.906 -54.469 -15.547 1 90.88 114 SER B O 1
ATOM 5024 N N . ARG B 1 115 ? 32.031 -54.594 -16.312 1 90.12 115 ARG B N 1
ATOM 5025 C CA . ARG B 1 115 ? 32.531 -55.406 -15.203 1 90.12 115 ARG B CA 1
ATOM 5026 C C . ARG B 1 115 ? 32.438 -54.625 -13.883 1 90.12 115 ARG B C 1
ATOM 5028 O O . ARG B 1 115 ? 32.188 -55.219 -12.828 1 90.12 115 ARG B O 1
ATOM 5035 N N . GLN B 1 116 ? 32.75 -53.469 -13.984 1 91.44 116 GLN B N 1
ATOM 5036 C CA . GLN B 1 116 ? 32.688 -52.625 -12.797 1 91.44 116 GLN B CA 1
ATOM 5037 C C . GLN B 1 116 ? 31.281 -52.594 -12.219 1 91.44 116 GLN B C 1
ATOM 5039 O O . GLN B 1 116 ? 31.109 -52.656 -11 1 91.44 116 GLN B O 1
ATOM 5044 N N . THR B 1 117 ? 30.297 -52.375 -13.102 1 92.44 117 THR B N 1
ATOM 5045 C CA . THR B 1 117 ? 28.906 -52.344 -12.648 1 92.44 117 THR B CA 1
ATOM 5046 C C . THR B 1 117 ? 28.5 -53.688 -12.031 1 92.44 117 THR B C 1
ATOM 5048 O O . THR B 1 117 ? 27.891 -53.719 -10.961 1 92.44 117 THR B O 1
ATOM 5051 N N . ALA B 1 118 ? 28.891 -54.75 -12.656 1 91.69 118 ALA B N 1
ATOM 5052 C CA . ALA B 1 118 ? 28.516 -56.062 -12.195 1 91.69 118 ALA B CA 1
ATOM 5053 C C . ALA B 1 118 ? 29.047 -56.344 -10.781 1 91.69 118 ALA B C 1
ATOM 5055 O O . ALA B 1 118 ? 28.375 -56.938 -9.953 1 91.69 118 ALA B O 1
ATOM 5056 N N . ALA B 1 119 ? 30.203 -55.844 -10.555 1 92.5 119 ALA B N 1
ATOM 5057 C CA . ALA B 1 119 ? 30.875 -56.062 -9.273 1 92.5 119 ALA B CA 1
ATOM 5058 C C . ALA B 1 119 ? 30.234 -55.25 -8.164 1 92.5 119 ALA B C 1
ATOM 5060 O O . ALA B 1 119 ? 30.391 -55.562 -6.977 1 92.5 119 ALA B O 1
ATOM 5061 N N . ARG B 1 120 ? 29.547 -54.281 -8.508 1 94.44 120 ARG B N 1
ATOM 5062 C CA . ARG B 1 120 ? 29.062 -53.344 -7.5 1 94.44 120 ARG B CA 1
ATOM 5063 C C . ARG B 1 120 ? 27.547 -53.469 -7.305 1 94.44 120 ARG B C 1
ATOM 5065 O O . ARG B 1 120 ? 26.953 -52.781 -6.488 1 94.44 120 ARG B O 1
ATOM 5072 N N . LEU B 1 121 ? 26.906 -54.344 -7.949 1 95.75 121 LEU B N 1
ATOM 5073 C CA . LEU B 1 121 ? 25.469 -54.531 -7.832 1 95.75 121 LEU B CA 1
ATOM 5074 C C . LEU B 1 121 ? 25.078 -55 -6.43 1 95.75 121 LEU B C 1
ATOM 5076 O O . LEU B 1 121 ? 25.688 -55.938 -5.898 1 95.75 121 LEU B O 1
ATOM 5080 N N . THR B 1 122 ? 24.203 -54.312 -5.883 1 95.88 122 THR B N 1
ATOM 5081 C CA . THR B 1 122 ? 23.672 -54.688 -4.578 1 95.88 122 THR B CA 1
ATOM 5082 C C . THR B 1 122 ? 22.141 -54.625 -4.586 1 95.88 122 THR B C 1
ATOM 5084 O O . THR B 1 122 ? 21.562 -53.844 -5.348 1 95.88 122 THR B O 1
ATOM 5087 N N . PRO B 1 123 ? 21.484 -55.469 -3.768 1 96.06 123 PRO B N 1
ATOM 5088 C CA . PRO B 1 123 ? 20.031 -55.312 -3.643 1 96.06 123 PRO B CA 1
ATOM 5089 C C . PRO B 1 123 ? 19.625 -53.938 -3.07 1 96.06 123 PRO B C 1
ATOM 5091 O O . PRO B 1 123 ? 20.219 -53.5 -2.086 1 96.06 123 PRO B O 1
ATOM 5094 N N . ILE B 1 124 ? 18.703 -53.344 -3.65 1 95 124 ILE B N 1
ATOM 5095 C CA . ILE B 1 124 ? 18.312 -52 -3.242 1 95 124 ILE B CA 1
ATOM 5096 C C . ILE B 1 124 ? 16.938 -52.031 -2.6 1 95 124 ILE B C 1
ATOM 5098 O O . ILE B 1 124 ? 16.703 -51.406 -1.56 1 95 124 ILE B O 1
ATOM 5102 N N . PHE B 1 125 ? 15.953 -52.625 -3.156 1 95.88 125 PHE B N 1
ATOM 5103 C CA . PHE B 1 125 ? 14.609 -52.812 -2.623 1 95.88 125 PHE B CA 1
ATOM 5104 C C . PHE B 1 125 ? 14 -54.094 -3.162 1 95.88 125 PHE B C 1
ATOM 5106 O O . PHE B 1 125 ? 14.57 -54.75 -4.043 1 95.88 125 PHE B O 1
ATOM 5113 N N . SER B 1 126 ? 12.852 -54.438 -2.596 1 97.44 126 SER B N 1
ATOM 5114 C CA . SER B 1 126 ? 12.18 -55.688 -2.988 1 97.44 126 SER B CA 1
ATOM 5115 C C . SER B 1 126 ? 10.68 -55.469 -3.131 1 97.44 126 SER B C 1
ATOM 5117 O O . SER B 1 126 ? 10.133 -54.5 -2.611 1 97.44 126 SER B O 1
ATOM 5119 N N . THR B 1 127 ? 10.094 -56.312 -3.895 1 97.25 127 THR B N 1
ATOM 5120 C CA . THR B 1 127 ? 8.641 -56.375 -4.012 1 97.25 127 THR B CA 1
ATOM 5121 C C . THR B 1 127 ? 8.102 -57.719 -3.566 1 97.25 127 THR B C 1
ATOM 5123 O O . THR B 1 127 ? 8.742 -58.75 -3.791 1 97.25 127 THR B O 1
ATOM 5126 N N . ARG B 1 128 ? 7.07 -57.719 -2.834 1 97.38 128 ARG B N 1
ATOM 5127 C CA . ARG B 1 128 ? 6.301 -58.906 -2.477 1 97.38 128 ARG B CA 1
ATOM 5128 C C . ARG B 1 128 ? 4.879 -58.844 -3.021 1 97.38 128 ARG B C 1
ATOM 5130 O O . ARG B 1 128 ? 4.027 -58.156 -2.443 1 97.38 128 ARG B O 1
ATOM 5137 N N . ILE B 1 129 ? 4.629 -59.688 -4.02 1 97.56 129 ILE B N 1
ATOM 5138 C CA . ILE B 1 129 ? 3.4 -59.469 -4.777 1 97.56 129 ILE B CA 1
ATOM 5139 C C . ILE B 1 129 ? 2.662 -60.812 -4.93 1 97.56 129 ILE B C 1
ATOM 5141 O O . ILE B 1 129 ? 3.27 -61.812 -5.25 1 97.56 129 ILE B O 1
ATOM 5145 N N . GLN B 1 130 ? 1.431 -60.812 -4.609 1 97.88 130 GLN B N 1
ATOM 5146 C CA . GLN B 1 130 ? 0.522 -61.844 -5.09 1 97.88 130 GLN B CA 1
ATOM 5147 C C . GLN B 1 130 ? -0.11 -61.469 -6.422 1 97.88 130 GLN B C 1
ATOM 5149 O O . GLN B 1 130 ? -0.79 -60.438 -6.508 1 97.88 130 GLN B O 1
ATOM 5154 N N . ARG B 1 131 ? 0.159 -62.281 -7.43 1 98.06 131 ARG B N 1
ATOM 5155 C CA . ARG B 1 131 ? -0.274 -61.969 -8.789 1 98.06 131 ARG B CA 1
ATOM 5156 C C . ARG B 1 131 ? -1.355 -62.906 -9.266 1 98.06 131 ARG B C 1
ATOM 5158 O O . ARG B 1 131 ? -1.189 -64.125 -9.18 1 98.06 131 ARG B O 1
ATOM 5165 N N . MET B 1 132 ? -2.465 -62.344 -9.68 1 97.88 132 MET B N 1
ATOM 5166 C CA . MET B 1 132 ? -3.486 -63.094 -10.406 1 97.88 132 MET B CA 1
ATOM 5167 C C . MET B 1 132 ? -3.439 -62.781 -11.898 1 97.88 132 MET B C 1
ATOM 5169 O O . MET B 1 132 ? -3.432 -61.625 -12.289 1 97.88 132 MET B O 1
ATOM 5173 N N . VAL B 1 133 ? -3.395 -63.875 -12.742 1 98 133 VAL B N 1
ATOM 5174 C CA . VAL B 1 133 ? -3.176 -63.656 -14.172 1 98 133 VAL B CA 1
ATOM 5175 C C . VAL B 1 133 ? -4.324 -64.312 -14.969 1 98 133 VAL B C 1
ATOM 5177 O O . VAL B 1 133 ? -4.66 -65.438 -14.781 1 98 133 VAL B O 1
ATOM 5180 N N . TRP B 1 134 ? -4.938 -63.469 -15.859 1 98.19 134 TRP B N 1
ATOM 5181 C CA . TRP B 1 134 ? -5.895 -63.938 -16.859 1 98.19 134 TRP B CA 1
ATOM 5182 C C . TRP B 1 134 ? -5.336 -63.781 -18.266 1 98.19 134 TRP B 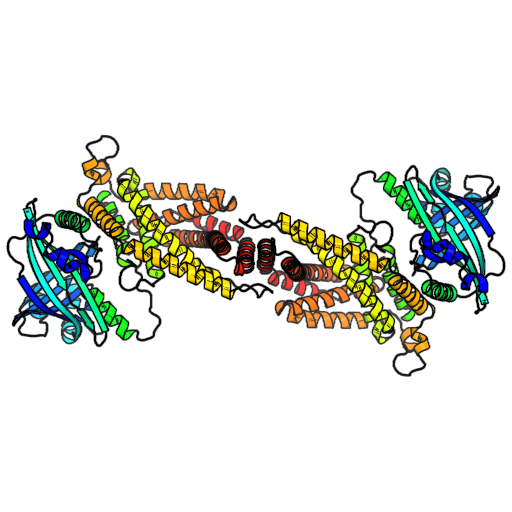C 1
ATOM 5184 O O . TRP B 1 134 ? -4.691 -62.781 -18.578 1 98.19 134 TRP B O 1
ATOM 5194 N N . ASP B 1 135 ? -5.531 -64.75 -19.078 1 98.19 135 ASP B N 1
ATOM 5195 C CA . ASP B 1 135 ? -5.359 -64.562 -20.516 1 98.19 135 ASP B CA 1
ATOM 5196 C C . ASP B 1 135 ? -6.68 -64.188 -21.172 1 98.19 135 ASP B C 1
ATOM 5198 O O . ASP B 1 135 ? -7.641 -65 -21.156 1 98.19 135 ASP B O 1
ATOM 5202 N N . LEU B 1 136 ? -6.633 -63.031 -21.75 1 98.12 136 LEU B N 1
ATOM 5203 C CA . LEU B 1 136 ? -7.859 -62.5 -22.359 1 98.12 136 LEU B CA 1
ATOM 5204 C C . LEU B 1 136 ? -7.754 -62.5 -23.875 1 98.12 136 LEU B C 1
ATOM 5206 O O . LEU B 1 136 ? -6.684 -62.25 -24.422 1 98.12 136 LEU B O 1
ATOM 5210 N N . LYS B 1 137 ? -8.789 -62.781 -24.5 1 98.19 137 LYS B N 1
ATOM 5211 C CA . LYS B 1 137 ? -8.984 -62.562 -25.922 1 98.19 137 LYS B CA 1
ATOM 5212 C C . LYS B 1 137 ? -10.156 -61.625 -26.188 1 98.19 137 LYS B C 1
ATOM 5214 O O . LYS B 1 137 ? -11.32 -62 -26 1 98.19 137 LYS B O 1
ATOM 5219 N N . LEU B 1 138 ? -9.859 -60.469 -26.641 1 97.31 138 LEU B N 1
ATOM 5220 C CA . LEU B 1 138 ? -10.867 -59.438 -26.781 1 97.31 138 LEU B CA 1
ATOM 5221 C C . LEU B 1 138 ? -11.617 -59.594 -28.109 1 97.31 138 LEU B C 1
ATOM 5223 O O . LEU B 1 138 ? -11.266 -60.438 -28.922 1 97.31 138 LEU B O 1
ATOM 5227 N N . ASP B 1 139 ? -12.633 -58.75 -28.328 1 94.88 139 ASP B N 1
ATOM 5228 C CA . ASP B 1 139 ? -13.523 -58.875 -29.484 1 94.88 139 ASP B CA 1
ATOM 5229 C C . ASP B 1 139 ? -12.766 -58.594 -30.781 1 94.88 139 ASP B C 1
ATOM 5231 O O . ASP B 1 139 ? -13.078 -59.156 -31.828 1 94.88 139 ASP B O 1
ATOM 5235 N N . ASP B 1 140 ? -11.828 -57.75 -30.734 1 94.5 140 ASP B N 1
ATOM 5236 C CA . ASP B 1 140 ? -11.109 -57.344 -31.938 1 94.5 140 ASP B CA 1
ATOM 5237 C C . ASP B 1 140 ? -9.953 -58.312 -32.219 1 94.5 140 ASP B C 1
ATOM 5239 O O . ASP B 1 140 ? -9.156 -58.062 -33.156 1 94.5 140 ASP B O 1
ATOM 5243 N N . GLY B 1 141 ? -9.812 -59.312 -31.422 1 95.5 141 GLY B N 1
ATOM 5244 C CA . GLY B 1 141 ? -8.805 -60.344 -31.641 1 95.5 141 GLY B CA 1
ATOM 5245 C C . GLY B 1 141 ? -7.543 -60.125 -30.828 1 95.5 141 GLY B C 1
ATOM 5246 O O . GLY B 1 141 ? -6.656 -61 -30.812 1 95.5 141 GLY B O 1
ATOM 5247 N N . ALA B 1 142 ? -7.441 -59.031 -30.156 1 96.38 142 ALA B N 1
ATOM 5248 C CA . ALA B 1 142 ? -6.254 -58.75 -29.344 1 96.38 142 ALA B CA 1
ATOM 5249 C C . ALA B 1 142 ? -6.117 -59.719 -28.203 1 96.38 142 ALA B C 1
ATOM 5251 O O . ALA B 1 142 ? -7.109 -60.125 -27.578 1 96.38 142 ALA B O 1
ATOM 5252 N N . GLU B 1 143 ? -4.965 -60.188 -28.016 1 97.69 143 GLU B N 1
ATOM 5253 C CA . GLU B 1 143 ? -4.629 -61 -26.859 1 97.69 143 GLU B CA 1
ATOM 5254 C C . GLU B 1 143 ? -3.93 -60.188 -25.766 1 97.69 143 GLU B C 1
ATOM 5256 O O . GLU B 1 143 ? -2.928 -59.531 -26.031 1 97.69 143 GLU B O 1
ATOM 5261 N N . VAL B 1 144 ? -4.516 -60.25 -24.578 1 97.5 144 VAL B N 1
ATOM 5262 C CA . VAL B 1 144 ? -4.062 -59.406 -23.484 1 97.5 144 VAL B CA 1
ATOM 5263 C C . VAL B 1 144 ? -3.82 -60.25 -22.234 1 97.5 144 VAL B C 1
ATOM 5265 O O . VAL B 1 144 ? -4.66 -61.062 -21.859 1 97.5 144 VAL B O 1
ATOM 5268 N N . GLU B 1 145 ? -2.678 -60.125 -21.672 1 97.88 145 GLU B N 1
ATOM 5269 C CA . GLU B 1 145 ? -2.471 -60.625 -20.312 1 97.88 145 GLU B CA 1
ATOM 5270 C C . GLU B 1 145 ? -2.932 -59.625 -19.266 1 97.88 145 GLU B C 1
ATOM 5272 O O . GLU B 1 145 ? -2.377 -58.531 -19.156 1 97.88 145 GLU B O 1
ATOM 5277 N N . CYS B 1 146 ? -3.986 -60 -18.594 1 98.12 146 CYS B N 1
ATOM 5278 C CA . CYS B 1 146 ? -4.559 -59.156 -17.531 1 98.12 146 CYS B CA 1
ATOM 5279 C C . CYS B 1 146 ? -4.102 -59.625 -16.156 1 98.12 146 CYS B C 1
ATOM 5281 O O . CYS B 1 146 ? -4.301 -60.781 -15.797 1 98.12 146 CYS B O 1
ATOM 5283 N N . VAL B 1 147 ? -3.533 -58.656 -15.445 1 97.94 147 VAL B N 1
ATOM 5284 C CA . VAL B 1 147 ? -2.922 -59.031 -14.172 1 97.94 147 VAL B CA 1
ATOM 5285 C C . VAL B 1 147 ? -3.477 -58.156 -13.055 1 97.94 147 VAL B C 1
ATOM 5287 O O . VAL B 1 147 ? -3.689 -56.969 -13.25 1 97.94 147 VAL B O 1
ATOM 5290 N N . LEU B 1 148 ? -3.82 -58.75 -11.93 1 98.25 148 LEU B N 1
ATOM 5291 C CA . LEU B 1 148 ? -4.047 -58.031 -10.672 1 98.25 148 LEU B CA 1
ATOM 5292 C C . LEU B 1 148 ? -2.908 -58.312 -9.695 1 98.25 148 LEU B C 1
ATOM 5294 O O . LEU B 1 148 ? -2.697 -59.438 -9.266 1 98.25 148 LEU B O 1
ATOM 5298 N N . ASP B 1 149 ? -2.156 -57.281 -9.43 1 98 149 ASP B N 1
ATOM 5299 C CA . ASP B 1 149 ? -1.041 -57.375 -8.492 1 98 149 ASP B CA 1
ATOM 5300 C C . ASP B 1 149 ? -1.409 -56.75 -7.145 1 98 149 ASP B C 1
ATOM 5302 O O . ASP B 1 149 ? -1.845 -55.594 -7.082 1 98 149 ASP B O 1
ATOM 5306 N N . ARG B 1 150 ? -1.225 -57.438 -6.047 1 97.94 150 ARG B N 1
ATOM 5307 C CA . ARG B 1 150 ? -1.423 -56.938 -4.684 1 97.94 150 ARG B CA 1
ATOM 5308 C C . ARG B 1 150 ? -0.224 -57.281 -3.803 1 97.94 150 ARG B C 1
ATOM 5310 O O . ARG B 1 150 ? 0.298 -58.406 -3.855 1 97.94 150 ARG B O 1
ATOM 5317 N N . GLY B 1 151 ? 0.225 -56.281 -3.088 1 97.75 151 GLY B N 1
ATOM 5318 C CA . GLY B 1 151 ? 1.346 -56.531 -2.189 1 97.75 151 GLY B CA 1
ATOM 5319 C C . GLY B 1 151 ? 2.061 -55.25 -1.783 1 97.75 151 GLY B C 1
ATOM 5320 O O . GLY B 1 151 ? 1.418 -54.25 -1.475 1 97.75 151 GLY B O 1
ATOM 5321 N N . THR B 1 152 ? 3.457 -55.344 -1.715 1 97.06 152 THR B N 1
ATOM 5322 C CA . THR B 1 152 ? 4.211 -54.188 -1.225 1 97.06 152 THR B CA 1
ATOM 5323 C C . THR B 1 152 ? 5.527 -54.062 -1.981 1 97.06 152 THR B C 1
ATOM 5325 O O . THR B 1 152 ? 6.027 -55.031 -2.561 1 97.06 152 THR B O 1
ATOM 5328 N N . VAL B 1 153 ? 5.934 -52.875 -2.098 1 96.69 153 VAL B N 1
ATOM 5329 C CA . VAL B 1 153 ? 7.328 -52.531 -2.373 1 96.69 153 VAL B CA 1
ATOM 5330 C C . VAL B 1 153 ? 8.039 -52.156 -1.075 1 96.69 153 VAL B C 1
ATOM 5332 O O . VAL B 1 153 ? 7.5 -51.406 -0.27 1 96.69 153 VAL B O 1
ATOM 5335 N N . GLU B 1 154 ? 9.258 -52.688 -0.87 1 96.69 154 GLU B N 1
ATOM 5336 C CA . GLU B 1 154 ? 9.875 -52.531 0.445 1 96.69 154 GLU B CA 1
ATOM 5337 C C . GLU B 1 154 ? 11.344 -52.156 0.325 1 96.69 154 GLU B C 1
ATOM 5339 O O . GLU B 1 154 ? 12.055 -52.656 -0.555 1 96.69 154 GLU B O 1
ATOM 5344 N N . HIS B 1 155 ? 11.758 -51.25 1.083 1 94.62 155 HIS B N 1
ATOM 5345 C CA . HIS B 1 155 ? 13.156 -50.875 1.313 1 94.62 155 HIS B CA 1
ATOM 5346 C C . HIS B 1 155 ? 13.43 -50.656 2.797 1 94.62 155 HIS B C 1
ATOM 5348 O O . HIS B 1 155 ? 13.047 -49.625 3.359 1 94.62 155 HIS B O 1
ATOM 5354 N N . GLY B 1 156 ? 14.242 -51.562 3.357 1 90 156 GLY B N 1
ATOM 5355 C CA . GLY B 1 156 ? 14.438 -51.469 4.793 1 90 156 GLY B CA 1
ATOM 5356 C C . GLY B 1 156 ? 13.141 -51.531 5.582 1 90 156 GLY B C 1
ATOM 5357 O O . GLY B 1 156 ? 12.352 -52.469 5.418 1 90 156 GLY B O 1
ATOM 5358 N N . ALA B 1 157 ? 12.938 -50.469 6.391 1 90.69 157 ALA B N 1
ATOM 5359 C CA . ALA B 1 157 ? 11.734 -50.406 7.215 1 90.69 157 ALA B CA 1
ATOM 5360 C C . ALA B 1 157 ? 10.594 -49.719 6.473 1 90.69 157 ALA B C 1
ATOM 5362 O O . ALA B 1 157 ? 9.438 -49.75 6.902 1 90.69 157 ALA B O 1
ATOM 5363 N N . LEU B 1 158 ? 10.906 -49.188 5.359 1 92.19 158 LEU B N 1
ATOM 5364 C CA . LEU B 1 158 ? 9.906 -48.438 4.598 1 92.19 158 LEU B CA 1
ATOM 5365 C C . LEU B 1 158 ? 9.172 -49.375 3.631 1 92.19 158 LEU B C 1
ATOM 5367 O O . LEU B 1 158 ? 9.773 -50.281 3.078 1 92.19 158 LEU B O 1
ATOM 5371 N N . GLN B 1 159 ? 7.898 -49.156 3.477 1 94.69 159 GLN B N 1
ATOM 5372 C CA . GLN B 1 159 ? 7.113 -49.969 2.529 1 94.69 159 GLN B CA 1
ATOM 5373 C C . GLN B 1 159 ? 5.98 -49.125 1.932 1 94.69 159 GLN B C 1
ATOM 5375 O O . GLN B 1 159 ? 5.535 -48.156 2.533 1 94.69 159 GLN B O 1
ATOM 5380 N N . THR B 1 160 ? 5.574 -49.438 0.779 1 92.19 160 THR B N 1
ATOM 5381 C CA . THR B 1 160 ? 4.395 -48.875 0.133 1 92.19 160 THR B CA 1
ATOM 5382 C C . THR B 1 160 ? 3.535 -49.969 -0.476 1 92.19 160 THR B C 1
ATOM 5384 O O . THR B 1 160 ? 4.059 -50.969 -0.99 1 92.19 160 THR B O 1
ATOM 5387 N N . GLU B 1 161 ? 2.25 -49.812 -0.364 1 93.56 161 GLU B N 1
ATOM 5388 C CA . GLU B 1 161 ? 1.311 -50.781 -0.869 1 93.56 161 GLU B CA 1
ATOM 5389 C C . GLU B 1 161 ? 1.208 -50.75 -2.391 1 93.56 161 GLU B C 1
ATOM 5391 O O . GLU B 1 161 ? 1.291 -49.656 -2.982 1 93.56 161 GLU B O 1
ATOM 5396 N N . VAL B 1 162 ? 1.054 -51.906 -2.963 1 95.69 162 VAL B N 1
ATOM 5397 C CA . VAL B 1 162 ? 0.807 -52.031 -4.395 1 95.69 162 VAL B CA 1
ATOM 5398 C C . VAL B 1 162 ? -0.539 -52.719 -4.625 1 95.69 162 VAL B C 1
ATOM 5400 O O . VAL B 1 162 ? -0.795 -53.781 -4.09 1 95.69 162 VAL B O 1
ATOM 5403 N N . CYS B 1 163 ? -1.406 -52.156 -5.27 1 96.88 163 CYS B N 1
ATOM 5404 C CA . CYS B 1 163 ? -2.662 -52.688 -5.773 1 96.88 163 CYS B CA 1
ATOM 5405 C C . CYS B 1 163 ? -2.975 -52.156 -7.16 1 96.88 163 CYS B C 1
ATOM 5407 O O . CYS B 1 163 ? -3.479 -51.031 -7.293 1 96.88 163 CYS B O 1
ATOM 5409 N N . GLU B 1 164 ? -2.625 -52.938 -8.164 1 97.06 164 GLU B N 1
ATOM 5410 C CA . GLU B 1 164 ? -2.719 -52.375 -9.516 1 97.06 164 GLU B CA 1
ATOM 5411 C C . GLU B 1 164 ? -3.129 -53.438 -10.523 1 97.06 164 GLU B C 1
ATOM 5413 O O . GLU B 1 164 ? -2.943 -54.656 -10.273 1 97.06 164 GLU B O 1
ATOM 5418 N N . ILE B 1 165 ? -3.764 -53 -11.562 1 97.69 165 ILE B N 1
ATOM 5419 C CA . ILE B 1 165 ? -4.102 -53.812 -12.734 1 97.69 165 ILE B CA 1
ATOM 5420 C C . ILE B 1 165 ? -3.111 -53.531 -13.859 1 97.69 165 ILE B C 1
ATOM 5422 O O . ILE B 1 165 ? -2.83 -52.344 -14.164 1 97.69 165 ILE B O 1
ATOM 5426 N N . GLU B 1 166 ? -2.52 -54.531 -14.398 1 97.19 166 GLU B N 1
ATOM 5427 C CA . GLU B 1 166 ? -1.67 -54.406 -15.578 1 97.19 166 GLU B CA 1
ATOM 5428 C C . GLU B 1 166 ? -2.268 -55.125 -16.781 1 97.19 166 GLU B C 1
ATOM 5430 O O . GLU B 1 166 ? -2.688 -56.281 -16.656 1 97.19 166 GLU B O 1
ATOM 5435 N N . LEU B 1 167 ? -2.434 -54.438 -17.859 1 97.38 167 LEU B N 1
ATOM 5436 C CA . LEU B 1 167 ? -2.852 -55 -19.125 1 97.38 167 LEU B CA 1
ATOM 5437 C C . LEU B 1 167 ? -1.688 -55.031 -20.109 1 97.38 167 LEU B C 1
ATOM 5439 O O . LEU B 1 167 ? -1.295 -54 -20.656 1 97.38 167 LEU B O 1
ATOM 5443 N N . GLU B 1 168 ? -1.178 -56.188 -20.312 1 96.56 168 GLU B N 1
ATOM 5444 C CA . GLU B 1 168 ? -0.051 -56.344 -21.234 1 96.56 168 GLU B CA 1
ATOM 5445 C C . GLU B 1 168 ? -0.512 -56.875 -22.594 1 96.56 168 GLU B C 1
ATOM 5447 O O . GLU B 1 168 ? -1.175 -57.906 -22.672 1 96.56 168 GLU B O 1
ATOM 5452 N N . LEU B 1 169 ? -0.121 -56.156 -23.594 1 95.94 169 LEU B N 1
ATOM 5453 C CA . LEU B 1 169 ? -0.493 -56.562 -24.953 1 95.94 169 LEU B CA 1
ATOM 5454 C C . LEU B 1 169 ? 0.377 -57.719 -25.438 1 95.94 169 LEU B C 1
ATOM 5456 O O . LEU B 1 169 ? 1.598 -57.562 -25.547 1 95.94 169 LEU B O 1
ATOM 5460 N N . LYS B 1 170 ? -0.21 -58.812 -25.719 1 95.44 170 LYS B N 1
ATOM 5461 C CA . LYS B 1 170 ? 0.509 -59.969 -26.297 1 95.44 170 LYS B CA 1
ATOM 5462 C C . LYS B 1 170 ? 0.431 -59.938 -27.828 1 95.44 170 LYS B C 1
ATOM 5464 O O . LYS B 1 170 ? 1.4 -60.281 -28.5 1 95.44 170 LYS B O 1
ATOM 5469 N N . SER B 1 171 ? -0.699 -59.625 -28.312 1 95.25 171 SER B N 1
ATOM 5470 C CA . SER B 1 171 ? -0.919 -59.406 -29.734 1 95.25 171 SER B CA 1
ATOM 5471 C C . SER B 1 171 ? -2.057 -58.406 -29.969 1 95.25 171 SER B C 1
ATOM 5473 O O . SER B 1 171 ? -3.002 -58.344 -29.188 1 95.25 171 SER B O 1
ATOM 5475 N N . GLY B 1 172 ? -1.908 -57.688 -31.031 1 94.38 172 GLY B N 1
ATOM 5476 C CA . GLY B 1 172 ? -2.916 -56.688 -31.359 1 94.38 172 GLY B CA 1
ATOM 5477 C C . GLY B 1 172 ? -2.402 -55.25 -31.266 1 94.38 172 GLY B C 1
ATOM 5478 O O . GLY B 1 172 ? -1.198 -55.031 -31.375 1 94.38 172 GLY B O 1
ATOM 5479 N N . GLU B 1 173 ? -3.383 -54.312 -31.125 1 93 173 GLU B N 1
ATOM 5480 C CA . GLU B 1 173 ? -3.039 -52.875 -31.078 1 93 173 GLU B CA 1
ATOM 5481 C C . GLU B 1 173 ? -3.168 -52.344 -29.656 1 93 173 GLU B C 1
ATOM 5483 O O . GLU B 1 173 ? -4.051 -52.75 -28.906 1 93 173 GLU B O 1
ATOM 5488 N N . ALA B 1 174 ? -2.316 -51.406 -29.406 1 92.88 174 ALA B N 1
ATOM 5489 C CA . ALA B 1 174 ? -2.318 -50.781 -28.078 1 92.88 174 ALA B CA 1
ATOM 5490 C C . ALA B 1 174 ? -3.668 -50.156 -27.766 1 92.88 174 ALA B C 1
ATOM 5492 O O . ALA B 1 174 ? -4.078 -50.062 -26.609 1 92.88 174 ALA B O 1
ATOM 5493 N N . THR B 1 175 ? -4.41 -49.688 -28.75 1 93.94 175 THR B N 1
ATOM 5494 C CA . THR B 1 175 ? -5.703 -49.031 -28.578 1 93.94 175 THR B CA 1
ATOM 5495 C C . THR B 1 175 ? -6.707 -50 -27.953 1 93.94 175 THR B C 1
ATOM 5497 O O . THR B 1 175 ? -7.656 -49.562 -27.281 1 93.94 175 THR B O 1
ATOM 5500 N N . SER B 1 176 ? -6.488 -51.281 -28.141 1 95.44 176 SER B N 1
ATOM 5501 C CA . SER B 1 176 ? -7.359 -52.281 -27.547 1 95.44 176 SER B CA 1
ATOM 5502 C C . SER B 1 176 ? -7.281 -52.25 -26.031 1 95.44 176 SER B C 1
ATOM 5504 O O . SER B 1 176 ? -8.289 -52.438 -25.344 1 95.44 176 SER B O 1
ATOM 5506 N N . LEU B 1 177 ? -6.055 -52.062 -25.531 1 96.25 177 LEU B N 1
ATOM 5507 C CA . LEU B 1 177 ? -5.883 -51.938 -24.078 1 96.25 177 LEU B CA 1
ATOM 5508 C C . LEU B 1 177 ? -6.66 -50.75 -23.531 1 96.25 177 LEU B C 1
ATOM 5510 O O . LEU B 1 177 ? -7.332 -50.875 -22.5 1 96.25 177 LEU B O 1
ATOM 5514 N N . LEU B 1 178 ? -6.566 -49.625 -24.219 1 96 178 LEU B N 1
ATOM 5515 C CA . LEU B 1 178 ? -7.219 -48.406 -23.781 1 96 178 LEU B CA 1
ATOM 5516 C C . LEU B 1 178 ? -8.734 -48.562 -23.797 1 96 178 LEU B C 1
ATOM 5518 O O . LEU B 1 178 ? -9.422 -48.125 -22.875 1 96 178 LEU B O 1
ATOM 5522 N N . GLY B 1 179 ? -9.234 -49.156 -24.906 1 96.12 179 GLY B N 1
ATOM 5523 C CA . GLY B 1 179 ? -10.656 -49.406 -24.984 1 96.12 179 GLY B CA 1
ATOM 5524 C C . GLY B 1 179 ? -11.172 -50.312 -23.875 1 96.12 179 GLY B C 1
ATOM 5525 O O . GLY B 1 179 ? -12.219 -50.031 -23.281 1 96.12 179 GLY B O 1
ATOM 5526 N N . PHE B 1 180 ? -10.438 -51.344 -23.625 1 96.81 180 PHE B N 1
ATOM 5527 C CA . PHE B 1 180 ? -10.797 -52.25 -22.547 1 96.81 180 PHE B CA 1
ATOM 5528 C C . PHE B 1 180 ? -10.812 -51.531 -21.203 1 96.81 180 PHE B C 1
ATOM 5530 O O . PHE B 1 180 ? -11.75 -51.688 -20.422 1 96.81 180 PHE B O 1
ATOM 5537 N N . ALA B 1 181 ? -9.805 -50.75 -20.922 1 97.25 181 ALA B N 1
ATOM 5538 C CA . ALA B 1 181 ? -9.703 -50 -19.672 1 97.25 181 ALA B CA 1
ATOM 5539 C C . ALA B 1 181 ? -10.875 -49.062 -19.516 1 97.25 181 ALA B C 1
ATOM 5541 O O . ALA B 1 181 ? -11.414 -48.906 -18.422 1 97.25 181 ALA B O 1
ATOM 5542 N N . LEU B 1 182 ? -11.25 -48.312 -20.625 1 97.38 182 LEU B N 1
ATOM 5543 C CA . LEU B 1 182 ? -12.375 -47.375 -20.594 1 97.38 182 LEU B CA 1
ATOM 5544 C C . LEU B 1 182 ? -13.672 -48.094 -20.219 1 97.38 182 LEU B C 1
ATOM 5546 O O . LEU B 1 182 ? -14.508 -47.562 -19.5 1 97.38 182 LEU B O 1
ATOM 5550 N N . ARG B 1 183 ? -13.781 -49.312 -20.688 1 97.31 183 ARG B N 1
ATOM 5551 C CA . ARG B 1 183 ? -14.961 -50.094 -20.328 1 97.31 183 ARG B CA 1
ATOM 5552 C C . ARG B 1 183 ? -14.93 -50.5 -18.859 1 97.31 183 ARG B C 1
ATOM 5554 O O . ARG B 1 183 ? -15.961 -50.469 -18.188 1 97.31 183 ARG B O 1
ATOM 5561 N N . LEU B 1 184 ? -13.805 -50.906 -18.359 1 97.38 184 LEU B N 1
ATOM 5562 C CA . LEU B 1 184 ? -13.672 -51.25 -16.938 1 97.38 184 LEU B CA 1
ATOM 5563 C C . LEU B 1 184 ? -14.031 -50.031 -16.062 1 97.38 184 LEU B C 1
ATOM 5565 O O . LEU B 1 184 ? -14.664 -50.219 -15.016 1 97.38 184 LEU B O 1
ATOM 5569 N N . LEU B 1 185 ? -13.648 -48.875 -16.531 1 96.62 185 LEU B N 1
ATOM 5570 C CA . LEU B 1 185 ? -13.797 -47.625 -15.773 1 96.62 185 LEU B CA 1
ATOM 5571 C C . LEU B 1 185 ? -15.266 -47.281 -15.602 1 96.62 185 LEU B C 1
ATOM 5573 O O . LEU B 1 185 ? -15.617 -46.469 -14.727 1 96.62 185 LEU B O 1
ATOM 5577 N N . GLN B 1 186 ? -16.109 -47.781 -16.438 1 96.69 186 GLN B N 1
ATOM 5578 C CA . GLN B 1 186 ? -17.531 -47.531 -16.312 1 96.69 186 GLN B CA 1
ATOM 5579 C C . GLN B 1 186 ? -18.078 -48.125 -14.992 1 96.69 186 GLN B C 1
ATOM 5581 O O . GLN B 1 186 ? -19.047 -47.594 -14.445 1 96.69 186 GLN B O 1
ATOM 5586 N N . ASP B 1 187 ? -17.375 -49.156 -14.5 1 96.38 187 ASP B N 1
ATOM 5587 C CA . ASP B 1 187 ? -17.906 -49.844 -13.328 1 96.38 187 ASP B CA 1
ATOM 5588 C C . ASP B 1 187 ? -16.938 -49.781 -12.156 1 96.38 187 ASP B C 1
ATOM 5590 O O . ASP B 1 187 ? -17.312 -50.031 -11.008 1 96.38 187 ASP B O 1
ATOM 5594 N N . LEU B 1 188 ? -15.703 -49.469 -12.391 1 97.06 188 LEU B N 1
ATOM 5595 C CA . LEU B 1 188 ? -14.672 -49.469 -11.359 1 97.06 188 LEU B CA 1
ATOM 5596 C C . LEU B 1 188 ? -13.938 -48.125 -11.344 1 97.06 188 LEU B C 1
ATOM 5598 O O . LEU B 1 188 ? -13.516 -47.625 -12.391 1 97.06 188 LEU B O 1
ATOM 5602 N N . PRO B 1 189 ? -13.797 -47.469 -10.164 1 96.44 189 PRO B N 1
ATOM 5603 C CA . PRO B 1 189 ? -13.047 -46.219 -10.078 1 96.44 189 PRO B CA 1
ATOM 5604 C C . PRO B 1 189 ? -11.539 -46.438 -10.172 1 96.44 189 PRO B C 1
ATOM 5606 O O . PRO B 1 189 ? -10.844 -46.375 -9.156 1 96.44 189 PRO B O 1
ATOM 5609 N N . LEU B 1 190 ? -11.023 -46.594 -11.352 1 96.5 190 LEU B N 1
ATOM 5610 C CA . LEU B 1 190 ? -9.609 -46.844 -11.594 1 96.5 190 LEU B CA 1
ATOM 5611 C C . LEU B 1 190 ? -8.844 -45.531 -11.812 1 96.5 190 LEU B C 1
ATOM 5613 O O . LEU B 1 190 ? -9.422 -44.531 -12.242 1 96.5 190 LEU B O 1
ATOM 5617 N N . ARG B 1 191 ? -7.652 -45.562 -11.469 1 94.75 191 ARG B N 1
ATOM 5618 C CA . ARG B 1 191 ? -6.754 -44.438 -11.703 1 94.75 191 ARG B CA 1
ATOM 5619 C C . ARG B 1 191 ? -5.602 -44.844 -12.617 1 94.75 191 ARG B C 1
ATOM 5621 O O . ARG B 1 191 ? -5.172 -46 -12.617 1 94.75 191 ARG B O 1
ATOM 5628 N N . ILE B 1 192 ? -5.172 -43.875 -13.352 1 92 192 ILE B N 1
ATOM 5629 C CA . ILE B 1 192 ? -4.047 -44.125 -14.234 1 92 192 ILE B CA 1
ATOM 5630 C C . ILE B 1 192 ? -2.787 -44.375 -13.406 1 92 192 ILE B C 1
ATOM 5632 O O . ILE B 1 192 ? -2.52 -43.688 -12.438 1 92 192 ILE B O 1
ATOM 5636 N N . GLY B 1 193 ? -2.096 -45.438 -13.703 1 90.88 193 GLY B N 1
ATOM 5637 C CA . GLY B 1 193 ? -0.83 -45.75 -13.047 1 90.88 193 GLY B CA 1
ATOM 5638 C C . GLY B 1 193 ? 0.374 -45.25 -13.836 1 90.88 193 GLY B C 1
ATOM 5639 O O . GLY B 1 193 ? 0.711 -45.812 -14.875 1 90.88 193 GLY B O 1
ATOM 5640 N N . ILE B 1 194 ? 1.072 -44.281 -13.297 1 85.62 194 ILE B N 1
ATOM 5641 C CA . ILE B 1 194 ? 2.18 -43.688 -14.023 1 85.62 194 ILE B CA 1
ATOM 5642 C C . ILE B 1 194 ? 3.504 -44.25 -13.508 1 85.62 194 ILE B C 1
ATOM 5644 O O . ILE B 1 194 ? 4.438 -44.469 -14.289 1 85.62 194 ILE B O 1
ATOM 5648 N N . GLN B 1 195 ? 3.562 -44.625 -12.32 1 86.31 195 GLN B N 1
ATOM 5649 C CA . GLN B 1 195 ? 4.805 -45.094 -11.727 1 86.31 195 GLN B CA 1
ATOM 5650 C C . GLN B 1 195 ? 4.898 -46.625 -11.797 1 86.31 195 GLN B C 1
ATOM 5652 O O . GLN B 1 195 ? 3.938 -47.312 -11.484 1 86.31 195 GLN B O 1
ATOM 5657 N N . SER B 1 196 ? 6.055 -47 -12.219 1 88.44 196 SER B N 1
ATOM 5658 C CA . SER B 1 196 ? 6.336 -48.438 -12.141 1 88.44 196 SER B CA 1
ATOM 5659 C C . SER B 1 196 ? 6.668 -48.875 -10.719 1 88.44 196 SER B C 1
ATOM 5661 O O . SER B 1 196 ? 6.91 -48.031 -9.852 1 88.44 196 SER B O 1
ATOM 5663 N N . LYS B 1 197 ? 6.633 -50.156 -10.453 1 92.19 197 LYS B N 1
ATOM 5664 C CA . LYS B 1 197 ? 7.012 -50.656 -9.141 1 92.19 197 LYS B CA 1
ATOM 5665 C C . LYS B 1 197 ? 8.453 -50.312 -8.805 1 92.19 197 LYS B C 1
ATOM 5667 O O . LYS B 1 197 ? 8.773 -50 -7.656 1 92.19 197 LYS B O 1
ATOM 5672 N N . ALA B 1 198 ? 9.258 -50.344 -9.891 1 91.19 198 ALA B N 1
ATOM 5673 C CA . ALA B 1 198 ? 10.656 -49.969 -9.695 1 91.19 198 ALA B CA 1
ATOM 5674 C C . ALA B 1 198 ? 10.758 -48.5 -9.242 1 91.19 198 ALA B C 1
ATOM 5676 O O . ALA B 1 198 ? 11.516 -48.188 -8.32 1 91.19 198 ALA B O 1
ATOM 5677 N N . GLN B 1 199 ? 10.078 -47.656 -9.898 1 87.62 199 GLN B N 1
ATOM 5678 C CA . GLN B 1 199 ? 10.109 -46.25 -9.547 1 87.62 199 GLN B CA 1
ATOM 5679 C C . GLN B 1 199 ? 9.656 -46.031 -8.102 1 87.62 199 GLN B C 1
ATOM 5681 O O . GLN B 1 199 ? 10.234 -45.219 -7.383 1 87.62 199 GLN B O 1
ATOM 5686 N N . ARG B 1 200 ? 8.648 -46.688 -7.684 1 89.44 200 ARG B N 1
ATOM 5687 C CA . ARG B 1 200 ? 8.188 -46.594 -6.301 1 89.44 200 ARG B CA 1
ATOM 5688 C C . ARG B 1 200 ? 9.273 -47.062 -5.336 1 89.44 200 ARG B C 1
ATOM 5690 O O . ARG B 1 200 ? 9.445 -46.469 -4.262 1 89.44 200 ARG B O 1
ATOM 5697 N N . GLY B 1 201 ? 9.938 -48.125 -5.703 1 92.06 201 GLY B N 1
ATOM 5698 C CA . GLY B 1 201 ? 11.047 -48.594 -4.895 1 92.06 201 GLY B CA 1
ATOM 5699 C C . GLY B 1 201 ? 12.164 -47.594 -4.758 1 92.06 201 GLY B C 1
ATOM 5700 O O . GLY B 1 201 ? 12.68 -47.375 -3.66 1 92.06 201 GLY B O 1
ATOM 5701 N N . TYR B 1 202 ? 12.516 -47 -5.895 1 90.38 202 TYR B N 1
ATOM 5702 C CA . TYR B 1 202 ? 13.562 -45.969 -5.852 1 90.38 202 TYR B CA 1
ATOM 5703 C C . TYR B 1 202 ? 13.133 -44.812 -4.992 1 90.38 202 TYR B C 1
ATOM 5705 O O . TYR B 1 202 ? 13.961 -44.156 -4.332 1 90.38 202 TYR B O 1
ATOM 5713 N N . THR B 1 203 ? 11.875 -44.469 -5.031 1 85.88 203 THR B N 1
ATOM 5714 C CA . THR B 1 203 ? 11.352 -43.406 -4.176 1 85.88 203 THR B CA 1
ATOM 5715 C C . THR B 1 203 ? 11.594 -43.75 -2.705 1 85.88 203 THR B C 1
ATOM 5717 O O . THR B 1 203 ? 12.016 -42.875 -1.935 1 85.88 203 THR B O 1
ATOM 5720 N N . LEU B 1 204 ? 11.297 -44.938 -2.303 1 88.75 204 LEU B N 1
ATOM 5721 C CA . LEU B 1 204 ? 11.547 -45.375 -0.933 1 88.75 204 LEU B CA 1
ATOM 5722 C C . LEU B 1 204 ? 13.031 -45.281 -0.598 1 88.75 204 LEU B C 1
ATOM 5724 O O . LEU B 1 204 ? 13.406 -44.906 0.508 1 88.75 204 LEU B O 1
ATOM 5728 N N . PHE B 1 205 ? 13.789 -45.719 -1.569 1 90.12 205 PHE B N 1
ATOM 5729 C CA . PHE B 1 205 ? 15.234 -45.688 -1.394 1 90.12 205 PHE B CA 1
ATOM 5730 C C . PHE B 1 205 ? 15.695 -44.25 -1.083 1 90.12 205 PHE B C 1
ATOM 5732 O O . PHE B 1 205 ? 16.469 -44.031 -0.151 1 90.12 205 PHE B O 1
ATOM 5739 N N . HIS B 1 206 ? 15.242 -43.312 -1.833 1 85.56 206 HIS B N 1
ATOM 5740 C CA . HIS B 1 206 ? 15.609 -41.906 -1.638 1 85.56 206 HIS B CA 1
ATOM 5741 C C . HIS B 1 206 ? 15.078 -41.375 -0.313 1 85.56 206 HIS B C 1
ATOM 5743 O O . HIS B 1 206 ? 15.75 -40.594 0.364 1 85.56 206 HIS B O 1
ATOM 5749 N N . GLN B 1 207 ? 13.883 -41.781 0.005 1 83.62 207 GLN B N 1
ATOM 5750 C CA . GLN B 1 207 ? 13.289 -41.344 1.267 1 83.62 207 GLN B CA 1
ATOM 5751 C C . GLN B 1 207 ? 14.125 -41.812 2.455 1 83.62 207 GLN B C 1
ATOM 5753 O O . GLN B 1 207 ? 14.297 -41.094 3.43 1 83.62 207 GLN B O 1
ATOM 5758 N N . ALA B 1 208 ? 14.547 -42.938 2.381 1 85.5 208 ALA B N 1
ATOM 5759 C CA . ALA B 1 208 ? 15.352 -43.531 3.459 1 85.5 208 ALA B CA 1
ATOM 5760 C C . ALA B 1 208 ? 16.672 -42.781 3.619 1 85.5 208 ALA B C 1
ATOM 5762 O O . ALA B 1 208 ? 17.172 -42.625 4.734 1 85.5 208 ALA B O 1
ATOM 5763 N N . ARG B 1 209 ? 17.234 -42.375 2.549 1 82.69 209 ARG B N 1
ATOM 5764 C CA . ARG B 1 209 ? 18.516 -41.688 2.57 1 82.69 209 ARG B CA 1
ATOM 5765 C C . ARG B 1 209 ? 18.359 -40.25 3.039 1 82.69 209 ARG B C 1
ATOM 5767 O O . ARG B 1 209 ? 19.266 -39.688 3.65 1 82.69 209 ARG B O 1
ATOM 5774 N N . GLN B 1 210 ? 17.391 -39.562 2.525 1 75.44 210 GLN B N 1
ATOM 5775 C CA . GLN B 1 210 ? 17.172 -38.188 2.879 1 75.44 210 GLN B CA 1
ATOM 5776 C C . GLN B 1 210 ? 16.859 -38.031 4.363 1 75.44 210 GLN B C 1
ATOM 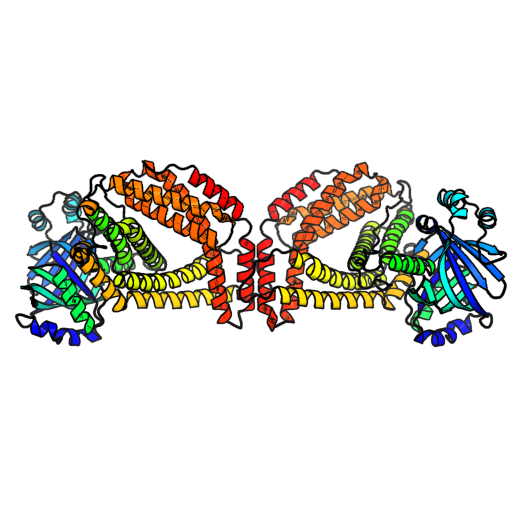5778 O O . GLN B 1 210 ? 17.156 -37 4.965 1 75.44 210 GLN B O 1
ATOM 5783 N N . GLY B 1 211 ? 16.578 -39.062 5.016 1 61.66 211 GLY B N 1
ATOM 5784 C CA . GLY B 1 211 ? 16.203 -38.969 6.418 1 61.66 211 GLY B CA 1
ATOM 5785 C C . GLY B 1 211 ? 15.195 -37.844 6.68 1 61.66 211 GLY B C 1
ATOM 5786 O O . GLY B 1 211 ? 14.141 -37.812 6.035 1 61.66 211 GLY B O 1
ATOM 5787 N N . ASP B 1 212 ? 15.484 -36.844 7.727 1 58.44 212 ASP B N 1
ATOM 5788 C CA . ASP B 1 212 ? 14.625 -35.75 8.203 1 58.44 212 ASP B CA 1
ATOM 5789 C C . ASP B 1 212 ? 14.766 -34.531 7.324 1 58.44 212 ASP B C 1
ATOM 5791 O O . ASP B 1 212 ? 14.156 -33.469 7.605 1 58.44 212 ASP B O 1
ATOM 5795 N N . ALA B 1 213 ? 15.641 -34.625 6.406 1 56.91 213 ALA B N 1
ATOM 5796 C CA . ALA B 1 213 ? 15.844 -33.406 5.641 1 56.91 213 ALA B CA 1
ATOM 5797 C C . ALA B 1 213 ? 14.625 -33.094 4.789 1 56.91 213 ALA B C 1
ATOM 5799 O O . ALA B 1 213 ? 13.867 -33.969 4.406 1 56.91 213 ALA B O 1
ATOM 5800 N N . ALA B 1 214 ? 14.383 -31.844 4.762 1 54.97 214 ALA B N 1
ATOM 5801 C CA . ALA B 1 214 ? 13.25 -31.328 3.996 1 54.97 214 ALA B CA 1
ATOM 5802 C C . ALA B 1 214 ? 13.211 -31.938 2.598 1 54.97 214 ALA B C 1
ATOM 5804 O O . ALA B 1 214 ? 14.227 -31.984 1.904 1 54.97 214 ALA B O 1
ATOM 5805 N N . ALA B 1 215 ? 12.117 -32.562 2.287 1 56.5 215 ALA B N 1
ATOM 5806 C CA . ALA B 1 215 ? 11.922 -33.344 1.052 1 56.5 215 ALA B CA 1
ATOM 5807 C C . ALA B 1 215 ? 12.148 -32.438 -0.171 1 56.5 215 ALA B C 1
ATOM 5809 O O . ALA B 1 215 ? 11.602 -31.344 -0.259 1 56.5 215 ALA B O 1
ATOM 5810 N N . SER B 1 216 ? 13.336 -32.469 -0.831 1 64.5 216 SER B N 1
ATOM 5811 C CA . SER B 1 216 ? 13.508 -31.828 -2.125 1 64.5 216 SER B CA 1
ATOM 5812 C C . SER B 1 216 ? 12.406 -32.25 -3.1 1 64.5 216 SER B C 1
ATOM 5814 O O . SER B 1 216 ? 11.859 -33.344 -3.006 1 64.5 216 SER B O 1
ATOM 5816 N N . SER B 1 217 ? 11.875 -31.297 -3.844 1 74.81 217 SER B N 1
ATOM 5817 C CA . SER B 1 217 ? 10.797 -31.547 -4.793 1 74.81 217 SER B CA 1
ATOM 5818 C C . SER B 1 217 ? 11.203 -32.594 -5.824 1 74.81 217 SER B C 1
ATOM 5820 O O . SER B 1 217 ? 12.352 -32.625 -6.262 1 74.81 217 SER B O 1
ATOM 5822 N N . SER B 1 218 ? 10.367 -33.5 -6.129 1 79.69 218 SER B N 1
ATOM 5823 C CA . SER B 1 218 ? 10.578 -34.531 -7.168 1 79.69 218 SER B CA 1
ATOM 5824 C C . SER B 1 218 ? 9.992 -34.062 -8.5 1 79.69 218 SER B C 1
ATOM 5826 O O . SER B 1 218 ? 9.773 -34.875 -9.398 1 79.69 218 SER B O 1
ATOM 5828 N N . ALA B 1 219 ? 9.727 -32.781 -8.586 1 88.25 219 ALA B N 1
ATOM 5829 C CA . ALA B 1 219 ? 9.125 -32.219 -9.797 1 88.25 219 ALA B CA 1
ATOM 5830 C C . ALA B 1 219 ? 10.055 -32.375 -11 1 88.25 219 ALA B C 1
ATOM 5832 O O . ALA B 1 219 ? 11.273 -32.375 -10.852 1 88.25 219 ALA B O 1
ATOM 5833 N N . THR B 1 220 ? 9.508 -32.656 -12.094 1 88.69 220 THR B N 1
ATOM 5834 C CA . THR B 1 220 ? 10.242 -32.844 -13.344 1 88.69 220 THR B CA 1
ATOM 5835 C C . THR B 1 220 ? 9.891 -31.734 -14.344 1 88.69 220 THR B C 1
ATOM 5837 O O . THR B 1 220 ? 8.711 -31.438 -14.562 1 88.69 220 THR B O 1
ATOM 5840 N N . ARG B 1 221 ? 10.922 -31.234 -15 1 89.81 221 ARG B N 1
ATOM 5841 C CA . ARG B 1 221 ? 10.727 -30.234 -16.047 1 89.81 221 ARG B CA 1
ATOM 5842 C C . ARG B 1 221 ? 10.641 -30.891 -17.422 1 89.81 221 ARG B C 1
ATOM 5844 O O . ARG B 1 221 ? 10.961 -32.062 -17.578 1 89.81 221 ARG B O 1
ATOM 5851 N N . ALA B 1 222 ? 10.18 -30.078 -18.344 1 92.25 222 ALA B N 1
ATOM 5852 C CA . ALA B 1 222 ? 10.117 -30.562 -19.719 1 92.25 222 ALA B CA 1
ATOM 5853 C C . ALA B 1 222 ? 11.508 -30.922 -20.234 1 92.25 222 ALA B C 1
ATOM 5855 O O . ALA B 1 222 ? 12.484 -30.219 -19.953 1 92.25 222 ALA B O 1
ATOM 5856 N N . GLN B 1 223 ? 11.594 -31.938 -21.016 1 88.69 223 GLN B N 1
ATOM 5857 C CA . GLN B 1 223 ? 12.844 -32.344 -21.641 1 88.69 223 GLN B CA 1
ATOM 5858 C C . GLN B 1 223 ? 13.031 -31.672 -22.984 1 88.69 223 GLN B C 1
ATOM 5860 O O . GLN B 1 223 ? 12.055 -31.266 -23.625 1 88.69 223 GLN B O 1
ATOM 5865 N N . PRO B 1 224 ? 14.266 -31.516 -23.406 1 89.38 224 PRO B N 1
ATOM 5866 C CA . PRO B 1 224 ? 14.477 -30.953 -24.734 1 89.38 224 PRO B CA 1
ATOM 5867 C C . PRO B 1 224 ? 13.922 -31.844 -25.844 1 89.38 224 PRO B C 1
ATOM 5869 O O . PRO B 1 224 ? 14 -33.062 -25.766 1 89.38 224 PRO B O 1
ATOM 5872 N N . LEU B 1 225 ? 13.414 -31.219 -26.828 1 92.44 225 LEU B N 1
ATOM 5873 C CA . LEU B 1 225 ? 12.836 -31.938 -27.953 1 92.44 225 LEU B CA 1
ATOM 5874 C C . LEU B 1 225 ? 13.891 -32.188 -29.031 1 92.44 225 LEU B C 1
ATOM 5876 O O . LEU B 1 225 ? 14.766 -31.359 -29.266 1 92.44 225 LEU B O 1
ATOM 5880 N N . GLN B 1 226 ? 13.789 -33.375 -29.578 1 90.62 226 GLN B N 1
ATOM 5881 C CA . GLN B 1 226 ? 14.633 -33.688 -30.719 1 90.62 226 GLN B CA 1
ATOM 5882 C C . GLN B 1 226 ? 13.852 -33.625 -32.031 1 90.62 226 GLN B C 1
ATOM 5884 O O . GLN B 1 226 ? 13.227 -34.594 -32.438 1 90.62 226 GLN B O 1
ATOM 5889 N N . LEU B 1 227 ? 13.93 -32.469 -32.656 1 94.12 227 LEU B N 1
ATOM 5890 C CA . LEU B 1 227 ? 13.25 -32.219 -33.938 1 94.12 227 LEU B CA 1
ATOM 5891 C C . LEU B 1 227 ? 14.25 -31.953 -35.031 1 94.12 227 LEU B C 1
ATOM 5893 O O . LEU B 1 227 ? 15.359 -31.469 -34.781 1 94.12 227 LEU B O 1
ATOM 5897 N N . THR B 1 228 ? 13.867 -32.312 -36.219 1 94.44 228 THR B N 1
ATOM 5898 C CA . THR B 1 228 ? 14.703 -32.031 -37.375 1 94.44 228 THR B CA 1
ATOM 5899 C C . THR B 1 228 ? 13.945 -31.156 -38.375 1 94.44 228 THR B C 1
ATOM 5901 O O . THR B 1 228 ? 12.711 -31.172 -38.406 1 94.44 228 THR B O 1
ATOM 5904 N N . ARG B 1 229 ? 14.664 -30.516 -39.219 1 93.81 229 ARG B N 1
ATOM 5905 C CA . ARG B 1 229 ? 14.102 -29.547 -40.156 1 93.81 229 ARG B CA 1
ATOM 5906 C C . ARG B 1 229 ? 13.195 -30.234 -41.188 1 93.81 229 ARG B C 1
ATOM 5908 O O . ARG B 1 229 ? 12.148 -29.703 -41.531 1 93.81 229 ARG B O 1
ATOM 5915 N N . LYS B 1 230 ? 13.539 -31.406 -41.594 1 94.38 230 LYS B N 1
ATOM 5916 C CA . LYS B 1 230 ? 12.812 -32.094 -42.656 1 94.38 230 LYS B CA 1
ATOM 5917 C C . LYS B 1 230 ? 11.75 -33.031 -42.094 1 94.38 230 LYS B C 1
ATOM 5919 O O . LYS B 1 230 ? 10.992 -33.625 -42.844 1 94.38 230 LYS B O 1
ATOM 5924 N N . MET B 1 231 ? 11.68 -33.062 -40.812 1 94.5 231 MET B N 1
ATOM 5925 C CA . MET B 1 231 ? 10.695 -33.906 -40.156 1 94.5 231 MET B CA 1
ATOM 5926 C C . MET B 1 231 ? 9.281 -33.531 -40.594 1 94.5 231 MET B C 1
ATOM 5928 O O . MET B 1 231 ? 8.938 -32.344 -40.656 1 94.5 231 MET B O 1
ATOM 5932 N N . PRO B 1 232 ? 8.5 -34.531 -41.031 1 95.06 232 PRO B N 1
ATOM 5933 C CA . PRO B 1 232 ? 7.105 -34.219 -41.344 1 95.06 232 PRO B CA 1
ATOM 5934 C C . PRO B 1 232 ? 6.344 -33.625 -40.188 1 95.06 232 PRO B C 1
ATOM 5936 O O . PRO B 1 232 ? 6.555 -34.031 -39.031 1 95.06 232 PRO B O 1
ATOM 5939 N N . LEU B 1 233 ? 5.461 -32.781 -40.5 1 94.69 233 LEU B N 1
ATOM 5940 C CA . LEU B 1 233 ? 4.73 -32.031 -39.5 1 94.69 233 LEU B CA 1
ATOM 5941 C C . LEU B 1 233 ? 4.004 -32.938 -38.531 1 94.69 233 LEU B C 1
ATOM 5943 O O . LEU B 1 233 ? 3.943 -32.656 -37.312 1 94.69 233 LEU B O 1
ATOM 5947 N N . GLU B 1 234 ? 3.436 -33.969 -39 1 94.19 234 GLU B N 1
ATOM 5948 C CA . GLU B 1 234 ? 2.703 -34.906 -38.156 1 94.19 234 GLU B CA 1
ATOM 5949 C C . GLU B 1 234 ? 3.621 -35.531 -37.094 1 94.19 234 GLU B C 1
ATOM 5951 O O . GLU B 1 234 ? 3.24 -35.688 -35.938 1 94.19 234 GLU B O 1
ATOM 5956 N N . GLN B 1 235 ? 4.777 -35.875 -37.562 1 94.31 235 GLN B N 1
ATOM 5957 C CA . GLN B 1 235 ? 5.754 -36.438 -36.625 1 94.31 235 GLN B CA 1
ATOM 5958 C C . GLN B 1 235 ? 6.184 -35.438 -35.594 1 94.31 235 GLN B C 1
ATOM 5960 O O . GLN B 1 235 ? 6.371 -35.781 -34.406 1 94.31 235 GLN B O 1
ATOM 5965 N N . ALA B 1 236 ? 6.348 -34.219 -36.031 1 95.44 236 ALA B N 1
ATOM 5966 C CA . ALA B 1 236 ? 6.707 -33.156 -35.125 1 95.44 236 ALA B CA 1
ATOM 5967 C C . ALA B 1 236 ? 5.602 -32.906 -34.094 1 95.44 236 ALA B C 1
ATOM 5969 O O . ALA B 1 236 ? 5.875 -32.688 -32.906 1 95.44 236 ALA B O 1
ATOM 5970 N N . PHE B 1 237 ? 4.395 -32.938 -34.562 1 95.31 237 PHE B N 1
ATOM 5971 C CA . PHE B 1 237 ? 3.234 -32.781 -33.719 1 95.31 237 PHE B CA 1
ATOM 5972 C C . PHE B 1 237 ? 3.244 -33.844 -32.594 1 95.31 237 PHE B C 1
ATOM 5974 O O . PHE B 1 237 ? 3.125 -33.5 -31.422 1 95.31 237 PHE B O 1
ATOM 5981 N N . LEU B 1 238 ? 3.436 -35.031 -32.969 1 94.12 238 LEU B N 1
ATOM 5982 C CA . LEU B 1 238 ? 3.428 -36.156 -32 1 94.12 238 LEU B CA 1
ATOM 5983 C C . LEU B 1 238 ? 4.574 -36 -31 1 94.12 238 LEU B C 1
ATOM 5985 O O . LEU B 1 238 ? 4.41 -36.281 -29.812 1 94.12 238 LEU B O 1
ATOM 5989 N N . ALA B 1 239 ? 5.684 -35.531 -31.469 1 94.25 239 ALA B N 1
ATOM 5990 C CA . ALA B 1 239 ? 6.836 -35.344 -30.594 1 94.25 239 ALA B CA 1
ATOM 5991 C C . ALA B 1 239 ? 6.57 -34.25 -29.562 1 94.25 239 ALA B C 1
ATOM 5993 O O . ALA B 1 239 ? 6.848 -34.438 -28.375 1 94.25 239 ALA B O 1
ATOM 5994 N N . VAL B 1 240 ? 6.027 -33.156 -30 1 96 240 VAL B N 1
ATOM 5995 C CA . VAL B 1 240 ? 5.766 -32 -29.125 1 96 240 VAL B CA 1
ATOM 5996 C C . VAL B 1 240 ? 4.691 -32.375 -28.109 1 96 240 VAL B C 1
ATOM 5998 O O . VAL B 1 240 ? 4.855 -32.125 -26.906 1 96 240 VAL B O 1
ATOM 6001 N N . ILE B 1 241 ? 3.615 -32.969 -28.594 1 96.38 241 ILE B N 1
ATOM 6002 C CA . ILE B 1 241 ? 2.518 -33.344 -27.719 1 96.38 241 ILE B CA 1
ATOM 6003 C C . ILE B 1 241 ? 3.006 -34.406 -26.703 1 96.38 241 ILE B C 1
ATOM 6005 O O . ILE B 1 241 ? 2.715 -34.281 -25.516 1 96.38 241 ILE B O 1
ATOM 6009 N N . GLY B 1 242 ? 3.727 -35.375 -27.219 1 93.31 242 GLY B N 1
ATOM 6010 C CA . GLY B 1 242 ? 4.293 -36.375 -26.328 1 93.31 242 GLY B CA 1
ATOM 6011 C C . GLY B 1 242 ? 5.16 -35.781 -25.234 1 93.31 242 GLY B C 1
ATOM 6012 O O . GLY B 1 242 ? 5.129 -36.25 -24.094 1 93.31 242 GLY B O 1
ATOM 6013 N N . ASN B 1 243 ? 5.934 -34.812 -25.594 1 94.06 243 ASN B N 1
ATOM 6014 C CA . ASN B 1 243 ? 6.797 -34.125 -24.656 1 94.06 243 ASN B CA 1
ATOM 6015 C C . ASN B 1 243 ? 5.992 -33.438 -23.547 1 94.06 243 ASN B C 1
ATOM 6017 O O . ASN B 1 243 ? 6.352 -33.531 -22.375 1 94.06 243 ASN B O 1
ATOM 6021 N N . CYS B 1 244 ? 4.91 -32.781 -23.906 1 96.38 244 CYS B N 1
ATOM 6022 C CA . CYS B 1 244 ? 4.047 -32.125 -22.938 1 96.38 244 CYS B CA 1
ATOM 6023 C C . CYS B 1 244 ? 3.371 -33.125 -22.016 1 96.38 244 CYS B C 1
ATOM 6025 O O . CYS B 1 244 ? 3.332 -32.938 -20.797 1 96.38 244 CYS B O 1
ATOM 6027 N N . VAL B 1 245 ? 2.914 -34.156 -22.609 1 94.69 245 VAL B N 1
ATOM 6028 C CA . VAL B 1 245 ? 2.217 -35.188 -21.844 1 94.69 245 VAL B CA 1
ATOM 6029 C C . VAL B 1 245 ? 3.178 -35.844 -20.844 1 94.69 245 VAL B C 1
ATOM 6031 O O . VAL B 1 245 ? 2.807 -36.125 -19.703 1 94.69 245 VAL B O 1
ATOM 6034 N N . ALA B 1 246 ? 4.355 -36.094 -21.297 1 91.25 246 ALA B N 1
ATOM 6035 C CA . ALA B 1 246 ? 5.363 -36.688 -20.406 1 91.25 246 ALA B CA 1
ATOM 6036 C C . ALA B 1 246 ? 5.594 -35.781 -19.188 1 91.25 246 ALA B C 1
ATOM 6038 O O . ALA B 1 246 ? 5.719 -36.281 -18.062 1 91.25 246 ALA B O 1
ATOM 6039 N N . GLN B 1 247 ? 5.641 -34.562 -19.406 1 93.69 247 GLN B N 1
ATOM 6040 C CA . GLN B 1 247 ? 5.832 -33.625 -18.312 1 93.69 247 GLN B CA 1
ATOM 6041 C C . GLN B 1 247 ? 4.641 -33.625 -17.359 1 93.69 247 GLN B C 1
ATOM 6043 O O . GLN B 1 247 ? 4.812 -33.625 -16.125 1 93.69 247 GLN B O 1
ATOM 6048 N N . ILE B 1 248 ? 3.443 -33.625 -17.891 1 95.25 248 ILE B N 1
ATOM 6049 C CA . ILE B 1 248 ? 2.227 -33.656 -17.094 1 95.25 248 ILE B CA 1
ATOM 6050 C C . ILE B 1 248 ? 2.209 -34.938 -16.234 1 95.25 248 ILE B C 1
ATOM 6052 O O . ILE B 1 248 ? 1.996 -34.875 -15.023 1 95.25 248 ILE B O 1
ATOM 6056 N N . GLN B 1 249 ? 2.531 -36.031 -16.828 1 90.88 249 GLN B N 1
ATOM 6057 C CA . GLN B 1 249 ? 2.447 -37.312 -16.156 1 90.88 249 GLN B CA 1
ATOM 6058 C C . GLN B 1 249 ? 3.559 -37.469 -15.125 1 90.88 249 GLN B C 1
ATOM 6060 O O . GLN B 1 249 ? 3.334 -38.031 -14.047 1 90.88 249 GLN B O 1
ATOM 6065 N N . ALA B 1 250 ? 4.727 -37 -15.453 1 87.94 250 ALA B N 1
ATOM 6066 C CA . ALA B 1 250 ? 5.852 -37.094 -14.523 1 87.94 250 ALA B CA 1
ATOM 6067 C C . ALA B 1 250 ? 5.562 -36.312 -13.242 1 87.94 250 ALA B C 1
ATOM 6069 O O . ALA B 1 250 ? 6.152 -36.594 -12.195 1 87.94 250 ALA B O 1
ATOM 6070 N N . ASN B 1 251 ? 4.617 -35.406 -13.359 1 92.38 251 ASN B N 1
ATOM 6071 C CA . ASN B 1 251 ? 4.32 -34.562 -12.211 1 92.38 251 ASN B CA 1
ATOM 6072 C C . ASN B 1 251 ? 2.926 -34.812 -11.656 1 92.38 251 ASN B C 1
ATOM 6074 O O . ASN B 1 251 ? 2.322 -33.938 -11.039 1 92.38 251 ASN B O 1
ATOM 6078 N N . ASP B 1 252 ? 2.42 -35.969 -11.961 1 90 252 ASP B N 1
ATOM 6079 C CA . ASP B 1 252 ? 1.115 -36.344 -11.438 1 90 252 ASP B CA 1
ATOM 6080 C C . ASP B 1 252 ? 1.073 -36.219 -9.914 1 90 252 ASP B C 1
ATOM 6082 O O . ASP B 1 252 ? 1.738 -36.969 -9.195 1 90 252 ASP B O 1
ATOM 6086 N N . ILE B 1 253 ? 0.235 -35.344 -9.391 1 88 253 ILE B N 1
ATOM 6087 C CA . ILE B 1 253 ? 0.27 -34.938 -7.988 1 88 253 ILE B CA 1
ATOM 6088 C C . ILE B 1 253 ? -0.564 -35.906 -7.152 1 88 253 ILE B C 1
ATOM 6090 O O . ILE B 1 253 ? -0.568 -35.812 -5.918 1 88 253 ILE B O 1
ATOM 6094 N N . ALA B 1 254 ? -1.295 -36.688 -7.75 1 87 254 ALA B N 1
ATOM 6095 C CA . ALA B 1 254 ? -2.082 -37.656 -7 1 87 254 ALA B CA 1
ATOM 6096 C C . ALA B 1 254 ? -1.227 -38.875 -6.598 1 87 254 ALA B C 1
ATOM 6098 O O . ALA B 1 254 ? -1.643 -39.688 -5.773 1 87 254 ALA B O 1
ATOM 6099 N N . ASP B 1 255 ? -0.039 -38.844 -7.223 1 75.62 255 ASP B N 1
ATOM 6100 C CA . ASP B 1 255 ? 0.858 -39.938 -6.945 1 75.62 255 ASP B CA 1
ATOM 6101 C C . ASP B 1 255 ? 1.834 -39.594 -5.824 1 75.62 255 ASP B C 1
ATOM 6103 O O . ASP B 1 255 ? 2.576 -38.625 -5.918 1 75.62 255 ASP B O 1
ATOM 6107 N N . GLN B 1 256 ? 2.045 -40.281 -4.688 1 64.5 256 GLN B N 1
ATOM 6108 C CA . GLN B 1 256 ? 2.957 -40.375 -3.553 1 64.5 256 GLN B CA 1
ATOM 6109 C C . GLN B 1 256 ? 3.158 -39 -2.906 1 64.5 256 GLN B C 1
ATOM 6111 O O . GLN B 1 256 ? 3.088 -38.875 -1.682 1 64.5 256 GLN B O 1
ATOM 6116 N N . ASP B 1 257 ? 3.494 -37.781 -3.824 1 76.75 257 ASP B N 1
ATOM 6117 C CA . ASP B 1 257 ? 3.891 -36.531 -3.219 1 76.75 257 ASP B CA 1
ATOM 6118 C C . ASP B 1 257 ? 2.82 -35.469 -3.43 1 76.75 257 ASP B C 1
ATOM 6120 O O . ASP B 1 257 ? 3.102 -34.375 -3.975 1 76.75 257 ASP B O 1
ATOM 6124 N N . SER B 1 258 ? 1.705 -35.719 -2.766 1 78.06 258 SER B N 1
ATOM 6125 C CA . SER B 1 258 ? 0.543 -34.875 -3.02 1 78.06 258 SER B CA 1
ATOM 6126 C C . SER B 1 258 ? 0.724 -33.5 -2.408 1 78.06 258 SER B C 1
ATOM 6128 O O . SER B 1 258 ? 0.007 -32.562 -2.762 1 78.06 258 SER B O 1
ATOM 6130 N N . GLY B 1 259 ? 1.699 -33.344 -1.607 1 84.75 259 GLY B N 1
ATOM 6131 C CA . GLY B 1 259 ? 1.917 -32.062 -0.986 1 84.75 259 GLY B CA 1
ATOM 6132 C C . GLY B 1 259 ? 2.973 -31.234 -1.691 1 84.75 259 GLY B C 1
ATOM 6133 O O . GLY B 1 259 ? 3.211 -30.078 -1.326 1 84.75 259 GLY B O 1
ATOM 6134 N N . ASP B 1 260 ? 3.574 -31.719 -2.652 1 88.56 260 ASP B N 1
ATOM 6135 C CA . ASP B 1 260 ? 4.668 -31.062 -3.354 1 88.56 260 ASP B CA 1
ATOM 6136 C C . ASP B 1 260 ? 4.145 -29.938 -4.246 1 88.56 260 ASP B C 1
ATOM 6138 O O . ASP B 1 260 ? 3.633 -30.188 -5.336 1 88.56 260 ASP B O 1
ATOM 6142 N N . ILE B 1 261 ? 4.34 -28.766 -3.891 1 92.38 261 ILE B N 1
ATOM 6143 C CA . ILE B 1 261 ? 3.826 -27.578 -4.578 1 92.38 261 ILE B CA 1
ATOM 6144 C C . ILE B 1 261 ? 4.508 -27.438 -5.938 1 92.38 261 ILE B C 1
ATOM 6146 O O . ILE B 1 261 ? 3.875 -27.031 -6.918 1 92.38 261 ILE B O 1
ATOM 6150 N N . GLU B 1 262 ? 5.734 -27.781 -5.992 1 93.62 262 GLU B N 1
ATOM 6151 C CA . GLU B 1 262 ? 6.469 -27.656 -7.25 1 93.62 262 GLU B CA 1
ATOM 6152 C C . GLU B 1 262 ? 5.977 -28.656 -8.281 1 93.62 262 GLU B C 1
ATOM 6154 O O . GLU B 1 262 ? 5.957 -28.359 -9.484 1 93.62 262 GLU B O 1
ATOM 6159 N N . ARG B 1 263 ? 5.605 -29.844 -7.879 1 93.5 263 ARG B N 1
ATOM 6160 C CA . ARG B 1 263 ? 5.016 -30.812 -8.797 1 93.5 263 ARG B CA 1
ATOM 6161 C C . ARG B 1 263 ? 3.727 -30.281 -9.406 1 93.5 263 ARG B C 1
ATOM 6163 O O . ARG B 1 263 ? 3.504 -30.391 -10.617 1 93.5 263 ARG B O 1
ATOM 6170 N N . LEU B 1 264 ? 2.934 -29.734 -8.531 1 95.69 264 LEU B N 1
ATOM 6171 C CA . LEU B 1 264 ? 1.71 -29.125 -9.031 1 95.69 264 LEU B CA 1
ATOM 6172 C C . LEU B 1 264 ? 2.027 -28.016 -10.039 1 95.69 264 LEU B C 1
ATOM 6174 O O . LEU B 1 264 ? 1.382 -27.922 -11.086 1 95.69 264 LEU B O 1
ATOM 6178 N N . HIS B 1 265 ? 2.998 -27.234 -9.742 1 95.56 265 HIS B N 1
ATOM 6179 C CA . HIS B 1 265 ? 3.416 -26.156 -10.633 1 95.56 265 HIS B CA 1
ATOM 6180 C C . HIS B 1 265 ? 3.842 -26.703 -11.992 1 95.56 265 HIS B C 1
ATOM 6182 O O . HIS B 1 265 ? 3.402 -26.203 -13.031 1 95.56 265 HIS B O 1
ATOM 6188 N N . GLN B 1 266 ? 4.637 -27.688 -11.977 1 96.06 266 GLN B N 1
ATOM 6189 C CA . GLN B 1 266 ? 5.148 -28.234 -13.227 1 96.06 266 GLN B CA 1
ATOM 6190 C C . GLN B 1 266 ? 4.047 -28.953 -14.008 1 96.06 266 GLN B C 1
ATOM 6192 O O . GLN B 1 266 ? 4.043 -28.953 -15.234 1 96.06 266 GLN B O 1
ATOM 6197 N N . MET B 1 267 ? 3.164 -29.609 -13.281 1 96.19 267 MET B N 1
ATOM 6198 C CA . MET B 1 267 ? 2.004 -30.172 -13.961 1 96.19 267 MET B CA 1
ATOM 6199 C C . MET B 1 267 ? 1.218 -29.094 -14.695 1 96.19 267 MET B C 1
ATOM 6201 O O . MET B 1 267 ? 0.814 -29.281 -15.844 1 96.19 267 MET B O 1
ATOM 6205 N N . ARG B 1 268 ? 1.043 -27.953 -14.039 1 96.81 268 ARG B N 1
ATOM 6206 C CA . ARG B 1 268 ? 0.365 -26.812 -14.656 1 96.81 268 ARG B CA 1
ATOM 6207 C C . ARG B 1 268 ? 1.123 -26.328 -15.891 1 96.81 268 ARG B C 1
ATOM 6209 O O . ARG B 1 268 ? 0.519 -26.047 -16.922 1 96.81 268 ARG B O 1
ATOM 6216 N N . VAL B 1 269 ? 2.416 -26.203 -15.727 1 96 269 VAL B N 1
ATOM 6217 C CA . VAL B 1 269 ? 3.238 -25.766 -16.844 1 96 269 VAL B CA 1
ATOM 6218 C C . VAL B 1 269 ? 3.07 -26.719 -18.016 1 96 269 VAL B C 1
ATOM 6220 O O . VAL B 1 269 ? 2.895 -26.297 -19.172 1 96 269 VAL B O 1
ATOM 6223 N N . GLY B 1 270 ? 3.111 -28 -17.734 1 97 270 GLY B N 1
ATOM 6224 C CA . GLY B 1 270 ? 2.9 -29 -18.766 1 97 270 GLY B CA 1
ATOM 6225 C C . GLY B 1 270 ? 1.562 -28.859 -19.469 1 97 270 GLY B C 1
ATOM 6226 O O . GLY B 1 270 ? 1.481 -28.984 -20.688 1 97 270 GLY B O 1
ATOM 6227 N N . LEU B 1 271 ? 0.546 -28.625 -18.703 1 97.56 271 LEU B N 1
ATOM 6228 C CA . LEU B 1 271 ? -0.787 -28.422 -19.266 1 97.56 271 LEU B CA 1
ATOM 6229 C C . LEU B 1 271 ? -0.829 -27.172 -20.125 1 97.56 271 LEU B C 1
ATOM 6231 O O . LEU B 1 271 ? -1.467 -27.156 -21.188 1 97.56 271 LEU B O 1
ATOM 6235 N N . ARG B 1 272 ? -0.195 -26.156 -19.703 1 95.75 272 ARG B N 1
ATOM 6236 C CA . ARG B 1 272 ? -0.147 -24.922 -20.469 1 95.75 272 ARG B CA 1
ATOM 6237 C C . ARG B 1 272 ? 0.617 -25.125 -21.781 1 95.75 272 ARG B C 1
ATOM 6239 O O . ARG B 1 272 ? 0.216 -24.609 -22.828 1 95.75 272 ARG B O 1
ATOM 6246 N N . ARG B 1 273 ? 1.716 -25.766 -21.703 1 96.88 273 ARG B N 1
ATOM 6247 C CA . ARG B 1 273 ? 2.482 -26.109 -22.906 1 96.88 273 ARG B CA 1
ATOM 6248 C C . ARG B 1 273 ? 1.643 -26.922 -23.875 1 96.88 273 ARG B C 1
ATOM 6250 O O . ARG B 1 273 ? 1.683 -26.688 -25.078 1 96.88 273 ARG B O 1
ATOM 6257 N N . LEU B 1 274 ? 0.908 -27.875 -23.312 1 97.31 274 LEU B N 1
ATOM 6258 C CA . LEU B 1 274 ? 0.037 -28.703 -24.141 1 97.31 274 LEU B CA 1
ATOM 6259 C C . LEU B 1 274 ? -0.989 -27.844 -24.875 1 97.31 274 LEU B C 1
ATOM 6261 O O . LEU B 1 274 ? -1.195 -28.016 -26.078 1 97.31 274 LEU B O 1
ATOM 6265 N N . ARG B 1 275 ? -1.606 -26.969 -24.125 1 95.75 275 ARG B N 1
ATOM 6266 C CA . ARG B 1 275 ? -2.576 -26.047 -24.734 1 95.75 275 ARG B CA 1
ATOM 6267 C C . ARG B 1 275 ? -1.925 -25.203 -25.828 1 95.75 275 ARG B C 1
ATOM 6269 O O . ARG B 1 275 ? -2.498 -25.016 -26.891 1 95.75 275 ARG B O 1
ATOM 6276 N N . SER B 1 276 ? -0.756 -24.703 -25.562 1 95.31 276 SER B N 1
ATOM 6277 C CA . SER B 1 276 ? -0.024 -23.891 -26.531 1 95.31 276 SER B CA 1
ATOM 6278 C C . SER B 1 276 ? 0.312 -24.703 -27.781 1 95.31 276 SER B C 1
ATOM 6280 O O . SER B 1 276 ? 0.251 -24.188 -28.891 1 95.31 276 SER B O 1
ATOM 6282 N N . ALA B 1 277 ? 0.676 -25.906 -27.578 1 96.62 277 ALA B N 1
ATOM 6283 C CA . ALA B 1 277 ? 1.003 -26.781 -28.703 1 96.62 277 ALA B CA 1
ATOM 6284 C C . ALA B 1 277 ? -0.204 -26.984 -29.609 1 96.62 277 ALA B C 1
ATOM 6286 O O . ALA B 1 277 ? -0.077 -26.938 -30.844 1 96.62 277 ALA B O 1
ATOM 6287 N N . PHE B 1 278 ? -1.331 -27.172 -29.031 1 95.88 278 PHE B N 1
ATOM 6288 C CA . PHE B 1 278 ? -2.529 -27.375 -29.844 1 95.88 278 PHE B CA 1
ATOM 6289 C C . PHE B 1 278 ? -2.916 -26.094 -30.578 1 95.88 278 PHE B C 1
ATOM 6291 O O . PHE B 1 278 ? -3.443 -26.141 -31.688 1 95.88 278 PHE B O 1
ATOM 6298 N N . THR B 1 279 ? -2.662 -24.984 -29.922 1 93.38 279 THR B N 1
ATOM 6299 C CA . THR B 1 279 ? -2.873 -23.719 -30.609 1 93.38 279 THR B CA 1
ATOM 6300 C C . THR B 1 279 ? -1.896 -23.562 -31.781 1 93.38 279 THR B C 1
ATOM 6302 O O . THR B 1 279 ? -2.275 -23.125 -32.875 1 93.38 279 THR B O 1
ATOM 6305 N N . LEU B 1 280 ? -0.705 -23.922 -31.547 1 93.5 280 LEU B N 1
ATOM 6306 C CA . LEU B 1 280 ? 0.373 -23.828 -32.531 1 93.5 280 LEU B CA 1
ATOM 6307 C C . LEU B 1 280 ? 0.058 -24.672 -33.75 1 93.5 280 LEU B C 1
ATOM 6309 O O . LEU B 1 280 ? 0.215 -24.219 -34.875 1 93.5 280 LEU B O 1
ATOM 6313 N N . PHE B 1 281 ? -0.407 -25.906 -33.562 1 94.12 281 PHE B N 1
ATOM 6314 C CA . PHE B 1 281 ? -0.657 -26.844 -34.656 1 94.12 281 PHE B CA 1
ATOM 6315 C C . PHE B 1 281 ? -2.119 -26.797 -35.094 1 94.12 281 PHE B C 1
ATOM 6317 O O . PHE B 1 281 ? -2.555 -27.609 -35.906 1 94.12 281 PHE B O 1
ATOM 6324 N N . GLY B 1 282 ? -2.887 -25.938 -34.562 1 91.62 282 GLY B N 1
ATOM 6325 C CA . GLY B 1 282 ? -4.336 -25.938 -34.656 1 91.62 282 GLY B CA 1
ATOM 6326 C C . GLY B 1 282 ? -4.836 -25.844 -36.094 1 91.62 282 GLY B C 1
ATOM 6327 O O . GLY B 1 282 ? -5.926 -26.312 -36.406 1 91.62 282 GLY B O 1
ATOM 6328 N N . GLN B 1 283 ? -4.066 -25.266 -36.969 1 86.62 283 GLN B N 1
ATOM 6329 C CA . GLN B 1 283 ? -4.48 -25.125 -38.375 1 86.62 283 GLN B CA 1
ATOM 6330 C C . GLN B 1 283 ? -4.406 -26.469 -39.094 1 86.62 283 GLN B C 1
ATOM 6332 O O . GLN B 1 283 ? -5.074 -26.656 -40.094 1 86.62 283 GLN B O 1
ATOM 6337 N N . VAL B 1 284 ? -3.662 -27.344 -38.625 1 89.5 284 VAL B N 1
ATOM 6338 C CA . VAL B 1 284 ? -3.436 -28.609 -39.312 1 89.5 284 VAL B CA 1
ATOM 6339 C C . VAL B 1 284 ? -4.094 -29.75 -38.531 1 89.5 284 VAL B C 1
ATOM 6341 O O . VAL B 1 284 ? -4.695 -30.656 -39.094 1 89.5 284 VAL B O 1
ATOM 6344 N N . ILE B 1 285 ? -3.953 -29.719 -37.219 1 92.81 285 ILE B N 1
ATOM 6345 C CA . ILE B 1 285 ? -4.516 -30.734 -36.344 1 92.81 285 ILE B CA 1
ATOM 6346 C C . ILE B 1 285 ? -5.348 -30.062 -35.25 1 92.81 285 ILE B C 1
ATOM 6348 O O . ILE B 1 285 ? -4.828 -29.281 -34.469 1 92.81 285 ILE B O 1
ATOM 6352 N N . THR B 1 286 ? -6.555 -30.469 -35.188 1 91.56 286 THR B N 1
ATOM 6353 C CA . THR B 1 286 ? -7.477 -29.844 -34.25 1 91.56 286 THR B CA 1
ATOM 6354 C C . THR B 1 286 ? -7.852 -30.844 -33.156 1 91.56 286 THR B C 1
ATOM 6356 O O . THR B 1 286 ? -8.219 -31.984 -33.438 1 91.56 286 THR B O 1
ATOM 6359 N N . LEU B 1 287 ? -7.746 -30.438 -31.953 1 94 287 LEU B N 1
ATOM 6360 C CA . LEU B 1 287 ? -8.18 -31.219 -30.797 1 94 287 LEU B CA 1
ATOM 6361 C C . LEU B 1 287 ? -9.703 -31.266 -30.719 1 94 287 LEU B C 1
ATOM 6363 O O . LEU B 1 287 ? -10.367 -30.234 -30.797 1 94 287 LEU B O 1
ATOM 6367 N N . PRO B 1 288 ? -10.25 -32.438 -30.594 1 94.5 288 PRO B N 1
ATOM 6368 C CA . PRO B 1 288 ? -11.703 -32.531 -30.453 1 94.5 288 PRO B CA 1
ATOM 6369 C C . PRO B 1 288 ? -12.242 -31.719 -29.281 1 94.5 288 PRO B C 1
ATOM 6371 O O . PRO B 1 288 ? -11.617 -31.656 -28.219 1 94.5 288 PRO B O 1
ATOM 6374 N N . ALA B 1 289 ? -13.406 -31.188 -29.438 1 94.94 289 ALA B N 1
ATOM 6375 C CA . ALA B 1 289 ? -14.016 -30.281 -28.469 1 94.94 289 ALA B CA 1
ATOM 6376 C C . ALA B 1 289 ? -14.18 -30.953 -27.109 1 94.94 289 ALA B C 1
ATOM 6378 O O . ALA B 1 289 ? -14.008 -30.328 -26.078 1 94.94 289 ALA B O 1
ATOM 6379 N N . ALA B 1 290 ? -14.586 -32.156 -27.156 1 95.56 290 ALA B N 1
ATOM 6380 C CA . ALA B 1 290 ? -14.805 -32.906 -25.922 1 95.56 290 ALA B CA 1
ATOM 6381 C C . ALA B 1 290 ? -13.523 -33 -25.109 1 95.56 290 ALA B C 1
ATOM 6383 O O . ALA B 1 290 ? -13.539 -32.844 -23.875 1 95.56 290 ALA B O 1
ATOM 6384 N N . LEU B 1 291 ? -12.383 -33.281 -25.734 1 96.88 291 LEU B N 1
ATOM 6385 C CA . LEU B 1 291 ? -11.094 -33.344 -25.062 1 96.88 291 LEU B CA 1
ATOM 6386 C C . LEU B 1 291 ? -10.641 -31.969 -24.594 1 96.88 291 LEU B C 1
ATOM 6388 O O . LEU B 1 291 ? -10.094 -31.844 -23.484 1 96.88 291 LEU B O 1
ATOM 6392 N N . GLU B 1 292 ? -10.875 -31.016 -25.391 1 96.94 292 GLU B N 1
ATOM 6393 C CA . GLU B 1 292 ? -10.523 -29.656 -25.016 1 96.94 292 GLU B CA 1
ATOM 6394 C C . GLU B 1 292 ? -11.211 -29.234 -23.719 1 96.94 292 GLU B C 1
ATOM 6396 O O . GLU B 1 292 ? -10.578 -28.656 -22.844 1 96.94 292 GLU B O 1
ATOM 6401 N N . SER B 1 293 ? -12.461 -29.531 -23.641 1 97.56 293 SER B N 1
ATOM 6402 C CA . SER B 1 293 ? -13.234 -29.203 -22.453 1 97.56 293 SER B CA 1
ATOM 6403 C C . SER B 1 293 ? -12.672 -29.891 -21.219 1 97.56 293 SER B C 1
ATOM 6405 O O . SER B 1 293 ? -12.633 -29.297 -20.141 1 97.56 293 SER B O 1
ATOM 6407 N N . GLU B 1 294 ? -12.281 -31.109 -21.375 1 97.94 294 GLU B N 1
ATOM 6408 C CA . GLU B 1 294 ? -11.727 -31.859 -20.25 1 97.94 294 GLU B CA 1
ATOM 6409 C C . GLU B 1 294 ? -10.375 -31.281 -19.828 1 97.94 294 GLU B C 1
ATOM 6411 O O . GLU B 1 294 ? -10.062 -31.219 -18.625 1 97.94 294 GLU B O 1
ATOM 6416 N N . PHE B 1 295 ? -9.562 -30.906 -20.781 1 97.88 295 PHE B N 1
ATOM 6417 C CA . PHE B 1 295 ? -8.281 -30.297 -20.453 1 97.88 295 PHE B CA 1
ATOM 6418 C C . PHE B 1 295 ? -8.477 -28.953 -19.781 1 97.88 295 PHE B C 1
ATOM 6420 O O . PHE B 1 295 ? -7.699 -28.578 -18.891 1 97.88 295 PHE B O 1
ATOM 6427 N N . GLU B 1 296 ? -9.516 -28.234 -20.172 1 97.38 296 GLU B N 1
ATOM 6428 C CA . GLU B 1 296 ? -9.844 -26.969 -19.516 1 97.38 296 GLU B CA 1
ATOM 6429 C C . GLU B 1 296 ? -10.242 -27.203 -18.062 1 97.38 296 GLU B C 1
ATOM 6431 O O . GLU B 1 296 ? -9.828 -26.453 -17.172 1 97.38 296 GLU B O 1
ATOM 6436 N N . TRP B 1 297 ? -11.039 -28.188 -17.875 1 97.75 297 TRP B N 1
ATOM 6437 C CA . TRP B 1 297 ? -11.477 -28.547 -16.531 1 97.75 297 TRP B CA 1
ATOM 6438 C C . TRP B 1 297 ? -10.281 -28.812 -15.617 1 97.75 297 TRP B C 1
ATOM 6440 O O . TRP B 1 297 ? -10.18 -28.234 -14.531 1 97.75 297 TRP B O 1
ATOM 6450 N N . ILE B 1 298 ? -9.336 -29.672 -16.016 1 98 298 ILE B N 1
ATOM 6451 C CA . ILE B 1 298 ? -8.219 -30.047 -15.164 1 98 298 ILE B CA 1
ATOM 6452 C C . ILE B 1 298 ? -7.266 -28.859 -15.008 1 98 298 ILE B C 1
ATOM 6454 O O . ILE B 1 298 ? -6.676 -28.672 -13.945 1 98 298 ILE B O 1
ATOM 6458 N N . ALA B 1 299 ? -7.09 -28.078 -16.047 1 97.75 299 ALA B N 1
ATOM 6459 C CA . ALA B 1 299 ? -6.238 -26.891 -15.992 1 97.75 299 ALA B CA 1
ATOM 6460 C C . ALA B 1 299 ? -6.777 -25.875 -14.977 1 97.75 299 ALA B C 1
ATOM 6462 O O . ALA B 1 299 ? -6.004 -25.234 -14.266 1 97.75 299 ALA B O 1
ATOM 6463 N N . GLU B 1 300 ? -8.055 -25.75 -14.953 1 97.31 300 GLU B N 1
ATOM 6464 C CA . GLU B 1 300 ? -8.68 -24.828 -14.016 1 97.31 300 GLU B CA 1
ATOM 6465 C C . GLU B 1 300 ? -8.469 -25.281 -12.57 1 97.31 300 GLU B C 1
ATOM 6467 O O . GLU B 1 300 ? -8.156 -24.469 -11.695 1 97.31 300 GLU B O 1
ATOM 6472 N N . ALA B 1 301 ? -8.68 -26.516 -12.359 1 97 301 ALA B N 1
ATOM 6473 C CA . ALA B 1 301 ? -8.5 -27.062 -11.016 1 97 301 ALA B CA 1
ATOM 6474 C C . ALA B 1 301 ? -7.062 -26.859 -10.539 1 97 301 ALA B C 1
ATOM 6476 O O . ALA B 1 301 ? -6.836 -26.391 -9.414 1 97 301 ALA B O 1
ATOM 6477 N N . ILE B 1 302 ? -6.121 -27.188 -11.352 1 97.56 302 ILE B N 1
ATOM 6478 C CA . ILE B 1 302 ? -4.711 -27.078 -11 1 97.56 302 ILE B CA 1
ATOM 6479 C C . ILE B 1 302 ? -4.309 -25.609 -10.898 1 97.56 302 ILE B C 1
ATOM 6481 O O . ILE B 1 302 ? -3.537 -25.234 -10.016 1 97.56 302 ILE B O 1
ATOM 6485 N N . GLY B 1 303 ? -4.844 -24.797 -11.773 1 97.06 303 GLY B N 1
ATOM 6486 C CA . GLY B 1 303 ? -4.551 -23.375 -11.781 1 97.06 303 GLY B CA 1
ATOM 6487 C C . GLY B 1 303 ? -4.984 -22.672 -10.516 1 97.06 303 GLY B C 1
ATOM 6488 O O . GLY B 1 303 ? -4.238 -21.859 -9.961 1 97.06 303 GLY B O 1
ATOM 6489 N N . THR B 1 304 ? -6.188 -22.938 -10.062 1 97.06 304 THR B N 1
ATOM 6490 C CA . THR B 1 304 ? -6.703 -22.344 -8.836 1 97.06 304 THR B CA 1
ATOM 6491 C C . THR B 1 304 ? -5.805 -22.688 -7.648 1 97.06 304 THR B C 1
ATOM 6493 O O . THR B 1 304 ? -5.457 -21.812 -6.852 1 97.06 304 THR B O 1
ATOM 6496 N N . ALA B 1 305 ? -5.457 -23.938 -7.578 1 97.56 305 ALA B N 1
ATOM 6497 C CA . ALA B 1 305 ? -4.578 -24.391 -6.496 1 97.56 305 ALA B CA 1
ATOM 6498 C C . ALA B 1 305 ? -3.229 -23.672 -6.562 1 97.56 305 ALA B C 1
ATOM 6500 O O . ALA B 1 305 ? -2.705 -23.234 -5.539 1 97.56 305 ALA B O 1
ATOM 6501 N N . ARG B 1 306 ? -2.721 -23.562 -7.727 1 96.69 306 ARG B N 1
ATOM 6502 C CA . ARG B 1 306 ? -1.426 -22.906 -7.914 1 96.69 306 ARG B CA 1
ATOM 6503 C C . ARG B 1 306 ? -1.472 -21.453 -7.465 1 96.69 306 ARG B C 1
ATOM 6505 O O . ARG B 1 306 ? -0.529 -20.969 -6.844 1 96.69 306 ARG B O 1
ATOM 6512 N N . ASP B 1 307 ? -2.477 -20.781 -7.812 1 96.81 307 ASP B N 1
ATOM 6513 C CA . ASP B 1 307 ? -2.602 -19.375 -7.457 1 96.81 307 ASP B CA 1
ATOM 6514 C C . ASP B 1 307 ? -2.582 -19.188 -5.941 1 96.81 307 ASP B C 1
ATOM 6516 O O . ASP B 1 307 ? -1.906 -18.297 -5.426 1 96.81 307 ASP B O 1
ATOM 6520 N N . TRP B 1 308 ? -3.254 -20.031 -5.27 1 97.44 308 TRP B N 1
ATOM 6521 C CA . TRP B 1 308 ? -3.289 -19.953 -3.814 1 97.44 308 TRP B CA 1
ATOM 6522 C C . TRP B 1 308 ? -1.938 -20.328 -3.217 1 97.44 308 TRP B C 1
ATOM 6524 O O . TRP B 1 308 ? -1.483 -19.703 -2.25 1 97.44 308 TRP B O 1
ATOM 6534 N N . ASP B 1 309 ? -1.295 -21.359 -3.809 1 96.12 309 ASP B N 1
ATOM 6535 C CA . ASP B 1 309 ? 0.041 -21.734 -3.361 1 96.12 309 ASP B CA 1
ATOM 6536 C C . ASP B 1 309 ? 1.013 -20.562 -3.467 1 96.12 309 ASP B C 1
ATOM 6538 O O . ASP B 1 309 ? 1.773 -20.297 -2.535 1 96.12 309 ASP B O 1
ATOM 6542 N N . VAL B 1 310 ? 0.941 -19.906 -4.582 1 95.12 310 VAL B N 1
ATOM 6543 C CA . VAL B 1 310 ? 1.842 -18.781 -4.824 1 95.12 310 VAL B CA 1
ATOM 6544 C C . VAL B 1 310 ? 1.551 -17.656 -3.83 1 95.12 310 VAL B C 1
ATOM 6546 O O . VAL B 1 310 ? 2.473 -17.078 -3.254 1 95.12 310 VAL B O 1
ATOM 6549 N N . LEU B 1 311 ? 0.296 -17.359 -3.609 1 96.31 311 LEU B N 1
ATOM 6550 C CA . LEU B 1 311 ? -0.062 -16.312 -2.652 1 96.31 311 LEU B CA 1
ATOM 6551 C C . LEU B 1 311 ? 0.475 -16.641 -1.263 1 96.31 311 LEU B C 1
ATOM 6553 O O . LEU B 1 311 ? 1.145 -15.812 -0.64 1 96.31 311 LEU B O 1
ATOM 6557 N N . ALA B 1 312 ? 0.233 -17.844 -0.806 1 96.62 312 ALA B N 1
ATOM 6558 C CA . ALA B 1 312 ? 0.475 -18.234 0.581 1 96.62 312 ALA B CA 1
ATOM 6559 C C . ALA B 1 312 ? 1.961 -18.484 0.832 1 96.62 312 ALA B C 1
ATOM 6561 O O . ALA B 1 312 ? 2.467 -18.203 1.922 1 96.62 312 ALA B O 1
ATOM 6562 N N . THR B 1 313 ? 2.693 -18.953 -0.205 1 94.12 313 THR B N 1
ATOM 6563 C CA . THR B 1 313 ? 4.043 -19.422 0.08 1 94.12 313 THR B CA 1
ATOM 6564 C C . THR B 1 313 ? 5.086 -18.516 -0.551 1 94.12 313 THR B C 1
ATOM 6566 O O . THR B 1 313 ? 6.266 -18.578 -0.201 1 94.12 313 THR B O 1
ATOM 6569 N N . GLU B 1 314 ? 4.691 -17.688 -1.448 1 92 314 GLU B N 1
ATOM 6570 C CA . GLU B 1 314 ? 5.664 -16.828 -2.111 1 92 314 GLU B CA 1
ATOM 6571 C C . GLU B 1 314 ? 5.309 -15.359 -1.933 1 92 314 GLU B C 1
ATOM 6573 O O . GLU B 1 314 ? 6.059 -14.602 -1.313 1 92 314 GLU B O 1
ATOM 6578 N N . THR B 1 315 ? 4.145 -14.938 -2.35 1 92.25 315 THR B N 1
ATOM 6579 C CA . THR B 1 315 ? 3.771 -13.531 -2.402 1 92.25 315 THR B CA 1
ATOM 6580 C C . THR B 1 315 ? 3.732 -12.93 -1.001 1 92.25 315 THR B C 1
ATOM 6582 O O . THR B 1 315 ? 4.445 -11.969 -0.712 1 92.25 315 THR B O 1
ATOM 6585 N N . LEU B 1 316 ? 2.949 -13.484 -0.107 1 93.19 316 LEU B N 1
ATOM 6586 C CA . LEU B 1 316 ? 2.744 -12.906 1.217 1 93.19 316 LEU B CA 1
ATOM 6587 C C . LEU B 1 316 ? 4.031 -12.953 2.035 1 93.19 316 LEU B C 1
ATOM 6589 O O . LEU B 1 316 ? 4.414 -11.961 2.658 1 93.19 316 LEU B O 1
ATOM 6593 N N . PRO B 1 317 ? 4.805 -14.102 1.953 1 89.81 317 PRO B N 1
ATOM 6594 C CA . PRO B 1 317 ? 6.027 -14.164 2.754 1 89.81 317 PRO B CA 1
ATOM 6595 C C . PRO B 1 317 ? 7.117 -13.227 2.238 1 89.81 317 PRO B C 1
ATOM 6597 O O . PRO B 1 317 ? 7.965 -12.773 3.014 1 89.81 317 PRO B O 1
ATOM 6600 N N . LEU B 1 318 ? 7.129 -12.922 0.99 1 80.69 318 LEU B N 1
ATOM 6601 C CA . LEU B 1 318 ? 8.203 -12.125 0.398 1 80.69 318 LEU B CA 1
ATOM 6602 C C . LEU B 1 318 ? 7.926 -10.633 0.542 1 80.69 318 LEU B C 1
ATOM 6604 O O . LEU B 1 318 ? 8.828 -9.812 0.381 1 80.69 318 LEU B O 1
ATOM 6608 N N . LEU B 1 319 ? 6.68 -10.32 0.857 1 80.81 319 LEU B N 1
ATOM 6609 C CA . LEU B 1 319 ? 6.355 -8.906 1.033 1 80.81 319 LEU B CA 1
ATOM 6610 C C . LEU B 1 319 ? 6.902 -8.383 2.357 1 80.81 319 LEU B C 1
ATOM 6612 O O . LEU B 1 319 ? 6.652 -8.977 3.412 1 80.81 319 LEU B O 1
ATOM 6616 N N . GLU B 1 320 ? 7.77 -7.422 2.314 1 81.38 320 GLU B N 1
ATOM 6617 C CA . GLU B 1 320 ? 8.242 -6.742 3.516 1 81.38 320 GLU B CA 1
ATOM 6618 C C . GLU B 1 320 ? 7.211 -5.742 4.031 1 81.38 320 GLU B C 1
ATOM 6620 O O . GLU B 1 320 ? 7.309 -4.547 3.754 1 81.38 320 GLU B O 1
ATOM 6625 N N . MET B 1 321 ? 6.316 -6.219 4.785 1 85.06 321 MET B N 1
ATOM 6626 C CA . MET B 1 321 ? 5.25 -5.379 5.32 1 85.06 321 MET B CA 1
ATOM 6627 C C . MET B 1 321 ? 5.598 -4.879 6.719 1 85.06 321 MET B C 1
ATOM 6629 O O . MET B 1 321 ? 5.965 -5.668 7.59 1 85.06 321 MET B O 1
ATOM 6633 N N . PRO B 1 322 ? 5.469 -3.551 6.918 1 83.62 322 PRO B N 1
ATOM 6634 C CA . PRO B 1 322 ? 5.691 -3.045 8.273 1 83.62 322 PRO B CA 1
ATOM 6635 C C . PRO B 1 322 ? 4.578 -3.438 9.242 1 83.62 322 PRO B C 1
ATOM 6637 O O . PRO B 1 322 ? 3.473 -3.775 8.812 1 83.62 322 PRO B O 1
ATOM 6640 N N . THR B 1 323 ? 4.98 -3.41 10.516 1 84.81 323 THR B N 1
ATOM 6641 C CA . THR B 1 323 ? 3.957 -3.613 11.531 1 84.81 323 THR B CA 1
ATOM 6642 C C . THR B 1 323 ? 2.969 -2.451 11.547 1 84.81 323 THR B C 1
ATOM 6644 O O . THR B 1 323 ? 3.363 -1.292 11.398 1 84.81 323 THR B O 1
ATOM 6647 N N . ALA B 1 324 ? 1.721 -2.742 11.617 1 87.06 324 ALA B N 1
ATOM 6648 C CA . ALA B 1 324 ? 0.665 -1.734 11.664 1 87.06 324 ALA B CA 1
ATOM 6649 C C . ALA B 1 324 ? -0.309 -2.014 12.805 1 87.06 324 ALA B C 1
ATOM 6651 O O . ALA B 1 324 ? -0.722 -3.156 13.016 1 87.06 324 ALA B O 1
ATOM 6652 N N . ALA B 1 325 ? -0.574 -0.968 13.531 1 87.06 325 ALA B N 1
ATOM 6653 C CA . ALA B 1 325 ? -1.494 -1.112 14.656 1 87.06 325 ALA B CA 1
ATOM 6654 C C . ALA B 1 325 ? -2.855 -1.618 14.195 1 87.06 325 ALA B C 1
ATOM 6656 O O . ALA B 1 325 ? -3.406 -1.121 13.203 1 87.06 325 ALA B O 1
ATOM 6657 N N . GLY B 1 326 ? -3.336 -2.678 14.852 1 87.12 326 GLY B N 1
ATOM 6658 C CA . GLY B 1 326 ? -4.66 -3.201 14.562 1 87.12 326 GLY B CA 1
ATOM 6659 C C . GLY B 1 326 ? -4.676 -4.176 13.406 1 87.12 326 GLY B C 1
ATOM 6660 O O . GLY B 1 326 ? -5.742 -4.598 12.953 1 87.12 326 GLY B O 1
ATOM 6661 N N . VAL B 1 327 ? -3.514 -4.496 12.852 1 92.19 327 VAL B N 1
ATOM 6662 C CA . VAL B 1 327 ? -3.42 -5.414 11.719 1 92.19 327 VAL B CA 1
ATOM 6663 C C . VAL B 1 327 ? -2.682 -6.684 12.141 1 92.19 327 VAL B C 1
ATOM 6665 O O . VAL B 1 327 ? -1.574 -6.613 12.68 1 92.19 327 VAL B O 1
ATOM 6668 N N . ASP B 1 328 ? -3.301 -7.785 11.969 1 93.94 328 ASP B N 1
ATOM 6669 C CA . ASP B 1 328 ? -2.705 -9.078 12.289 1 93.94 328 ASP B CA 1
ATOM 6670 C C . ASP B 1 328 ? -2.232 -9.797 11.031 1 93.94 328 ASP B C 1
ATOM 6672 O O . ASP B 1 328 ? -2.963 -10.609 10.461 1 93.94 328 ASP B O 1
ATOM 6676 N N . LEU B 1 329 ? -1.013 -9.594 10.633 1 94 329 LEU B N 1
ATOM 6677 C CA . LEU B 1 329 ? -0.451 -10.125 9.398 1 94 329 LEU B CA 1
ATOM 6678 C C . LEU B 1 329 ? -0.286 -11.641 9.484 1 94 329 LEU B C 1
ATOM 6680 O O . LEU B 1 329 ? -0.459 -12.344 8.484 1 94 329 LEU B O 1
ATOM 6684 N N . ASP B 1 330 ? -0.002 -12.109 10.688 1 94.38 330 ASP B N 1
ATOM 6685 C CA . ASP B 1 330 ? 0.164 -13.547 10.875 1 94.38 330 ASP B CA 1
ATOM 6686 C C . ASP B 1 330 ? -1.154 -14.289 10.664 1 94.38 330 ASP B C 1
ATOM 6688 O O . ASP B 1 330 ? -1.174 -15.375 10.086 1 94.38 330 ASP B O 1
ATOM 6692 N N . ALA B 1 331 ? -2.15 -13.672 11.141 1 94.62 331 ALA B N 1
ATOM 6693 C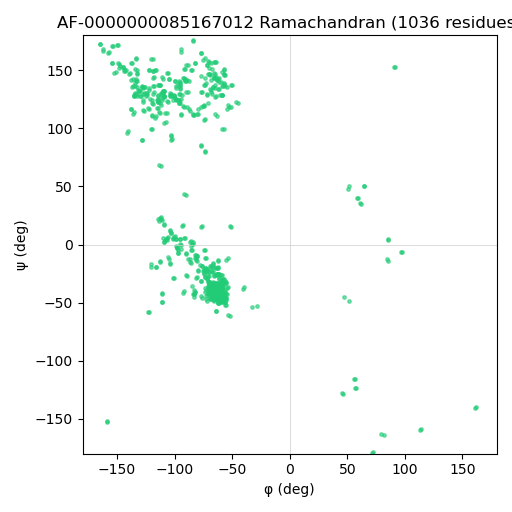 CA . ALA B 1 331 ? -3.465 -14.273 10.938 1 94.62 331 ALA B CA 1
ATOM 6694 C C . ALA B 1 331 ? -3.816 -14.344 9.453 1 94.62 331 ALA B C 1
ATOM 6696 O O . ALA B 1 331 ? -4.43 -15.312 9 1 94.62 331 ALA B O 1
ATOM 6697 N N . VAL B 1 332 ? -3.463 -13.336 8.711 1 95.44 332 VAL B N 1
ATOM 6698 C CA . VAL B 1 332 ? -3.732 -13.312 7.277 1 95.44 332 VAL B CA 1
ATOM 6699 C C . VAL B 1 332 ? -2.934 -14.414 6.582 1 95.44 332 VAL B C 1
ATOM 6701 O O . VAL B 1 332 ? -3.475 -15.156 5.758 1 95.44 332 VAL B O 1
ATOM 6704 N N . ARG B 1 333 ? -1.645 -14.562 6.938 1 95.62 333 ARG B N 1
ATOM 6705 C CA . ARG B 1 333 ? -0.782 -15.586 6.352 1 95.62 333 ARG B CA 1
ATOM 6706 C C . ARG B 1 333 ? -1.311 -16.984 6.648 1 95.62 333 ARG B C 1
ATOM 6708 O O . ARG B 1 333 ? -1.334 -17.844 5.766 1 95.62 333 ARG B O 1
ATOM 6715 N N . LYS B 1 334 ? -1.733 -17.172 7.879 1 95.81 334 LYS B N 1
ATOM 6716 C CA . LYS B 1 334 ? -2.271 -18.469 8.289 1 95.81 334 LYS B CA 1
ATOM 6717 C C . LYS B 1 334 ? -3.553 -18.781 7.523 1 95.81 334 LYS B C 1
ATOM 6719 O O . LYS B 1 334 ? -3.746 -19.922 7.082 1 95.81 334 LYS B O 1
ATOM 6724 N N . ALA B 1 335 ? -4.398 -17.797 7.375 1 96.19 335 ALA B N 1
ATOM 6725 C CA . ALA B 1 335 ? -5.645 -17.984 6.641 1 96.19 335 ALA B CA 1
ATOM 6726 C C . ALA B 1 335 ? -5.371 -18.344 5.18 1 96.19 335 ALA B C 1
ATOM 6728 O O . ALA B 1 335 ? -6.047 -19.203 4.605 1 96.19 335 ALA B O 1
ATOM 6729 N N . ALA B 1 336 ? -4.41 -17.688 4.574 1 96.75 336 ALA B N 1
ATOM 6730 C CA . ALA B 1 336 ? -4.035 -17.969 3.188 1 96.75 336 ALA B CA 1
ATOM 6731 C C . ALA B 1 336 ? -3.475 -19.391 3.045 1 96.75 336 ALA B C 1
ATOM 6733 O O . ALA B 1 336 ? -3.785 -20.094 2.08 1 96.75 336 ALA B O 1
ATOM 6734 N N . LEU B 1 337 ? -2.686 -19.797 4.027 1 96.62 337 LEU B N 1
ATOM 6735 C CA . LEU B 1 337 ? -2.094 -21.125 4.012 1 96.62 337 LEU B CA 1
ATOM 6736 C C . LEU B 1 337 ? -3.17 -22.203 4.113 1 96.62 337 LEU B C 1
ATOM 6738 O O . LEU B 1 337 ? -3.111 -23.219 3.412 1 96.62 337 LEU B O 1
ATOM 6742 N N . ILE B 1 338 ? -4.121 -21.938 4.977 1 96.75 338 ILE B N 1
ATOM 6743 C CA . ILE B 1 338 ? -5.219 -22.891 5.164 1 96.75 338 ILE B CA 1
ATOM 6744 C C . ILE B 1 338 ? -6.012 -23.016 3.865 1 96.75 338 ILE B C 1
ATOM 6746 O O . ILE B 1 338 ? -6.309 -24.125 3.416 1 96.75 338 ILE B O 1
ATOM 6750 N N . GLN B 1 339 ? -6.301 -21.891 3.262 1 96.81 339 GLN B N 1
ATOM 6751 C CA . GLN B 1 339 ? -7.059 -21.922 2.016 1 96.81 339 GLN B CA 1
ATOM 6752 C C . GLN B 1 339 ? -6.258 -22.578 0.894 1 96.81 339 GLN B C 1
ATOM 6754 O O . GLN B 1 339 ? -6.809 -23.312 0.077 1 96.81 339 GLN B O 1
ATOM 6759 N N . ALA B 1 340 ? -4.957 -22.344 0.814 1 97.38 340 ALA B N 1
ATOM 6760 C CA . ALA B 1 340 ? -4.082 -22.969 -0.168 1 97.38 340 ALA B CA 1
ATOM 6761 C C . ALA B 1 340 ? -4.098 -24.484 -0.017 1 97.38 340 ALA B C 1
ATOM 6763 O O . ALA B 1 340 ? -4.164 -25.219 -1.009 1 97.38 340 ALA B O 1
ATOM 6764 N N . GLY B 1 341 ? -4.066 -24.906 1.212 1 96.88 341 GLY B N 1
ATOM 6765 C CA . GLY B 1 341 ? -4.137 -26.344 1.472 1 96.88 341 GLY B CA 1
ATOM 6766 C C . GLY B 1 341 ? -5.426 -26.984 0.98 1 96.88 341 GLY B C 1
ATOM 6767 O O . GLY B 1 341 ? -5.406 -28.062 0.405 1 96.88 341 GLY B O 1
ATOM 6768 N N . LYS B 1 342 ? -6.504 -26.25 1.197 1 96.62 342 LYS B N 1
ATOM 6769 C CA . LYS B 1 342 ? -7.805 -26.734 0.751 1 96.62 342 LYS B CA 1
ATOM 6770 C C . LYS B 1 342 ? -7.863 -26.844 -0.77 1 96.62 342 LYS B C 1
ATOM 6772 O O . LYS B 1 342 ? -8.305 -27.859 -1.311 1 96.62 342 LYS B O 1
ATOM 6777 N N . GLU B 1 343 ? -7.41 -25.812 -1.433 1 97.31 343 GLU B N 1
ATOM 6778 C CA . GLU B 1 343 ? -7.441 -25.812 -2.893 1 97.31 343 GLU B CA 1
ATOM 6779 C C . GLU B 1 343 ? -6.477 -26.828 -3.473 1 97.31 343 GLU B C 1
ATOM 6781 O O . GLU B 1 343 ? -6.758 -27.453 -4.504 1 97.31 343 GLU B O 1
ATOM 6786 N N . HIS B 1 344 ? -5.34 -27 -2.838 1 97 344 HIS B N 1
ATOM 6787 C CA . HIS B 1 344 ? -4.383 -28.016 -3.262 1 97 344 HIS B CA 1
ATOM 6788 C C . HIS B 1 344 ? -4.984 -29.406 -3.164 1 97 344 HIS B C 1
ATOM 6790 O O . HIS B 1 344 ? -4.836 -30.219 -4.082 1 97 344 HIS B O 1
ATOM 6796 N N . ALA B 1 345 ? -5.672 -29.672 -2.098 1 96.5 345 ALA B N 1
ATOM 6797 C CA . ALA B 1 345 ? -6.328 -30.953 -1.909 1 96.5 345 ALA B CA 1
ATOM 6798 C C . ALA B 1 345 ? -7.387 -31.203 -2.98 1 96.5 345 ALA B C 1
ATOM 6800 O O . ALA B 1 345 ? -7.547 -32.312 -3.467 1 96.5 345 ALA B O 1
ATOM 6801 N N . LEU B 1 346 ? -8.062 -30.172 -3.324 1 97 346 LEU B N 1
ATOM 6802 C CA . LEU B 1 346 ? -9.078 -30.266 -4.367 1 97 346 LEU B CA 1
ATOM 6803 C C . LEU B 1 346 ? -8.445 -30.609 -5.711 1 97 346 LEU B C 1
ATOM 6805 O O . LEU B 1 346 ? -9 -31.391 -6.488 1 97 346 LEU B O 1
ATOM 6809 N N . ALA B 1 347 ? -7.309 -30.016 -5.992 1 97.5 347 ALA B N 1
ATOM 6810 C CA . ALA B 1 347 ? -6.59 -30.312 -7.227 1 97.5 347 ALA B CA 1
ATOM 6811 C C . ALA B 1 347 ? -6.113 -31.766 -7.242 1 97.5 347 ALA B C 1
ATOM 6813 O O . ALA B 1 347 ? -6.223 -32.438 -8.258 1 97.5 347 ALA B O 1
ATOM 6814 N N . VAL B 1 348 ? -5.613 -32.219 -6.109 1 96.25 348 VAL B N 1
ATOM 6815 C CA . VAL B 1 348 ? -5.16 -33.594 -5.988 1 96.25 348 VAL B CA 1
ATOM 6816 C C . VAL B 1 348 ? -6.332 -34.562 -6.223 1 96.25 348 VAL B C 1
ATOM 6818 O O . VAL B 1 348 ? -6.199 -35.562 -6.945 1 96.25 348 VAL B O 1
ATOM 6821 N N . HIS B 1 349 ? -7.48 -34.25 -5.695 1 96.06 349 HIS B N 1
ATOM 6822 C CA . HIS B 1 349 ? -8.68 -35.062 -5.871 1 96.06 349 HIS B CA 1
ATOM 6823 C C . HIS B 1 349 ? -9.109 -35.094 -7.332 1 96.06 349 HIS B C 1
ATOM 6825 O O . HIS B 1 349 ? -9.562 -36.125 -7.824 1 96.06 349 HIS B O 1
ATOM 6831 N N . ALA B 1 350 ? -8.969 -33.969 -7.977 1 97.25 350 ALA B N 1
ATOM 6832 C CA . ALA B 1 350 ? -9.312 -33.906 -9.398 1 97.25 350 ALA B CA 1
ATOM 6833 C C . ALA B 1 350 ? -8.422 -34.844 -10.219 1 97.25 350 ALA B C 1
ATOM 6835 O O . ALA B 1 350 ? -8.906 -35.594 -11.062 1 97.25 350 ALA B O 1
ATOM 6836 N N . VAL B 1 351 ? -7.129 -34.844 -9.938 1 96.12 351 VAL B N 1
ATOM 6837 C CA . VAL B 1 351 ? -6.164 -35.625 -10.68 1 96.12 351 VAL B CA 1
ATOM 6838 C C . VAL B 1 351 ? -6.344 -37.125 -10.328 1 96.12 351 VAL B C 1
ATOM 6840 O O . VAL B 1 351 ? -6.137 -38 -11.164 1 96.12 351 VAL B O 1
ATOM 6843 N N . ALA B 1 352 ? -6.801 -37.406 -9.125 1 94.5 352 ALA B N 1
ATOM 6844 C CA . ALA B 1 352 ? -7.004 -38.781 -8.664 1 94.5 352 ALA B CA 1
ATOM 6845 C C . ALA B 1 352 ? -8.359 -39.312 -9.109 1 94.5 352 ALA B C 1
ATOM 6847 O O . ALA B 1 352 ? -8.672 -40.5 -8.883 1 94.5 352 ALA B O 1
ATOM 6848 N N . SER B 1 353 ? -9.141 -38.562 -9.797 1 95.62 353 SER B N 1
ATOM 6849 C CA . SER B 1 353 ? -10.516 -38.906 -10.117 1 95.62 353 SER B CA 1
ATOM 6850 C C . SER B 1 353 ? -10.578 -39.844 -11.328 1 95.62 353 SER B C 1
ATOM 6852 O O . SER B 1 353 ? -9.688 -39.812 -12.172 1 95.62 353 SER B O 1
ATOM 6854 N N . PRO B 1 354 ? -11.648 -40.594 -11.43 1 95.94 354 PRO B N 1
ATOM 6855 C CA . PRO B 1 354 ? -11.891 -41.375 -12.656 1 95.94 354 PRO B CA 1
ATOM 6856 C C . PRO B 1 354 ? -12.039 -40.5 -13.891 1 95.94 354 PRO B C 1
ATOM 6858 O O . PRO B 1 354 ? -11.664 -40.906 -14.992 1 95.94 354 PRO B O 1
ATOM 6861 N N . ARG B 1 355 ? -12.523 -39.281 -13.656 1 96.94 355 ARG B N 1
ATOM 6862 C CA . ARG B 1 355 ? -12.688 -38.375 -14.766 1 96.94 355 ARG B CA 1
ATOM 6863 C C . ARG B 1 355 ? -11.352 -38.062 -15.43 1 96.94 355 ARG B C 1
ATOM 6865 O O . ARG B 1 355 ? -11.25 -38.062 -16.656 1 96.94 355 ARG B O 1
ATOM 6872 N N . TYR B 1 356 ? -10.359 -37.844 -14.602 1 97.19 356 TYR B N 1
ATOM 6873 C CA . TYR B 1 356 ? -9.023 -37.562 -15.141 1 97.19 356 TYR B CA 1
ATOM 6874 C C . TYR B 1 356 ? -8.477 -38.812 -15.852 1 97.19 356 TYR B C 1
ATOM 6876 O O . TYR B 1 356 ? -7.828 -38.688 -16.906 1 97.19 356 TYR B O 1
ATOM 6884 N N . THR B 1 357 ? -8.719 -40 -15.344 1 96.38 357 THR B N 1
ATOM 6885 C CA . THR B 1 357 ? -8.289 -41.219 -15.977 1 96.38 357 THR B CA 1
ATOM 6886 C C . THR B 1 357 ? -8.922 -41.375 -17.344 1 96.38 357 THR B C 1
ATOM 6888 O O . THR B 1 357 ? -8.242 -41.75 -18.312 1 96.38 357 THR B O 1
ATOM 6891 N N . VAL B 1 358 ? -10.172 -41.094 -17.422 1 97.38 358 VAL B N 1
ATOM 6892 C CA . VAL B 1 358 ? -10.883 -41.156 -18.688 1 97.38 358 VAL B CA 1
ATOM 6893 C C . VAL B 1 358 ? -10.25 -40.188 -19.688 1 97.38 358 VAL B C 1
ATOM 6895 O O . VAL B 1 358 ? -10.031 -40.531 -20.859 1 97.38 358 VAL B O 1
ATOM 6898 N N . LEU B 1 359 ? -9.969 -39 -19.219 1 97.5 359 LEU B N 1
ATOM 6899 C CA . LEU B 1 359 ? -9.344 -38 -20.078 1 97.5 359 LEU B CA 1
ATOM 6900 C C . LEU B 1 359 ? -8.023 -38.5 -20.641 1 97.5 359 LEU B C 1
ATOM 6902 O O . LEU B 1 359 ? -7.785 -38.438 -21.844 1 97.5 359 LEU B O 1
ATOM 6906 N N . VAL B 1 360 ? -7.176 -39.094 -19.797 1 96.25 360 VAL B N 1
ATOM 6907 C CA . VAL B 1 360 ? -5.855 -39.562 -20.203 1 96.25 360 VAL B CA 1
ATOM 6908 C C . VAL B 1 360 ? -6.004 -40.688 -21.203 1 96.25 360 VAL B C 1
ATOM 6910 O O . VAL B 1 360 ? -5.348 -40.688 -22.25 1 96.25 360 VAL B O 1
ATOM 6913 N N . LEU B 1 361 ? -6.922 -41.594 -20.953 1 96.12 361 LEU B N 1
ATOM 6914 C CA . LEU B 1 361 ? -7.105 -42.75 -21.812 1 96.12 361 LEU B CA 1
ATOM 6915 C C . LEU B 1 361 ? -7.672 -42.344 -23.172 1 96.12 361 LEU B C 1
ATOM 6917 O O . LEU B 1 361 ? -7.199 -42.812 -24.203 1 96.12 361 LEU B O 1
ATOM 6921 N N . GLN B 1 362 ? -8.664 -41.5 -23.125 1 96.44 362 GLN B N 1
ATOM 6922 C CA . GLN B 1 362 ? -9.289 -41.062 -24.359 1 96.44 362 GLN B CA 1
ATOM 6923 C C . GLN B 1 362 ? -8.312 -40.25 -25.219 1 96.44 362 GLN B C 1
ATOM 6925 O O . GLN B 1 362 ? -8.297 -40.375 -26.438 1 96.44 362 GLN B O 1
ATOM 6930 N N . PHE B 1 363 ? -7.594 -39.469 -24.578 1 96.5 363 PHE B N 1
ATOM 6931 C CA . PHE B 1 363 ? -6.613 -38.656 -25.281 1 96.5 363 PHE B CA 1
ATOM 6932 C C . PHE B 1 363 ? -5.551 -39.531 -25.922 1 96.5 363 PHE B C 1
ATOM 6934 O O . PHE B 1 363 ? -5.199 -39.344 -27.094 1 96.5 363 PHE B O 1
ATOM 6941 N N . ASN B 1 364 ? -5.016 -40.5 -25.156 1 94.06 364 ASN B N 1
ATOM 6942 C CA . ASN B 1 364 ? -4.027 -41.406 -25.688 1 94.06 364 ASN B CA 1
ATOM 6943 C C . ASN B 1 364 ? -4.59 -42.219 -26.844 1 94.06 364 ASN B C 1
ATOM 6945 O O . ASN B 1 364 ? -3.885 -42.5 -27.828 1 94.06 364 ASN B O 1
ATOM 6949 N N . ARG B 1 365 ? -5.789 -42.625 -26.688 1 94.06 365 ARG B N 1
ATOM 6950 C CA . ARG B 1 365 ? -6.438 -43.375 -27.766 1 94.06 365 ARG B CA 1
ATOM 6951 C C . ARG B 1 365 ? -6.531 -42.5 -29.016 1 94.06 365 ARG B C 1
ATOM 6953 O O . ARG B 1 365 ? -6.23 -42.969 -30.125 1 94.06 365 ARG B O 1
ATOM 6960 N N . TRP B 1 366 ? -6.926 -41.25 -28.844 1 94.5 366 TRP B N 1
ATOM 6961 C CA . TRP B 1 366 ? -7.031 -40.312 -29.969 1 94.5 366 TRP B CA 1
ATOM 6962 C C . TRP B 1 366 ? -5.684 -40.125 -30.656 1 94.5 366 TRP B C 1
ATOM 6964 O O . TRP B 1 366 ? -5.609 -40.094 -31.891 1 94.5 366 TRP B O 1
ATOM 6974 N N . LEU B 1 367 ? -4.617 -40.062 -29.906 1 93.62 367 LEU B N 1
ATOM 6975 C CA . LEU B 1 367 ? -3.271 -39.906 -30.438 1 93.62 367 LEU B CA 1
ATOM 6976 C C . LEU B 1 367 ? -2.834 -41.156 -31.203 1 93.62 367 LEU B C 1
ATOM 6978 O O . LEU B 1 367 ? -2.346 -41.062 -32.344 1 93.62 367 LEU B O 1
ATOM 6982 N N . LEU B 1 368 ? -3.041 -42.312 -30.641 1 91 368 LEU B N 1
ATOM 6983 C CA . LEU B 1 368 ? -2.588 -43.562 -31.219 1 91 368 LEU B CA 1
ATOM 6984 C C . LEU B 1 368 ? -3.328 -43.844 -32.531 1 91 368 LEU B C 1
ATOM 6986 O O . LEU B 1 368 ? -2.75 -44.406 -33.469 1 91 368 LEU B O 1
ATOM 6990 N N . GLN B 1 369 ? -4.52 -43.469 -32.562 1 91.44 369 GLN B N 1
ATOM 6991 C CA . GLN B 1 369 ? -5.34 -43.719 -33.75 1 91.44 369 GLN B CA 1
ATOM 6992 C C . GLN B 1 369 ? -5.156 -42.594 -34.781 1 91.44 369 GLN B C 1
ATOM 6994 O O . GLN B 1 369 ? -5.734 -42.656 -35.875 1 91.44 369 GLN B O 1
ATOM 6999 N N . ARG B 1 370 ? -4.363 -41.656 -34.406 1 92.31 370 ARG B N 1
ATOM 7000 C CA . ARG B 1 370 ? -4.25 -40.5 -35.281 1 92.31 370 ARG B CA 1
ATOM 7001 C C . ARG B 1 370 ? -5.629 -39.938 -35.656 1 92.31 370 ARG B C 1
ATOM 7003 O O . ARG B 1 370 ? -5.918 -39.75 -36.844 1 92.31 370 ARG B O 1
ATOM 7010 N N . GLY B 1 371 ? -6.43 -39.781 -34.625 1 90.69 371 GLY B N 1
ATOM 7011 C CA . GLY B 1 371 ? -7.836 -39.438 -34.781 1 90.69 371 GLY B CA 1
ATOM 7012 C C . GLY B 1 371 ? -8.07 -38.188 -35.625 1 90.69 371 GLY B C 1
ATOM 7013 O O . GLY B 1 371 ? -9.188 -37.938 -36.062 1 90.69 371 GLY B O 1
ATOM 7014 N N . TRP B 1 372 ? -7.035 -37.438 -35.906 1 91 372 TRP B N 1
ATOM 7015 C CA . TRP B 1 372 ? -7.164 -36.219 -36.688 1 91 372 TRP B CA 1
ATOM 7016 C C . TRP B 1 372 ? -7.211 -36.531 -38.188 1 91 372 TRP B C 1
ATOM 7018 O O . TRP B 1 372 ? -7.578 -35.688 -39 1 91 372 TRP B O 1
ATOM 7028 N N . ARG B 1 373 ? -6.84 -37.844 -38.562 1 87.31 373 ARG B N 1
ATOM 7029 C CA . ARG B 1 373 ? -6.879 -38.219 -39.969 1 87.31 373 ARG B CA 1
ATOM 7030 C C . ARG B 1 373 ? -8.289 -38.625 -40.375 1 87.31 373 ARG B C 1
ATOM 7032 O O . ARG B 1 373 ? -8.633 -38.562 -41.562 1 87.31 373 ARG B O 1
ATOM 7039 N N . GLU B 1 374 ? -9.023 -39.469 -39.562 1 70.25 374 GLU B N 1
ATOM 7040 C CA . GLU B 1 374 ? -10.336 -40.031 -39.875 1 70.25 374 GLU B CA 1
ATOM 7041 C C . GLU B 1 374 ? -11.406 -38.938 -39.938 1 70.25 374 GLU B C 1
ATOM 7043 O O . GLU B 1 374 ? -12.422 -39.094 -40.625 1 70.25 374 GLU B O 1
ATOM 7048 N N . ASN B 1 375 ? -11.336 -38.062 -39.125 1 54.47 375 ASN B N 1
ATOM 7049 C CA . ASN B 1 375 ? -12.422 -37.094 -39.219 1 54.47 375 ASN B CA 1
ATOM 7050 C C . ASN B 1 375 ? -12.555 -36.562 -40.656 1 54.47 375 ASN B C 1
ATOM 7052 O O . ASN B 1 375 ? -13.117 -35.5 -40.875 1 54.47 375 ASN B O 1
ATOM 7056 N N . GLN B 1 376 ? -11.891 -37.344 -41.562 1 45.66 376 GLN B N 1
ATOM 7057 C CA . GLN B 1 376 ? -11.914 -36.875 -42.969 1 45.66 376 GLN B CA 1
ATOM 7058 C C . GLN B 1 376 ? -13.32 -36.969 -43.562 1 45.66 376 GLN B C 1
ATOM 7060 O O . GLN B 1 376 ? -13.531 -36.688 -44.719 1 45.66 376 GLN B O 1
ATOM 7065 N N . GLY B 1 377 ? -14.125 -37.719 -43.094 1 42.94 377 GLY B N 1
ATOM 7066 C CA . GLY B 1 377 ? -15.375 -37.719 -43.844 1 42.94 377 GLY B CA 1
ATOM 7067 C C . GLY B 1 377 ? -15.945 -36.312 -44 1 42.94 377 GLY B C 1
ATOM 7068 O O . GLY B 1 377 ? -16.781 -36.062 -44.875 1 42.94 377 GLY B O 1
ATOM 7069 N N . GLN B 1 378 ? -16.281 -35.594 -42.906 1 44.81 378 GLN B N 1
ATOM 7070 C CA . GLN B 1 378 ? -16.859 -34.281 -43.25 1 44.81 378 GLN B CA 1
ATOM 7071 C C . GLN B 1 378 ? -15.781 -33.312 -43.719 1 44.81 378 GLN B C 1
ATOM 7073 O O . GLN B 1 378 ? -14.664 -33.312 -43.219 1 44.81 378 GLN B O 1
ATOM 7078 N N . GLU B 1 379 ? -15.828 -32.781 -44.938 1 45.22 379 GLU B N 1
ATOM 7079 C CA . GLU B 1 379 ? -14.984 -31.984 -45.844 1 45.22 379 GLU B CA 1
ATOM 7080 C C . GLU B 1 379 ? -14.016 -31.094 -45.062 1 45.22 379 GLU B C 1
ATOM 7082 O O . GLU B 1 379 ? -12.859 -30.953 -45.438 1 45.22 379 GLU B O 1
ATOM 7087 N N . GLN B 1 380 ? -14.5 -30.234 -44.062 1 48.19 380 GLN B N 1
ATOM 7088 C CA . GLN B 1 380 ? -13.891 -28.969 -43.719 1 48.19 380 GLN B CA 1
ATOM 7089 C C . GLN B 1 380 ? -12.742 -29.156 -42.719 1 48.19 380 GLN B C 1
ATOM 7091 O O . GLN B 1 380 ? -11.82 -28.359 -42.688 1 48.19 380 GLN B O 1
ATOM 7096 N N . ASP B 1 381 ? -12.766 -30.141 -41.688 1 50.09 381 ASP B N 1
ATOM 7097 C CA . ASP B 1 381 ? -11.836 -30 -40.562 1 50.09 381 ASP B CA 1
ATOM 7098 C C . ASP B 1 381 ? -10.711 -31.031 -40.656 1 50.09 381 ASP B C 1
ATOM 7100 O O . ASP B 1 381 ? -10.102 -31.359 -39.656 1 50.09 381 ASP B O 1
ATOM 7104 N N . GLN B 1 382 ? -10.547 -31.859 -41.688 1 55.47 382 GLN B N 1
ATOM 7105 C CA . GLN B 1 382 ? -9.5 -32.875 -41.812 1 55.47 382 GLN B CA 1
ATOM 7106 C C . GLN B 1 382 ? -8.156 -32.25 -42.188 1 55.47 382 GLN B C 1
ATOM 7108 O O . GLN B 1 382 ? -8.102 -31.344 -43.031 1 55.47 382 GLN B O 1
ATOM 7113 N N . ALA B 1 383 ? -7.141 -32.719 -41.344 1 65.31 383 ALA B N 1
ATOM 7114 C CA . ALA B 1 383 ? -5.809 -32.25 -41.719 1 65.31 383 ALA B CA 1
ATOM 7115 C C . ALA B 1 383 ? -5.414 -32.812 -43.094 1 65.31 383 ALA B C 1
ATOM 7117 O O . ALA B 1 383 ? -5.441 -34.031 -43.312 1 65.31 383 ALA B O 1
ATOM 7118 N N . ALA B 1 384 ? -5.289 -32 -44.125 1 73.69 384 ALA B N 1
ATOM 7119 C CA . ALA B 1 384 ? -4.848 -32.438 -45.469 1 73.69 384 ALA B CA 1
ATOM 7120 C C . ALA B 1 384 ? -3.529 -33.188 -45.375 1 73.69 384 ALA B C 1
ATOM 7122 O O . ALA B 1 384 ? -2.588 -32.75 -44.719 1 73.69 384 ALA B O 1
ATOM 7123 N N . PRO B 1 385 ? -3.58 -34.5 -45.844 1 76.31 385 PRO B N 1
ATOM 7124 C CA . PRO B 1 385 ? -2.342 -35.281 -45.844 1 76.31 385 PRO B CA 1
ATOM 7125 C C . PRO B 1 385 ? -1.131 -34.469 -46.281 1 76.31 385 PRO B C 1
ATOM 7127 O O . PRO B 1 385 ? -0.03 -34.656 -45.75 1 76.31 385 PRO B O 1
ATOM 7130 N N . SER B 1 386 ? -1.391 -33.656 -47.219 1 81.56 386 SER B N 1
ATOM 7131 C CA . SER B 1 386 ? -0.288 -32.844 -47.688 1 81.56 386 SER B CA 1
ATOM 7132 C C . SER B 1 386 ? 0.209 -31.859 -46.625 1 81.56 386 SER B C 1
ATOM 7134 O O . SER B 1 386 ? 1.412 -31.625 -46.531 1 81.56 386 SER B O 1
ATOM 7136 N N . ALA B 1 387 ? -0.702 -31.422 -45.906 1 86.62 387 ALA B N 1
ATOM 7137 C CA . ALA B 1 387 ? -0.338 -30.5 -44.844 1 86.62 387 ALA B CA 1
ATOM 7138 C C . ALA B 1 387 ? 0.441 -31.203 -43.75 1 86.62 387 ALA B C 1
ATOM 7140 O O . ALA B 1 387 ? 1.382 -30.641 -43.156 1 86.62 387 ALA B O 1
ATOM 7141 N N . LEU B 1 388 ? 0.146 -32.406 -43.469 1 90.5 388 LEU B N 1
ATOM 7142 C CA . LEU B 1 388 ? 0.778 -33.219 -42.438 1 90.5 388 LEU B CA 1
ATOM 7143 C C . LEU B 1 388 ? 2.186 -33.625 -42.844 1 90.5 388 LEU B C 1
ATOM 7145 O O . LEU B 1 388 ? 3.039 -33.875 -42 1 90.5 388 LEU B O 1
ATOM 7149 N N . ALA B 1 389 ? 2.385 -33.625 -44.125 1 91.56 389 ALA B N 1
ATOM 7150 C CA . ALA B 1 389 ? 3.66 -34.125 -44.656 1 91.56 389 ALA B CA 1
ATOM 7151 C C . ALA B 1 389 ? 4.633 -32.969 -44.875 1 91.56 389 ALA B C 1
ATOM 7153 O O . ALA B 1 389 ? 5.809 -33.188 -45.156 1 91.56 389 ALA B O 1
ATOM 7154 N N . GLN B 1 390 ? 4.176 -31.797 -44.656 1 92.25 390 GLN B N 1
ATOM 7155 C CA . GLN B 1 390 ? 5.035 -30.641 -44.906 1 92.25 390 GLN B CA 1
ATOM 7156 C C . GLN B 1 390 ? 6.227 -30.641 -43.938 1 92.25 390 GLN B C 1
ATOM 7158 O O . GLN B 1 390 ? 6.105 -31.062 -42.781 1 92.25 390 GLN B O 1
ATOM 7163 N N . PRO B 1 391 ? 7.379 -30.109 -44.469 1 93.81 391 PRO B N 1
ATOM 7164 C CA . PRO B 1 391 ? 8.547 -30.047 -43.594 1 93.81 391 PRO B CA 1
ATOM 7165 C C . PRO B 1 391 ? 8.352 -29.078 -42.406 1 93.81 391 PRO B C 1
ATOM 7167 O O . PRO B 1 391 ? 7.742 -28.016 -42.594 1 93.81 391 PRO B O 1
ATOM 7170 N N . LEU B 1 392 ? 8.852 -29.406 -41.281 1 94.94 392 LEU B N 1
ATOM 7171 C CA . LEU B 1 392 ? 8.648 -28.703 -40.031 1 94.94 392 LEU B CA 1
ATOM 7172 C C . LEU B 1 392 ? 9.258 -27.297 -40.094 1 94.94 392 LEU B C 1
ATOM 7174 O O . LEU B 1 392 ? 8.703 -26.344 -39.531 1 94.94 392 LEU B O 1
ATOM 7178 N N . ALA B 1 393 ? 10.383 -27.156 -40.781 1 94.31 393 ALA B N 1
ATOM 7179 C CA . ALA B 1 393 ? 11.133 -25.906 -40.781 1 94.31 393 ALA B CA 1
ATOM 7180 C C . ALA B 1 393 ? 10.281 -24.75 -41.312 1 94.31 393 ALA B C 1
ATOM 7182 O O . ALA B 1 393 ? 10.289 -23.656 -40.719 1 94.31 393 ALA B O 1
ATOM 7183 N N . ARG B 1 394 ? 9.586 -24.953 -42.344 1 91.88 394 ARG B N 1
ATOM 7184 C CA . ARG B 1 394 ? 8.742 -23.922 -42.906 1 91.88 394 ARG B CA 1
ATOM 7185 C C . ARG B 1 394 ? 7.586 -23.562 -42 1 91.88 394 ARG B C 1
ATOM 7187 O O . ARG B 1 394 ? 7.289 -22.391 -41.781 1 91.88 394 ARG B O 1
ATOM 7194 N N . PHE B 1 395 ? 7 -24.531 -41.5 1 93.69 395 PHE B N 1
ATOM 7195 C CA . PHE B 1 395 ? 5.898 -24.344 -40.562 1 93.69 395 PHE B CA 1
ATOM 7196 C C . PHE B 1 395 ? 6.352 -23.578 -39.312 1 93.69 395 PHE B C 1
ATOM 7198 O O . PHE B 1 395 ? 5.695 -22.625 -38.906 1 93.69 395 PHE B O 1
ATOM 7205 N N . ALA B 1 396 ? 7.453 -24 -38.781 1 94.75 396 ALA B N 1
ATOM 7206 C CA . ALA B 1 396 ? 7.988 -23.375 -37.562 1 94.75 396 ALA B CA 1
ATOM 7207 C C . ALA B 1 396 ? 8.266 -21.891 -37.781 1 94.75 396 ALA B C 1
ATOM 7209 O O . ALA B 1 396 ? 7.918 -21.062 -36.938 1 94.75 396 ALA B O 1
ATOM 7210 N N . ARG B 1 397 ? 8.867 -21.578 -38.875 1 93 397 ARG B N 1
ATOM 7211 C CA . ARG B 1 397 ? 9.195 -20.188 -39.188 1 93 397 ARG B CA 1
ATOM 7212 C C . ARG B 1 397 ? 7.93 -19.344 -39.312 1 93 397 ARG B C 1
ATOM 7214 O O . ARG B 1 397 ? 7.859 -18.234 -38.781 1 93 397 ARG B O 1
ATOM 7221 N N . GLN B 1 398 ? 7.023 -19.859 -40 1 93.44 398 GLN B N 1
ATOM 7222 C CA . GLN B 1 398 ? 5.77 -19.156 -40.219 1 93.44 398 GLN B CA 1
ATOM 7223 C C . GLN B 1 398 ? 5.059 -18.891 -38.875 1 93.44 398 GLN B C 1
ATOM 7225 O O . GLN B 1 398 ? 4.574 -17.781 -38.625 1 93.44 398 GLN B O 1
ATOM 7230 N N . MET B 1 399 ? 4.988 -19.875 -38.062 1 94 399 MET B N 1
ATOM 7231 C CA . MET B 1 399 ? 4.277 -19.781 -36.781 1 94 399 MET B CA 1
ATOM 7232 C C . MET B 1 399 ? 4.984 -18.812 -35.844 1 94 399 MET B C 1
ATOM 7234 O O . MET B 1 399 ? 4.34 -18.016 -35.156 1 94 399 MET B O 1
ATOM 7238 N N . LEU B 1 400 ? 6.316 -18.859 -35.781 1 94.38 400 LEU B N 1
ATOM 7239 C CA . LEU B 1 400 ? 7.074 -17.969 -34.906 1 94.38 400 LEU B CA 1
ATOM 7240 C C . LEU B 1 400 ? 6.93 -16.516 -35.312 1 94.38 400 LEU B C 1
ATOM 7242 O O . LEU B 1 400 ? 6.84 -15.625 -34.469 1 94.38 400 LEU B O 1
ATOM 7246 N N . GLN B 1 401 ? 6.902 -16.328 -36.625 1 94.88 401 GLN B N 1
ATOM 7247 C CA . GLN B 1 401 ? 6.699 -14.969 -37.125 1 94.88 401 GLN B CA 1
ATOM 7248 C C . GLN B 1 401 ? 5.316 -14.438 -36.75 1 94.88 401 GLN B C 1
ATOM 7250 O O . GLN B 1 401 ? 5.172 -13.273 -36.375 1 94.88 401 GLN B O 1
ATOM 7255 N N . ARG B 1 402 ? 4.391 -15.273 -36.875 1 93.94 402 ARG B N 1
ATOM 7256 C CA . ARG B 1 402 ? 3.029 -14.898 -36.5 1 93.94 402 ARG B CA 1
ATOM 7257 C C . ARG B 1 402 ? 2.934 -14.562 -35 1 93.94 402 ARG B C 1
ATOM 7259 O O . ARG B 1 402 ? 2.307 -13.578 -34.625 1 93.94 402 ARG B O 1
ATOM 7266 N N . ASP B 1 403 ? 3.52 -15.406 -34.188 1 93.94 403 ASP B N 1
ATOM 7267 C CA . ASP B 1 403 ? 3.492 -15.188 -32.75 1 93.94 403 ASP B CA 1
ATOM 7268 C C . ASP B 1 403 ? 4.234 -13.906 -32.344 1 93.94 403 ASP B C 1
ATOM 7270 O O . ASP B 1 403 ? 3.82 -13.188 -31.453 1 93.94 403 ASP B O 1
ATOM 7274 N N . GLN B 1 404 ? 5.348 -13.68 -33.031 1 94.12 404 GLN B N 1
ATOM 7275 C CA . GLN B 1 404 ? 6.094 -12.453 -32.781 1 94.12 404 GLN B CA 1
ATOM 7276 C C . GLN B 1 404 ? 5.266 -11.227 -33.125 1 94.12 404 GLN B C 1
ATOM 7278 O O . GLN B 1 404 ? 5.277 -10.234 -32.375 1 94.12 404 GLN B O 1
ATOM 7283 N N . LYS B 1 405 ? 4.566 -11.289 -34.25 1 94.31 405 LYS B N 1
ATOM 7284 C CA . LYS B 1 405 ? 3.689 -10.195 -34.625 1 94.31 405 LYS B CA 1
ATOM 7285 C C . LYS B 1 405 ? 2.578 -9.977 -33.625 1 94.31 405 LYS B C 1
ATOM 7287 O O . LYS B 1 405 ? 2.256 -8.836 -33.281 1 94.31 405 LYS B O 1
ATOM 7292 N N . ARG B 1 406 ? 2.025 -11.039 -33.156 1 93.44 406 ARG B N 1
ATOM 7293 C CA . ARG B 1 406 ? 0.964 -10.969 -32.156 1 93.44 406 ARG B CA 1
ATOM 7294 C C . ARG B 1 406 ? 1.476 -10.352 -30.859 1 93.44 406 ARG B C 1
ATOM 7296 O O . ARG B 1 406 ? 0.804 -9.516 -30.266 1 93.44 406 ARG B O 1
ATOM 7303 N N . LEU B 1 407 ? 2.637 -10.789 -30.391 1 93.94 407 LEU B N 1
ATOM 7304 C CA . LEU B 1 407 ? 3.238 -10.25 -29.172 1 93.94 407 LEU B CA 1
ATOM 7305 C C . LEU B 1 407 ? 3.537 -8.758 -29.328 1 93.94 407 LEU B C 1
ATOM 7307 O O . LEU B 1 407 ? 3.277 -7.973 -28.422 1 93.94 407 LEU B O 1
ATOM 7311 N N . SER B 1 408 ? 4.031 -8.406 -30.484 1 93.25 408 SER B N 1
ATOM 7312 C CA . SER B 1 408 ? 4.332 -7.004 -30.766 1 93.25 408 SER B CA 1
ATOM 7313 C C . SER B 1 408 ? 3.064 -6.152 -30.734 1 93.25 408 SER B C 1
ATOM 7315 O O . SER B 1 408 ? 3.059 -5.051 -30.188 1 93.25 408 SER B O 1
ATOM 7317 N N . LYS B 1 409 ? 2.02 -6.656 -31.281 1 93 409 LYS B N 1
ATOM 7318 C CA . LYS B 1 409 ? 0.754 -5.934 -31.328 1 93 409 LYS B CA 1
ATOM 7319 C C . LYS B 1 409 ? 0.174 -5.758 -29.922 1 93 409 LYS B C 1
ATOM 7321 O O . LYS B 1 409 ? -0.266 -4.668 -29.562 1 93 409 LYS B O 1
ATOM 7326 N N . ARG B 1 410 ? 0.182 -6.766 -29.141 1 91.25 410 ARG B N 1
ATOM 7327 C CA . ARG B 1 410 ? -0.363 -6.711 -27.797 1 91.25 410 ARG B CA 1
ATOM 7328 C C . ARG B 1 410 ? 0.51 -5.852 -26.891 1 91.25 410 ARG B C 1
ATOM 7330 O O . ARG B 1 410 ? -0.002 -5.117 -26.031 1 91.25 410 ARG B O 1
ATOM 7337 N N . GLY B 1 411 ? 1.791 -5.945 -27.094 1 89.44 411 GLY B N 1
ATOM 7338 C CA . GLY B 1 411 ? 2.738 -5.207 -26.266 1 89.44 411 GLY B CA 1
ATOM 7339 C C . GLY B 1 411 ? 2.678 -3.709 -26.5 1 89.44 411 GLY B C 1
ATOM 7340 O O . GLY B 1 411 ? 3.082 -2.932 -25.625 1 89.44 411 GLY B O 1
ATOM 7341 N N . ALA B 1 412 ? 2.125 -3.305 -27.578 1 87.56 412 ALA B N 1
ATOM 7342 C CA . ALA B 1 412 ? 1.964 -1.882 -27.875 1 87.56 412 ALA B CA 1
ATOM 7343 C C . ALA B 1 412 ? 0.995 -1.226 -26.891 1 87.56 412 ALA B C 1
ATOM 7345 O O . ALA B 1 412 ? 1.041 -0.011 -26.688 1 87.56 412 ALA B O 1
ATOM 7346 N N . HIS B 1 413 ? 0.196 -1.999 -26.234 1 85.19 413 HIS B N 1
ATOM 7347 C CA . HIS B 1 413 ? -0.813 -1.486 -25.312 1 85.19 413 HIS B CA 1
ATOM 7348 C C . HIS B 1 413 ? -0.485 -1.86 -23.875 1 85.19 413 HIS B C 1
ATOM 7350 O O . HIS B 1 413 ? -1.363 -1.842 -23.016 1 85.19 413 HIS B O 1
ATOM 7356 N N . LEU B 1 414 ? 0.77 -2.135 -23.625 1 83.44 414 LEU B N 1
ATOM 7357 C CA . LEU B 1 414 ? 1.233 -2.734 -22.375 1 83.44 414 LEU B CA 1
ATOM 7358 C C . LEU B 1 414 ? 0.943 -1.82 -21.188 1 83.44 414 LEU B C 1
ATOM 7360 O O . LEU B 1 414 ? 0.692 -2.295 -20.078 1 83.44 414 LEU B O 1
ATOM 7364 N N . GLU B 1 415 ? 0.825 -0.498 -21.406 1 78.38 415 GLU B N 1
ATOM 7365 C CA . GLU B 1 415 ? 0.736 0.442 -20.297 1 78.38 415 GLU B CA 1
ATOM 7366 C C . GLU B 1 415 ? -0.704 0.894 -20.062 1 78.38 415 GLU B C 1
ATOM 7368 O O . GLU B 1 415 ? -0.979 1.671 -19.156 1 78.38 415 GLU B O 1
ATOM 7373 N N . GLU B 1 416 ? -1.617 0.322 -20.781 1 79.19 416 GLU B N 1
ATOM 7374 C CA . GLU B 1 416 ? -2.979 0.85 -20.781 1 79.19 416 GLU B CA 1
ATOM 7375 C C . GLU B 1 416 ? -3.779 0.32 -19.594 1 79.19 416 GLU B C 1
ATOM 7377 O O . GLU B 1 416 ? -4.574 1.049 -19 1 79.19 416 GLU B O 1
ATOM 7382 N N . SER B 1 417 ? -3.635 -0.954 -19.312 1 82.44 417 SER B N 1
ATOM 7383 C CA . SER B 1 417 ? -4.445 -1.548 -18.266 1 82.44 417 SER B CA 1
ATOM 7384 C C . SER B 1 417 ? -3.855 -2.875 -17.797 1 82.44 417 SER B C 1
ATOM 7386 O O . SER B 1 417 ? -2.973 -3.432 -18.438 1 82.44 417 SER B O 1
ATOM 7388 N N . ASP B 1 418 ? -4.359 -3.359 -16.672 1 81.38 418 ASP B N 1
ATOM 7389 C CA . ASP B 1 418 ? -3.988 -4.684 -16.188 1 81.38 418 ASP B CA 1
ATOM 7390 C C . ASP B 1 418 ? -4.387 -5.77 -17.188 1 81.38 418 ASP B C 1
ATOM 7392 O O . ASP B 1 418 ? -3.662 -6.75 -17.375 1 81.38 418 ASP B O 1
ATOM 7396 N N . ARG B 1 419 ? -5.484 -5.566 -17.781 1 85.31 419 ARG B N 1
ATOM 7397 C CA . ARG B 1 419 ? -5.969 -6.516 -18.781 1 85.31 419 ARG B CA 1
ATOM 7398 C C . ARG B 1 419 ? -5.031 -6.578 -19.969 1 85.31 419 ARG B C 1
ATOM 7400 O O . ARG B 1 419 ? -4.715 -7.664 -20.469 1 85.31 419 ARG B O 1
ATOM 7407 N N . ALA B 1 420 ? -4.598 -5.383 -20.391 1 88.56 420 ALA B N 1
ATOM 7408 C CA . ALA B 1 420 ? -3.668 -5.312 -21.516 1 88.56 420 ALA B CA 1
ATOM 7409 C C . ALA B 1 420 ? -2.346 -5.992 -21.172 1 88.56 420 ALA B C 1
ATOM 7411 O O . ALA B 1 420 ? -1.796 -6.738 -22 1 88.56 420 ALA B O 1
ATOM 7412 N N . ARG B 1 421 ? -1.889 -5.793 -20 1 88.31 421 ARG B N 1
ATOM 7413 C CA . ARG B 1 421 ? -0.649 -6.418 -19.562 1 88.31 421 ARG B CA 1
ATOM 7414 C C . ARG B 1 421 ? -0.8 -7.934 -19.484 1 88.31 421 ARG B C 1
ATOM 7416 O O . ARG B 1 421 ? 0.117 -8.672 -19.844 1 88.31 421 ARG B O 1
ATOM 7423 N N . HIS B 1 422 ? -1.948 -8.312 -19.062 1 89.75 422 HIS B N 1
ATOM 7424 C CA . HIS B 1 422 ? -2.215 -9.742 -18.953 1 89.75 422 HIS B CA 1
ATOM 7425 C C . HIS B 1 422 ? -2.219 -10.406 -20.328 1 89.75 422 HIS B C 1
ATOM 7427 O O . HIS B 1 422 ? -1.668 -11.492 -20.5 1 89.75 422 HIS B O 1
ATOM 7433 N N . ARG B 1 423 ? -2.787 -9.781 -21.281 1 91.5 423 ARG B N 1
ATOM 7434 C CA . ARG B 1 423 ? -2.816 -10.312 -22.641 1 91.5 423 ARG B CA 1
ATOM 7435 C C . ARG B 1 423 ? -1.411 -10.383 -23.234 1 91.5 423 ARG B C 1
ATOM 7437 O O . ARG B 1 423 ? -1.073 -11.344 -23.922 1 91.5 423 ARG B O 1
ATOM 7444 N N . THR B 1 424 ? -0.657 -9.344 -22.938 1 91.81 424 THR B N 1
ATOM 7445 C CA . THR B 1 424 ? 0.729 -9.336 -23.391 1 91.81 424 THR B CA 1
ATOM 7446 C C . THR B 1 424 ? 1.515 -10.477 -22.75 1 91.81 424 THR B C 1
ATOM 7448 O O . THR B 1 424 ? 2.307 -11.141 -23.422 1 91.81 424 THR B O 1
ATOM 7451 N N . ARG B 1 425 ? 1.267 -10.727 -21.516 1 91.56 425 ARG B N 1
ATOM 7452 C CA . ARG B 1 425 ? 1.923 -11.812 -20.797 1 91.56 425 ARG B CA 1
ATOM 7453 C C . ARG B 1 425 ? 1.602 -13.164 -21.453 1 91.56 425 ARG B C 1
ATOM 7455 O O . ARG B 1 425 ? 2.492 -13.992 -21.641 1 91.56 425 ARG B O 1
ATOM 7462 N N . ILE B 1 426 ? 0.362 -13.367 -21.781 1 92.12 426 ILE B N 1
ATOM 7463 C CA . ILE B 1 426 ? -0.075 -14.617 -22.391 1 92.12 426 ILE B CA 1
ATOM 7464 C C . ILE B 1 426 ? 0.627 -14.812 -23.734 1 92.12 426 ILE B C 1
ATOM 7466 O O . ILE B 1 426 ? 1.104 -15.906 -24.047 1 92.12 426 ILE B O 1
ATOM 7470 N N . ALA B 1 427 ? 0.688 -13.703 -24.453 1 93.44 427 ALA B N 1
ATOM 7471 C CA . ALA B 1 427 ? 1.358 -13.766 -25.75 1 93.44 427 ALA B CA 1
ATOM 7472 C C . ALA B 1 427 ? 2.846 -14.062 -25.594 1 93.44 427 ALA B C 1
ATOM 7474 O O . ALA B 1 427 ? 3.426 -14.82 -26.375 1 93.44 427 ALA B O 1
ATOM 7475 N N . ALA B 1 428 ? 3.441 -13.453 -24.625 1 93.81 428 ALA B N 1
ATOM 7476 C CA . ALA B 1 428 ? 4.859 -13.672 -24.359 1 93.81 428 ALA B CA 1
ATOM 7477 C C . ALA B 1 428 ? 5.125 -15.117 -23.953 1 93.81 428 ALA B C 1
ATOM 7479 O O . ALA B 1 428 ? 6.102 -15.727 -24.406 1 93.81 428 ALA B O 1
ATOM 7480 N N . LYS B 1 429 ? 4.285 -15.688 -23.141 1 93.44 429 LYS B N 1
ATOM 7481 C CA . LYS B 1 429 ? 4.418 -17.078 -22.719 1 93.44 429 LYS B CA 1
ATOM 7482 C C . LYS B 1 429 ? 4.293 -18.031 -23.906 1 93.44 429 LYS B C 1
ATOM 7484 O O . LYS B 1 429 ? 5.074 -18.969 -24.031 1 93.44 429 LYS B O 1
ATOM 7489 N N . LYS B 1 430 ? 3.273 -17.766 -24.688 1 93.69 430 LYS B N 1
ATOM 7490 C CA . LYS B 1 430 ? 3.076 -18.594 -25.859 1 93.69 430 LYS B CA 1
ATOM 7491 C C . LYS B 1 430 ? 4.293 -18.547 -26.781 1 93.69 430 LYS B C 1
ATOM 7493 O O . LYS B 1 430 ? 4.754 -19.578 -27.281 1 93.69 430 LYS B O 1
ATOM 7498 N N . MET B 1 431 ? 4.77 -17.328 -26.984 1 94.12 431 MET B N 1
ATOM 7499 C CA . MET B 1 431 ? 5.961 -17.156 -27.812 1 94.12 431 MET B CA 1
ATOM 7500 C C . MET B 1 431 ? 7.141 -17.938 -27.234 1 94.12 431 MET B C 1
ATOM 7502 O O . MET B 1 431 ? 7.863 -18.609 -27.984 1 94.12 431 MET B O 1
ATOM 7506 N N . ARG B 1 432 ? 7.273 -17.828 -26.016 1 94.38 432 ARG B N 1
ATOM 7507 C CA . ARG B 1 432 ? 8.375 -18.531 -25.359 1 94.38 432 ARG B CA 1
ATOM 7508 C C . ARG B 1 432 ? 8.25 -20.047 -25.547 1 94.38 432 ARG B C 1
ATOM 7510 O O . ARG B 1 432 ? 9.211 -20.719 -25.922 1 94.38 432 ARG B O 1
ATOM 7517 N N . TYR B 1 433 ? 7.074 -20.609 -25.297 1 93.62 433 TYR B N 1
ATOM 7518 C CA . TYR B 1 433 ? 6.848 -22.047 -25.453 1 93.62 433 TYR B CA 1
ATOM 7519 C C . TYR B 1 433 ? 7.133 -22.484 -26.891 1 93.62 433 TYR B C 1
ATOM 7521 O O . TYR B 1 433 ? 7.789 -23.5 -27.109 1 93.62 433 TYR B O 1
ATOM 7529 N N . ASP B 1 434 ? 6.66 -21.719 -27.812 1 94 434 ASP B N 1
ATOM 7530 C CA . ASP B 1 434 ? 6.828 -22.078 -29.219 1 94 434 ASP B CA 1
ATOM 7531 C C . ASP B 1 434 ? 8.305 -22.078 -29.609 1 94 434 ASP B C 1
ATOM 7533 O O . ASP B 1 434 ? 8.766 -22.969 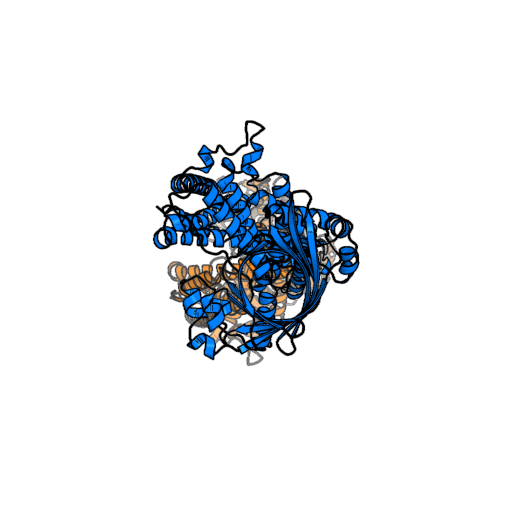-30.328 1 94 434 ASP B O 1
ATOM 7537 N N . VAL B 1 435 ? 9.016 -21.078 -29.156 1 93.5 435 VAL B N 1
ATOM 7538 C CA . VAL B 1 435 ? 10.445 -21.016 -29.438 1 93.5 435 VAL B CA 1
ATOM 7539 C C . VAL B 1 435 ? 11.148 -22.203 -28.781 1 93.5 435 VAL B C 1
ATOM 7541 O O . VAL B 1 435 ? 12.055 -22.797 -29.375 1 93.5 435 VAL B O 1
ATOM 7544 N N . GLU B 1 436 ? 10.734 -22.547 -27.641 1 94.19 436 GLU B N 1
ATOM 7545 C CA . GLU B 1 436 ? 11.328 -23.672 -26.938 1 94.19 436 GLU B CA 1
ATOM 7546 C C . GLU B 1 436 ? 11.023 -24.984 -27.641 1 94.19 436 GLU B C 1
ATOM 7548 O O . GLU B 1 436 ? 11.883 -25.875 -27.719 1 94.19 436 GLU B O 1
ATOM 7553 N N . PHE B 1 437 ? 9.812 -25.125 -28.141 1 94.81 437 PHE B N 1
ATOM 7554 C CA . PHE B 1 437 ? 9.453 -26.328 -28.891 1 94.81 437 PHE B CA 1
ATOM 7555 C C . PHE B 1 437 ? 10.367 -26.5 -30.094 1 94.81 437 PHE B C 1
ATOM 7557 O O . PHE B 1 437 ? 10.781 -27.625 -30.406 1 94.81 437 PHE B O 1
ATOM 7564 N N . PHE B 1 438 ? 10.75 -25.406 -30.75 1 94.62 438 PHE B N 1
ATOM 7565 C CA . PHE B 1 438 ? 11.461 -25.484 -32.031 1 94.62 438 PHE B CA 1
ATOM 7566 C C . PHE B 1 438 ? 12.945 -25.203 -31.828 1 94.62 438 PHE B C 1
ATOM 7568 O O . PHE B 1 438 ? 13.672 -24.984 -32.812 1 94.62 438 PHE B O 1
ATOM 7575 N N . GLN B 1 439 ? 13.344 -25.156 -30.625 1 92.56 439 GLN B N 1
ATOM 7576 C CA . GLN B 1 439 ? 14.719 -24.766 -30.312 1 92.56 439 GLN B CA 1
ATOM 7577 C C . GLN B 1 439 ? 15.711 -25.672 -31.031 1 92.56 439 GLN B C 1
ATOM 7579 O O . GLN B 1 439 ? 16.766 -25.219 -31.469 1 92.56 439 GLN B O 1
ATOM 7584 N N . ALA B 1 440 ? 15.398 -26.922 -31.219 1 90.94 440 ALA B N 1
ATOM 7585 C CA . ALA B 1 440 ? 16.266 -27.906 -31.859 1 90.94 440 ALA B CA 1
ATOM 7586 C C . ALA B 1 440 ? 16.516 -27.531 -33.312 1 90.94 440 ALA B C 1
ATOM 7588 O O . ALA B 1 440 ? 17.547 -27.922 -33.875 1 90.94 440 ALA B O 1
ATOM 7589 N N . LEU B 1 441 ? 15.648 -26.844 -33.906 1 92.81 441 LEU B N 1
ATOM 7590 C CA . LEU B 1 441 ? 15.781 -26.469 -35.312 1 92.81 441 LEU B CA 1
ATOM 7591 C C . LEU B 1 441 ? 16.812 -25.359 -35.5 1 92.81 441 LEU B C 1
ATOM 7593 O O . LEU B 1 441 ? 17.406 -25.203 -36.562 1 92.81 441 LEU B O 1
ATOM 7597 N N . TYR B 1 442 ? 17 -24.594 -34.406 1 91.44 442 TYR B N 1
ATOM 7598 C CA . TYR B 1 442 ? 17.812 -23.375 -34.531 1 91.44 442 TYR B CA 1
ATOM 7599 C C . TYR B 1 442 ? 19.078 -23.469 -33.688 1 91.44 442 TYR B C 1
ATOM 7601 O O . TYR B 1 442 ? 20.031 -22.734 -33.938 1 91.44 442 TYR B O 1
ATOM 7609 N N . GLY B 1 443 ? 19.062 -24.344 -32.75 1 89.88 443 GLY B N 1
ATOM 7610 C CA . GLY B 1 443 ? 20.219 -24.484 -31.859 1 89.88 443 GLY B CA 1
ATOM 7611 C C . GLY B 1 443 ? 20.109 -23.625 -30.609 1 89.88 443 GLY B C 1
ATOM 7612 O O . GLY B 1 443 ? 19.469 -22.578 -30.625 1 89.88 443 GLY B O 1
ATOM 7613 N N . GLU B 1 444 ? 20.719 -24.047 -29.609 1 88.06 444 GLU B N 1
ATOM 7614 C CA . GLU B 1 444 ? 20.688 -23.375 -28.312 1 88.06 444 GLU B CA 1
ATOM 7615 C C . GLU B 1 444 ? 21.359 -22.016 -28.391 1 88.06 444 GLU B C 1
ATOM 7617 O O . GLU B 1 444 ? 20.859 -21.031 -27.844 1 88.06 444 GLU B O 1
ATOM 7622 N N . LYS B 1 445 ? 22.422 -21.891 -29.016 1 89 445 LYS B N 1
ATOM 7623 C CA . LYS B 1 445 ? 23.203 -20.656 -29.078 1 89 445 LYS B CA 1
ATOM 7624 C C . LYS B 1 445 ? 22.422 -19.562 -29.828 1 89 445 LYS B C 1
ATOM 7626 O O . LYS B 1 445 ? 22.391 -18.422 -29.375 1 89 445 LYS B O 1
ATOM 7631 N N . ASN B 1 446 ? 21.75 -19.969 -30.891 1 89.62 446 ASN B N 1
ATOM 7632 C CA . ASN B 1 446 ? 21.047 -19 -31.719 1 89.62 446 ASN B CA 1
ATOM 7633 C C . ASN B 1 446 ? 19.75 -18.531 -31.078 1 89.62 446 ASN B C 1
ATOM 7635 O O . ASN B 1 446 ? 19.203 -17.484 -31.453 1 89.62 446 ASN B O 1
ATOM 7639 N N . SER B 1 447 ? 19.281 -19.312 -30.109 1 92.12 447 SER B N 1
ATOM 7640 C CA . SER B 1 447 ? 18 -18.984 -29.516 1 92.12 447 SER B CA 1
ATOM 7641 C C . SER B 1 447 ? 18.156 -18.375 -28.125 1 92.12 447 SER B C 1
ATOM 7643 O O . SER B 1 447 ? 17.203 -17.797 -27.578 1 92.12 447 SER B O 1
ATOM 7645 N N . ARG B 1 448 ? 19.297 -18.422 -27.594 1 91.62 448 ARG B N 1
ATOM 7646 C CA . ARG B 1 448 ? 19.547 -18.125 -26.188 1 91.62 448 ARG B CA 1
ATOM 7647 C C . ARG B 1 448 ? 19.172 -16.672 -25.875 1 91.62 448 ARG B C 1
ATOM 7649 O O . ARG B 1 448 ? 18.453 -16.406 -24.922 1 91.62 448 ARG B O 1
ATOM 7656 N N . ALA B 1 449 ? 19.672 -15.742 -26.688 1 92.56 449 ALA B N 1
ATOM 7657 C CA . ALA B 1 449 ? 19.438 -14.32 -26.422 1 92.56 449 ALA B CA 1
ATOM 7658 C C . ALA B 1 449 ? 17.953 -13.984 -26.5 1 92.56 449 ALA B C 1
ATOM 7660 O O . ALA B 1 449 ? 17.422 -13.25 -25.656 1 92.56 449 ALA B O 1
ATOM 7661 N N . TYR B 1 450 ? 17.328 -14.469 -27.516 1 93.62 450 TYR B N 1
ATOM 7662 C CA . TYR B 1 450 ? 15.898 -14.227 -27.719 1 93.62 450 TYR B CA 1
ATOM 7663 C C . TYR B 1 450 ? 15.086 -14.797 -26.547 1 93.62 450 TYR B C 1
ATOM 7665 O O . TYR B 1 450 ? 14.211 -14.117 -26.016 1 93.62 450 TYR B O 1
ATOM 7673 N N . LEU B 1 451 ? 15.398 -15.977 -26.125 1 93.81 451 LEU B N 1
ATOM 7674 C CA . LEU B 1 451 ? 14.68 -16.656 -25.062 1 93.81 451 LEU B CA 1
ATOM 7675 C C . LEU B 1 451 ? 14.93 -15.984 -23.719 1 93.81 451 LEU B C 1
ATOM 7677 O O . LEU B 1 451 ? 14.023 -15.867 -22.891 1 93.81 451 LEU B O 1
ATOM 7681 N N . LYS B 1 452 ? 16.109 -15.555 -23.531 1 93.69 452 LYS B N 1
ATOM 7682 C CA . LYS B 1 452 ? 16.453 -14.867 -22.297 1 93.69 452 LYS B CA 1
ATOM 7683 C C . LYS B 1 452 ? 15.672 -13.562 -22.156 1 93.69 452 LYS B C 1
ATOM 7685 O O . LYS B 1 452 ? 15.125 -13.266 -21.094 1 93.69 452 LYS B O 1
ATOM 7690 N N . ALA B 1 453 ? 15.648 -12.797 -23.203 1 93.38 453 ALA B N 1
ATOM 7691 C CA . ALA B 1 453 ? 14.898 -11.547 -23.203 1 93.38 453 ALA B CA 1
ATOM 7692 C C . ALA B 1 453 ? 13.414 -11.797 -22.969 1 93.38 453 ALA B C 1
ATOM 7694 O O . ALA B 1 453 ? 12.766 -11.078 -22.203 1 93.38 453 ALA B O 1
ATOM 7695 N N . LEU B 1 454 ? 12.961 -12.773 -23.641 1 93.12 454 LEU B N 1
ATOM 7696 C CA . LEU B 1 454 ? 11.547 -13.125 -23.5 1 93.12 454 LEU B CA 1
ATOM 7697 C C . LEU B 1 454 ? 11.234 -13.602 -22.094 1 93.12 454 LEU B C 1
ATOM 7699 O O . LEU B 1 454 ? 10.188 -13.266 -21.531 1 93.12 454 LEU B O 1
ATOM 7703 N N . ALA B 1 455 ? 12.086 -14.383 -21.547 1 93.44 455 ALA B N 1
ATOM 7704 C CA . ALA B 1 455 ? 11.914 -14.906 -20.203 1 93.44 455 ALA B CA 1
ATOM 7705 C C . ALA B 1 455 ? 11.883 -13.773 -19.172 1 93.44 455 ALA B C 1
ATOM 7707 O O . ALA B 1 455 ? 11.062 -13.773 -18.25 1 93.44 455 ALA B O 1
ATOM 7708 N N . ARG B 1 456 ? 12.711 -12.812 -19.328 1 92.25 456 ARG B N 1
ATOM 7709 C CA . ARG B 1 456 ? 12.766 -11.672 -18.422 1 92.25 456 ARG B CA 1
ATOM 7710 C C . ARG B 1 456 ? 11.484 -10.852 -18.5 1 92.25 456 ARG B C 1
ATOM 7712 O O . ARG B 1 456 ? 10.938 -10.422 -17.484 1 92.25 456 ARG B O 1
ATOM 7719 N N . LEU B 1 457 ? 11.078 -10.594 -19.719 1 91.75 457 LEU B N 1
ATOM 7720 C CA . LEU B 1 457 ? 9.836 -9.859 -19.938 1 91.75 457 LEU B CA 1
ATOM 7721 C C . LEU B 1 457 ? 8.656 -10.602 -19.312 1 91.75 457 LEU B C 1
ATOM 7723 O O . LEU B 1 457 ? 7.863 -10.008 -18.578 1 91.75 457 LEU B O 1
ATOM 7727 N N . GLN B 1 458 ? 8.625 -11.883 -19.562 1 91.19 458 GLN B N 1
ATOM 7728 C CA . GLN B 1 458 ? 7.543 -12.711 -19.047 1 91.19 458 GLN B CA 1
ATOM 7729 C C . GLN B 1 458 ? 7.566 -12.758 -17.516 1 91.19 458 GLN B C 1
ATOM 7731 O O . GLN B 1 458 ? 6.516 -12.711 -16.875 1 91.19 458 GLN B O 1
ATOM 7736 N N . ASP B 1 459 ? 8.719 -12.852 -17 1 90.12 459 ASP B N 1
ATOM 7737 C CA . ASP B 1 459 ? 8.867 -12.906 -15.547 1 90.12 459 ASP B CA 1
ATOM 7738 C C . ASP B 1 459 ? 8.352 -11.625 -14.891 1 90.12 459 ASP B C 1
ATOM 7740 O O . ASP B 1 459 ? 7.645 -11.672 -13.883 1 90.12 459 ASP B O 1
ATOM 7744 N N . HIS B 1 460 ? 8.75 -10.539 -15.469 1 88.5 460 HIS B N 1
ATOM 7745 C CA . HIS B 1 460 ? 8.32 -9.25 -14.922 1 88.5 460 HIS B CA 1
ATOM 7746 C C . HIS B 1 460 ? 6.812 -9.078 -15.039 1 88.5 460 HIS B C 1
ATOM 7748 O O . HIS B 1 460 ? 6.156 -8.656 -14.078 1 88.5 460 HIS B O 1
ATOM 7754 N N . LEU B 1 461 ? 6.258 -9.383 -16.203 1 89.12 461 LEU B N 1
ATOM 7755 C CA . LEU B 1 461 ? 4.812 -9.312 -16.391 1 89.12 461 LEU B CA 1
ATOM 7756 C C . LEU B 1 461 ? 4.098 -10.289 -15.461 1 89.12 461 LEU B C 1
ATOM 7758 O O . LEU B 1 461 ? 2.994 -10.008 -14.984 1 89.12 461 LEU B O 1
ATOM 7762 N N . GLY B 1 462 ? 4.777 -11.414 -15.227 1 89.81 462 GLY B N 1
ATOM 7763 C CA . GLY B 1 462 ? 4.246 -12.414 -14.32 1 89.81 462 GLY B CA 1
ATOM 7764 C C . GLY B 1 462 ? 4.16 -11.93 -12.883 1 89.81 462 GLY B C 1
ATOM 7765 O O . GLY B 1 462 ? 3.172 -12.18 -12.195 1 89.81 462 GLY B O 1
ATOM 7766 N N . GLN B 1 463 ? 5.125 -11.266 -12.492 1 85.56 463 GLN B N 1
ATOM 7767 C CA . GLN B 1 463 ? 5.133 -10.703 -11.141 1 85.56 463 GLN B CA 1
ATOM 7768 C C . GLN B 1 463 ? 4.008 -9.695 -10.961 1 85.56 463 GLN B C 1
ATOM 7770 O O . GLN B 1 463 ? 3.336 -9.68 -9.93 1 85.56 463 GLN B O 1
ATOM 7775 N N . GLN B 1 464 ? 3.836 -8.867 -11.93 1 84.5 464 GLN B N 1
ATOM 7776 C CA . GLN B 1 464 ? 2.758 -7.883 -11.875 1 84.5 464 GLN B CA 1
ATOM 7777 C C . GLN B 1 464 ? 1.393 -8.57 -11.836 1 84.5 464 GLN B C 1
ATOM 7779 O O . GLN B 1 464 ? 0.499 -8.141 -11.109 1 84.5 464 GLN B O 1
ATOM 7784 N N . ASN B 1 465 ? 1.265 -9.57 -12.617 1 88.56 465 ASN B N 1
ATOM 7785 C CA . ASN B 1 465 ? 0.011 -10.312 -12.633 1 88.56 465 ASN B CA 1
ATOM 7786 C C . ASN B 1 465 ? -0.241 -11.016 -11.305 1 88.56 465 ASN B C 1
ATOM 7788 O O . ASN B 1 465 ? -1.388 -11.141 -10.875 1 88.56 465 ASN B O 1
ATOM 7792 N N . ASP B 1 466 ? 0.833 -11.523 -10.734 1 88.62 466 ASP B N 1
ATOM 7793 C CA . ASP B 1 466 ? 0.7 -12.203 -9.445 1 88.62 466 ASP B CA 1
ATOM 7794 C C . ASP B 1 466 ? 0.121 -11.258 -8.391 1 88.62 466 ASP B C 1
ATOM 7796 O O . ASP B 1 466 ? -0.623 -11.695 -7.508 1 88.62 466 ASP B O 1
ATOM 7800 N N . LEU B 1 467 ? 0.438 -10.031 -8.508 1 85.88 467 LEU B N 1
ATOM 7801 C CA . LEU B 1 467 ? -0.094 -9.062 -7.559 1 85.88 467 LEU B CA 1
ATOM 7802 C C . LEU B 1 467 ? -1.589 -8.852 -7.777 1 85.88 467 LEU B C 1
ATOM 7804 O O . LEU B 1 467 ? -2.352 -8.742 -6.812 1 85.88 467 LEU B O 1
ATOM 7808 N N . VAL B 1 468 ? -1.983 -8.758 -9 1 87.88 468 VAL B N 1
ATOM 7809 C CA . VAL B 1 468 ? -3.395 -8.602 -9.344 1 87.88 468 VAL B CA 1
ATOM 7810 C C . VAL B 1 468 ? -4.18 -9.82 -8.859 1 87.88 468 VAL B C 1
ATOM 7812 O O . VAL B 1 468 ? -5.242 -9.68 -8.25 1 87.88 468 VAL B O 1
ATOM 7815 N N . VAL B 1 469 ? -3.607 -10.961 -9.102 1 93.5 469 VAL B N 1
ATOM 7816 C CA . VAL B 1 469 ? -4.25 -12.203 -8.688 1 93.5 469 VAL B CA 1
ATOM 7817 C C . VAL B 1 469 ? -4.297 -12.281 -7.16 1 93.5 469 VAL B C 1
ATOM 7819 O O . VAL B 1 469 ? -5.297 -12.711 -6.582 1 93.5 469 VAL B O 1
ATOM 7822 N N . ALA B 1 470 ? -3.223 -11.891 -6.539 1 94.5 470 ALA B N 1
ATOM 7823 C CA . ALA B 1 470 ? -3.164 -11.883 -5.078 1 94.5 470 ALA B CA 1
ATOM 7824 C C . ALA B 1 470 ? -4.301 -11.055 -4.488 1 94.5 470 ALA B C 1
ATOM 7826 O O . ALA B 1 470 ? -4.961 -11.484 -3.539 1 94.5 470 ALA B O 1
ATOM 7827 N N . ASP B 1 471 ? -4.512 -9.906 -5.023 1 93.38 471 ASP B N 1
ATOM 7828 C CA . ASP B 1 471 ? -5.586 -9.047 -4.531 1 93.38 471 ASP B CA 1
ATOM 7829 C C . ASP B 1 471 ? -6.941 -9.734 -4.656 1 93.38 471 ASP B C 1
ATOM 7831 O O . ASP B 1 471 ? -7.758 -9.68 -3.734 1 93.38 471 ASP B O 1
ATOM 7835 N N . ALA B 1 472 ? -7.18 -10.352 -5.816 1 94.25 472 ALA B N 1
ATOM 7836 C CA . ALA B 1 472 ? -8.445 -11.039 -6.039 1 94.25 472 ALA B CA 1
ATOM 7837 C C . ALA B 1 472 ? -8.633 -12.18 -5.047 1 94.25 472 ALA B C 1
ATOM 7839 O O . ALA B 1 472 ? -9.734 -12.383 -4.52 1 94.25 472 ALA B O 1
ATOM 7840 N N . LEU B 1 473 ? -7.621 -12.922 -4.77 1 96.75 473 LEU B N 1
ATOM 7841 C CA . LEU B 1 473 ? -7.688 -14.039 -3.834 1 96.75 473 LEU B CA 1
ATOM 7842 C C . LEU B 1 473 ? -7.902 -13.547 -2.408 1 96.75 473 LEU B C 1
ATOM 7844 O O . LEU B 1 473 ? -8.695 -14.125 -1.658 1 96.75 473 LEU B O 1
ATOM 7848 N N . LEU B 1 474 ? -7.211 -12.5 -2.076 1 96.31 474 LEU B N 1
ATOM 7849 C CA . LEU B 1 474 ? -7.375 -11.922 -0.747 1 96.31 474 LEU B CA 1
ATOM 7850 C C . LEU B 1 474 ? -8.789 -11.367 -0.565 1 96.31 474 LEU B C 1
ATOM 7852 O O . LEU B 1 474 ? -9.352 -11.438 0.529 1 96.31 474 LEU B O 1
ATOM 7856 N N . GLN B 1 475 ? -9.312 -10.789 -1.642 1 94.44 475 GLN B N 1
ATOM 7857 C CA . GLN B 1 475 ? -10.703 -10.336 -1.585 1 94.44 475 GLN B CA 1
ATOM 7858 C C . GLN B 1 475 ? -11.648 -11.5 -1.282 1 94.44 475 GLN B C 1
ATOM 7860 O O . GLN B 1 475 ? -12.578 -11.352 -0.489 1 94.44 475 GLN B O 1
ATOM 7865 N N . GLN B 1 476 ? -11.391 -12.602 -1.938 1 94.19 476 GLN B N 1
ATOM 7866 C CA . GLN B 1 476 ? -12.172 -13.797 -1.666 1 94.19 476 GLN B CA 1
ATOM 7867 C C . GLN B 1 476 ? -12.016 -14.242 -0.214 1 94.19 476 GLN B C 1
ATOM 7869 O O . GLN B 1 476 ? -13 -14.594 0.442 1 94.19 476 GLN B O 1
ATOM 7874 N N . LEU B 1 477 ? -10.812 -14.211 0.252 1 94.25 477 LEU B N 1
ATOM 7875 C CA . LEU B 1 477 ? -10.523 -14.586 1.631 1 94.25 477 LEU B CA 1
ATOM 7876 C C . LEU B 1 477 ? -11.234 -13.656 2.609 1 94.25 477 LEU B C 1
ATOM 7878 O O . LEU B 1 477 ? -11.75 -14.109 3.637 1 94.25 477 LEU B O 1
ATOM 7882 N N . GLN B 1 478 ? -11.211 -12.359 2.266 1 92.44 478 GLN B N 1
ATOM 7883 C CA . GLN B 1 478 ? -11.828 -11.32 3.092 1 92.44 478 GLN B CA 1
ATOM 7884 C C . GLN B 1 478 ? -13.32 -11.578 3.266 1 92.44 478 GLN B C 1
ATOM 7886 O O . GLN B 1 478 ? -13.875 -11.352 4.344 1 92.44 478 GLN B O 1
ATOM 7891 N N . GLN B 1 479 ? -13.969 -12.008 2.223 1 89.44 479 GLN B N 1
ATOM 7892 C CA . GLN B 1 479 ? -15.406 -12.273 2.244 1 89.44 479 GLN B CA 1
ATOM 7893 C C . GLN B 1 479 ? -15.742 -13.43 3.18 1 89.44 479 GLN B C 1
ATOM 7895 O O . GLN B 1 479 ? -16.812 -13.461 3.779 1 89.44 479 GLN B O 1
ATOM 7900 N N . GLY B 1 480 ? -14.781 -14.328 3.373 1 85.75 480 GLY B N 1
ATOM 7901 C CA . GLY B 1 480 ? -15.031 -15.5 4.199 1 85.75 480 GLY B CA 1
ATOM 7902 C C . GLY B 1 480 ? -14.539 -15.336 5.629 1 85.75 480 GLY B C 1
ATOM 7903 O O . GLY B 1 480 ? -14.812 -16.172 6.484 1 85.75 480 GLY B O 1
ATOM 7904 N N . GLN B 1 481 ? -13.828 -14.234 5.867 1 86.31 481 GLN B N 1
ATOM 7905 C CA . GLN B 1 481 ? -13.227 -14.016 7.18 1 86.31 481 GLN B CA 1
ATOM 7906 C C . GLN B 1 481 ? -13.594 -12.641 7.73 1 86.31 481 GLN B C 1
ATOM 7908 O O . GLN B 1 481 ? -12.766 -11.727 7.719 1 86.31 481 GLN B O 1
ATOM 7913 N N . THR B 1 482 ? -14.688 -12.516 8.469 1 82.19 482 THR B N 1
ATOM 7914 C CA . THR B 1 482 ? -15.195 -11.234 8.93 1 82.19 482 THR B CA 1
ATOM 7915 C C . THR B 1 482 ? -14.266 -10.617 9.969 1 82.19 482 THR B C 1
ATOM 7917 O O . THR B 1 482 ? -13.984 -9.422 9.93 1 82.19 482 THR B O 1
ATOM 7920 N N . ARG B 1 483 ? -13.711 -11.477 10.812 1 85.69 483 ARG B N 1
ATOM 7921 C CA . ARG B 1 483 ? -12.875 -10.992 11.906 1 85.69 483 ARG B CA 1
ATOM 7922 C C . ARG B 1 483 ? -11.547 -10.445 11.391 1 85.69 483 ARG B C 1
ATOM 7924 O O . ARG B 1 483 ? -11.008 -9.484 11.938 1 85.69 483 ARG B O 1
ATOM 7931 N N . GLN B 1 484 ? -11.07 -11.039 10.297 1 91.19 484 GLN B N 1
ATOM 7932 C CA . GLN B 1 484 ? -9.758 -10.664 9.773 1 91.19 484 GLN B CA 1
ATOM 7933 C C . GLN B 1 484 ? -9.891 -9.703 8.594 1 91.19 484 GLN B C 1
ATOM 7935 O O . GLN B 1 484 ? -8.898 -9.352 7.957 1 91.19 484 GLN B O 1
ATOM 7940 N N . ALA B 1 485 ? -11.117 -9.266 8.344 1 93.12 485 ALA B N 1
ATOM 7941 C CA . ALA B 1 485 ? -11.391 -8.484 7.141 1 93.12 485 ALA B CA 1
ATOM 7942 C C . ALA B 1 485 ? -10.539 -7.223 7.102 1 93.12 485 ALA B C 1
ATOM 7944 O O . ALA B 1 485 ? -9.945 -6.898 6.066 1 93.12 485 ALA B O 1
ATOM 7945 N N . PRO B 1 486 ? -10.367 -6.457 8.25 1 93.38 486 PRO B N 1
ATOM 7946 C CA . PRO B 1 486 ? -9.531 -5.262 8.18 1 93.38 486 PRO B CA 1
ATOM 7947 C C . PRO B 1 486 ? -8.062 -5.582 7.91 1 93.38 486 PRO B C 1
ATOM 7949 O O . PRO B 1 486 ? -7.402 -4.871 7.152 1 93.38 486 PRO B O 1
ATOM 7952 N N . SER B 1 487 ? -7.594 -6.688 8.508 1 95.62 487 SER B N 1
ATOM 7953 C CA . SER B 1 487 ? -6.207 -7.078 8.297 1 95.62 487 SER B CA 1
ATOM 7954 C C . SER B 1 487 ? -5.965 -7.488 6.844 1 95.62 487 SER B C 1
ATOM 7956 O O . SER B 1 487 ? -4.945 -7.137 6.254 1 95.62 487 SER B O 1
ATOM 7958 N N . ILE B 1 488 ? -6.891 -8.242 6.27 1 96.25 488 ILE B N 1
ATOM 7959 C CA . ILE B 1 488 ? -6.789 -8.672 4.879 1 96.25 488 ILE B CA 1
ATOM 7960 C C . ILE B 1 488 ? -6.855 -7.453 3.961 1 96.25 488 ILE B C 1
ATOM 7962 O O . ILE B 1 488 ? -6.074 -7.34 3.014 1 96.25 488 ILE B O 1
ATOM 7966 N N . ALA B 1 489 ? -7.812 -6.543 4.262 1 95.5 489 ALA B N 1
ATOM 7967 C CA . ALA B 1 489 ? -7.949 -5.32 3.473 1 95.5 489 ALA B CA 1
ATOM 7968 C C . ALA B 1 489 ? -6.664 -4.5 3.508 1 95.5 489 ALA B C 1
ATOM 7970 O O . ALA B 1 489 ? -6.266 -3.912 2.498 1 95.5 489 ALA B O 1
ATOM 7971 N N . TRP B 1 490 ? -6 -4.406 4.707 1 95.62 490 TRP B N 1
ATOM 7972 C CA . TRP B 1 490 ? -4.73 -3.699 4.832 1 95.62 490 TRP B CA 1
ATOM 7973 C C . TRP B 1 490 ? -3.689 -4.277 3.877 1 95.62 490 TRP B C 1
ATOM 7975 O O . TRP B 1 490 ? -2.996 -3.531 3.182 1 95.62 490 TRP B O 1
ATOM 7985 N N . VAL B 1 491 ? -3.588 -5.574 3.818 1 95.38 491 VAL B N 1
ATOM 7986 C CA . VAL B 1 491 ? -2.623 -6.234 2.945 1 95.38 491 VAL B CA 1
ATOM 7987 C C . VAL B 1 491 ? -2.945 -5.918 1.487 1 95.38 491 VAL B C 1
ATOM 7989 O O . VAL B 1 491 ? -2.043 -5.668 0.687 1 95.38 491 VAL B O 1
ATOM 7992 N N . ARG B 1 492 ? -4.223 -6.008 1.129 1 94.5 492 ARG B N 1
ATOM 7993 C CA . ARG B 1 492 ? -4.645 -5.672 -0.226 1 94.5 492 ARG B CA 1
ATOM 7994 C C . ARG B 1 492 ? -4.219 -4.254 -0.597 1 94.5 492 ARG B C 1
ATOM 7996 O O . ARG B 1 492 ? -3.727 -4.02 -1.703 1 94.5 492 ARG B O 1
ATOM 8003 N N . GLY B 1 493 ? -4.457 -3.322 0.317 1 93.06 493 GLY B N 1
ATOM 8004 C CA . GLY B 1 493 ? -4.004 -1.958 0.094 1 93.06 493 GLY B CA 1
ATOM 8005 C C . GLY B 1 493 ? -2.502 -1.851 -0.094 1 93.06 493 GLY B C 1
ATOM 8006 O O . GLY B 1 493 ? -2.031 -1.13 -0.976 1 93.06 493 GLY B O 1
ATOM 8007 N N . PHE B 1 494 ? -1.776 -2.553 0.757 1 92.38 494 PHE B N 1
ATOM 8008 C CA . PHE B 1 494 ? -0.321 -2.562 0.678 1 92.38 494 PHE B CA 1
ATOM 8009 C C . PHE B 1 494 ? 0.144 -3.029 -0.697 1 92.38 494 PHE B C 1
ATOM 8011 O O . PHE B 1 494 ? 1.043 -2.43 -1.29 1 92.38 494 PHE B O 1
ATOM 8018 N N . LEU B 1 495 ? -0.484 -4.074 -1.172 1 90.56 495 LEU B N 1
ATOM 8019 C CA . LEU B 1 495 ? -0.166 -4.598 -2.494 1 90.56 495 LEU B CA 1
ATOM 8020 C C . LEU B 1 495 ? -0.417 -3.549 -3.572 1 90.56 495 LEU B C 1
ATOM 8022 O O . LEU B 1 495 ? 0.399 -3.377 -4.48 1 90.56 495 LEU B O 1
ATOM 8026 N N . ALA B 1 496 ? -1.511 -2.859 -3.488 1 88.19 496 ALA B N 1
ATOM 8027 C CA . ALA B 1 496 ? -1.882 -1.831 -4.457 1 88.19 496 ALA B CA 1
ATOM 8028 C C . ALA B 1 496 ? -0.869 -0.689 -4.461 1 88.19 496 ALA B C 1
ATOM 8030 O O . ALA B 1 496 ? -0.597 -0.095 -5.508 1 88.19 496 ALA B O 1
ATOM 8031 N N . GLY B 1 497 ? -0.356 -0.409 -3.309 1 84.19 497 GLY B N 1
ATOM 8032 C CA . GLY B 1 497 ? 0.622 0.661 -3.184 1 84.19 497 GLY B CA 1
ATOM 8033 C C . GLY B 1 497 ? 1.978 0.3 -3.76 1 84.19 497 GLY B C 1
ATOM 8034 O O . GLY B 1 497 ? 2.766 1.182 -4.105 1 84.19 497 GLY B O 1
ATOM 8035 N N . GLN B 1 498 ? 2.287 -0.978 -3.916 1 77.88 498 GLN B N 1
ATOM 8036 C CA . GLN B 1 498 ? 3.564 -1.46 -4.426 1 77.88 498 GLN B CA 1
ATOM 8037 C C . GLN B 1 498 ? 3.625 -1.359 -5.949 1 77.88 498 GLN B C 1
ATOM 8039 O O . GLN B 1 498 ? 4.707 -1.392 -6.535 1 77.88 498 GLN B O 1
ATOM 8044 N N . THR B 1 499 ? 2.58 -1.314 -6.699 1 68.5 499 THR B N 1
ATOM 8045 C CA . THR B 1 499 ? 2.502 -1.47 -8.148 1 68.5 499 THR B CA 1
ATOM 8046 C C . THR B 1 499 ? 3.033 -0.226 -8.859 1 68.5 499 THR B C 1
ATOM 8048 O O . THR B 1 499 ? 3.381 -0.279 -10.039 1 68.5 499 THR B O 1
ATOM 8051 N N . ARG B 1 500 ? 3.426 0.897 -8.344 1 60.41 500 ARG B N 1
ATOM 8052 C CA . ARG B 1 500 ? 3.723 2.125 -9.078 1 60.41 500 ARG B CA 1
ATOM 8053 C C . ARG B 1 500 ? 5.027 1.997 -9.852 1 60.41 500 ARG B C 1
ATOM 8055 O O . ARG B 1 500 ? 5.156 2.529 -10.961 1 60.41 500 ARG B O 1
ATOM 8062 N N . ASP B 1 501 ? 6.113 1.519 -9.312 1 58.75 501 ASP B N 1
ATOM 8063 C CA . ASP B 1 501 ? 7.406 1.672 -9.969 1 58.75 501 ASP B CA 1
ATOM 8064 C C . ASP B 1 501 ? 7.555 0.688 -11.125 1 58.75 501 ASP B C 1
ATOM 8066 O O . ASP B 1 501 ? 8.617 0.609 -11.75 1 58.75 501 ASP B O 1
ATOM 8070 N N . GLY B 1 502 ? 6.461 0.004 -11.656 1 63.31 502 GLY B N 1
ATOM 8071 C CA . GLY B 1 502 ? 6.699 -1.119 -12.547 1 63.31 502 GLY B CA 1
ATOM 8072 C C . GLY B 1 502 ? 6.605 -0.747 -14.016 1 63.31 502 GLY B C 1
ATOM 8073 O O . GLY B 1 502 ? 7.035 -1.508 -14.883 1 63.31 502 GLY B O 1
ATOM 8074 N N . HIS B 1 503 ? 6.262 0.588 -14.305 1 71.31 503 HIS B N 1
ATOM 8075 C CA . HIS B 1 503 ? 6.012 0.914 -15.703 1 71.31 503 HIS B CA 1
ATOM 8076 C C . HIS B 1 503 ? 7.312 1.166 -16.453 1 71.31 503 HIS B C 1
ATOM 8078 O O . HIS B 1 503 ? 7.488 0.692 -17.578 1 71.31 503 HIS B O 1
ATOM 8084 N N . ALA B 1 504 ? 8.227 1.846 -15.82 1 76 504 ALA B N 1
ATOM 8085 C CA . ALA B 1 504 ? 9.492 2.125 -16.484 1 76 504 ALA B CA 1
ATOM 8086 C C . ALA B 1 504 ? 10.281 0.841 -16.719 1 76 504 ALA B C 1
ATOM 8088 O O . ALA B 1 504 ? 10.875 0.657 -17.781 1 76 504 ALA B O 1
ATOM 8089 N N . HIS B 1 505 ? 10.242 -0.02 -15.781 1 82.69 505 HIS B N 1
ATOM 8090 C CA . HIS B 1 505 ? 10.953 -1.289 -15.898 1 82.69 505 HIS B CA 1
ATOM 8091 C C . HIS B 1 505 ? 10.32 -2.174 -16.969 1 82.69 505 HIS B C 1
ATOM 8093 O O . HIS B 1 505 ? 11.031 -2.83 -17.734 1 82.69 505 HIS B O 1
ATOM 8099 N N . THR B 1 506 ? 9.047 -2.199 -17.078 1 85 506 THR B N 1
ATOM 8100 C CA . THR B 1 506 ? 8.336 -2.959 -18.094 1 85 506 THR B CA 1
ATOM 8101 C C . THR B 1 506 ? 8.719 -2.48 -19.484 1 85 506 THR B C 1
ATOM 8103 O O . THR B 1 506 ? 8.953 -3.291 -20.391 1 85 506 THR B O 1
ATOM 8106 N N . ARG B 1 507 ? 8.836 -1.159 -19.594 1 84.69 507 ARG B N 1
ATOM 8107 C CA . ARG B 1 507 ? 9.195 -0.576 -20.891 1 84.69 507 ARG B CA 1
ATOM 8108 C C . ARG B 1 507 ? 10.609 -0.962 -21.297 1 84.69 507 ARG B C 1
ATOM 8110 O O . ARG B 1 507 ? 10.875 -1.234 -22.469 1 84.69 507 ARG B O 1
ATOM 8117 N N . ARG B 1 508 ? 11.461 -0.99 -20.375 1 87.94 508 ARG B N 1
ATOM 8118 C CA . ARG B 1 508 ? 12.852 -1.356 -20.641 1 87.94 508 ARG B CA 1
ATOM 8119 C C . ARG B 1 508 ? 12.953 -2.805 -21.109 1 87.94 508 ARG B C 1
ATOM 8121 O O . ARG B 1 508 ? 13.664 -3.105 -22.078 1 87.94 508 ARG B O 1
ATOM 8128 N N . LEU B 1 509 ? 12.281 -3.705 -20.438 1 89.5 509 LEU B N 1
ATOM 8129 C CA . LEU B 1 509 ? 12.305 -5.117 -20.797 1 89.5 509 LEU B CA 1
ATOM 8130 C C . LEU B 1 509 ? 11.641 -5.34 -22.156 1 89.5 509 LEU B C 1
ATOM 8132 O O . LEU B 1 509 ? 12.078 -6.184 -22.938 1 89.5 509 LEU B O 1
ATOM 8136 N N . TRP B 1 510 ? 10.586 -4.559 -22.406 1 90.25 510 TRP B N 1
ATOM 8137 C CA . TRP B 1 510 ? 9.891 -4.633 -23.688 1 90.25 510 TRP B CA 1
ATOM 8138 C C . TRP B 1 510 ? 10.82 -4.238 -24.828 1 90.25 510 TRP B C 1
ATOM 8140 O O . TRP B 1 510 ? 10.906 -4.949 -25.828 1 90.25 510 TRP B O 1
ATOM 8150 N N . LYS B 1 511 ? 11.539 -3.133 -24.656 1 90.44 511 LYS B N 1
ATOM 8151 C CA . LYS B 1 511 ? 12.477 -2.656 -25.672 1 90.44 511 LYS B CA 1
ATOM 8152 C C . LYS B 1 511 ? 13.609 -3.654 -25.875 1 90.44 511 LYS B C 1
ATOM 8154 O O . LYS B 1 511 ? 14.062 -3.852 -27.016 1 90.44 511 LYS B O 1
ATOM 8159 N N . LYS B 1 512 ? 14.055 -4.23 -24.828 1 90.81 512 LYS B N 1
ATOM 8160 C CA . LYS B 1 512 ? 15.117 -5.23 -24.922 1 90.81 512 LYS B CA 1
ATOM 8161 C C . LYS B 1 512 ? 14.664 -6.43 -25.75 1 90.81 512 LYS B C 1
ATOM 8163 O O . LYS B 1 512 ? 15.422 -6.941 -26.578 1 90.81 512 LYS B O 1
ATOM 8168 N N . TRP B 1 513 ? 13.484 -6.855 -25.547 1 90.81 513 TRP B N 1
ATOM 8169 C CA . TRP B 1 513 ? 12.977 -7.977 -26.344 1 90.81 513 TRP B CA 1
ATOM 8170 C C . TRP B 1 513 ? 12.797 -7.582 -27.797 1 90.81 513 TRP B C 1
ATOM 8172 O O . TRP B 1 513 ? 13.148 -8.344 -28.703 1 90.81 513 TRP B O 1
ATOM 8182 N N . GLN B 1 514 ? 12.289 -6.391 -28 1 90.12 514 GLN B N 1
ATOM 8183 C CA . GLN B 1 514 ? 12.047 -5.914 -29.359 1 90.12 514 GLN B CA 1
ATOM 8184 C C . GLN B 1 514 ? 13.344 -5.84 -30.156 1 90.12 514 GLN B C 1
ATOM 8186 O O . GLN B 1 514 ? 13.336 -5.98 -31.391 1 90.12 514 GLN B O 1
ATOM 8191 N N . SER B 1 515 ? 14.391 -5.68 -29.453 1 90.94 515 SER B N 1
ATOM 8192 C CA . SER B 1 515 ? 15.68 -5.531 -30.109 1 90.94 515 SER B CA 1
ATOM 8193 C C . SER B 1 515 ? 16.266 -6.891 -30.5 1 90.94 515 SER B C 1
ATOM 8195 O O . SER B 1 515 ? 17.234 -6.961 -31.25 1 90.94 515 SER B O 1
ATOM 8197 N N . GLN B 1 516 ? 15.641 -7.934 -30.047 1 90.56 516 GLN B N 1
ATOM 8198 C CA . GLN B 1 516 ? 16.141 -9.266 -30.359 1 90.56 516 GLN B CA 1
ATOM 8199 C C . GLN B 1 516 ? 15.594 -9.742 -31.703 1 90.56 516 GLN B C 1
ATOM 8201 O O . GLN B 1 516 ? 14.477 -9.383 -32.094 1 90.56 516 GLN B O 1
ATOM 8206 N N . GLU B 1 517 ? 16.406 -10.594 -32.375 1 90.25 517 GLU B N 1
ATOM 8207 C CA . GLU B 1 517 ? 15.984 -11.203 -33.625 1 90.25 517 GLU B CA 1
ATOM 8208 C C . GLU B 1 517 ? 15.492 -12.625 -33.406 1 90.25 517 GLU B C 1
ATOM 8210 O O . GLU B 1 517 ? 16.047 -13.367 -32.594 1 90.25 517 GLU B O 1
ATOM 8215 N N . LEU B 1 518 ? 14.453 -12.93 -34.125 1 91 518 LEU B N 1
ATOM 8216 C CA . LEU B 1 518 ? 13.961 -14.305 -34.125 1 91 518 LEU B CA 1
ATOM 8217 C C . LEU B 1 518 ? 15.055 -15.281 -34.5 1 91 518 LEU B C 1
ATOM 8219 O O . LEU B 1 518 ? 15.82 -15.023 -35.438 1 91 518 LEU B O 1
ATOM 8223 N N . PRO B 1 519 ? 15.125 -16.297 -33.812 1 87.88 519 PRO B N 1
ATOM 8224 C CA . PRO B 1 519 ? 16.141 -17.281 -34.156 1 87.88 519 PRO B CA 1
ATOM 8225 C C . PRO B 1 519 ? 16.016 -17.781 -35.594 1 87.88 519 PRO B C 1
ATOM 8227 O O . PRO B 1 519 ? 14.906 -17.953 -36.094 1 87.88 519 PRO B O 1
ATOM 8230 N N . ARG B 1 520 ? 17.266 -17.922 -36.25 1 84.12 520 ARG B N 1
ATOM 8231 C CA . ARG B 1 520 ? 17.328 -18.422 -37.625 1 84.12 520 ARG B CA 1
ATOM 8232 C C . ARG B 1 520 ? 18.359 -19.547 -37.75 1 84.12 520 ARG B C 1
ATOM 8234 O O . ARG B 1 520 ? 19.328 -19.578 -37 1 84.12 520 ARG B O 1
#

Radius of gyration: 46.6 Å; Cα contacts (8 Å, |Δi|>4): 1676; chains: 2; bounding box: 59×143×92 Å

Solvent-accessible surface area (backbone atoms only — not comparable to full-atom values): 54056 Å² total; per-residue (Å²): 118,45,43,30,38,33,30,32,42,54,77,89,47,49,63,58,54,71,66,25,65,69,50,64,71,27,35,75,54,80,65,46,78,44,61,38,41,34,41,29,44,32,33,94,83,34,56,35,59,74,55,53,29,46,38,33,29,33,38,45,88,92,43,25,37,31,36,41,36,36,62,71,52,63,56,70,26,34,36,33,31,38,72,49,75,46,78,38,96,49,85,59,77,58,64,71,64,50,52,74,70,53,89,57,84,45,70,57,46,53,54,61,67,28,69,69,43,62,72,46,53,36,81,62,29,35,33,44,34,45,35,36,38,30,50,29,48,48,94,88,65,28,29,32,42,38,32,44,38,38,41,35,32,34,34,91,93,45,70,45,82,41,41,34,37,38,41,32,59,75,41,74,59,75,56,56,56,44,54,51,50,57,57,49,47,75,81,37,82,37,26,68,28,76,69,49,72,65,56,53,33,52,49,45,48,51,50,65,69,51,59,89,50,76,80,72,75,79,48,42,74,73,73,88,58,90,54,54,48,73,37,30,31,50,61,49,48,52,50,52,50,50,46,23,50,38,18,28,56,63,14,46,36,58,50,99,50,62,80,40,62,57,18,48,48,34,22,45,50,18,51,51,48,40,54,46,48,45,63,71,41,36,91,53,43,63,79,55,66,71,59,50,52,52,51,48,54,55,48,48,42,42,46,56,15,46,53,32,44,41,36,38,69,44,52,59,70,67,50,88,72,77,91,48,90,92,46,50,64,64,60,45,48,50,51,36,42,53,50,19,50,53,35,38,50,52,27,30,50,49,59,53,26,46,67,40,29,50,49,40,38,52,50,44,40,39,59,76,64,43,50,49,60,64,55,43,75,57,85,83,80,32,38,48,67,68,62,38,55,34,43,31,48,62,53,51,52,53,52,51,52,50,39,50,52,50,28,54,59,37,46,74,40,41,86,75,40,71,66,36,34,49,52,24,33,53,34,41,48,47,40,49,51,53,49,57,65,48,30,52,68,42,34,68,80,52,34,43,65,43,51,50,33,44,48,51,37,34,49,54,45,45,53,56,48,49,52,56,50,40,41,55,51,44,49,55,51,30,75,75,30,76,89,48,20,34,31,37,27,16,51,42,17,23,54,63,30,57,59,70,79,50,60,67,56,48,50,52,37,49,52,54,36,68,72,46,63,80,62,106,117,46,44,30,36,33,30,32,42,55,77,89,46,49,64,59,54,72,66,26,66,68,50,65,69,26,35,75,54,80,63,47,78,44,61,37,41,32,39,29,45,30,33,93,84,35,56,35,59,74,54,54,29,48,37,34,29,32,36,45,87,91,44,26,38,30,38,41,37,37,62,71,52,64,57,70,27,33,36,33,31,39,73,47,75,45,80,40,94,48,86,60,76,58,61,70,65,50,52,74,69,52,90,57,85,46,72,58,47,54,55,60,67,29,70,69,43,63,74,45,54,36,81,63,30,35,34,46,32,44,35,38,39,30,50,30,49,46,94,88,65,28,30,31,42,38,32,43,38,39,40,36,33,34,32,90,92,46,69,44,82,41,42,34,37,38,44,31,58,74,43,74,58,72,57,56,56,43,54,52,49,57,58,50,47,76,80,39,81,37,26,68,27,75,71,50,72,64,54,53,34,52,50,44,49,50,50,64,68,51,58,89,52,79,80,73,76,79,48,44,73,73,73,87,58,91,56,55,50,73,39,31,31,51,61,50,48,52,50,54,50,49,47,23,49,39,18,28,56,63,14,44,35,58,51,98,51,64,80,40,63,58,18,47,49,34,21,46,50,18,51,50,48,40,53,44,48,46,60,72,42,37,90,52,45,62,78,54,67,72,58,50,53,51,51,50,53,53,48,48,41,43,46,57,16,46,54,32,42,42,36,39,70,43,52,59,69,67,52,88,71,77,90,49,88,93,46,49,65,65,59,45,48,52,51,36,42,52,50,18,50,54,36,37,51,50,28,30,51,48,60,53,26,46,67,41,29,48,50,42,37,52,50,45,40,38,60,75,64,43,48,47,60,63,54,44,76,59,83,84,79,31,36,48,68,67,63,38,55,34,44,30,48,62,52,51,52,54,51,52,51,50,40,50,52,50,30,54,61,38,45,74,40,41,85,74,39,72,66,36,34,49,52,24,33,54,35,41,49,48,40,50,50,52,49,58,64,48,31,50,68,42,34,66,79,52,35,44,66,41,49,50,32,45,48,51,37,33,49,54,44,45,53,56,47,48,51,56,50,40,41,56,51,44,50,56,50,31,75,75,30,75,90,49,22,34,31,40,27,17,51,43,17,23,55,63,30,55,58,71,77,51,59,67,55,50,52,52,36,50,53,54,35,69,72,44,66,79,62,104

Organism: Herbaspirillum seropedicae (strain SmR1) (NCBI:txid757424)

Secondary structure (DSSP, 8-state):
-EEEEEEE--GGGHHHHHT-HHHHHHBSSPPEEEEEEEEEEE-TT-HHHHTTEEEEEEEETTEEEEEEEEEEEEETTEEEEEEEEEEESSSS--HHHHHHH----SHHHHHHTSHHHHHH-EEEEEEEEEEEEEEEE-TTS-EEEEEEEEEEEEETTEEEEEEEEEEEEEES-HHHHHHHHHHHHTTS--EE--S-HHHHHHHHHHHHHHTTS-------PPPPP---TT-BHHHHHHHHHHHHHHHHHHT-TTSS-TT-HHHHHHHHHHHHHHHHHHHHTTTT----HHHHHHHHHHHHHHHHHHHHHHIIIIIHHH--PPP-TT--HHHHHHHHHHHHHHHHHHHHHHHTSHHHHHHHHHHHHHHHTTTTTTGGGSTTSS--HHHHHSBHHHHHHHHHHHHHHHHHHHHTTTTT-HHHHHHHHHHHHHHHHHHHHTHHHH-HHHHHHHHHHHHHHHHHHHHHHHHHHHHHHHHHHHHH-TTTHHHHHHHHHHHHHHGGGHHHHHHHHHHHHHTSPPP-/-EEEEEEE--GGGHHHHHT-HHHHHHBSSPPEEEEEEEEEEE-TT-HHHHTTEEEEEEEETTEEEEEEEEEEEEETTEEEEEEEEEEESSSS--HHHHHHH----SHHHHHHTSHHHHHH-EEEEEEEEEEEEEEEE-TTS-EEEEEEEEEEEEETTEEEEEEEEEEEEEES-HHHHHHHHHHHHTTS--EE--S-HHHHHHHHHHHHHHTTS-------PPPPP---TT-BHHHHHHHHHHHHHHHHHHT-TTSS-TT-HHHHHHHHHHHHHHHHHHHHTTTT----HHHHHHHHHHHHHHHHHHHHHHIIIIIHHH--PPP-TT--HHHHHHHHHHHHHHHHHHHHHHHTSHHHHHHHHHHHHHHHTTHHHHGGGSTTSS--HHHHHSBHHHHHHHHHHHHHHHHHHHHTTTTT-HHHHHHHHHHHHHHHHHHHHTHHHH-HHHHHHHHHHHHHHHHHHHHHHHHHHHHHHHHHHHHH-TTTHHHHHHHHHHHHHHGGGHHHHHHHHHHHHHTSPPP-

Foldseek 3Di:
DWKKFKKFADPVCVVVVQPPVQLVVFFPDFWDKWKKKKWWKFFPVRLQVVQQKTWIWMDTPHWIKIKMWHDFADALRITDTDMDMDTDPDRQDDLVVRLVVDPDPDPSSCRCSDPVGSVRMDTFKMWTWIKIWTWGQDPVGWTWIKIWIWTWIDGDPDIDTDTMIMIITPDDDSLVVLVVVLVVVVPGWMAGDRDDSVRVSVVVSVPVVCDPPDDDAQQDAFDAFADEQQDFQLVLLLRQLRRLSRNLSSLQLLPPNLPRLVSLVSNLVSLLLNVLSCVLCVLQFHDDPVLVVLSVVLNVLSVVLNLLCCLLPPVLVVDPDDDDPPADSVVLSVLSVVVSVVSSVSSSCSNSGSSVSNSSSVVVSCSSVVVLQVVVPPPDRRRPPVNRGGGVNVSLVVSLVVLVVVLVVLVVCCPPDLVSLVSNLSSLSSSLSSCSSCCNHQDCVLCVQLNVLSVVLNVLSVVLVSLVSSLVVLVVSLVVDVSNNVNSVVVNVVSVVVNPVSPVVSVVSVVSNVPDDDGD/DWKKFKKFADPVCVVVVQPPVQLVVFFPDFWDKWKKKKWWKFFPVRLQVVQQKTWIWMDTPHWIKIKMWHDFADALRITDTDMDMDTDDDRQDDLVVRLVVDPDPDPSSCRCSPPVGSVRMDTFKMWTWIKIWTWGQDPVGWTWIKIWIWTWIDGVPDIDTDTMIMIITPDDDSLVVLVVVLVVVVPGWIAGDRDDSVRVSVVVSVPVVCDPPDDDAQQDAFDAFADEQQDFQLVLLLRQLRRLRRNLSSLQLLPPNLPRLVSLVSNLVSLLLNVLSCVLCVQQFHDDPVLVVLSVVLNVLSVVLNLLCCLLPPVLVPDPDDDDPPADSVVLSVLSVVVSVVSSVSSSCSSSGSSVSNSSSVVVSCSSVVVLQVVVPPPDRRRPPVNRSGGVNVSLVVSLVVLVVVLVVLVVCCPPDLVSLVSNLSSLSSSLSSCSSCCNHQDCVLCVQLNVLSVVLNVLSVVLVSLVSSLVVLVVSLVVDVPNNVNSVVVNVVSVVVNPVSPVVSVVSVVSNVPDDDGD

InterPro domains:
  IPR007899 CHAD domain [PF05235] (239-475)
  IPR007899 CHAD domain [PS51708] (230-520)
  IPR007899 CHAD domain [SM00880] (240-508)
  IPR023577 CYTH domain [PF01928] (2-202)
  IPR023577 CYTH domain [PS51707] (1-208)
  IPR023577 CYTH domain [SM01118] (1-208)
  IPR033469 CYTH-like domain superfamily [SSF55154] (1-209)
  IPR038186 CHAD domain superfamily [G3DSA:1.40.20.10] (218-519)
  IPR039013 Inorganic triphosphatase YgiF [PTHR39569] (2-511)

Sequence (1040 aa):
METELKLLIAPAHTQAFIRHPLIKRYALAAPRIKDQIGTYFDTPDLLLRGNDAGLRVRRTGKEYIQTLKAGGGVSGGLHQRHEWESLVEGEQPDLAVLRELVDSDAPWARKVFSRQTAARLTPIFSTRIQRMVWDLKLDDGAEVECVLDRGTVEHGALQTEVCEIELELKSGEATSLLGFALRLLQDLPLRIGIQSKAQRGYTLFHQARQGDAAASSSATRAQPLQLTRKMPLEQAFLAVIGNCVAQIQANDIADQDSGDIERLHQMRVGLRRLRSAFTLFGQVITLPAALESEFEWIAEAIGTARDWDVLATETLPLLEMPTAAGVDLDAVRKAALIQAGKEHALAVHAVASPRYTVLVLQFNRWLLQRGWRENQGQEQDQAAPSALAQPLARFARQMLQRDQKRLSKRGAHLEESDRARHRTRIAAKKMRYDVEFFQALYGEKNSRAYLKALARLQDHLGQQNDLVVADALLQQLQQGQTRQAPSIAWVRGFLAGQTRDGHAHTRRLWKKWQSQELPRMETELKLLIAPAHTQAFIRHPLIKRYALAAPRIKDQIGTYFDTPDLLLRGNDAGLRVRRTGKEYIQTLKAGGGVSGGLHQRHEWESLVEGEQPDLAVLRELVDSDAPWARKVFSRQTAARLTPIFSTRIQRMVWDLKL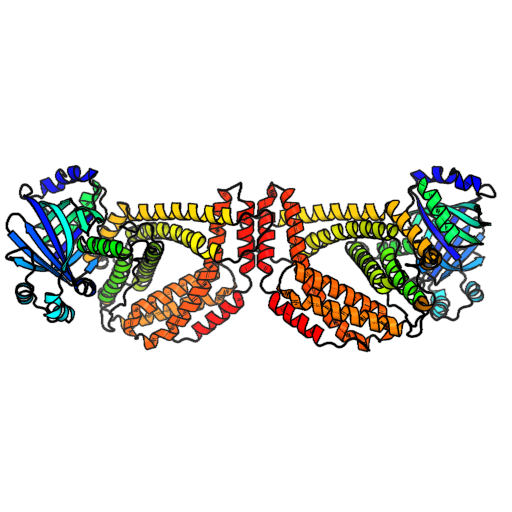DDGAEVECVLDRGTVEHGALQTEVCEIELELKSGEATSLLGFALRLLQDLPLRIGIQSKAQRGYTLFHQARQGDAAASSSATRAQPLQLTRKMPLEQAFLAVIGNCVAQIQANDIADQDSGDIERLHQMRVGLRRLRSAFTLFGQVITLPAALESEFEWIAEAIGTARDWDVLATETLPLLEMPTAAGVDLDAVRKAALIQAGKEHALAVHAVASPRYTVLVLQFNRWLLQRGWRENQGQEQDQAAPSALAQPLARFARQMLQRDQKRLSKRGAHLEESDRARHRTRIAAKKMRYDVEFFQALYGEKNSRAYLKALARLQDHLGQQNDLVVADALLQQLQQGQTRQAPSIAWVRGFLAGQTRDGHAHTRRLWKKWQSQELPR

Nearest PDB structures (foldseek):
  5a61-assembly1_A  TM=8.059E-01  e=1.457E-23  Escherichia coli K-12
  6qv5-assembly1_A  TM=9.345E-01  e=3.281E-16  Ricinus communis
  3e0s-assembly2_B  TM=7.949E-01  e=9.716E-08  Chlorobaculum tepidum
  7ns9-assembly1_A  TM=7.449E-01  e=2.323E-06  Sulfolobus acidocaldarius DSM 639
  6rn5-assembly1_A-2  TM=6.909E-01  e=6.091E-05  Streptomyces chartreusis

pLDDT: mean 90.81, std 8.98, range [42.66, 98.31]